Protein 4WGK (pdb70)

Structure (mmCIF, N/CA/C/O backbone):
data_4WGK
#
_entry.id   4WGK
#
_cell.length_a   73.480
_cell.length_b   156.630
_cell.length_c   80.330
_cell.angle_alpha   90.00
_cell.angle_beta   108.04
_cell.angle_gamma   90.00
#
_symmetry.space_group_name_H-M   'P 1 21 1'
#
loop_
_entity.id
_entity.type
_entity.pdbx_description
1 polymer 'Neutral ceramidase'
2 branched 2-acetamido-2-deoxy-beta-D-glucopyranose-(1-4)-2-acetamido-2-deoxy-beta-D-glucopyranose
3 branched beta-D-mannopyranose-(1-4)-2-acetamido-2-deoxy-beta-D-glucopyranose-(1-4)-2-acetamido-2-deoxy-beta-D-glucopyranose
4 non-polymer 'ZINC ION'
5 non-polymer 'CALCIUM ION'
6 non-polymer 2-acetamido-2-deoxy-beta-D-glucopyranose
7 non-polymer 'PHOSPHATE ION'
8 non-polymer 'CITRIC ACID'
9 non-polymer 'CHLORIDE ION'
10 non-polymer 1,2-ETHANEDIOL
11 water water
#
loop_
_atom_site.group_PDB
_atom_site.id
_atom_site.type_symbol
_atom_site.label_atom_id
_atom_site.label_alt_id
_atom_site.label_comp_id
_atom_site.label_asym_id
_atom_site.label_entity_id
_atom_site.label_seq_id
_atom_site.pdbx_PDB_ins_code
_atom_site.Cartn_x
_atom_site.Cartn_y
_atom_site.Cartn_z
_atom_site.occupancy
_atom_site.B_iso_or_equiv
_atom_site.auth_seq_id
_atom_site.auth_comp_id
_atom_site.auth_asym_id
_atom_site.auth_atom_id
_atom_site.pdbx_PDB_model_num
ATOM 1 N N . SER A 1 2 ? -37.946 -15.299 136.223 1.00 78.47 100 SER A N 1
ATOM 2 C CA . SER A 1 2 ? -38.441 -14.217 135.381 1.00 78.48 100 SER A CA 1
ATOM 3 C C . SER A 1 2 ? -37.457 -13.896 134.261 1.00 76.94 100 SER A C 1
ATOM 4 O O . SER A 1 2 ? -37.805 -13.966 133.082 1.00 79.50 100 SER A O 1
ATOM 7 N N . GLY A 1 3 ? -36.227 -13.548 134.631 1.00 71.09 101 GLY A N 1
ATOM 8 C CA . GLY A 1 3 ? -35.199 -13.271 133.645 1.00 62.35 101 GLY A CA 1
ATOM 9 C C . GLY A 1 3 ? -34.221 -14.416 133.459 1.00 53.52 101 GLY A C 1
ATOM 10 O O . GLY A 1 3 ? -34.364 -15.477 134.064 1.00 55.88 101 GLY A O 1
ATOM 11 N N . TYR A 1 4 ? -33.214 -14.189 132.623 1.00 44.75 102 TYR A N 1
ATOM 12 C CA . TYR A 1 4 ? -32.250 -15.224 132.260 1.00 40.07 102 TYR A CA 1
ATOM 13 C C . TYR A 1 4 ? -31.123 -15.415 133.274 1.00 38.99 102 TYR A C 1
ATOM 14 O O . TYR A 1 4 ? -30.796 -14.508 134.040 1.00 34.72 102 TYR A O 1
ATOM 23 N N . HIS A 1 5 ? -30.534 -16.607 133.268 1.00 41.08 103 HIS A N 1
ATOM 24 C CA . HIS A 1 5 ? -29.227 -16.815 133.879 1.00 38.43 103 HIS A CA 1
ATOM 25 C C . HIS A 1 5 ? -28.185 -16.627 132.788 1.00 37.20 103 HIS A C 1
ATOM 26 O O . HIS A 1 5 ? -28.282 -17.230 131.722 1.00 37.78 103 HIS A O 1
ATOM 33 N N . ILE A 1 6 ? -27.188 -15.792 133.058 1.00 38.01 104 ILE A N 1
ATOM 34 C CA . ILE A 1 6 ? -26.215 -15.419 132.038 1.00 32.46 104 ILE A CA 1
ATOM 35 C C . ILE A 1 6 ? -24.781 -15.702 132.466 1.00 34.96 104 ILE A C 1
ATOM 36 O O . ILE A 1 6 ? -24.369 -15.335 133.565 1.00 40.77 104 ILE A O 1
ATOM 41 N N . GLY A 1 7 ? -24.025 -16.358 131.590 1.00 30.22 105 GLY A N 1
ATOM 42 C CA . GLY A 1 7 ? -22.609 -16.576 131.819 1.00 27.05 105 GLY A CA 1
ATOM 43 C C . GLY A 1 7 ? -21.782 -16.122 130.633 1.00 25.81 105 GLY A C 1
ATOM 44 O O . GLY A 1 7 ? -22.199 -16.268 129.483 1.00 23.07 105 GLY A O 1
ATOM 45 N N . VAL A 1 8 ? -20.604 -15.572 130.912 1.00 25.77 106 VAL A N 1
ATOM 46 C CA . VAL A 1 8 ? -19.702 -15.100 129.865 1.00 25.06 106 VAL A CA 1
ATOM 47 C C . VAL A 1 8 ? -18.273 -15.534 130.172 1.00 27.91 106 VAL A C 1
ATOM 48 O O . VAL A 1 8 ? -17.905 -15.723 131.334 1.00 26.53 106 VAL A O 1
ATOM 52 N N . GLY A 1 9 ? -17.472 -15.709 129.127 1.00 27.03 107 GLY A N 1
ATOM 53 C CA . GLY A 1 9 ? -16.091 -16.118 129.296 1.00 18.24 107 GLY A CA 1
ATOM 54 C C . GLY A 1 9 ? -15.221 -15.804 128.096 1.00 22.29 107 GLY A C 1
ATOM 55 O O . GLY A 1 9 ? -15.685 -15.818 126.956 1.00 24.96 107 GLY A O 1
ATOM 56 N N . ARG A 1 10 ? -13.950 -15.522 128.361 1.00 19.06 108 ARG A N 1
ATOM 57 C CA . ARG A 1 10 ? -12.975 -15.261 127.311 1.00 17.85 108 ARG A CA 1
ATOM 58 C C . ARG A 1 10 ? -11.719 -16.085 127.564 1.00 22.46 108 ARG A C 1
ATOM 59 O O . ARG A 1 10 ? -11.232 -16.159 128.692 1.00 25.84 108 ARG A O 1
ATOM 67 N N . ALA A 1 11 ? -11.192 -16.704 126.514 1.00 19.89 109 ALA A N 1
ATOM 68 C CA . ALA A 1 11 ? -10.018 -17.551 126.657 1.00 20.39 109 ALA A CA 1
ATOM 69 C C . ALA A 1 11 ? -9.112 -17.476 125.438 1.00 22.16 109 ALA A C 1
ATOM 70 O O . ALA A 1 11 ? -9.583 -17.362 124.307 1.00 16.80 109 ALA A O 1
ATOM 72 N N . ASP A 1 12 ? -7.808 -17.551 125.684 1.00 21.73 110 ASP A N 1
ATOM 73 C CA . ASP A 1 12 ? -6.812 -17.551 124.621 1.00 17.45 110 ASP A CA 1
ATOM 74 C C . ASP A 1 12 ? -6.949 -18.785 123.733 1.00 17.60 110 ASP A C 1
ATOM 75 O O . ASP A 1 12 ? -6.902 -19.918 124.215 1.00 18.14 110 ASP A O 1
ATOM 80 N N . CYS A 1 13 ? -7.119 -18.561 122.435 1.00 17.23 111 CYS A N 1
ATOM 81 C CA . CYS A 1 13 ? -7.197 -19.659 121.478 1.00 26.20 111 CYS A CA 1
ATOM 82 C C . CYS A 1 13 ? -6.185 -19.461 120.354 1.00 24.28 111 CYS A C 1
ATOM 83 O O . CYS A 1 13 ? -6.392 -19.912 119.227 1.00 25.61 111 CYS A O 1
ATOM 86 N N . THR A 1 14 ? -5.085 -18.788 120.678 1.00 24.98 112 THR A N 1
ATOM 87 C CA . THR A 1 14 ? -4.035 -18.501 119.709 1.00 20.73 112 THR A CA 1
ATOM 88 C C . THR A 1 14 ? -3.185 -19.733 119.428 1.00 24.45 112 THR A C 1
ATOM 89 O O . THR A 1 14 ? -2.670 -20.362 120.349 1.00 29.67 112 THR A O 1
ATOM 93 N N . GLY A 1 15 ? -3.032 -20.071 118.153 1.00 25.02 113 GLY A N 1
ATOM 94 C CA . GLY A 1 15 ? -2.179 -21.179 117.766 1.00 27.41 113 GLY A CA 1
ATOM 95 C C . GLY A 1 15 ? -0.720 -20.766 117.810 1.00 35.02 113 GLY A C 1
ATOM 96 O O . GLY A 1 15 ? -0.352 -19.837 118.530 1.00 39.52 113 GLY A O 1
ATOM 97 N N . GLN A 1 16 ? 0.119 -21.447 117.039 1.00 36.40 114 GLN A N 1
ATOM 98 C CA . GLN A 1 16 ? 1.527 -21.078 116.985 1.00 37.19 114 GLN A CA 1
ATOM 99 C C . GLN A 1 16 ? 1.711 -19.852 116.101 1.00 35.51 114 GLN A C 1
ATOM 100 O O . GLN A 1 16 ? 0.958 -19.638 115.150 1.00 38.22 114 GLN A O 1
ATOM 106 N N . VAL A 1 17 ? 2.711 -19.042 116.429 1.00 32.22 115 VAL A N 1
ATOM 107 C CA . VAL A 1 17 ? 2.917 -17.772 115.749 1.00 26.52 115 VAL A CA 1
ATOM 108 C C . VAL A 1 17 ? 4.156 -17.815 114.862 1.00 24.23 115 VAL A C 1
ATOM 109 O O . VAL A 1 17 ? 4.639 -16.781 114.403 1.00 22.72 115 VAL A O 1
ATOM 113 N N . ALA A 1 18 ? 4.657 -19.021 114.617 1.00 30.86 116 ALA A N 1
ATOM 114 C CA . ALA A 1 18 ? 5.836 -19.212 113.779 1.00 37.39 116 ALA A CA 1
ATOM 115 C C . ALA A 1 18 ? 5.769 -20.536 113.028 1.00 44.78 116 ALA A C 1
ATOM 116 O O . ALA A 1 18 ? 5.038 -21.446 113.426 1.00 46.79 116 ALA A O 1
ATOM 118 N N . ASP A 1 19 ? 6.536 -20.627 111.943 1.00 44.41 117 ASP A N 1
ATOM 119 C CA . ASP A 1 19 ? 6.623 -21.836 111.126 1.00 42.39 117 ASP A CA 1
ATOM 120 C C . ASP A 1 19 ? 5.252 -22.306 110.652 1.00 40.65 117 ASP A C 1
ATOM 121 O O . ASP A 1 19 ? 4.972 -23.505 110.617 1.00 43.77 117 ASP A O 1
ATOM 126 N N . ILE A 1 20 ? 4.402 -21.354 110.284 1.00 33.74 118 ILE A N 1
ATOM 127 C CA . ILE A 1 20 ? 3.050 -21.662 109.840 1.00 33.44 118 ILE A CA 1
ATOM 128 C C . ILE A 1 20 ? 2.509 -20.489 109.029 1.00 36.37 118 ILE A C 1
ATOM 129 O O . ILE A 1 20 ? 2.952 -19.353 109.198 1.00 39.91 118 ILE A O 1
ATOM 134 N N . ASN A 1 21 ? 1.565 -20.766 108.138 1.00 36.01 119 ASN A N 1
ATOM 135 C CA . ASN A 1 21 ? 0.972 -19.724 107.311 1.00 38.12 119 ASN A CA 1
ATOM 136 C C . ASN A 1 21 ? -0.223 -19.066 107.993 1.00 31.38 119 ASN A C 1
ATOM 137 O O . ASN A 1 21 ? -0.848 -19.655 108.874 1.00 27.39 119 ASN A O 1
ATOM 142 N N . LEU A 1 22 ? -0.530 -17.838 107.588 1.00 31.82 120 LEU A N 1
ATOM 143 C CA . LEU A 1 22 ? -1.731 -17.160 108.058 1.00 31.84 120 LEU A CA 1
ATOM 144 C C . LEU A 1 22 ? -2.904 -17.493 107.141 1.00 34.78 120 LEU A C 1
ATOM 145 O O . LEU A 1 22 ? -2.753 -17.543 105.921 1.00 36.61 120 LEU A O 1
ATOM 150 N N . MET A 1 23 ? -4.069 -17.733 107.736 1.00 35.20 121 MET A N 1
ATOM 151 C CA . MET A 1 23 ? -5.238 -18.174 106.982 1.00 37.81 121 MET A CA 1
ATOM 152 C C . MET A 1 23 ? -6.126 -17.003 106.568 1.00 39.11 121 MET A C 1
ATOM 153 O O . MET A 1 23 ? -6.374 -16.091 107.355 1.00 37.78 121 MET A O 1
ATOM 158 N N . GLY A 1 24 ? -6.603 -17.034 105.328 1.00 45.19 122 GLY A N 1
ATOM 159 C CA . GLY A 1 24 ? -7.558 -16.046 104.861 1.00 43.44 122 GLY A CA 1
ATOM 160 C C . GLY A 1 24 ? -7.314 -15.550 103.448 1.00 37.88 122 GLY A C 1
ATOM 161 O O . GLY A 1 24 ? -8.169 -15.705 102.575 1.00 39.83 122 GLY A O 1
ATOM 162 N N . TYR A 1 25 ? -6.143 -14.968 103.212 1.00 28.10 123 TYR A N 1
ATOM 163 C CA . TYR A 1 25 ? -5.841 -14.378 101.914 1.00 29.02 123 TYR A CA 1
ATOM 164 C C . TYR A 1 25 ? -5.438 -15.431 100.893 1.00 36.45 123 TYR A C 1
ATOM 165 O O . TYR A 1 25 ? -5.428 -15.166 99.692 1.00 39.21 123 TYR A O 1
ATOM 174 N N . GLY A 1 26 ? -5.118 -16.628 101.376 1.00 38.66 124 GLY A N 1
ATOM 175 C CA . GLY A 1 26 ? -4.626 -17.687 100.516 1.00 43.01 124 GLY A CA 1
ATOM 176 C C . GLY A 1 26 ? -3.398 -17.251 99.741 1.00 50.33 124 GLY A C 1
ATOM 177 O O . GLY A 1 26 ? -3.197 -17.655 98.596 1.00 50.09 124 GLY A O 1
ATOM 178 N N . LYS A 1 27 ? -2.573 -16.419 100.370 1.00 54.20 125 LYS A N 1
ATOM 179 C CA . LYS A 1 27 ? -1.335 -15.968 99.752 1.00 53.78 125 LYS A CA 1
ATOM 180 C C . LYS A 1 27 ? -0.239 -16.986 100.015 1.00 56.51 125 LYS A C 1
ATOM 181 O O . LYS A 1 27 ? -0.188 -17.595 101.084 1.00 54.84 125 LYS A O 1
ATOM 187 N N . SER A 1 28 ? 0.633 -17.169 99.030 1.00 61.08 126 SER A N 1
ATOM 188 C CA . SER A 1 28 ? 1.651 -18.212 99.083 1.00 60.88 126 SER A CA 1
ATOM 189 C C . SER A 1 28 ? 2.649 -18.015 100.221 1.00 55.46 126 SER A C 1
ATOM 190 O O . SER A 1 28 ? 2.847 -18.910 101.043 1.00 58.32 126 SER A O 1
ATOM 193 N N . GLY A 1 29 ? 3.270 -16.842 100.267 1.00 44.94 127 GLY A N 1
ATOM 194 C CA 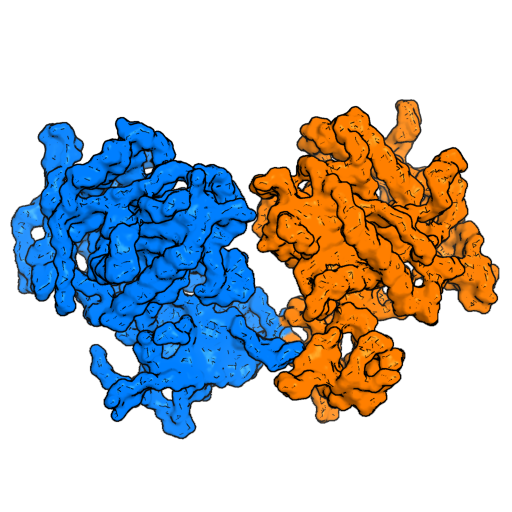. GLY A 1 29 ? 4.343 -16.592 101.212 1.00 38.40 127 GLY A CA 1
ATOM 195 C C . GLY A 1 29 ? 3.967 -15.900 102.509 1.00 31.56 127 GLY A C 1
ATOM 196 O O . GLY A 1 29 ? 4.849 -15.458 103.246 1.00 27.82 127 GLY A O 1
ATOM 197 N N . GLN A 1 30 ? 2.675 -15.807 102.807 1.00 29.61 128 GLN A N 1
ATOM 198 C CA . GLN A 1 30 ? 2.248 -15.104 104.013 1.00 31.26 128 GLN A CA 1
ATOM 199 C C . GLN A 1 30 ? 2.340 -15.997 105.247 1.00 33.48 128 GLN A C 1
ATOM 200 O O . GLN A 1 30 ? 1.325 -16.432 105.791 1.00 29.03 128 GLN A O 1
ATOM 206 N N . ASN A 1 31 ? 3.568 -16.261 105.682 1.00 37.54 129 ASN A N 1
ATOM 207 C CA . ASN A 1 31 ? 3.804 -17.063 106.876 1.00 35.85 129 ASN A CA 1
ATOM 208 C C . ASN A 1 31 ? 3.851 -16.195 108.128 1.00 30.51 129 ASN A C 1
ATOM 209 O O . ASN A 1 31 ? 4.150 -15.003 108.056 1.00 30.00 129 ASN A O 1
ATOM 214 N N . ALA A 1 32 ? 3.555 -16.800 109.273 1.00 26.09 130 ALA A N 1
ATOM 215 C CA . ALA A 1 32 ? 3.614 -16.100 110.550 1.00 23.92 130 ALA A CA 1
ATOM 216 C C . ALA A 1 32 ? 5.056 -15.920 111.014 1.00 25.13 130 ALA A C 1
ATOM 217 O O . ALA A 1 32 ? 5.858 -16.853 110.960 1.00 26.68 130 ALA A O 1
ATOM 219 N N . GLN A 1 33 ? 5.382 -14.710 111.457 1.00 23.89 131 GLN A N 1
ATOM 220 C CA . GLN A 1 33 ? 6.715 -14.409 111.964 1.00 23.41 131 GLN A CA 1
ATOM 221 C C . GLN A 1 33 ? 6.633 -13.792 113.353 1.00 24.97 131 GLN A C 1
ATOM 222 O O . GLN A 1 33 ? 7.584 -13.168 113.822 1.00 26.09 131 GLN A O 1
ATOM 228 N N . GLY A 1 34 ? 5.490 -13.969 114.007 1.00 21.88 132 GLY A N 1
ATOM 229 C CA . GLY A 1 34 ? 5.284 -13.404 115.325 1.00 25.29 132 GLY A CA 1
ATOM 230 C C . GLY A 1 34 ? 3.839 -13.044 115.611 1.00 27.39 132 GLY A C 1
ATOM 231 O O . GLY A 1 34 ? 2.921 -13.545 114.960 1.00 31.49 132 GLY A O 1
ATOM 232 N N . ILE A 1 35 ? 3.639 -12.157 116.580 1.00 25.26 133 ILE A N 1
ATOM 233 C CA . ILE A 1 35 ? 2.300 -11.834 117.054 1.00 24.39 133 ILE A CA 1
ATOM 234 C C . ILE A 1 35 ? 2.130 -10.338 117.330 1.00 24.92 133 ILE A C 1
ATOM 235 O O . ILE A 1 35 ? 3.001 -9.697 117.918 1.00 19.02 133 ILE A O 1
ATOM 240 N N . LEU A 1 36 ? 1.006 -9.787 116.881 1.00 20.76 134 LEU A N 1
ATOM 241 C CA . LEU A 1 36 ? 0.657 -8.401 117.166 1.00 19.04 134 LEU A CA 1
ATOM 242 C C . LEU A 1 36 ? -0.296 -8.346 118.354 1.00 18.46 134 LEU A C 1
ATOM 243 O O . LEU A 1 36 ? -0.177 -7.480 119.218 1.00 17.78 134 LEU A O 1
ATOM 248 N N . THR A 1 37 ? -1.247 -9.274 118.383 1.00 17.60 135 THR A N 1
ATOM 249 C CA . THR A 1 37 ? -2.146 -9.426 119.522 1.00 17.72 135 THR A CA 1
ATOM 250 C C . THR A 1 37 ? -2.667 -10.857 119.601 1.00 18.17 135 THR A C 1
ATOM 251 O O . THR A 1 37 ? -2.592 -11.607 118.629 1.00 16.75 135 THR A O 1
ATOM 255 N N . ARG A 1 38 ? -3.196 -11.232 120.759 1.00 23.41 136 ARG A N 1
ATOM 256 C CA . ARG A 1 38 ? -3.685 -12.591 120.963 1.00 23.18 136 ARG A CA 1
ATOM 257 C C . ARG A 1 38 ? -5.064 -12.807 120.344 1.00 26.42 136 ARG A C 1
ATOM 258 O O . ARG A 1 38 ? -5.807 -11.857 120.098 1.00 15.85 136 ARG A O 1
ATOM 266 N N . LEU A 1 39 ? -5.392 -14.070 120.092 1.00 24.50 137 LEU A N 1
ATOM 267 C CA . LEU A 1 39 ? -6.708 -14.441 119.587 1.00 20.97 137 LEU A CA 1
ATOM 268 C C . LEU A 1 39 ? -7.516 -15.114 120.686 1.00 18.84 137 LEU A C 1
ATOM 269 O O . LEU A 1 39 ? -7.034 -16.031 121.350 1.00 16.38 137 LEU A O 1
ATOM 274 N N . TYR A 1 40 ? -8.749 -14.660 120.877 1.00 19.08 138 TYR A N 1
ATOM 275 C CA . TYR A 1 40 ? -9.571 -15.191 121.954 1.00 19.13 138 TYR A CA 1
ATOM 276 C C . TYR A 1 40 ? -10.844 -15.860 121.462 1.00 21.29 138 TYR A C 1
ATOM 277 O O . TYR A 1 40 ? -11.391 -15.508 120.418 1.00 23.25 138 TYR A O 1
ATOM 286 N N . SER A 1 41 ? -11.295 -16.842 122.231 1.00 22.81 139 SER A N 1
ATOM 287 C CA . SER A 1 41 ? -12.629 -17.390 122.080 1.00 22.52 139 SER A CA 1
ATOM 288 C C . SER A 1 41 ? -13.511 -16.754 123.145 1.00 24.44 139 SER A C 1
ATOM 289 O O . SER A 1 41 ? -13.130 -16.685 124.313 1.00 16.34 139 SER A O 1
ATOM 292 N N . ARG A 1 42 ? -14.671 -16.256 122.737 1.00 23.06 140 ARG A N 1
ATOM 293 C CA . ARG A 1 42 ? -15.570 -15.586 123.666 1.00 20.30 140 ARG A CA 1
ATOM 294 C C . ARG A 1 42 ? -16.948 -16.234 123.652 1.00 17.87 140 ARG A C 1
ATOM 295 O O . ARG A 1 42 ? -17.663 -16.186 122.649 1.00 17.85 140 ARG A O 1
ATOM 303 N N . ALA A 1 43 ? -17.310 -16.847 124.775 1.00 19.95 141 ALA A N 1
ATOM 304 C CA . ALA A 1 43 ? -18.539 -17.625 124.862 1.00 22.50 141 ALA A CA 1
ATOM 305 C C . ALA A 1 43 ? -19.600 -16.921 125.701 1.00 21.89 141 ALA A C 1
ATOM 306 O O . ALA A 1 43 ? -19.294 -16.274 126.703 1.00 22.93 141 ALA A O 1
ATOM 308 N N . PHE A 1 44 ? -20.851 -17.054 125.276 1.00 20.62 142 PHE A N 1
ATOM 309 C CA . PHE A 1 44 ? -21.983 -16.484 125.996 1.00 22.82 142 PHE A CA 1
ATOM 310 C C . PHE A 1 44 ? -23.057 -17.546 126.194 1.00 24.43 142 PHE A C 1
ATOM 311 O O . PHE A 1 44 ? -23.578 -18.104 125.229 1.00 22.06 142 PHE A O 1
ATOM 319 N N . ILE A 1 45 ? -23.381 -17.820 127.453 1.00 23.12 143 ILE A N 1
ATOM 320 C CA . ILE A 1 45 ? -24.353 -18.853 127.784 1.00 20.31 143 ILE A CA 1
ATOM 321 C C . ILE A 1 45 ? -25.590 -18.269 128.457 1.00 23.11 143 ILE A C 1
ATOM 322 O O . ILE A 1 45 ? -25.500 -17.641 129.511 1.00 20.99 143 ILE A O 1
ATOM 327 N N . MET A 1 46 ? -26.746 -18.478 127.835 1.00 25.31 144 MET A N 1
ATOM 328 C CA . MET A 1 46 ? -28.016 -18.075 128.424 1.00 28.85 144 MET A CA 1
ATOM 329 C C . MET A 1 46 ? -28.800 -19.303 128.868 1.00 30.72 144 MET A C 1
ATOM 330 O O . MET A 1 46 ? -28.717 -20.358 128.243 1.00 35.95 144 MET A O 1
ATOM 335 N N . ALA A 1 47 ? -29.555 -19.164 129.951 1.00 27.62 145 ALA A N 1
ATOM 336 C CA . ALA A 1 47 ? -30.397 -20.248 130.436 1.00 31.44 145 ALA A CA 1
ATOM 337 C C . ALA A 1 47 ? -31.682 -19.705 131.041 1.00 34.30 145 ALA A C 1
ATOM 338 O O . ALA A 1 47 ? -31.729 -18.564 131.500 1.00 35.97 145 ALA A O 1
ATOM 340 N N . GLU A 1 48 ? -32.727 -20.525 131.034 1.00 36.87 146 GLU A N 1
ATOM 341 C CA . GLU A 1 48 ? -33.974 -20.176 131.706 1.00 44.02 146 GLU A CA 1
ATOM 342 C C . GLU A 1 48 ? -33.725 -20.086 133.210 1.00 51.67 146 GLU A C 1
ATOM 343 O O . GLU A 1 48 ? -32.755 -20.661 133.707 1.00 50.33 146 GLU A O 1
ATOM 349 N N . PRO A 1 49 ? -34.583 -19.339 133.930 1.00 58.45 147 PRO A N 1
ATOM 350 C CA . PRO A 1 49 ? -34.501 -19.189 135.389 1.00 60.46 147 PRO A CA 1
ATOM 351 C C . PRO A 1 49 ? -34.183 -20.486 136.138 1.00 61.43 147 PRO A C 1
ATOM 352 O O . PRO A 1 49 ? -33.417 -20.459 137.101 1.00 65.13 147 PRO A O 1
ATOM 356 N N . ASP A 1 50 ? -34.753 -21.601 135.696 1.00 57.77 148 ASP A N 1
ATOM 357 C CA . ASP A 1 50 ? -34.532 -22.883 136.356 1.00 56.75 148 ASP A CA 1
ATOM 358 C C . ASP A 1 50 ? -33.230 -23.552 135.915 1.00 54.29 148 ASP A C 1
ATOM 359 O O . ASP A 1 50 ? -32.825 -24.569 136.481 1.00 54.13 148 ASP A O 1
ATOM 364 N N . GLY A 1 51 ? -32.576 -22.980 134.906 1.00 52.72 149 GLY A N 1
ATOM 365 C CA . GLY A 1 51 ? -31.320 -23.520 134.409 1.00 48.45 149 GLY A CA 1
ATOM 366 C C . GLY A 1 51 ? -31.474 -24.407 133.187 1.00 42.68 149 GLY A C 1
ATOM 367 O O . GLY A 1 51 ? -30.495 -24.956 132.677 1.00 35.59 149 GLY A O 1
ATOM 368 N N . SER A 1 52 ? -32.707 -24.548 132.715 1.00 44.72 150 SER A N 1
ATOM 369 C CA . SER A 1 52 ? -32.995 -25.393 131.561 1.00 43.54 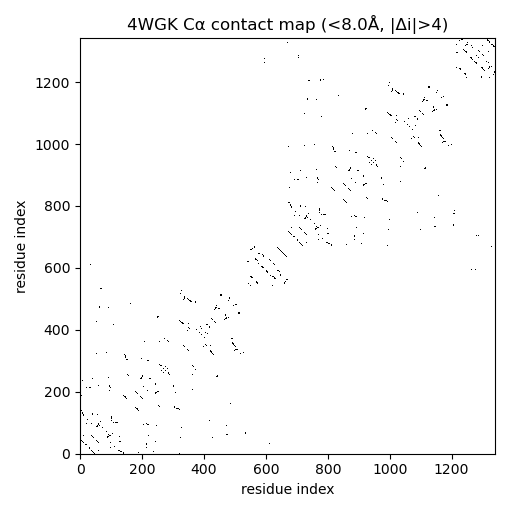150 SER A CA 1
ATOM 370 C C . SER A 1 52 ? -32.916 -24.615 130.252 1.00 42.83 150 SER A C 1
ATOM 371 O O . SER A 1 52 ? -32.807 -23.388 130.255 1.00 37.94 150 SER A O 1
ATOM 374 N N . ASN A 1 53 ? -32.967 -25.346 129.141 1.00 45.72 151 ASN A N 1
ATOM 375 C CA . ASN A 1 53 ? -32.999 -24.758 127.802 1.00 45.08 151 ASN A CA 1
ATOM 376 C C . ASN A 1 53 ? -31.843 -23.796 127.534 1.00 39.80 151 ASN A C 1
ATOM 377 O O . ASN A 1 53 ? -32.060 -22.645 127.157 1.00 40.61 151 ASN A O 1
ATOM 382 N N . ARG A 1 54 ? -30.615 -24.269 127.727 1.00 33.35 152 ARG A N 1
ATOM 383 C CA . ARG A 1 54 ? -29.444 -23.417 127.549 1.00 25.92 152 ARG A CA 1
ATOM 384 C C . ARG A 1 54 ? -29.121 -23.163 126.096 1.00 22.94 152 ARG A C 1
ATOM 385 O O . ARG A 1 54 ? -29.399 -23.987 125.227 1.00 23.71 152 ARG A O 1
ATOM 393 N N . THR A 1 55 ? -28.511 -22.012 125.851 1.00 21.31 153 THR A N 1
ATOM 394 C CA . THR A 1 55 ? -28.022 -21.670 124.529 1.00 26.41 153 THR A CA 1
ATOM 395 C C . THR A 1 55 ? -26.600 -21.129 124.636 1.00 25.29 153 THR A C 1
ATOM 396 O O . THR A 1 55 ? -26.286 -20.374 125.556 1.00 26.86 153 THR A O 1
ATOM 400 N N . VAL A 1 56 ? -25.740 -21.519 123.700 1.00 25.05 154 VAL A N 1
ATOM 401 C CA . VAL A 1 56 ? -24.366 -21.027 123.678 1.00 20.98 154 VAL A CA 1
ATOM 402 C C . VAL A 1 56 ? -24.003 -20.360 122.358 1.00 18.02 154 VAL A C 1
ATOM 403 O O . VAL A 1 56 ? -24.113 -20.968 121.292 1.00 17.92 154 VAL A O 1
ATOM 407 N N . PHE A 1 57 ? -23.567 -19.108 122.440 1.00 20.56 155 PHE A N 1
ATOM 408 C CA . PHE A 1 57 ? -23.001 -18.423 121.288 1.00 17.08 155 PHE A CA 1
ATOM 409 C C . PHE A 1 57 ? -21.524 -18.140 121.530 1.00 22.33 155 PHE A C 1
ATOM 410 O O . PHE A 1 57 ? -21.154 -17.528 122.533 1.00 16.79 155 PHE A O 1
ATOM 418 N N . VAL A 1 58 ? -20.679 -18.590 120.610 1.00 16.46 156 VAL A N 1
ATOM 419 C CA . VAL A 1 58 ? -19.244 -18.391 120.747 1.00 19.31 156 VAL A CA 1
ATOM 420 C C . VAL A 1 58 ? -18.679 -17.637 119.552 1.00 17.82 156 VAL A C 1
ATOM 421 O O . VAL A 1 58 ? -18.777 -18.096 118.414 1.00 18.94 156 VAL A O 1
ATOM 425 N N . SER A 1 59 ? -18.095 -16.474 119.818 1.00 16.52 157 SER A N 1
ATOM 426 C CA . SER A 1 59 ? -17.418 -15.704 118.784 1.00 17.15 157 SER A CA 1
ATOM 427 C C . SER A 1 59 ? -15.914 -15.920 118.901 1.00 17.45 157 SER A C 1
ATOM 428 O O . SER A 1 59 ? -15.316 -15.635 119.940 1.00 15.29 157 SER A O 1
ATOM 431 N N . ILE A 1 60 ? -15.312 -16.429 117.832 1.00 16.46 158 ILE A N 1
ATOM 432 C CA . ILE A 1 60 ? -13.919 -16.855 117.861 1.00 15.34 158 ILE A CA 1
ATOM 433 C C . ILE A 1 60 ? -13.040 -16.030 116.928 1.00 19.19 158 ILE A C 1
ATOM 434 O O . ILE A 1 60 ? -13.351 -15.876 115.748 1.00 20.88 158 ILE A O 1
ATOM 439 N N . ASP A 1 61 ? -11.948 -15.494 117.468 1.00 23.23 159 ASP A N 1
ATOM 440 C CA . ASP A 1 61 ? -10.961 -14.783 116.659 1.00 24.37 159 ASP A CA 1
ATOM 441 C C . ASP A 1 61 ? -10.269 -15.748 115.704 1.00 25.49 159 ASP A C 1
ATOM 442 O O . ASP A 1 61 ? -9.173 -16.235 115.983 1.00 31.49 159 ASP A O 1
ATOM 447 N N . ILE A 1 62 ? -10.917 -16.017 114.577 1.00 19.76 160 ILE A N 1
ATOM 448 C CA . ILE A 1 62 ? -10.421 -16.993 113.618 1.00 17.30 160 ILE A CA 1
ATOM 449 C C . ILE A 1 62 ? -11.005 -16.678 112.244 1.00 22.39 160 ILE A C 1
ATOM 450 O O . ILE A 1 62 ? -12.058 -16.042 112.141 1.00 25.55 160 ILE A O 1
ATOM 455 N N . GLY A 1 63 ? -10.317 -17.101 111.190 1.00 21.45 161 GLY A N 1
ATOM 456 C CA . GLY A 1 63 ? -10.766 -16.816 109.839 1.00 18.86 161 GLY A CA 1
ATOM 457 C C . GLY A 1 63 ? -12.070 -17.514 109.514 1.00 21.08 161 GLY A C 1
ATOM 458 O O . GLY A 1 63 ? -12.990 -16.905 108.972 1.00 18.26 161 GLY A O 1
ATOM 459 N N . MET A 1 64 ? -12.147 -18.798 109.854 1.00 27.00 162 MET A N 1
ATOM 460 C CA . MET A 1 64 ? -13.334 -19.612 109.600 1.00 26.54 162 MET A CA 1
ATOM 461 C C . MET A 1 64 ? -13.477 -20.668 110.687 1.00 27.46 162 MET A C 1
ATOM 462 O O . MET A 1 64 ? -12.481 -21.141 111.234 1.00 28.32 162 MET A O 1
ATOM 467 N N . VAL A 1 65 ? -14.713 -21.033 111.009 1.00 24.87 163 VAL A N 1
ATOM 468 C CA . VAL A 1 65 ? -14.955 -22.220 111.819 1.00 23.83 163 VAL A CA 1
ATOM 469 C C . VAL A 1 65 ? -15.111 -23.414 110.885 1.00 27.42 163 VAL A C 1
ATOM 470 O O . VAL A 1 65 ? -15.955 -23.402 109.989 1.00 32.33 163 VAL A O 1
ATOM 474 N N . SER A 1 66 ? -14.296 -24.441 111.094 1.00 25.67 164 SER A N 1
ATOM 475 C CA . SER A 1 66 ? -14.292 -25.598 110.208 1.00 27.90 164 SER A CA 1
ATOM 476 C C . SER A 1 66 ? -15.155 -26.729 110.750 1.00 19.27 164 SER A C 1
ATOM 477 O O . SER A 1 66 ? -15.438 -26.787 111.946 1.00 19.79 164 SER A O 1
ATOM 480 N N . GLN A 1 67 ? -15.578 -27.615 109.851 1.00 19.87 165 GLN A N 1
ATOM 481 C CA . GLN A 1 67 ? -16.355 -28.792 110.216 1.00 24.81 165 GLN A CA 1
ATOM 482 C C . GLN A 1 67 ? -15.642 -29.595 111.298 1.00 28.18 165 GLN A C 1
ATOM 483 O O . GLN A 1 67 ? -16.245 -29.978 112.299 1.00 28.28 165 GLN A O 1
ATOM 489 N N . ARG A 1 68 ? -14.349 -29.831 111.092 1.00 30.77 166 ARG A N 1
ATOM 490 C CA . ARG A 1 68 ? -13.545 -30.607 112.029 1.00 25.96 166 ARG A CA 1
ATOM 491 C C . ARG A 1 68 ? -13.446 -29.938 113.395 1.00 24.72 166 ARG A C 1
ATOM 492 O O . ARG A 1 68 ? -13.465 -30.611 114.428 1.00 22.65 166 ARG A O 1
ATOM 500 N N . LEU A 1 69 ? -13.338 -28.614 113.398 1.00 25.29 167 LEU A N 1
ATOM 501 C CA . LEU A 1 69 ? -13.257 -27.871 114.647 1.00 26.77 167 LEU A CA 1
ATOM 502 C C . LEU A 1 69 ? -14.542 -28.023 115.449 1.00 25.51 167 LEU A C 1
ATOM 503 O O . LEU A 1 69 ? -14.504 -28.323 116.639 1.00 26.57 167 LEU A O 1
ATOM 508 N N . ARG A 1 70 ? -15.676 -27.831 114.785 1.00 23.02 168 ARG A N 1
ATOM 509 C CA . ARG A 1 70 ? -16.973 -27.921 115.446 1.00 26.02 168 ARG A CA 1
ATOM 510 C C . ARG A 1 70 ? -17.234 -29.320 115.993 1.00 26.08 168 ARG A C 1
ATOM 511 O O . ARG A 1 70 ? -17.701 -29.474 117.122 1.00 28.91 168 ARG A O 1
ATOM 519 N N . LEU A 1 71 ? -16.921 -30.337 115.196 1.00 24.85 169 LEU A N 1
ATOM 520 C CA . LEU A 1 71 ? -17.179 -31.716 115.590 1.00 25.66 169 LEU A CA 1
ATOM 521 C C . LEU A 1 71 ? -16.330 -32.117 116.790 1.00 24.41 169 LEU A C 1
ATOM 522 O O . LEU A 1 71 ? -16.813 -32.781 117.706 1.00 26.63 169 LEU A O 1
ATOM 527 N N . GLU A 1 72 ? -15.066 -31.708 116.781 1.00 27.27 170 GLU A N 1
ATOM 528 C CA . GLU A 1 72 ? -14.165 -31.977 117.895 1.00 26.73 170 GLU A CA 1
ATOM 529 C C . GLU A 1 72 ? -14.644 -31.292 119.170 1.00 25.27 170 GLU A C 1
ATOM 530 O O . GLU A 1 72 ? -14.708 -31.913 120.231 1.00 26.66 170 GLU A O 1
ATOM 536 N N . VAL A 1 73 ? -14.976 -30.010 119.056 1.00 24.57 171 VAL A N 1
ATOM 537 C CA . VAL A 1 73 ? -15.497 -29.237 120.179 1.00 25.72 171 VAL A CA 1
ATOM 538 C C . VAL A 1 73 ? -16.767 -29.860 120.756 1.00 27.17 171 VAL A C 1
ATOM 539 O O . VAL A 1 73 ? -16.890 -30.018 121.971 1.00 28.95 171 VAL A O 1
ATOM 543 N N . LEU A 1 74 ? -17.697 -30.233 119.882 1.00 25.82 172 LEU A N 1
ATOM 544 C CA . LEU A 1 74 ? -18.968 -30.806 120.319 1.00 25.71 172 LEU A CA 1
ATOM 545 C C . LEU A 1 74 ? -18.807 -32.139 121.046 1.00 22.45 172 LEU A C 1
ATOM 546 O O . LEU A 1 74 ? -19.549 -32.429 121.984 1.00 34.73 172 LEU A O 1
ATOM 551 N N . ASN A 1 75 ? -17.846 -32.947 120.611 1.00 26.67 173 ASN A N 1
ATOM 552 C CA . ASN A 1 75 ? -17.589 -34.238 121.242 1.00 33.56 173 ASN A CA 1
ATOM 553 C C . ASN A 1 75 ? -17.102 -34.071 122.672 1.00 30.31 173 ASN A C 1
ATOM 554 O O . ASN A 1 75 ? -17.538 -34.780 123.582 1.00 28.84 173 ASN A O 1
ATOM 559 N N . ARG A 1 76 ? -16.193 -33.120 122.854 1.00 28.48 174 ARG A N 1
ATOM 560 C CA . ARG A 1 76 ? -15.600 -32.853 124.154 1.00 32.23 174 ARG A CA 1
ATOM 561 C C . ARG A 1 76 ? -16.603 -32.176 125.079 1.00 32.25 174 ARG A C 1
ATOM 562 O O . ARG A 1 76 ? -16.571 -32.378 126.291 1.00 36.11 174 ARG A O 1
ATOM 570 N N . LEU A 1 77 ? -17.499 -31.381 124.500 1.00 30.87 175 LEU A N 1
ATOM 571 C CA . LEU A 1 77 ? -18.593 -30.780 125.258 1.00 29.56 175 LEU A CA 1
ATOM 572 C C . LEU A 1 77 ? -19.512 -31.853 125.832 1.00 32.94 175 LEU A C 1
ATOM 573 O O . LEU A 1 77 ? -19.951 -31.755 126.978 1.00 35.47 175 LEU A O 1
ATOM 578 N N . GLN A 1 78 ? -19.799 -32.877 125.032 1.00 32.69 176 GLN A N 1
ATOM 579 C CA . GLN A 1 78 ? -20.632 -33.987 125.484 1.00 33.19 176 GLN A CA 1
ATOM 580 C C . GLN A 1 78 ? -19.967 -34.762 126.614 1.00 31.56 176 GLN A C 1
ATOM 581 O O . GLN A 1 78 ? -20.614 -35.115 127.599 1.00 32.37 176 GLN A O 1
ATOM 587 N N . SER A 1 79 ? -18.673 -35.027 126.457 1.00 30.74 177 SER A N 1
ATOM 588 C CA . SER A 1 79 ? -17.898 -35.744 127.464 1.00 33.29 177 SER A CA 1
ATOM 589 C C . SER A 1 79 ? -17.978 -35.082 128.834 1.00 32.17 177 SER A C 1
ATOM 590 O O . SER A 1 79 ? -18.113 -35.759 129.852 1.00 38.52 177 SER A O 1
ATOM 593 N N . LYS A 1 80 ? -17.896 -33.756 128.854 1.00 30.92 178 LYS A N 1
ATOM 594 C CA . LYS A 1 80 ? -17.864 -33.017 130.109 1.00 33.89 178 LYS A CA 1
ATOM 595 C C . LYS A 1 80 ? -19.249 -32.585 130.598 1.00 37.44 178 LYS A C 1
ATOM 596 O O . LYS A 1 80 ? -19.500 -32.557 131.803 1.00 43.78 178 LYS A O 1
ATOM 602 N N . TYR A 1 81 ? -20.151 -32.265 129.674 1.00 31.82 179 TYR A N 1
ATOM 603 C CA . TYR A 1 81 ? -21.425 -31.661 130.062 1.00 32.38 179 TYR A CA 1
ATOM 604 C C . TYR A 1 81 ? -22.658 -32.501 129.738 1.00 35.25 179 TYR A C 1
ATOM 605 O O . TYR A 1 81 ? -23.773 -32.141 130.116 1.00 36.64 179 TYR A O 1
ATOM 614 N N . GLY A 1 82 ? -22.466 -33.614 129.039 1.00 33.57 180 GLY A N 1
ATOM 615 C CA . GLY A 1 82 ? -23.580 -34.480 128.699 1.00 34.72 180 GLY A CA 1
ATOM 616 C C . GLY A 1 82 ? -24.533 -33.865 127.692 1.00 35.69 180 GLY A C 1
ATOM 617 O O . GLY A 1 82 ? -24.142 -33.546 126.569 1.00 35.70 180 GLY A O 1
ATOM 618 N N . SER A 1 83 ? -25.787 -33.693 128.098 1.00 36.24 181 SER A N 1
ATOM 619 C CA . SER A 1 83 ? -26.823 -33.197 127.196 1.00 37.22 181 SER A CA 1
ATOM 620 C C . SER A 1 83 ? -27.003 -31.685 127.280 1.00 36.14 181 SER A C 1
ATOM 621 O O . SER A 1 83 ? -27.870 -31.124 126.610 1.00 40.89 181 SER A O 1
ATOM 624 N N . LEU A 1 84 ? -26.187 -31.029 128.100 1.00 29.27 182 LEU A N 1
ATOM 625 C CA . LEU A 1 84 ? -26.316 -29.591 128.310 1.00 27.55 182 LEU A CA 1
ATOM 626 C C . LEU A 1 84 ? -26.046 -28.810 127.032 1.00 28.86 182 LEU A C 1
ATOM 627 O O . LEU A 1 84 ? -26.833 -27.947 126.640 1.00 23.27 182 LEU A O 1
ATOM 632 N N . TYR A 1 85 ? -24.935 -29.130 126.376 1.00 26.67 183 TYR A N 1
ATOM 633 C CA . TYR A 1 85 ? -24.534 -28.418 125.172 1.00 25.36 183 TYR A CA 1
ATOM 634 C C . TYR A 1 85 ? -24.441 -29.362 123.981 1.00 25.54 183 TYR A C 1
ATOM 635 O O . TYR A 1 85 ? -23.538 -30.196 123.899 1.00 25.89 183 TYR A O 1
ATOM 644 N N . ARG A 1 86 ? -25.392 -29.222 123.063 1.00 26.06 184 ARG A N 1
ATOM 645 C CA . ARG A 1 86 ? -25.543 -30.144 121.945 1.00 25.84 184 ARG A CA 1
ATOM 646 C C . ARG A 1 86 ? -25.265 -29.443 120.621 1.00 26.18 184 ARG A C 1
ATOM 647 O O . ARG A 1 86 ? -24.884 -28.272 120.597 1.00 30.20 184 ARG A O 1
ATOM 655 N N . ARG A 1 87 ? -25.454 -30.163 119.521 1.00 25.50 185 ARG A N 1
ATOM 656 C CA . ARG A 1 87 ? -25.259 -29.592 118.192 1.00 26.87 185 ARG A CA 1
ATOM 657 C C . ARG A 1 87 ? -26.261 -28.474 117.886 1.00 25.19 185 ARG A C 1
ATOM 658 O O . ARG A 1 87 ? -25.989 -27.600 117.066 1.00 24.47 185 ARG A O 1
ATOM 666 N N . ASP A 1 88 ? -27.415 -28.506 118.549 1.00 25.54 186 ASP A N 1
ATOM 667 C CA . ASP A 1 88 ? -28.505 -27.585 118.230 1.00 24.68 186 ASP A CA 1
ATOM 668 C C . ASP A 1 88 ? -28.466 -26.264 118.998 1.00 25.11 186 ASP A C 1
ATOM 669 O O . ASP A 1 88 ? -28.924 -25.240 118.492 1.00 24.48 186 ASP A O 1
ATOM 674 N N . ASN A 1 89 ? -27.930 -26.285 120.213 1.00 20.58 187 ASN A N 1
ATOM 675 C CA . ASN A 1 89 ? -27.915 -25.087 121.047 1.00 20.33 187 ASN A CA 1
ATOM 676 C C . ASN A 1 89 ? -26.521 -24.482 121.211 1.00 24.32 187 ASN A C 1
ATOM 677 O O . ASN A 1 89 ? -26.286 -23.689 122.122 1.00 25.22 187 ASN A O 1
ATOM 682 N N . VAL A 1 90 ? -25.601 -24.856 120.330 1.00 20.42 188 VAL A N 1
ATOM 683 C CA . VAL A 1 90 ? -24.262 -24.277 120.342 1.00 19.05 188 VAL A CA 1
ATOM 684 C C . VAL A 1 90 ? -23.887 -23.705 118.979 1.00 22.09 188 VAL A C 1
ATOM 685 O O . VAL A 1 90 ? -23.832 -24.430 117.986 1.00 21.26 188 VAL A O 1
ATOM 689 N N . ILE A 1 91 ? -23.634 -22.401 118.936 1.00 17.74 189 ILE A N 1
ATOM 690 C CA . ILE A 1 91 ? -23.157 -21.756 117.718 1.00 20.19 189 ILE A CA 1
ATOM 691 C C . ILE A 1 91 ? -21.689 -21.356 117.845 1.00 20.71 189 ILE A C 1
ATOM 692 O O . ILE A 1 91 ? -21.311 -20.630 118.765 1.00 17.59 189 ILE A O 1
ATOM 697 N N . LEU A 1 92 ? -20.866 -21.831 116.915 1.00 23.98 190 LEU A N 1
ATOM 698 C CA . LEU A 1 92 ? -19.463 -21.437 116.864 1.00 23.52 190 LEU A CA 1
ATOM 699 C C . LEU A 1 92 ? -19.236 -20.529 115.663 1.00 24.50 190 LEU A C 1
ATOM 700 O O . LEU A 1 92 ? -19.310 -20.977 114.520 1.00 23.12 190 LEU A O 1
ATOM 705 N N . SER A 1 93 ? -18.953 -19.257 115.924 1.00 15.93 191 SER A N 1
ATOM 706 C CA . SER A 1 93 ? -18.836 -18.272 114.854 1.00 17.12 191 SER A CA 1
ATOM 707 C C . SER A 1 93 ? -17.442 -17.666 114.782 1.00 15.53 191 SER A C 1
ATOM 708 O O . SER A 1 93 ? -16.861 -17.293 115.800 1.00 15.40 191 SER A O 1
ATOM 711 N N . GLY A 1 94 ? -16.916 -17.559 113.567 1.00 15.59 192 GLY A N 1
ATOM 712 C CA . GLY A 1 94 ? -15.614 -16.959 113.351 1.00 15.51 192 GLY A CA 1
ATOM 713 C C . GLY A 1 94 ? -15.728 -15.486 113.016 1.00 18.39 192 GLY A C 1
ATOM 714 O O . GLY A 1 94 ? -16.596 -15.080 112.244 1.00 16.63 192 GLY A O 1
ATOM 715 N N . THR A 1 95 ? -14.846 -14.685 113.604 1.00 19.42 193 THR A N 1
ATOM 716 C CA . THR A 1 95 ? -14.829 -13.245 113.372 1.00 18.18 193 THR A CA 1
ATOM 717 C C . THR A 1 95 ? -14.363 -12.896 111.964 1.00 19.90 193 THR A C 1
ATOM 718 O O . THR A 1 95 ? -14.621 -11.791 111.488 1.00 22.41 193 THR A O 1
ATOM 722 N N . HIS A 1 96 ? -13.653 -13.838 111.339 1.00 19.33 194 HIS A N 1
ATOM 723 C CA . HIS A 1 96 ? -13.145 -13.736 109.964 1.00 17.61 194 HIS A CA 1
ATOM 724 C C . HIS A 1 96 ? -11.873 -12.896 109.859 1.00 15.94 194 HIS A C 1
ATOM 725 O O . HIS A 1 96 ? -11.608 -12.291 108.821 1.00 16.13 194 HIS A O 1
ATOM 732 N N . THR A 1 97 ? -11.091 -12.847 110.932 1.00 17.36 195 THR A N 1
ATOM 733 C CA . THR A 1 97 ? -9.767 -12.237 110.854 1.00 22.92 195 THR A CA 1
ATOM 734 C C . THR A 1 97 ? -8.891 -12.995 109.857 1.00 23.21 195 THR A C 1
ATOM 735 O O . THR A 1 97 ? -8.893 -14.224 109.822 1.00 22.30 195 THR A O 1
ATOM 739 N N . HIS A 1 98 ? -8.148 -12.253 109.043 1.00 20.95 196 HIS A N 1
ATOM 740 C CA . HIS A 1 98 ? -7.274 -12.862 108.048 1.00 17.28 196 HIS A CA 1
ATOM 741 C C . HIS A 1 98 ? -5.833 -12.929 108.538 1.00 20.31 196 HIS A C 1
ATOM 742 O O . HIS A 1 98 ? -4.904 -13.068 107.742 1.00 20.71 196 HIS A O 1
ATOM 749 N N . SER A 1 99 ? -5.652 -12.826 109.851 1.00 22.93 197 SER A N 1
ATOM 750 C CA . SER A 1 99 ? -4.319 -12.848 110.439 1.00 15.25 197 SER A CA 1
ATOM 751 C C . SER A 1 99 ? -4.209 -13.897 111.537 1.00 22.20 197 SER A C 1
ATOM 752 O O . SER A 1 99 ? -3.501 -13.702 112.524 1.00 25.00 197 SER A O 1
ATOM 755 N N . GLY A 1 100 ? -4.908 -15.010 111.353 1.00 19.66 198 GLY A N 1
ATOM 756 C CA . GLY A 1 100 ? -4.830 -16.125 112.278 1.00 17.73 198 GLY A CA 1
ATOM 757 C C . GLY A 1 100 ? -4.103 -17.299 111.652 1.00 21.78 198 GLY A C 1
ATOM 758 O O . GLY A 1 100 ? -4.067 -17.425 110.428 1.00 23.83 198 GLY A O 1
ATOM 759 N N . PRO A 1 101 ? -3.506 -18.160 112.490 1.00 23.75 199 PRO A N 1
ATOM 760 C CA . PRO A 1 101 ? -2.771 -19.341 112.022 1.00 28.68 199 PRO A CA 1
ATOM 761 C C . PRO A 1 101 ? -3.662 -20.330 111.273 1.00 31.22 199 PRO A C 1
ATOM 762 O O . PRO A 1 101 ? -4.812 -20.535 111.660 1.00 32.99 199 PRO A O 1
ATOM 766 N N . ALA A 1 102 ? -3.131 -20.926 110.209 1.00 35.49 200 ALA A N 1
ATOM 767 C CA . ALA A 1 102 ? -3.892 -21.867 109.391 1.00 34.75 200 ALA A CA 1
ATOM 768 C C . ALA A 1 102 ? -3.721 -23.302 109.882 1.00 35.17 200 ALA A C 1
ATOM 769 O O . ALA A 1 102 ? -3.082 -23.546 110.903 1.00 31.50 200 ALA A O 1
ATOM 771 N N . GLY A 1 103 ? -4.304 -24.247 109.151 1.00 44.46 201 GLY A N 1
ATOM 772 C CA . GLY A 1 103 ? -4.115 -25.660 109.434 1.00 50.91 201 GLY A CA 1
ATOM 773 C C . GLY A 1 103 ? -5.058 -26.237 110.473 1.00 51.77 201 GLY A C 1
ATOM 774 O O . GLY A 1 103 ? -4.617 -26.870 111.432 1.00 52.65 201 GLY A O 1
ATOM 775 N N . TYR A 1 104 ? -6.356 -26.023 110.288 1.00 52.20 202 TYR A N 1
ATOM 776 C CA . TYR A 1 104 ? -7.356 -26.579 111.194 1.00 51.39 202 TYR A CA 1
ATOM 777 C C . TYR A 1 104 ? -8.577 -27.085 110.430 1.00 50.89 202 TYR A C 1
ATOM 778 O O . TYR A 1 104 ? -9.682 -27.141 110.971 1.00 48.11 202 TYR A O 1
ATOM 787 N N . PHE A 1 105 ? -8.364 -27.458 109.172 1.00 56.30 203 PHE A N 1
ATOM 788 C CA . PHE A 1 105 ? -9.435 -27.956 108.314 1.00 61.35 203 PHE A CA 1
ATOM 789 C C . PHE A 1 105 ? -9.234 -29.433 107.986 1.00 63.43 203 PHE A C 1
ATOM 790 O O . PHE A 1 105 ? -8.121 -29.951 108.084 1.00 65.26 203 PHE A O 1
ATOM 798 N N . GLN A 1 106 ? -10.311 -30.109 107.598 1.00 64.43 204 GLN A N 1
ATOM 799 C CA . GLN A 1 106 ? -10.217 -31.504 107.178 1.00 70.28 204 GLN A CA 1
ATOM 800 C C . GLN A 1 106 ? -10.426 -31.660 105.668 1.00 74.94 204 GLN A C 1
ATOM 801 O O . GLN A 1 106 ? -9.878 -32.575 105.056 1.00 77.66 204 GLN A O 1
ATOM 807 N N . TYR A 1 107 ? -11.218 -30.770 105.074 1.00 75.81 205 TYR A N 1
ATOM 808 C CA . TYR A 1 107 ? -11.481 -30.823 103.636 1.00 75.63 205 TYR A CA 1
ATOM 809 C C . TYR A 1 107 ? -10.284 -30.323 102.825 1.00 75.23 205 TYR A C 1
ATOM 810 O O . TYR A 1 107 ? -9.637 -29.345 103.196 1.00 75.54 205 TYR A O 1
ATOM 819 N N . THR A 1 108 ? -10.015 -31.002 101.711 1.00 72.38 206 THR A N 1
ATOM 820 C CA . THR A 1 108 ? -8.751 -30.878 100.983 1.00 72.48 206 THR A CA 1
ATOM 821 C C . THR A 1 108 ? -8.415 -29.465 100.497 1.00 73.22 206 THR A C 1
ATOM 822 O O . THR A 1 108 ? -7.253 -29.056 100.546 1.00 73.94 206 THR A O 1
ATOM 826 N N . VAL A 1 109 ? -9.420 -28.727 100.033 1.00 73.31 207 VAL A N 1
ATOM 827 C CA . VAL A 1 109 ? -9.208 -27.373 99.520 1.00 75.06 207 VAL A CA 1
ATOM 828 C C . VAL A 1 109 ? -8.505 -26.476 100.533 1.00 74.91 207 VAL A C 1
ATOM 829 O O . VAL A 1 109 ? -7.545 -25.778 100.205 1.00 73.77 207 VAL A O 1
ATOM 833 N N . PHE A 1 110 ? -8.981 -26.514 101.771 1.00 76.22 208 PHE A N 1
ATOM 834 C CA . PHE A 1 110 ? -8.446 -25.651 102.812 1.00 76.81 208 PHE A CA 1
ATOM 835 C C . PHE A 1 110 ? -7.146 -26.217 103.375 1.00 80.22 208 PHE A C 1
ATOM 836 O O . PHE A 1 110 ? -6.364 -25.496 103.994 1.00 82.33 208 PHE A O 1
ATOM 844 N N . VAL A 1 111 ? -6.921 -27.510 103.157 1.00 80.35 209 VAL A N 1
ATOM 845 C CA . VAL A 1 111 ? -5.680 -28.150 103.577 1.00 78.91 209 VAL A CA 1
ATOM 846 C C . VAL A 1 111 ? -4.555 -27.760 102.623 1.00 80.16 209 VAL A C 1
ATOM 847 O O . VAL A 1 111 ? -3.412 -27.563 103.038 1.00 81.66 209 VAL A O 1
ATOM 851 N N . ILE A 1 112 ? -4.894 -27.633 101.344 1.00 79.23 210 ILE A N 1
ATOM 852 C CA . ILE A 1 112 ? -3.943 -27.173 100.337 1.00 78.40 210 ILE A CA 1
ATOM 853 C C . ILE A 1 112 ? -3.552 -25.723 100.608 1.00 79.79 210 ILE A C 1
ATOM 854 O O . ILE A 1 112 ? -2.371 -25.372 100.571 1.00 83.14 210 ILE A O 1
ATOM 859 N N . ALA A 1 113 ? -4.552 -24.888 100.881 1.00 77.63 211 ALA A N 1
ATOM 860 C CA . ALA A 1 113 ? -4.329 -23.485 101.221 1.00 74.94 211 ALA A CA 1
ATOM 861 C C . ALA A 1 113 ? -3.448 -23.335 102.461 1.00 77.49 211 ALA A C 1
ATOM 862 O O . ALA A 1 113 ? -2.501 -22.548 102.472 1.00 77.52 211 ALA A O 1
ATOM 864 N N . SER A 1 114 ? -3.773 -24.094 103.504 1.00 79.12 212 SER A N 1
ATOM 865 C CA . SER A 1 114 ? -3.018 -24.069 104.753 1.00 78.33 212 SER A CA 1
ATOM 866 C C . SER A 1 114 ? -1.651 -24.738 104.623 1.00 80.37 212 SER A C 1
ATOM 867 O O . SER A 1 114 ? -0.806 -24.609 105.511 1.00 81.29 212 SER A O 1
ATOM 870 N N . GLU A 1 115 ? -1.456 -25.456 103.517 1.00 81.20 213 GLU A N 1
ATOM 871 C CA . GLU A 1 115 ? -0.250 -26.247 103.272 1.00 81.40 213 GLU A CA 1
ATOM 872 C C . GLU A 1 115 ? -0.061 -27.327 104.334 1.00 77.69 213 GLU A C 1
ATOM 873 O O . GLU A 1 115 ? 1.065 -27.635 104.726 1.00 79.64 213 GLU A O 1
ATOM 879 N N . GLY A 1 116 ? -1.169 -27.897 104.797 1.00 71.63 214 GLY A N 1
ATOM 880 C CA . GLY A 1 116 ? -1.125 -28.995 105.746 1.00 66.61 214 GLY A CA 1
ATOM 881 C C . GLY A 1 116 ? -2.040 -28.818 106.943 1.00 61.42 214 GLY A C 1
ATOM 882 O O . GLY A 1 116 ? -2.840 -27.884 107.000 1.00 60.12 214 GLY A O 1
ATOM 883 N N . PHE A 1 117 ? -1.915 -29.728 107.904 1.00 57.70 215 PHE A N 1
ATOM 884 C CA . PHE A 1 117 ? -2.709 -29.688 109.126 1.00 52.51 215 PHE A CA 1
ATOM 885 C C . PHE A 1 117 ? -1.808 -29.589 110.351 1.00 50.13 215 PHE A C 1
ATOM 886 O O . PHE A 1 117 ? -0.887 -30.387 110.521 1.00 52.88 215 PHE A O 1
ATOM 894 N N . SER A 1 118 ? -2.082 -28.608 111.205 1.00 45.34 216 SER A N 1
ATOM 895 C CA . SER A 1 118 ? -1.288 -28.399 112.408 1.00 44.67 216 SER A CA 1
ATOM 896 C C . SER A 1 118 ? -2.044 -28.844 113.655 1.00 47.40 216 SER A C 1
ATOM 897 O O . SER A 1 118 ? -2.948 -28.148 114.118 1.00 49.29 216 SER A O 1
ATOM 900 N N . ASN A 1 119 ? -1.682 -30.011 114.182 1.00 47.36 217 ASN A N 1
ATOM 901 C CA . ASN A 1 119 ? -2.317 -30.538 115.385 1.00 46.24 217 ASN A CA 1
ATOM 902 C C . ASN A 1 119 ? -2.175 -29.578 116.564 1.00 43.67 217 ASN A C 1
ATOM 903 O O . ASN A 1 119 ? -3.134 -29.345 117.296 1.00 41.38 217 ASN A O 1
ATOM 908 N N . GLN A 1 120 ? -0.978 -29.019 116.731 1.00 44.55 218 GLN A N 1
ATOM 909 C CA . GLN A 1 120 ? -0.710 -28.048 117.792 1.00 46.15 218 GLN A CA 1
ATOM 910 C C . GLN A 1 120 ? -1.694 -26.883 117.769 1.00 38.34 218 GLN A C 1
ATOM 911 O O . GLN A 1 120 ? -2.395 -26.632 118.747 1.00 36.46 218 GLN A O 1
ATOM 917 N N . THR A 1 121 ? -1.731 -26.176 116.645 1.00 32.16 219 THR A N 1
ATOM 918 C CA . THR A 1 121 ? -2.631 -25.045 116.460 1.00 28.48 219 THR A CA 1
ATOM 919 C C . THR A 1 121 ? -4.087 -25.459 116.663 1.00 30.28 219 THR A C 1
ATOM 920 O O . THR A 1 121 ? -4.853 -24.770 117.337 1.00 26.23 219 THR A O 1
ATOM 924 N N . PHE A 1 122 ? -4.455 -26.596 116.080 1.00 33.41 220 PHE A N 1
ATOM 925 C CA . PHE A 1 122 ? -5.814 -27.117 116.176 1.00 31.51 220 PHE A CA 1
ATOM 926 C C . PHE A 1 122 ? -6.247 -27.390 117.615 1.00 30.09 220 PHE A C 1
ATOM 927 O O . PHE A 1 122 ? -7.338 -26.994 118.024 1.00 30.89 220 PHE A O 1
ATOM 935 N N . GLN A 1 123 ? -5.390 -28.060 118.381 1.00 26.65 221 GLN A N 1
ATOM 936 C CA . GLN A 1 123 ? -5.734 -28.440 119.748 1.00 28.20 221 GLN A CA 1
ATOM 937 C C . GLN A 1 123 ? -5.887 -27.237 120.674 1.00 32.40 221 GLN A C 1
ATOM 938 O O . GLN A 1 123 ? -6.795 -27.204 121.506 1.00 37.58 221 GLN A O 1
ATOM 944 N N . HIS A 1 124 ? -5.013 -26.246 120.529 1.00 31.21 222 HIS A N 1
ATOM 945 C CA A HIS A 1 124 ? -5.064 -25.052 121.368 0.53 32.12 222 HIS A CA 1
ATOM 946 C CA B HIS A 1 124 ? -5.076 -25.065 121.379 0.47 31.79 222 HIS A CA 1
ATOM 947 C C . HIS A 1 124 ? -6.290 -24.209 121.035 1.00 30.33 222 HIS A C 1
ATOM 948 O O . HIS A 1 124 ? -6.804 -23.483 121.886 1.00 29.80 222 HIS A O 1
ATOM 961 N N . MET A 1 125 ? -6.745 -24.297 119.789 1.00 31.32 223 MET A N 1
ATOM 962 C CA . MET A 1 125 ? -7.990 -23.652 119.398 1.00 31.93 223 MET A CA 1
ATOM 963 C C . MET A 1 125 ? -9.149 -24.299 120.138 1.00 34.35 223 MET A C 1
ATOM 964 O O . MET A 1 125 ? -10.014 -23.616 120.684 1.00 34.85 223 MET A O 1
ATOM 969 N N . VAL A 1 126 ? -9.153 -25.628 120.148 1.00 30.91 224 VAL A N 1
ATOM 970 C CA . VAL A 1 126 ? -10.219 -26.389 120.782 1.00 28.34 224 VAL A CA 1
ATOM 971 C C . VAL A 1 126 ? -10.253 -26.143 122.288 1.00 30.04 224 VAL A C 1
ATOM 972 O O . VAL A 1 126 ? -11.307 -25.839 122.846 1.00 31.81 224 VAL A O 1
ATOM 976 N N . THR A 1 127 ? -9.099 -26.257 122.940 1.00 26.83 225 THR A N 1
ATOM 977 C CA . THR A 1 127 ? -9.034 -26.047 124.384 1.00 26.55 225 THR A CA 1
ATOM 978 C C . THR A 1 127 ? -9.363 -24.598 124.716 1.00 27.98 225 THR A C 1
ATOM 979 O O . THR A 1 127 ? -9.943 -24.313 125.762 1.00 32.64 225 THR A O 1
ATOM 983 N N . GLY A 1 128 ? -8.994 -23.689 123.819 1.00 23.11 226 GLY A N 1
ATOM 984 C CA . GLY A 1 128 ? -9.308 -22.282 123.987 1.00 20.21 226 GLY A CA 1
ATOM 985 C C . GLY A 1 128 ? -10.807 -22.052 123.944 1.00 25.69 226 GLY A C 1
ATOM 986 O O . GLY A 1 128 ? -11.362 -21.351 124.791 1.00 30.70 226 GLY A O 1
ATOM 987 N N . ILE A 1 129 ? -11.464 -22.650 122.956 1.00 24.15 227 ILE A N 1
ATOM 988 C CA . ILE A 1 129 ? -12.914 -22.553 122.830 1.00 24.55 227 ILE A CA 1
ATOM 989 C C . ILE A 1 129 ? -13.600 -23.199 124.032 1.00 26.81 227 ILE A C 1
ATOM 990 O O . ILE A 1 129 ? -14.547 -22.642 124.589 1.00 26.70 227 ILE A O 1
ATOM 995 N N . LEU A 1 130 ? -13.101 -24.362 124.443 1.00 25.40 228 LEU A N 1
ATOM 996 C CA . LEU A 1 130 ? -13.663 -25.069 125.589 1.00 21.87 228 LEU A CA 1
ATOM 997 C C . LEU A 1 130 ? -13.468 -24.286 126.883 1.00 25.15 228 LEU A C 1
ATOM 998 O O . LEU A 1 130 ? -14.360 -24.251 127.729 1.00 29.59 228 LEU A O 1
ATOM 1003 N N . LYS A 1 131 ? -12.309 -23.650 127.027 1.00 26.88 229 LYS A N 1
ATOM 1004 C CA . LYS A 1 131 ? -12.007 -22.880 128.229 1.00 31.19 229 LYS A CA 1
ATOM 1005 C C . LYS A 1 131 ? -12.963 -21.700 128.374 1.00 26.70 229 LYS A C 1
ATOM 1006 O O . LYS A 1 131 ? -13.440 -21.411 129.471 1.00 24.80 229 LYS A O 1
ATOM 1012 N N . SER A 1 132 ? -13.237 -21.022 127.263 1.00 21.55 230 SER A N 1
ATOM 1013 C CA . SER A 1 132 ? -14.160 -19.892 127.264 1.00 22.31 230 SER A CA 1
ATOM 1014 C C . SER A 1 132 ? -15.559 -20.333 127.677 1.00 24.77 230 SER A C 1
ATOM 1015 O O . SER A 1 132 ? -16.245 -19.637 128.426 1.00 25.28 230 SER A O 1
ATOM 1018 N N . ILE A 1 133 ? -15.975 -21.494 127.182 1.00 25.67 231 ILE A N 1
ATOM 1019 C CA . ILE A 1 133 ? -17.275 -22.054 127.529 1.00 26.01 231 ILE A CA 1
ATOM 1020 C C . ILE A 1 133 ? -17.323 -22.461 129.003 1.00 25.05 231 ILE A C 1
ATOM 1021 O O . ILE A 1 133 ? -18.313 -22.204 129.688 1.00 26.86 231 ILE A O 1
ATOM 1026 N N . ASP A 1 134 ? -16.250 -23.078 129.492 1.00 24.84 232 ASP A N 1
ATOM 1027 C CA . ASP A 1 134 ? -16.185 -23.504 130.891 1.00 36.16 232 ASP A CA 1
ATOM 1028 C C . ASP A 1 134 ? -16.254 -22.323 131.858 1.00 32.72 232 ASP A C 1
ATOM 1029 O O . ASP A 1 134 ? -16.877 -22.416 132.915 1.00 35.33 232 ASP A O 1
ATOM 1034 N N . ILE A 1 135 ? -15.612 -21.217 131.495 1.00 26.72 233 ILE A N 1
ATOM 1035 C CA . ILE A 1 135 ? -15.639 -20.016 132.325 1.00 25.71 233 ILE A CA 1
ATOM 1036 C C . ILE A 1 135 ? -17.057 -19.465 132.423 1.00 27.63 233 ILE A C 1
ATOM 1037 O O . ILE A 1 135 ? -17.538 -19.157 133.514 1.00 28.92 233 ILE A O 1
ATOM 1042 N N . ALA A 1 136 ? -17.723 -19.348 131.279 1.00 25.99 234 ALA A N 1
ATOM 1043 C CA . ALA A 1 136 ? -19.101 -18.875 131.234 1.00 24.94 234 ALA A CA 1
ATOM 1044 C C . ALA A 1 136 ? -20.024 -19.810 132.011 1.00 26.65 234 ALA A C 1
ATOM 1045 O O . ALA A 1 136 ? -20.926 -19.362 132.718 1.00 22.41 234 ALA A O 1
ATOM 1047 N N . HIS A 1 137 ? -19.785 -21.109 131.869 1.00 31.32 235 HIS A N 1
ATOM 1048 C CA . HIS A 1 137 ? -20.577 -22.135 132.540 1.00 31.29 235 HIS A CA 1
ATOM 1049 C C . HIS A 1 137 ? -20.484 -22.031 134.062 1.00 33.46 235 HIS A C 1
ATOM 1050 O O . HIS A 1 137 ? -21.492 -22.130 134.762 1.00 32.34 235 HIS A O 1
ATOM 1057 N N . THR A 1 138 ? -19.271 -21.833 134.568 1.00 31.07 236 THR A N 1
ATOM 1058 C CA . THR A 1 138 ? -19.037 -21.819 136.008 1.00 29.98 236 THR A CA 1
ATOM 1059 C C . THR A 1 138 ? -19.222 -20.433 136.622 1.00 33.18 236 THR A C 1
ATOM 1060 O O . THR A 1 138 ? -19.006 -20.247 137.820 1.00 40.61 236 THR A O 1
ATOM 1064 N N . ASN A 1 139 ? -19.611 -19.459 135.806 1.00 28.78 237 ASN A N 1
ATOM 1065 C CA . ASN A 1 139 ? -19.818 -18.102 136.301 1.00 28.73 237 ASN A CA 1
ATOM 1066 C C . ASN A 1 139 ? -21.144 -17.490 135.858 1.00 29.92 237 ASN A C 1
ATOM 1067 O O . ASN A 1 139 ? -21.209 -16.301 135.545 1.00 28.11 237 ASN A O 1
ATOM 1072 N N . MET A 1 140 ? -22.197 -18.300 135.832 1.00 31.57 238 MET A N 1
ATOM 1073 C CA . MET A 1 140 ? -23.518 -17.811 135.449 1.00 26.89 238 MET A CA 1
ATOM 1074 C C . MET A 1 140 ? -24.194 -17.076 136.600 1.00 28.25 238 MET A C 1
ATOM 1075 O O . MET A 1 140 ? -24.026 -17.436 137.764 1.00 31.27 238 MET A O 1
ATOM 1080 N N . LYS A 1 141 ? -24.961 -16.044 136.264 1.00 28.27 239 LYS A N 1
ATOM 1081 C CA . LYS A 1 141 ? -25.611 -15.201 137.262 1.00 28.63 239 LYS A CA 1
ATOM 1082 C C . LYS A 1 141 ? -26.998 -14.786 136.794 1.00 29.50 239 LYS A C 1
ATOM 1083 O O . LYS A 1 141 ? -27.242 -14.672 135.593 1.00 27.42 239 LYS A O 1
ATOM 1089 N N . PRO A 1 142 ? -27.921 -14.568 137.743 1.00 32.00 240 PRO A N 1
ATOM 1090 C CA . PRO A 1 142 ? -29.216 -13.987 137.381 1.00 32.01 240 PRO A CA 1
ATOM 1091 C C . PRO A 1 142 ? -29.031 -12.585 136.818 1.00 34.17 240 PRO A C 1
ATOM 1092 O O . PRO A 1 142 ? -28.335 -11.771 137.423 1.00 38.41 240 PRO A O 1
ATOM 1096 N N . GLY A 1 143 ? -29.641 -12.308 135.672 1.00 32.96 241 GLY A N 1
ATOM 1097 C CA . GLY A 1 143 ? -29.473 -11.019 135.032 1.00 34.40 241 GLY A CA 1
ATOM 1098 C C . GLY A 1 143 ? -30.473 -10.754 133.927 1.00 34.64 241 GLY A C 1
ATOM 1099 O O . GLY A 1 143 ? -31.412 -11.523 133.723 1.00 33.50 241 GLY A O 1
ATOM 1100 N N . LYS A 1 144 ? -30.266 -9.655 133.211 1.00 35.80 242 LYS A N 1
ATOM 1101 C CA . LYS A 1 144 ? -31.155 -9.270 132.124 1.00 36.86 242 LYS A CA 1
ATOM 1102 C C . LYS A 1 144 ? -30.378 -9.010 130.840 1.00 33.64 242 LYS A C 1
ATOM 1103 O O . LYS A 1 144 ? -29.172 -8.763 130.868 1.00 33.38 242 LYS A O 1
ATOM 1109 N N . ILE A 1 145 ? -31.081 -9.068 129.714 1.00 28.76 243 ILE A N 1
ATOM 1110 C CA . ILE A 1 145 ? -30.480 -8.790 128.418 1.00 26.43 243 ILE A CA 1
ATOM 1111 C C . ILE A 1 145 ? -31.176 -7.621 127.733 1.00 27.72 243 ILE A C 1
ATOM 1112 O O . ILE A 1 145 ? -32.404 -7.572 127.659 1.00 28.45 243 ILE A O 1
ATOM 1117 N N . PHE A 1 146 ? -30.383 -6.678 127.237 1.00 28.01 244 PHE A N 1
ATOM 1118 C CA . PHE A 1 146 ? -30.915 -5.533 126.512 1.00 28.91 244 PHE A CA 1
ATOM 1119 C C . PHE A 1 146 ? -30.337 -5.485 125.103 1.00 27.67 244 PHE A C 1
ATOM 1120 O O . PHE A 1 146 ? -29.266 -6.032 124.847 1.00 27.59 244 PHE A O 1
ATOM 1128 N N . ILE A 1 147 ? -31.051 -4.835 124.190 1.00 23.72 245 ILE A N 1
ATOM 1129 C CA . ILE A 1 147 ? -30.616 -4.768 122.802 1.00 21.86 245 ILE A CA 1
ATOM 1130 C C . ILE A 1 147 ? -30.764 -3.344 122.272 1.00 21.78 245 ILE A C 1
ATOM 1131 O O . ILE A 1 147 ? -31.680 -2.616 122.654 1.00 21.09 245 ILE A O 1
ATOM 1136 N N . ASN A 1 148 ? -29.840 -2.944 121.406 1.00 18.79 246 ASN A N 1
ATOM 1137 C CA . ASN A 1 148 ? -29.860 -1.609 120.826 1.00 19.50 246 ASN A CA 1
ATOM 1138 C C . ASN A 1 148 ? -29.332 -1.632 119.397 1.00 19.78 246 ASN A C 1
ATOM 1139 O O . ASN A 1 148 ? -28.536 -2.496 119.033 1.00 21.82 246 ASN A O 1
ATOM 1144 N N . LYS A 1 149 ? -29.781 -0.677 118.591 1.00 20.37 247 LYS A N 1
ATOM 1145 C CA . LYS A 1 149 ? -29.392 -0.626 117.188 1.00 24.18 247 LYS A CA 1
ATOM 1146 C C . LYS A 1 149 ? -28.975 0.784 116.802 1.00 26.77 247 LYS A C 1
ATOM 1147 O O . LYS A 1 149 ? -29.530 1.768 117.296 1.00 28.89 247 LYS A O 1
ATOM 1153 N N . GLY A 1 150 ? -27.991 0.875 115.916 1.00 25.38 248 GLY A N 1
ATOM 1154 C CA . GLY A 1 150 ? -27.530 2.156 115.418 1.00 26.44 248 GLY A CA 1
ATOM 1155 C C . GLY A 1 150 ? -26.624 1.979 114.220 1.00 25.71 248 GLY A C 1
ATOM 1156 O O . GLY A 1 150 ? -26.064 0.903 114.009 1.00 24.36 248 GLY A O 1
ATOM 1157 N N . ASN A 1 151 ? -26.481 3.037 113.432 1.00 26.46 249 ASN A N 1
ATOM 1158 C CA . ASN A 1 151 ? -25.635 2.992 112.247 1.00 30.84 249 ASN A CA 1
ATOM 1159 C C . ASN A 1 151 ? -24.186 3.343 112.561 1.00 29.29 249 ASN A C 1
ATOM 1160 O O . ASN A 1 151 ? -23.911 4.166 113.436 1.00 29.82 249 ASN A O 1
ATOM 1165 N N . VAL A 1 152 ? -23.263 2.710 111.842 1.00 25.27 250 VAL A N 1
ATOM 1166 C CA . VAL A 1 152 ? -21.847 3.038 111.945 1.00 25.40 250 VAL A CA 1
ATOM 1167 C C . VAL A 1 152 ? -21.382 3.605 110.608 1.00 29.16 250 VAL A C 1
ATOM 1168 O O . VAL A 1 152 ? -21.423 2.919 109.586 1.00 29.16 250 VAL A O 1
ATOM 1172 N N . ASP A 1 153 ? -20.939 4.857 110.619 1.00 32.47 251 ASP A N 1
ATOM 1173 C CA . ASP A 1 153 ? -20.631 5.561 109.377 1.00 35.85 251 ASP A CA 1
ATOM 1174 C C . ASP A 1 153 ? -19.154 5.527 108.995 1.00 32.53 251 ASP A C 1
ATOM 1175 O O . ASP A 1 153 ? -18.274 5.561 109.856 1.00 33.06 251 ASP A O 1
ATOM 1180 N N . GLY A 1 154 ? -18.896 5.448 107.693 1.00 27.45 252 GLY A N 1
ATOM 1181 C CA . GLY A 1 154 ? -17.566 5.664 107.154 1.00 23.26 252 GLY A CA 1
ATOM 1182 C C . GLY A 1 154 ? -16.533 4.586 107.417 1.00 23.76 252 GLY A C 1
ATOM 1183 O O . GLY A 1 154 ? -15.336 4.853 107.371 1.00 26.30 252 GLY A O 1
ATOM 1184 N N . VAL A 1 155 ? -16.978 3.366 107.686 1.00 22.91 253 VAL A N 1
ATOM 1185 C CA . VAL A 1 155 ? -16.042 2.286 107.967 1.00 21.22 253 VAL A CA 1
ATOM 1186 C C . VAL A 1 155 ? -16.164 1.163 106.951 1.00 19.98 253 VAL A C 1
ATOM 1187 O O . VAL A 1 155 ? -15.504 0.132 107.076 1.00 22.46 253 VAL A O 1
ATOM 1191 N N . GLN A 1 156 ? -17.023 1.349 105.956 1.00 19.63 254 GLN A N 1
ATOM 1192 C CA . GLN A 1 156 ? -17.251 0.288 104.989 1.00 20.21 254 GLN A CA 1
ATOM 1193 C C . GLN A 1 156 ? -17.627 0.746 103.583 1.00 20.15 254 GLN A C 1
ATOM 1194 O O . GLN A 1 156 ? -18.313 1.755 103.386 1.00 24.17 254 GLN A O 1
ATOM 1200 N N . ILE A 1 157 ? -17.173 -0.027 102.606 1.00 19.34 255 ILE A N 1
ATOM 1201 C CA . ILE A 1 157 ? -17.641 0.110 101.238 1.00 22.22 255 ILE A CA 1
ATOM 1202 C C . ILE A 1 157 ? -18.041 -1.253 100.680 1.00 24.06 255 ILE A C 1
ATOM 1203 O O . ILE A 1 157 ? -17.664 -2.295 101.220 1.00 19.59 255 ILE A O 1
ATOM 1208 N N . ASN A 1 158 ? -18.818 -1.240 99.604 1.00 24.56 256 ASN A N 1
ATOM 1209 C CA . ASN A 1 158 ? -19.149 -2.470 98.901 1.00 18.53 256 ASN A CA 1
ATOM 1210 C C . ASN A 1 158 ? -18.064 -2.762 97.872 1.00 21.06 256 ASN A C 1
ATOM 1211 O O . ASN A 1 158 ? -17.795 -1.937 96.999 1.00 27.05 256 ASN A O 1
ATOM 1216 N N . ARG A 1 159 ? -17.432 -3.928 97.976 1.00 18.97 257 ARG A N 1
ATOM 1217 C CA . ARG A 1 159 ? -16.306 -4.244 97.102 1.00 19.63 257 ARG A CA 1
ATOM 1218 C C . ARG A 1 159 ? -16.768 -4.912 95.809 1.00 21.09 257 ARG A C 1
ATOM 1219 O O . ARG A 1 159 ? -15.951 -5.279 94.964 1.00 19.67 257 ARG A O 1
ATOM 1227 N N . SER A 1 160 ? -18.081 -5.067 95.664 1.00 20.00 258 SER A N 1
ATOM 1228 C CA . SER A 1 160 ? -18.681 -5.519 94.410 1.00 19.70 258 SER A CA 1
ATOM 1229 C C . SER A 1 160 ? -19.991 -4.784 94.147 1.00 21.46 258 SER A C 1
ATOM 1230 O O . SER A 1 160 ? -21.053 -5.405 94.088 1.00 26.27 258 SER A O 1
ATOM 1233 N N . PRO A 1 161 ? -19.918 -3.454 93.984 1.00 20.61 259 PRO A N 1
ATOM 1234 C CA . PRO A 1 161 ? -21.130 -2.630 93.910 1.00 23.30 259 PRO A CA 1
ATOM 1235 C C . PRO A 1 161 ? -21.966 -2.889 92.657 1.00 26.17 259 PRO A C 1
ATOM 1236 O O . PRO A 1 161 ? -23.190 -2.773 92.712 1.00 29.76 259 PRO A O 1
ATOM 1240 N N . TYR A 1 162 ? -21.321 -3.235 91.548 1.00 27.35 260 TYR A N 1
ATOM 1241 C CA . TYR A 1 162 ? -22.041 -3.461 90.297 1.00 27.19 260 TYR A CA 1
ATOM 1242 C C . TYR A 1 162 ? -22.828 -4.765 90.334 1.00 25.61 260 TYR A C 1
ATOM 1243 O O . TYR A 1 162 ? -23.859 -4.892 89.675 1.00 26.00 260 TYR A O 1
ATOM 1252 N N . SER A 1 163 ? -22.346 -5.728 91.113 1.00 22.24 261 SER A N 1
ATOM 1253 C CA . SER A 1 163 ? -23.077 -6.973 91.306 1.00 20.98 261 SER A CA 1
ATOM 1254 C C . SER A 1 163 ? -24.289 -6.717 92.190 1.00 25.22 261 SER A C 1
ATOM 1255 O O . SER A 1 163 ? -25.342 -7.326 92.007 1.00 26.47 261 SER A O 1
ATOM 1258 N N . TYR A 1 164 ? -24.129 -5.811 93.149 1.00 25.83 262 TYR A N 1
ATOM 1259 C CA . TYR A 1 164 ? -25.232 -5.386 94.002 1.00 22.17 262 TYR A CA 1
ATOM 1260 C C . TYR A 1 164 ? -26.343 -4.762 93.163 1.00 21.96 262 TYR A C 1
ATOM 1261 O O . TYR A 1 164 ? -27.525 -4.952 93.441 1.00 21.49 262 TYR A O 1
ATOM 1270 N N . LEU A 1 165 ? -25.948 -4.019 92.133 1.00 20.31 263 LEU A N 1
ATOM 1271 C CA . LEU A 1 165 ? -26.896 -3.319 91.272 1.00 24.01 263 LEU A CA 1
ATOM 1272 C C . LEU A 1 165 ? -27.703 -4.273 90.397 1.00 25.16 263 LEU A C 1
ATOM 1273 O O . LEU A 1 165 ? -28.728 -3.891 89.831 1.00 26.67 263 LEU A O 1
ATOM 1278 N N . GLN A 1 166 ? -27.242 -5.516 90.292 1.00 24.24 264 GLN A N 1
ATOM 1279 C CA . GLN A 1 166 ? -27.950 -6.530 89.521 1.00 23.96 264 GLN A CA 1
ATOM 1280 C C . GLN A 1 166 ? -29.235 -6.941 90.226 1.00 23.35 264 GLN A C 1
ATOM 1281 O O . GLN A 1 166 ? -30.152 -7.478 89.605 1.00 21.21 264 GLN A O 1
ATOM 1287 N N . ASN A 1 167 ? -29.296 -6.680 91.527 1.00 24.59 265 ASN A N 1
ATOM 1288 C CA . ASN A 1 167 ? -30.496 -6.954 92.307 1.00 24.19 265 ASN A CA 1
ATOM 1289 C C . ASN A 1 167 ? -31.651 -6.067 91.852 1.00 24.35 265 ASN A C 1
ATOM 1290 O O . ASN A 1 167 ? -31.423 -4.962 91.359 1.00 24.51 265 ASN A O 1
ATOM 1295 N N . PRO A 1 168 ? -32.896 -6.554 92.009 1.00 23.70 266 PRO A N 1
ATOM 1296 C CA . PRO A 1 168 ? -34.095 -5.820 91.577 1.00 23.24 266 PRO A CA 1
ATOM 1297 C C . PRO A 1 168 ? -34.177 -4.405 92.149 1.00 24.53 266 PRO A C 1
ATOM 1298 O O . PRO A 1 168 ? -33.873 -4.189 93.321 1.00 22.14 266 PRO A O 1
ATOM 1302 N N . GLN A 1 169 ? -34.571 -3.455 91.306 1.00 29.96 267 GLN A N 1
ATOM 1303 C CA . GLN A 1 169 ? -34.666 -2.049 91.689 1.00 30.81 267 GLN A CA 1
ATOM 1304 C C . GLN A 1 169 ? -35.543 -1.788 92.910 1.00 32.62 267 GLN A C 1
ATOM 1305 O O . GLN A 1 169 ? -35.147 -1.062 93.824 1.00 35.38 267 GLN A O 1
ATOM 1311 N N . SER A 1 170 ? -36.728 -2.390 92.926 1.00 28.51 268 SER A N 1
ATOM 1312 C CA . SER A 1 170 ? -37.672 -2.189 94.015 1.00 25.65 268 SER A CA 1
ATOM 1313 C C . SER A 1 170 ? -37.075 -2.665 95.340 1.00 27.68 268 SER A C 1
ATOM 1314 O O . SER A 1 170 ? -37.324 -2.083 96.398 1.00 31.17 268 SER A O 1
ATOM 1317 N N . GLU A 1 171 ? -36.281 -3.727 95.272 1.00 22.76 269 GLU A N 1
ATOM 1318 C CA . GLU A 1 171 ? -35.605 -4.226 96.456 1.00 20.72 269 GLU A CA 1
ATOM 1319 C C . GLU A 1 171 ? -34.538 -3.231 96.904 1.00 20.71 269 GLU A C 1
ATOM 1320 O O . GLU A 1 171 ? -34.508 -2.833 98.067 1.00 21.20 269 GLU A O 1
ATOM 1326 N N . ARG A 1 172 ? -33.689 -2.804 95.973 1.00 20.69 270 ARG A N 1
ATOM 1327 C CA . ARG A 1 172 ? -32.623 -1.853 96.285 1.00 23.36 270 ARG A CA 1
ATOM 1328 C C . ARG A 1 172 ? -33.176 -0.511 96.763 1.00 26.50 270 ARG A C 1
ATOM 1329 O O . ARG A 1 172 ? -32.540 0.185 97.555 1.00 28.46 270 ARG A O 1
ATOM 1337 N N . ALA A 1 173 ? -34.365 -0.157 96.283 1.00 26.41 271 ALA A N 1
ATOM 1338 C CA . ALA A 1 173 ? -35.005 1.103 96.652 1.00 29.33 271 ALA A CA 1
ATOM 1339 C C . ALA A 1 173 ? -35.434 1.141 98.119 1.00 26.45 271 ALA A C 1
ATOM 1340 O O . ALA A 1 173 ? -35.661 2.213 98.676 1.00 30.70 271 ALA A O 1
ATOM 1342 N N . ARG A 1 174 ? -35.553 -0.030 98.738 1.00 23.53 272 ARG A N 1
ATOM 1343 C CA . ARG A 1 174 ? -35.999 -0.121 100.127 1.00 21.44 272 ARG A CA 1
ATOM 1344 C C . ARG A 1 174 ? -34.865 0.084 101.132 1.00 23.18 272 ARG A C 1
ATOM 1345 O O . ARG A 1 174 ? -35.095 0.071 102.341 1.00 21.64 272 ARG A O 1
ATOM 1353 N N . TYR A 1 175 ? -33.644 0.260 100.636 1.00 24.68 273 TYR A N 1
ATOM 1354 C CA . TYR A 1 175 ? -32.489 0.451 101.512 1.00 20.18 273 TYR A CA 1
ATOM 1355 C C . TYR A 1 175 ? -31.737 1.732 101.167 1.00 20.96 273 TYR A C 1
ATOM 1356 O O . TYR A 1 175 ? -31.789 2.208 100.032 1.00 28.92 273 TYR A O 1
ATOM 1365 N N . SER A 1 176 ? -31.040 2.288 102.153 1.00 18.53 274 SER A N 1
ATOM 1366 C CA . SER A 1 176 ? -30.333 3.553 101.975 1.00 19.15 274 SER A CA 1
ATOM 1367 C C . SER A 1 176 ? -28.896 3.375 101.491 1.00 21.95 274 SER A C 1
ATOM 1368 O O . SER A 1 176 ? -28.273 4.328 101.027 1.00 24.63 274 SER A O 1
ATOM 1371 N N . SER A 1 177 ? -28.370 2.159 101.596 1.00 24.64 275 SER A N 1
ATOM 1372 C CA . SER A 1 177 ? -26.982 1.904 101.222 1.00 26.29 275 SER A CA 1
ATOM 1373 C C . SER A 1 177 ? -26.775 0.493 100.674 1.00 24.30 275 SER A C 1
ATOM 1374 O O . SER A 1 177 ? -27.651 -0.367 100.796 1.00 22.26 275 SER A O 1
ATOM 1377 N N . ASN A 1 178 ? -25.610 0.262 100.073 1.00 22.28 276 ASN A N 1
ATOM 1378 C CA . ASN A 1 178 ? -25.273 -1.054 99.540 1.00 21.62 276 ASN A CA 1
ATOM 1379 C C . ASN A 1 178 ? -24.465 -1.889 100.535 1.00 18.91 276 ASN A C 1
ATOM 1380 O O . ASN A 1 178 ? -23.926 -2.939 100.188 1.00 17.71 276 ASN A O 1
ATOM 1385 N N . THR A 1 179 ? -24.385 -1.401 101.769 1.00 15.36 277 THR A N 1
ATOM 1386 C CA . THR A 1 179 ? -23.816 -2.156 102.884 1.00 14.85 277 THR A CA 1
ATOM 1387 C C . THR A 1 179 ? -24.721 -2.002 104.108 1.00 19.77 277 THR A C 1
ATOM 1388 O O . THR A 1 179 ? -25.410 -0.992 104.242 1.00 22.84 277 THR A O 1
ATOM 1392 N N . ASP A 1 180 ? -24.734 -2.999 104.992 1.00 14.48 278 ASP A N 1
ATOM 1393 C CA . ASP A 1 180 ? -25.533 -2.911 106.215 1.00 15.82 278 ASP A CA 1
ATOM 1394 C C . ASP A 1 180 ? -24.809 -2.097 107.282 1.00 21.91 278 ASP A C 1
ATOM 1395 O O . ASP A 1 180 ? -24.015 -2.639 108.052 1.00 22.88 278 ASP A O 1
ATOM 1400 N N . LYS A 1 181 ? -25.135 -0.812 107.374 1.00 22.24 279 LYS A N 1
ATOM 1401 C CA . LYS A 1 181 ? -24.456 0.082 108.307 1.00 17.84 279 LYS A CA 1
ATOM 1402 C C . LYS A 1 181 ? -24.890 -0.133 109.753 1.00 18.94 279 LYS A C 1
ATOM 1403 O O . LYS A 1 181 ? -24.218 0.324 110.676 1.00 19.56 279 LYS A O 1
ATOM 1409 N N . GLU A 1 182 ? -26.001 -0.837 109.945 1.00 18.77 280 GLU A N 1
ATOM 1410 C CA . GLU A 1 182 ? -26.568 -1.042 111.275 1.00 21.66 280 GLU A CA 1
ATOM 1411 C C . GLU A 1 182 ? -25.738 -1.979 112.150 1.00 21.61 280 GLU A C 1
ATOM 1412 O O . GLU A 1 182 ? -25.431 -3.103 111.757 1.00 16.31 280 GLU A O 1
ATOM 1418 N N . MET A 1 183 ? -25.365 -1.501 113.333 1.00 23.47 281 MET A N 1
ATOM 1419 C CA . MET A 1 183 ? -24.758 -2.355 114.347 1.00 23.96 281 MET A CA 1
ATOM 1420 C C . MET A 1 183 ? -25.812 -2.767 115.368 1.00 28.42 281 MET A C 1
ATOM 1421 O O . MET A 1 183 ? -26.645 -1.956 115.767 1.00 29.10 281 MET A O 1
ATOM 1426 N N . ILE A 1 184 ? -25.777 -4.028 115.785 1.00 27.68 282 ILE A N 1
ATOM 1427 C CA . ILE A 1 184 ? -26.699 -4.508 116.806 1.00 25.30 282 ILE A CA 1
ATOM 1428 C C . ILE A 1 184 ? -25.934 -4.971 118.038 1.00 22.55 282 ILE A C 1
ATOM 1429 O O . ILE A 1 184 ? -25.203 -5.962 117.998 1.00 22.90 282 ILE A O 1
ATOM 1434 N N . VAL A 1 185 ? -26.103 -4.236 119.132 1.00 21.17 283 VAL A N 1
ATOM 1435 C CA . VAL A 1 185 ? -25.419 -4.542 120.379 1.00 20.99 283 VAL A CA 1
ATOM 1436 C C . VAL A 1 185 ? -26.333 -5.300 121.331 1.00 22.31 283 VAL A C 1
ATOM 1437 O O . VAL A 1 185 ? -27.469 -4.892 121.572 1.00 21.63 283 VAL A O 1
ATOM 1441 N N . LEU A 1 186 ? -25.827 -6.405 121.868 1.00 24.47 284 LEU A N 1
ATOM 1442 C CA . LEU A 1 186 ? -26.552 -7.171 122.870 1.00 23.75 284 LEU A CA 1
ATOM 1443 C C . LEU A 1 186 ? -25.909 -6.953 124.234 1.00 25.54 284 LEU A C 1
ATOM 1444 O O . LEU A 1 186 ? -24.778 -7.373 124.470 1.00 27.73 284 LEU A O 1
ATOM 1449 N N . LYS A 1 187 ? -26.638 -6.293 125.127 1.00 25.57 285 LYS A N 1
ATOM 1450 C CA . LYS A 1 187 ? -26.104 -5.900 126.427 1.00 23.60 285 LYS A CA 1
ATOM 1451 C C . LYS A 1 187 ? -26.525 -6.870 127.529 1.00 24.75 285 LYS A C 1
ATOM 1452 O O . LYS A 1 187 ? -27.690 -7.261 127.616 1.00 26.16 285 LYS A O 1
ATOM 1458 N N . MET A 1 188 ? -25.568 -7.254 128.368 1.00 21.70 286 MET A N 1
ATOM 1459 C CA . MET A 1 188 ? -25.828 -8.212 129.436 1.00 24.39 286 MET A CA 1
ATOM 1460 C C . MET A 1 188 ? -25.368 -7.692 130.795 1.00 29.06 286 MET A C 1
ATOM 1461 O O . MET A 1 188 ? -24.195 -7.376 130.990 1.00 32.29 286 MET A O 1
ATOM 1466 N N . VAL A 1 189 ? -26.311 -7.601 131.728 1.00 28.73 287 VAL A N 1
ATOM 1467 C CA . VAL A 1 189 ? -26.028 -7.129 133.078 1.00 30.24 287 VAL A CA 1
ATOM 1468 C C . VAL A 1 189 ? -26.623 -8.075 134.117 1.00 32.28 287 VAL A C 1
ATOM 1469 O O . VAL A 1 189 ? -27.545 -8.834 133.813 1.00 33.53 287 VAL A O 1
ATOM 1473 N N . ASP A 1 190 ? -26.092 -8.039 135.336 1.00 31.16 288 ASP A N 1
ATOM 1474 C CA . ASP A 1 190 ? -26.691 -8.783 136.438 1.00 36.65 288 ASP A CA 1
ATOM 1475 C C . ASP A 1 190 ? -27.834 -7.977 137.056 1.00 38.91 288 ASP A C 1
ATOM 1476 O O . ASP A 1 190 ? -28.106 -6.856 136.629 1.00 41.68 288 ASP A O 1
ATOM 1481 N N . LEU A 1 191 ? -28.498 -8.544 138.057 1.00 38.51 289 LEU A N 1
ATOM 1482 C CA . LEU A 1 191 ? -29.659 -7.890 138.650 1.00 39.24 289 LEU A CA 1
ATOM 1483 C C . LEU A 1 191 ? -29.273 -6.641 139.441 1.00 45.23 289 LEU A C 1
ATOM 1484 O O . LEU A 1 191 ? -30.113 -5.782 139.707 1.00 45.15 289 LEU A O 1
ATOM 1489 N N . ASN A 1 192 ? -28.003 -6.545 139.820 1.00 49.95 290 ASN A N 1
ATOM 1490 C CA . ASN A 1 192 ? -27.497 -5.346 140.478 1.00 52.87 290 ASN A CA 1
ATOM 1491 C C . ASN A 1 192 ? -27.172 -4.241 139.483 1.00 52.38 290 ASN A C 1
ATOM 1492 O O . ASN A 1 192 ? -26.806 -3.132 139.867 1.00 51.79 290 ASN A O 1
ATOM 1497 N N . GLY A 1 193 ? -27.300 -4.564 138.202 1.00 52.24 291 GLY A N 1
ATOM 1498 C CA . GLY A 1 193 ? -27.117 -3.598 137.136 1.00 48.73 291 GLY A CA 1
ATOM 1499 C C . GLY A 1 193 ? -25.706 -3.403 136.627 1.00 45.74 291 GLY A C 1
ATOM 1500 O O . GLY A 1 193 ? -25.474 -2.578 135.751 1.00 45.31 291 GLY A O 1
ATOM 1501 N N . ASP A 1 194 ? -24.761 -4.159 137.170 1.00 42.82 292 ASP A N 1
ATOM 1502 C CA . ASP A 1 194 ? -23.374 -4.072 136.727 1.00 46.41 292 ASP A CA 1
ATOM 1503 C C . ASP A 1 194 ? -23.152 -4.870 135.447 1.00 43.09 292 ASP A C 1
ATOM 1504 O O . ASP A 1 194 ? -23.888 -5.809 135.151 1.00 41.91 292 ASP A O 1
ATOM 1509 N N . ASP A 1 195 ? -22.104 -4.504 134.716 1.00 40.73 293 ASP A N 1
ATOM 1510 C CA . ASP A 1 195 ? -21.855 -5.021 133.376 1.00 36.79 293 ASP A CA 1
ATOM 1511 C C . ASP A 1 195 ? -21.259 -6.422 133.365 1.00 33.26 293 ASP A C 1
ATOM 1512 O O . ASP A 1 195 ? -20.263 -6.689 134.035 1.00 33.87 293 ASP A O 1
ATOM 1517 N N . LEU A 1 196 ? -21.881 -7.313 132.598 1.00 29.75 294 LEU A N 1
ATOM 1518 C CA . LEU A 1 196 ? -21.385 -8.675 132.440 1.00 26.23 294 LEU A CA 1
ATOM 1519 C C . LEU A 1 196 ? -20.621 -8.843 131.128 1.00 24.74 294 LEU A C 1
ATOM 1520 O O . LEU A 1 196 ? -19.495 -9.342 131.113 1.00 18.86 294 LEU A O 1
ATOM 1525 N N . GLY A 1 197 ? -21.240 -8.428 130.028 1.00 19.18 295 GLY A N 1
ATOM 1526 C CA . GLY A 1 197 ? -20.626 -8.561 128.722 1.00 20.91 295 GLY A CA 1
ATOM 1527 C C . GLY A 1 197 ? -21.471 -7.985 127.604 1.00 23.84 295 GLY A C 1
ATOM 1528 O O . GLY A 1 197 ? -22.575 -7.502 127.844 1.00 28.79 295 GLY A O 1
ATOM 1529 N N . LEU A 1 198 ? -20.957 -8.037 126.378 1.00 22.70 296 LEU A N 1
ATOM 1530 C CA . LEU A 1 198 ? -21.728 -7.594 125.223 1.00 24.63 296 LEU A CA 1
ATOM 1531 C C . LEU A 1 198 ? -21.368 -8.357 123.953 1.00 25.26 296 LEU A C 1
ATOM 1532 O O . LEU A 1 198 ? -20.250 -8.848 123.803 1.00 18.79 296 LEU A O 1
ATOM 1537 N N . ILE A 1 199 ? -22.332 -8.439 123.040 1.00 28.78 297 ILE A N 1
ATOM 1538 C CA . ILE A 1 199 ? -22.090 -8.962 121.701 1.00 27.26 297 ILE A CA 1
ATOM 1539 C C . ILE A 1 199 ? -22.477 -7.900 120.681 1.00 24.72 297 ILE A C 1
ATOM 1540 O O . ILE A 1 199 ? -23.521 -7.260 120.809 1.00 17.31 297 ILE A O 1
ATOM 1545 N N . SER A 1 200 ? -21.639 -7.714 119.667 1.00 26.62 298 SER A N 1
ATOM 1546 C CA . SER A 1 200 ? -21.904 -6.704 118.653 1.00 24.49 298 SER A CA 1
ATOM 1547 C C . SER A 1 200 ? -21.855 -7.291 117.251 1.00 26.33 298 SER A C 1
ATOM 1548 O O . SER A 1 200 ? -20.783 -7.602 116.733 1.00 32.34 298 SER A O 1
ATOM 1551 N N . TRP A 1 201 ? -23.024 -7.434 116.635 1.00 22.17 299 TRP A N 1
ATOM 1552 C CA . TRP A 1 201 ? -23.101 -7.892 115.255 1.00 21.53 299 TRP A CA 1
ATOM 1553 C C . TRP A 1 201 ? -22.948 -6.704 114.313 1.00 20.52 299 TRP A C 1
ATOM 1554 O O . TRP A 1 201 ? -23.630 -5.690 114.463 1.00 21.95 299 TRP A O 1
ATOM 1565 N N . PHE A 1 202 ? -22.043 -6.834 113.349 1.00 15.61 300 PHE A N 1
ATOM 1566 C CA . PHE A 1 202 ? -21.769 -5.762 112.400 1.00 13.93 300 PHE A CA 1
ATOM 1567 C C . PHE A 1 202 ? -21.025 -6.321 111.193 1.00 13.07 300 PHE A C 1
ATOM 1568 O O . PHE A 1 202 ? -20.038 -7.038 111.343 1.00 15.38 300 PHE A O 1
ATOM 1576 N N . ALA A 1 203 ? -21.509 -5.997 109.997 1.00 15.05 301 ALA A N 1
ATOM 1577 C CA . ALA A 1 203 ? -20.960 -6.556 108.764 1.00 15.01 301 ALA A CA 1
ATOM 1578 C C . ALA A 1 203 ? -19.708 -5.820 108.286 1.00 16.49 301 ALA A C 1
ATOM 1579 O O . ALA A 1 203 ? -19.784 -4.666 107.865 1.00 13.40 301 ALA A O 1
ATOM 1581 N N . ILE A 1 204 ? -18.566 -6.503 108.337 1.00 12.71 302 ILE A N 1
ATOM 1582 C CA . ILE A 1 204 ? -17.315 -5.950 107.829 1.00 14.57 302 ILE A CA 1
ATOM 1583 C C . ILE A 1 204 ? -16.227 -7.022 107.734 1.00 13.24 302 ILE A C 1
ATOM 1584 O O . ILE A 1 204 ? -16.108 -7.881 108.608 1.00 14.82 302 ILE A O 1
ATOM 1589 N N . HIS A 1 205 ? -15.462 -6.991 106.646 1.00 13.90 303 HIS A N 1
ATOM 1590 C CA . HIS A 1 205 ? -14.304 -7.867 106.493 1.00 12.98 303 HIS A CA 1
ATOM 1591 C C . HIS A 1 205 ? -13.157 -7.411 107.380 1.00 19.06 303 HIS A C 1
ATOM 1592 O O . HIS A 1 205 ? -12.690 -6.283 107.257 1.00 13.05 303 HIS A O 1
ATOM 1599 N N . PRO A 1 206 ? -12.702 -8.287 108.285 1.00 18.92 304 PRO A N 1
ATOM 1600 C CA . PRO A 1 206 ? -11.503 -7.972 109.066 1.00 15.44 304 PRO A CA 1
ATOM 1601 C C . PRO A 1 206 ? -10.248 -8.193 108.231 1.00 19.96 304 PRO A C 1
ATOM 1602 O O . PRO A 1 206 ? -9.500 -9.143 108.470 1.00 12.66 304 PRO A O 1
ATOM 1606 N N . VAL A 1 207 ? -10.027 -7.314 107.258 1.00 17.71 305 VAL A N 1
ATOM 1607 C CA . VAL A 1 207 ? -8.892 -7.437 106.354 1.00 17.98 305 VAL A CA 1
ATOM 1608 C C . VAL A 1 207 ? -8.085 -6.140 106.302 1.00 21.22 305 VAL A C 1
ATOM 1609 O O . VAL A 1 207 ? -7.335 -5.903 105.353 1.00 19.23 305 VAL A O 1
ATOM 1613 N N . SER A 1 208 ? -8.249 -5.301 107.322 1.00 21.80 306 SER A N 1
ATOM 1614 C CA . SER A 1 208 ? -7.506 -4.049 107.417 1.00 21.35 306 SER A CA 1
ATOM 1615 C C . SER A 1 208 ? -6.001 -4.308 107.450 1.00 25.48 306 SER A C 1
ATOM 1616 O O . SER A 1 208 ? -5.210 -3.513 106.938 1.00 15.16 306 SER A O 1
ATOM 1619 N N . MET A 1 209 ? -5.610 -5.422 108.060 1.00 19.42 307 MET A N 1
ATOM 1620 C CA . MET A 1 209 ? -4.241 -5.904 107.952 1.00 16.41 307 MET A CA 1
ATOM 1621 C C . MET A 1 209 ? -4.147 -6.729 106.677 1.00 16.48 307 MET A C 1
ATOM 1622 O O . MET A 1 209 ? -4.735 -7.807 106.592 1.00 14.06 307 MET A O 1
ATOM 1627 N N . ASN A 1 210 ? -3.428 -6.225 105.679 1.00 18.09 308 ASN A N 1
ATOM 1628 C CA . ASN A 1 210 ? -3.431 -6.874 104.373 1.00 21.98 308 ASN A CA 1
ATOM 1629 C C . ASN A 1 210 ? -2.519 -8.103 104.321 1.00 19.16 308 ASN A C 1
ATOM 1630 O O . ASN A 1 210 ? -1.951 -8.506 105.336 1.00 17.62 308 ASN A O 1
ATOM 1635 N N . ASN A 1 211 ? -2.379 -8.694 103.139 1.00 21.80 309 ASN A N 1
ATOM 1636 C CA . ASN A 1 211 ? -1.663 -9.961 103.007 1.00 22.43 309 ASN A CA 1
ATOM 1637 C C . ASN A 1 211 ? -0.140 -9.824 102.974 1.00 20.98 309 ASN A C 1
ATOM 1638 O O . ASN A 1 211 ? 0.572 -10.796 102.729 1.00 22.62 309 ASN A O 1
ATOM 1643 N N . SER A 1 212 ? 0.350 -8.617 103.231 1.00 16.70 310 SER A N 1
ATOM 1644 C CA . SER A 1 212 ? 1.779 -8.396 103.397 1.00 16.43 310 SER A CA 1
ATOM 1645 C C . SER A 1 212 ? 2.178 -8.628 104.849 1.00 19.55 310 SER A C 1
ATOM 1646 O O . SER A 1 212 ? 3.361 -8.697 105.181 1.00 22.12 310 SER A O 1
ATOM 1649 N N . ASN A 1 213 ? 1.172 -8.748 105.710 1.00 18.62 311 ASN A N 1
ATOM 1650 C CA . ASN A 1 213 ? 1.379 -8.870 107.149 1.00 21.42 311 ASN A CA 1
ATOM 1651 C C . ASN A 1 213 ? 1.809 -10.272 107.577 1.00 25.76 311 ASN A C 1
ATOM 1652 O O . ASN A 1 213 ? 1.363 -11.269 107.009 1.00 27.52 311 ASN A O 1
ATOM 1657 N N . HIS A 1 214 ? 2.673 -10.341 108.587 1.00 28.28 312 HIS A N 1
ATOM 1658 C CA . HIS A 1 214 ? 3.142 -11.622 109.107 1.00 26.11 312 HIS A CA 1
ATOM 1659 C C . HIS A 1 214 ? 2.891 -11.754 110.606 1.00 23.16 312 HIS A C 1
ATOM 1660 O O . HIS A 1 214 ? 3.244 -12.762 111.216 1.00 22.89 312 HIS A O 1
ATOM 1667 N N . LEU A 1 215 ? 2.277 -10.733 111.193 1.00 20.41 313 LEU A N 1
ATOM 1668 C CA . LEU A 1 215 ? 1.972 -10.742 112.619 1.00 20.56 313 LEU A CA 1
ATOM 1669 C C . LEU A 1 215 ? 0.548 -11.214 112.886 1.00 22.37 313 LEU A C 1
ATOM 1670 O O . LEU A 1 215 ? -0.409 -10.685 112.322 1.00 14.61 313 LEU A O 1
ATOM 1675 N N . VAL A 1 216 ? 0.423 -12.225 113.740 1.00 24.62 314 VAL A N 1
ATOM 1676 C CA . VAL A 1 216 ? -0.877 -12.723 114.175 1.00 20.36 314 VAL A CA 1
ATOM 1677 C C . VAL A 1 216 ? -1.669 -11.635 114.894 1.00 20.12 314 VAL A C 1
ATOM 1678 O O . VAL A 1 216 ? -1.160 -10.989 115.810 1.00 21.24 314 VAL A O 1
ATOM 1682 N N . ASN A 1 217 ? -2.915 -11.442 114.473 1.00 17.38 315 ASN A N 1
ATOM 1683 C CA . ASN A 1 217 ? -3.793 -10.461 115.093 1.00 16.56 315 ASN A CA 1
ATOM 1684 C C . ASN A 1 217 ? -5.254 -10.724 114.749 1.00 17.28 315 ASN A C 1
ATOM 1685 O O . ASN A 1 217 ? -5.559 -11.555 113.895 1.00 18.86 315 ASN A O 1
ATOM 1690 N N . SER A 1 218 ? -6.155 -10.016 115.420 1.00 22.08 316 SER A N 1
ATOM 1691 C CA . SER A 1 218 ? -7.587 -10.217 115.225 1.00 20.87 316 SER A CA 1
ATOM 1692 C C . SER A 1 218 ? -8.213 -9.105 114.384 1.00 20.65 316 SER A C 1
ATOM 1693 O O . SER A 1 218 ? -9.436 -9.005 114.288 1.00 21.48 316 SER A O 1
ATOM 1696 N N . ASP A 1 219 ? -7.358 -8.274 113.791 1.00 19.10 317 ASP A N 1
ATOM 1697 C CA . ASP A 1 219 ? -7.767 -7.222 112.857 1.00 18.26 317 ASP A CA 1
ATOM 1698 C C . ASP A 1 219 ? -8.706 -6.202 113.504 1.00 17.20 317 ASP A C 1
ATOM 1699 O O . ASP A 1 219 ? -8.709 -6.038 114.723 1.00 23.68 317 ASP A O 1
ATOM 1704 N N . ASN A 1 220 ? -9.491 -5.514 112.679 1.00 17.11 318 ASN A N 1
ATOM 1705 C CA . ASN A 1 220 ? -10.291 -4.376 113.133 1.00 18.30 318 ASN A CA 1
ATOM 1706 C C . ASN A 1 220 ? -11.332 -4.723 114.196 1.00 17.86 318 ASN A C 1
ATOM 1707 O O . ASN A 1 220 ? -11.438 -4.033 115.211 1.00 14.53 318 ASN A O 1
ATOM 1712 N N . VAL A 1 221 ? -12.099 -5.786 113.968 1.00 16.74 319 VAL A N 1
ATOM 1713 C CA . VAL A 1 221 ? -13.122 -6.188 114.928 1.00 18.62 319 VAL A CA 1
ATOM 1714 C C . VAL A 1 221 ? -12.484 -6.687 116.220 1.00 20.04 319 VAL A C 1
ATOM 1715 O O . VAL A 1 221 ? -13.071 -6.573 117.294 1.00 20.90 319 VAL A O 1
ATOM 1719 N N . GLY A 1 222 ? -11.277 -7.235 116.110 1.00 19.28 320 GLY A N 1
ATOM 1720 C CA . GLY A 1 222 ? -10.531 -7.662 117.277 1.00 17.47 320 GLY A CA 1
ATOM 1721 C C . GLY A 1 222 ? -10.075 -6.481 118.105 1.00 19.54 320 GLY A C 1
ATOM 1722 O O . GLY A 1 222 ? -10.114 -6.517 119.335 1.00 21.82 320 GLY A O 1
ATOM 1723 N N . TYR A 1 223 ? -9.641 -5.428 117.421 1.00 14.61 321 TYR A N 1
ATOM 1724 C CA . TYR A 1 223 ? -9.188 -4.211 118.082 1.00 18.00 321 TYR A CA 1
ATOM 1725 C C . TYR A 1 223 ? -10.353 -3.505 118.763 1.00 19.64 321 TYR A C 1
ATOM 1726 O O . TYR A 1 223 ? -10.188 -2.892 119.818 1.00 21.81 321 TYR A O 1
ATOM 1735 N N . ALA A 1 224 ? -11.530 -3.589 118.150 1.00 17.52 322 ALA A N 1
ATOM 1736 C CA . ALA A 1 224 ? -12.737 -2.999 118.719 1.00 18.03 322 ALA A CA 1
ATOM 1737 C C . ALA A 1 224 ? -13.119 -3.714 120.010 1.00 18.11 322 ALA A C 1
ATOM 1738 O O . ALA A 1 224 ? -13.457 -3.076 121.009 1.00 19.43 322 ALA A O 1
ATOM 1740 N N . SER A 1 225 ? -13.056 -5.042 119.981 1.00 19.23 323 SER A N 1
ATOM 1741 C CA . SER A 1 225 ? -13.273 -5.856 121.172 1.00 23.52 323 SER A CA 1
ATOM 1742 C C . SER A 1 225 ? -12.228 -5.525 122.231 1.00 26.20 323 SER A C 1
ATOM 1743 O O . SER A 1 225 ? -12.522 -5.480 123.426 1.00 24.61 323 SER A O 1
ATOM 1746 N N . TYR A 1 226 ? -11.002 -5.302 121.768 1.00 25.99 324 TYR A N 1
ATOM 1747 C CA . TYR A 1 226 ? -9.878 -4.954 122.626 1.00 22.75 324 TYR A CA 1
ATOM 1748 C C . TYR A 1 226 ? -10.136 -3.645 123.372 1.00 23.10 324 TYR A C 1
ATOM 1749 O O . TYR A 1 226 ? -9.916 -3.558 124.580 1.00 21.93 324 TYR A O 1
ATOM 1758 N N . LEU A 1 227 ? -10.619 -2.635 122.654 1.00 24.15 325 LEU A N 1
ATOM 1759 C CA . LEU A 1 227 ? -10.901 -1.335 123.260 1.00 21.88 325 LEU A CA 1
ATOM 1760 C C . LEU A 1 227 ? -12.073 -1.397 124.237 1.00 27.82 325 LEU A C 1
ATOM 1761 O O . LEU A 1 227 ? -12.019 -0.805 125.316 1.00 28.36 325 LEU A O 1
ATOM 1766 N N . LEU A 1 228 ? -13.132 -2.107 123.855 1.00 31.31 326 LEU A N 1
ATOM 1767 C CA . LEU A 1 228 ? -14.297 -2.260 124.723 1.00 33.12 326 LEU A CA 1
ATOM 1768 C C . LEU A 1 228 ? -13.936 -2.919 126.051 1.00 29.32 326 LEU A C 1
ATOM 1769 O O . LEU A 1 228 ? -14.342 -2.453 127.116 1.00 31.17 326 LEU A O 1
ATOM 1774 N N . GLU A 1 229 ? -13.167 -3.999 125.982 1.00 25.80 327 GLU A N 1
ATOM 1775 C CA . GLU A 1 229 ? -12.783 -4.735 127.180 1.00 25.57 327 GLU A CA 1
ATOM 1776 C C . GLU A 1 229 ? -11.831 -3.923 128.057 1.00 24.96 327 GLU A C 1
ATOM 1777 O O . GLU A 1 229 ? -11.976 -3.895 129.279 1.00 24.46 327 GLU A O 1
ATOM 1783 N N . GLN A 1 230 ? -10.869 -3.251 127.432 1.00 19.80 328 GLN A N 1
ATOM 1784 C CA . GLN A 1 230 ? -9.893 -2.461 128.174 1.00 25.24 328 GLN A CA 1
ATOM 1785 C C . GLN A 1 230 ? -10.530 -1.254 128.857 1.00 28.51 328 GLN A C 1
ATOM 1786 O O . GLN A 1 230 ? -10.072 -0.816 129.912 1.00 25.83 328 GLN A O 1
ATOM 1792 N N . GLU A 1 231 ? -11.589 -0.722 128.258 1.00 33.64 329 GLU A N 1
ATOM 1793 C CA . GLU A 1 231 ? -12.292 0.413 128.844 1.00 38.08 329 GLU A CA 1
ATOM 1794 C C . GLU A 1 231 ? -13.077 0.001 130.084 1.00 37.71 329 GLU A C 1
ATOM 1795 O O . GLU A 1 231 ? -13.049 0.694 131.100 1.00 41.55 329 GLU A O 1
ATOM 1801 N N . LYS A 1 232 ? -13.774 -1.127 129.996 1.00 32.03 330 LYS A N 1
ATOM 1802 C CA . LYS A 1 232 ? -14.566 -1.621 131.118 1.00 32.63 330 LYS A CA 1
ATOM 1803 C C . LYS A 1 232 ? -13.692 -2.223 132.214 1.00 33.96 330 LYS A C 1
ATOM 1804 O O . LYS A 1 232 ? -13.875 -1.932 133.396 1.00 38.41 330 LYS A O 1
ATOM 1810 N N . ASN A 1 233 ? -12.739 -3.060 131.816 1.00 32.62 331 ASN A N 1
ATOM 1811 C CA . ASN A 1 233 ? -11.861 -3.732 132.769 1.00 33.83 331 ASN A CA 1
ATOM 1812 C C . ASN A 1 233 ? -10.666 -2.882 133.198 1.00 35.48 331 ASN A C 1
ATOM 1813 O O . ASN A 1 233 ? -9.516 -3.283 133.014 1.00 32.41 331 ASN A O 1
ATOM 1818 N N . LYS A 1 234 ? -10.944 -1.710 133.762 1.00 36.36 332 LYS A N 1
ATOM 1819 C CA . LYS A 1 234 ? -9.894 -0.819 134.251 1.00 35.53 332 LYS A CA 1
ATOM 1820 C C . LYS A 1 234 ? -8.969 -1.519 135.244 1.00 34.70 332 LYS A C 1
ATOM 1821 O O . LYS A 1 234 ? -9.424 -2.185 136.173 1.00 34.74 332 LYS A O 1
ATOM 1827 N N . GLY A 1 235 ? -7.666 -1.366 135.032 1.00 34.27 333 GLY A N 1
ATOM 1828 C CA . GLY A 1 235 ? -6.672 -1.962 135.905 1.00 32.56 333 GLY A CA 1
ATOM 1829 C C . GLY A 1 235 ? -6.249 -3.357 135.484 1.00 36.42 333 GLY A C 1
ATOM 1830 O O . GLY A 1 235 ? -5.331 -3.934 136.064 1.00 41.39 333 GLY A O 1
ATOM 1831 N N . TYR A 1 236 ? -6.915 -3.901 134.472 1.00 34.81 334 TYR A N 1
ATOM 1832 C CA . TYR A 1 236 ? -6.576 -5.226 133.968 1.00 32.52 334 TYR A CA 1
ATOM 1833 C C . TYR A 1 236 ? -5.728 -5.145 132.703 1.00 33.66 334 TYR A C 1
ATOM 1834 O O . TYR A 1 236 ? -5.915 -4.253 131.874 1.00 34.39 334 TYR A O 1
ATOM 1843 N N . LEU A 1 237 ? -4.800 -6.087 132.561 1.00 31.39 335 LEU A N 1
ATOM 1844 C CA . LEU A 1 237 ? -3.996 -6.206 131.350 1.00 28.19 335 LEU A CA 1
ATOM 1845 C C . LEU A 1 237 ? -4.850 -6.770 130.219 1.00 27.55 335 LEU A C 1
ATOM 1846 O O . LEU A 1 237 ? -5.859 -7.424 130.480 1.00 25.11 335 LEU A O 1
ATOM 1851 N N . PRO A 1 238 ? -4.459 -6.505 128.959 1.00 26.99 336 PRO A N 1
ATOM 1852 C CA . PRO A 1 238 ? -5.169 -7.073 127.808 1.00 25.02 336 PRO A CA 1
ATOM 1853 C C . PRO A 1 238 ? -5.357 -8.585 127.915 1.00 23.42 336 PRO A C 1
ATOM 1854 O O . PRO A 1 238 ? -4.413 -9.303 128.246 1.00 22.79 336 PRO A O 1
ATOM 1858 N N . GLY A 1 239 ? -6.571 -9.051 127.635 1.00 21.11 337 GLY A N 1
ATOM 1859 C CA . GLY A 1 239 ? -6.893 -10.461 127.743 1.00 16.91 337 GLY A CA 1
ATOM 1860 C C . GLY A 1 239 ? -7.369 -10.846 129.130 1.00 17.40 337 GLY A C 1
ATOM 1861 O O . GLY A 1 239 ? -7.801 -11.976 129.354 1.00 18.68 337 GLY A O 1
ATOM 1862 N N . GLN A 1 240 ? -7.288 -9.902 130.063 1.00 18.08 338 GLN A N 1
ATOM 1863 C CA . GLN A 1 240 ? -7.751 -10.128 131.428 1.00 28.64 338 GLN A CA 1
ATOM 1864 C C . GLN A 1 240 ? -8.903 -9.192 131.788 1.00 31.31 338 GLN A C 1
ATOM 1865 O O . GLN A 1 240 ? -9.117 -8.174 131.129 1.00 34.91 338 GLN A O 1
ATOM 1871 N N . GLY A 1 241 ? -9.641 -9.542 132.836 1.00 29.25 339 GLY A N 1
ATOM 1872 C CA . GLY A 1 241 ? -10.785 -8.757 133.258 1.00 30.67 339 GLY A CA 1
ATOM 1873 C C . GLY A 1 241 ? -12.086 -9.512 133.068 1.00 31.98 339 GLY A C 1
ATOM 1874 O O . GLY A 1 241 ? -12.229 -10.277 132.116 1.00 34.24 339 GLY A O 1
ATOM 1875 N N . PRO A 1 242 ? -13.050 -9.294 133.973 1.00 29.52 340 PRO A N 1
ATOM 1876 C CA . PRO A 1 242 ? -14.318 -10.033 133.968 1.00 27.05 340 PRO A CA 1
ATOM 1877 C C . PRO A 1 242 ? -15.210 -9.719 132.766 1.00 22.01 340 PRO A C 1
ATOM 1878 O O . PRO A 1 242 ? -15.829 -10.631 132.218 1.00 19.41 340 PRO A O 1
ATOM 1882 N N . PHE A 1 243 ? -15.267 -8.454 132.360 1.00 22.99 341 PHE A N 1
ATOM 1883 C CA . PHE A 1 243 ? -16.122 -8.043 131.249 1.00 22.49 341 PHE A CA 1
ATOM 1884 C C . PHE A 1 243 ? -15.654 -8.649 129.930 1.00 23.20 341 PHE A C 1
ATOM 1885 O O . PHE A 1 243 ? -14.469 -8.612 129.600 1.00 28.20 341 PHE A O 1
ATOM 1893 N N . VAL A 1 244 ? -16.599 -9.203 129.179 1.00 21.77 342 VAL A N 1
ATOM 1894 C CA . VAL A 1 244 ? -16.298 -9.844 127.905 1.00 22.12 342 VAL A CA 1
ATOM 1895 C C . VAL A 1 244 ? -17.036 -9.166 126.757 1.00 23.26 342 VAL A C 1
ATOM 1896 O O . VAL A 1 244 ? -18.262 -9.076 126.764 1.00 26.83 342 VAL A O 1
ATOM 1900 N N . ALA A 1 245 ? -16.286 -8.700 125.765 1.00 20.98 343 ALA A N 1
ATOM 1901 C CA . ALA A 1 245 ? -16.876 -7.979 124.645 1.00 22.04 343 ALA A CA 1
ATOM 1902 C C . ALA A 1 245 ? -16.500 -8.631 123.323 1.00 20.44 343 ALA A C 1
ATOM 1903 O O . ALA A 1 245 ? -15.338 -8.614 122.919 1.00 17.50 343 ALA A O 1
ATOM 1905 N N . ALA A 1 246 ? -17.490 -9.216 122.656 1.00 16.44 344 ALA A N 1
ATOM 1906 C CA . ALA A 1 246 ? -17.245 -9.920 121.407 1.00 16.88 344 ALA A CA 1
ATOM 1907 C C . ALA A 1 246 ? -17.930 -9.247 120.229 1.00 20.23 344 ALA A C 1
ATOM 1908 O O . ALA A 1 246 ? -19.136 -9.006 120.252 1.00 27.03 344 ALA A O 1
ATOM 1910 N N . PHE A 1 247 ? -17.148 -8.939 119.201 1.00 19.26 345 PHE A N 1
ATOM 1911 C CA . PHE A 1 247 ? -17.705 -8.559 117.914 1.00 15.71 345 PHE A CA 1
ATOM 1912 C C . PHE A 1 247 ? -17.992 -9.811 117.104 1.00 25.09 345 PHE A C 1
ATOM 1913 O O . PHE A 1 247 ? -17.115 -10.651 116.912 1.00 37.49 345 PHE A O 1
ATOM 1921 N N . ALA A 1 248 ? -19.224 -9.934 116.632 1.00 24.43 346 ALA A N 1
ATOM 1922 C CA . ALA A 1 248 ? -19.617 -11.101 115.863 1.00 23.35 346 ALA A CA 1
ATOM 1923 C C . ALA A 1 248 ? -19.713 -10.754 114.386 1.00 22.92 346 ALA A C 1
ATOM 1924 O O . ALA A 1 248 ? -20.238 -9.703 114.020 1.00 28.65 346 ALA A O 1
ATOM 1926 N N . SER A 1 249 ? -19.190 -11.633 113.540 1.00 19.77 347 SER A N 1
ATOM 1927 C CA . SER A 1 249 ? -19.276 -11.437 112.099 1.00 18.81 347 SER A CA 1
ATOM 1928 C C . SER A 1 249 ? -20.728 -11.519 111.639 1.00 20.92 347 SER A C 1
ATOM 1929 O O . SER A 1 249 ? -21.560 -12.162 112.281 1.00 16.82 347 SER A O 1
ATOM 1932 N N . SER A 1 250 ? -21.026 -10.854 110.528 1.00 22.26 348 SER A N 1
ATOM 1933 C CA . SER A 1 250 ? -22.382 -10.814 109.996 1.00 21.54 348 SER A CA 1
ATOM 1934 C C . SER A 1 250 ? -22.366 -11.142 108.508 1.00 21.85 348 SER A C 1
ATOM 1935 O O . SER A 1 250 ? -21.574 -11.970 108.059 1.00 25.98 348 SER A O 1
ATOM 1938 N N . ASN A 1 251 ? -23.238 -10.497 107.742 1.00 18.47 349 ASN A N 1
ATOM 1939 C CA . ASN A 1 251 ? -23.221 -10.668 106.297 1.00 19.42 349 ASN A CA 1
ATOM 1940 C C . ASN A 1 251 ? -22.162 -9.758 105.677 1.00 19.21 349 ASN A C 1
ATOM 1941 O O . ASN A 1 251 ? -22.466 -8.702 105.123 1.00 18.45 349 ASN A O 1
ATOM 1946 N N . LEU A 1 252 ? -20.911 -10.196 105.773 1.00 19.22 350 LEU A N 1
ATOM 1947 C CA . LEU A 1 252 ? -19.769 -9.376 105.389 1.00 19.21 350 LEU A CA 1
ATOM 1948 C C . LEU A 1 252 ? -19.261 -9.679 103.985 1.00 21.99 350 LEU A C 1
ATOM 1949 O O . LEU A 1 252 ? -18.221 -9.158 103.574 1.00 25.81 350 LEU A O 1
ATOM 1954 N N . GLY A 1 253 ? -19.997 -10.521 103.264 1.00 17.41 351 GLY A N 1
ATOM 1955 C CA . GLY A 1 253 ? -19.548 -11.077 101.998 1.00 18.67 351 GLY A CA 1
ATOM 1956 C C . GLY A 1 253 ? -18.956 -10.096 101.004 1.00 24.72 351 GLY A C 1
ATOM 1957 O O . GLY A 1 253 ? -17.923 -10.373 100.393 1.00 24.00 351 GLY A O 1
ATOM 1958 N N . ASP A 1 254 ? -19.595 -8.941 100.853 1.00 12.37 352 ASP A N 1
ATOM 1959 C CA . ASP A 1 254 ? -19.132 -7.944 99.894 1.00 12.82 352 ASP A CA 1
ATOM 1960 C C . ASP A 1 254 ? -18.797 -6.618 100.568 1.00 13.14 352 ASP A C 1
ATOM 1961 O O . ASP A 1 254 ? -18.847 -5.564 99.935 1.00 22.19 352 ASP A O 1
ATOM 1966 N N . VAL A 1 255 ? -18.439 -6.678 101.847 1.00 12.95 353 VAL A N 1
ATOM 1967 C CA . VAL A 1 255 ? -18.182 -5.473 102.630 1.00 13.83 353 VAL A CA 1
ATOM 1968 C C . VAL A 1 255 ? -16.706 -5.344 102.998 1.00 13.71 353 VAL A C 1
ATOM 1969 O O . VAL A 1 255 ? -16.138 -6.227 103.639 1.00 13.68 353 VAL A O 1
ATOM 1973 N N . SER A 1 256 ? -16.092 -4.241 102.578 1.00 14.37 354 SER A N 1
ATOM 1974 C CA . SER A 1 256 ? -14.673 -3.995 102.823 1.00 14.30 354 SER A CA 1
ATOM 1975 C C . SER A 1 256 ? -14.451 -2.830 103.789 1.00 16.78 354 SER A C 1
ATOM 1976 O O . SER A 1 256 ? -15.226 -1.877 103.802 1.00 17.54 354 SER A O 1
ATOM 1979 N N . PRO A 1 257 ? -13.388 -2.908 104.605 1.00 14.99 355 PRO A N 1
ATOM 1980 C CA . PRO A 1 257 ? -13.011 -1.827 105.521 1.00 17.79 355 PRO A CA 1
ATOM 1981 C C . PRO A 1 257 ? -12.060 -0.826 104.877 1.00 22.79 355 PRO A C 1
ATOM 1982 O O . PRO A 1 257 ? -11.696 0.171 105.500 1.00 26.06 355 PRO A O 1
ATOM 1986 N N . ASN A 1 258 ? -11.663 -1.098 103.639 1.00 21.26 356 ASN A N 1
ATOM 1987 C CA . ASN A 1 258 ? -10.694 -0.263 102.945 1.00 19.06 356 ASN A CA 1
ATOM 1988 C C . ASN A 1 258 ? -11.403 0.864 102.206 1.00 21.69 356 ASN A C 1
ATOM 1989 O O . ASN A 1 258 ? -11.564 0.829 100.985 1.00 22.03 356 ASN A O 1
ATOM 1994 N N . ILE A 1 259 ? -11.799 1.879 102.970 1.00 22.23 357 ILE A N 1
ATOM 1995 C CA . ILE A 1 259 ? -12.781 2.864 102.531 1.00 20.82 357 ILE A CA 1
ATOM 1996 C C . ILE A 1 259 ? -12.264 3.869 101.507 1.00 20.70 357 ILE A C 1
ATOM 1997 O O . ILE A 1 259 ? -13.048 4.637 100.948 1.00 20.99 357 ILE A O 1
ATOM 2002 N N . LEU A 1 260 ? -10.960 3.868 101.248 1.00 19.45 358 LEU A N 1
ATOM 2003 C CA . LEU A 1 260 ? -10.415 4.743 100.213 1.00 21.71 358 LEU A CA 1
ATOM 2004 C C . LEU A 1 260 ? -10.841 4.274 98.823 1.00 25.95 358 LEU A C 1
ATOM 2005 O O . LEU A 1 260 ? -10.680 4.994 97.836 1.00 27.82 358 LEU A O 1
ATOM 2010 N N . GLY A 1 261 ? -11.376 3.059 98.754 1.00 27.60 359 GLY A N 1
ATOM 2011 C CA . GLY A 1 261 ? -11.913 2.528 97.517 1.00 26.09 359 GLY A CA 1
ATOM 2012 C C . GLY A 1 261 ? -10.839 1.946 96.624 1.00 25.57 359 GLY A C 1
ATOM 2013 O O . GLY A 1 261 ? -9.650 2.118 96.888 1.00 25.14 359 GLY A O 1
ATOM 2014 N N . PRO A 1 262 ? -11.252 1.262 95.548 1.00 23.52 360 PRO A N 1
ATOM 2015 C CA . PRO A 1 262 ? -10.298 0.617 94.642 1.00 22.94 360 PRO A CA 1
ATOM 2016 C C . PRO A 1 262 ? -9.597 1.624 93.731 1.00 27.82 360 PRO A C 1
ATOM 2017 O O . PRO A 1 262 ? -10.251 2.349 92.981 1.00 29.10 360 PRO A O 1
ATOM 2021 N N . ARG A 1 263 ? -8.271 1.671 93.810 1.00 29.61 361 ARG A N 1
ATOM 2022 C CA . ARG A 1 263 ? -7.482 2.556 92.961 1.00 24.89 361 ARG A CA 1
ATOM 2023 C C . ARG A 1 263 ? -6.289 1.828 92.348 1.00 26.95 361 ARG A C 1
ATOM 2024 O O . ARG A 1 263 ? -5.767 0.876 92.927 1.00 28.36 361 ARG A O 1
ATOM 2032 N N . CYS A 1 264 ? -5.875 2.281 91.169 1.00 24.94 362 CYS A N 1
ATOM 2033 C CA . CYS A 1 264 ? -4.697 1.746 90.492 1.00 26.44 362 CYS A CA 1
ATOM 2034 C C . CYS A 1 264 ? -3.403 2.242 91.129 1.00 32.01 362 CYS A C 1
ATOM 2035 O O . CYS A 1 264 ? -3.190 3.445 91.258 1.00 34.67 362 CYS A O 1
ATOM 2038 N N . ILE A 1 265 ? -2.542 1.308 91.523 1.00 30.39 363 ILE A N 1
ATOM 2039 C CA . ILE A 1 265 ? -1.315 1.643 92.239 1.00 33.07 363 ILE A CA 1
ATOM 2040 C C . ILE A 1 265 ? -0.384 2.528 91.412 1.00 36.94 363 ILE A C 1
ATOM 2041 O O . ILE A 1 265 ? 0.327 3.372 91.955 1.00 42.83 363 ILE A O 1
ATOM 2046 N N . ASN A 1 266 ? -0.406 2.349 90.096 1.00 35.40 364 ASN A N 1
ATOM 2047 C CA . ASN A 1 266 ? 0.490 3.096 89.221 1.00 37.56 364 ASN A CA 1
ATOM 2048 C C . ASN A 1 266 ? 0.013 4.517 88.917 1.00 37.96 364 ASN A C 1
ATOM 2049 O O . ASN A 1 266 ? 0.815 5.451 88.886 1.00 41.80 364 ASN A O 1
ATOM 2054 N N . THR A 1 267 ? -1.287 4.679 88.692 1.00 31.21 365 THR A N 1
ATOM 2055 C CA . THR A 1 267 ? -1.828 5.972 88.280 1.00 26.52 365 THR A CA 1
ATOM 2056 C C . THR A 1 267 ? -2.631 6.674 89.374 1.00 28.06 365 THR A C 1
ATOM 2057 O O . THR A 1 267 ? -2.839 7.885 89.314 1.00 33.10 365 THR A O 1
ATOM 2061 N N . GLY A 1 268 ? -3.091 5.918 90.364 1.00 24.03 366 GLY A N 1
ATOM 2062 C CA . GLY A 1 268 ? -3.904 6.485 91.426 1.00 23.65 366 GLY A CA 1
ATOM 2063 C C . GLY A 1 268 ? -5.340 6.681 90.983 1.00 25.45 366 GLY A C 1
ATOM 2064 O O . GLY A 1 268 ? -6.172 7.196 91.730 1.00 23.92 366 GLY A O 1
ATOM 2065 N N . GLU A 1 269 ? -5.629 6.250 89.760 1.00 29.06 367 GLU A N 1
ATOM 2066 C CA . GLU A 1 269 ? -6.959 6.376 89.180 1.00 32.86 367 GLU A CA 1
ATOM 2067 C C . GLU A 1 269 ? -7.921 5.405 89.851 1.00 36.31 367 GLU A C 1
ATOM 2068 O O . GLU A 1 269 ? -7.501 4.388 90.398 1.00 38.85 367 GLU A O 1
ATOM 2074 N N . SER A 1 270 ? -9.212 5.717 89.805 1.00 34.71 368 SER A N 1
ATOM 2075 C CA . SER A 1 270 ? -10.224 4.823 90.346 1.00 32.60 368 SER A CA 1
ATOM 2076 C C . SER A 1 270 ? -10.416 3.623 89.430 1.00 32.97 368 SER A C 1
ATOM 2077 O O . SER A 1 270 ? -10.610 3.775 88.224 1.00 34.18 368 SER A O 1
ATOM 2080 N N . CYS A 1 271 ? -10.356 2.428 90.006 1.00 31.73 369 CYS A N 1
ATOM 2081 C CA . CYS A 1 271 ? -10.659 1.217 89.258 1.00 29.15 369 CYS A CA 1
ATOM 2082 C C . CYS A 1 271 ? -11.941 0.591 89.795 1.00 25.48 369 CYS A C 1
ATOM 2083 O O . CYS A 1 271 ? -12.060 -0.630 89.898 1.00 23.71 369 CYS A O 1
ATOM 2086 N N . ASP A 1 272 ? -12.899 1.448 90.134 1.00 24.52 370 ASP A N 1
ATOM 2087 C CA . ASP A 1 272 ? -14.221 1.006 90.558 1.00 23.56 370 ASP A CA 1
ATOM 2088 C C . ASP A 1 272 ? -15.036 0.639 89.323 1.00 25.05 370 ASP A C 1
ATOM 2089 O O . ASP A 1 272 ? -15.893 1.404 88.877 1.00 25.78 370 ASP A O 1
ATOM 2094 N N . ASN A 1 273 ? -14.751 -0.532 88.766 1.00 25.38 371 ASN A N 1
ATOM 2095 C CA . ASN A 1 273 ? -15.430 -1.001 87.569 1.00 24.79 371 ASN A CA 1
ATOM 2096 C C . ASN A 1 273 ? -15.854 -2.454 87.722 1.00 22.39 371 ASN A C 1
ATOM 2097 O O . ASN A 1 273 ? -15.574 -3.083 88.741 1.00 26.29 371 ASN A O 1
ATOM 2102 N N . ALA A 1 274 ? -16.524 -2.984 86.704 1.00 21.54 372 ALA A N 1
ATOM 2103 C CA . ALA A 1 274 ? -17.095 -4.326 86.776 1.00 23.11 372 ALA A CA 1
ATOM 2104 C C . ALA A 1 274 ? -16.029 -5.415 86.884 1.00 27.34 372 ALA A C 1
ATOM 2105 O O . ALA A 1 274 ? -16.287 -6.492 87.421 1.00 17.59 372 ALA A O 1
ATOM 2107 N N . ASN A 1 275 ? -14.833 -5.134 86.375 1.00 30.75 373 ASN A N 1
ATOM 2108 C CA . ASN A 1 275 ? -13.757 -6.121 86.364 1.00 33.72 373 ASN A CA 1
ATOM 2109 C C . ASN A 1 275 ? -12.759 -5.944 87.504 1.00 32.88 373 ASN A C 1
ATOM 2110 O O . ASN A 1 275 ? -11.922 -6.817 87.734 1.00 32.67 373 ASN A O 1
ATOM 2115 N N . SER A 1 276 ? -12.865 -4.826 88.219 1.00 32.47 374 SER A N 1
ATOM 2116 C CA . SER A 1 276 ? -11.862 -4.425 89.204 1.00 29.39 374 SER A CA 1
ATOM 2117 C C . SER A 1 276 ? -10.466 -4.492 88.592 1.00 27.57 374 SER A C 1
ATOM 2118 O O . SER A 1 276 ? -9.576 -5.164 89.114 1.00 26.99 374 SER A O 1
ATOM 2121 N N . THR A 1 277 ? -10.285 -3.784 87.482 1.00 28.04 375 THR A N 1
ATOM 2122 C CA . THR A 1 277 ? -9.048 -3.858 86.717 1.00 32.47 375 THR A CA 1
ATOM 2123 C C . THR A 1 277 ? -8.537 -2.476 86.319 1.00 34.07 375 THR A C 1
ATOM 2124 O O . THR A 1 277 ? -9.287 -1.498 86.317 1.00 32.74 375 THR A O 1
ATOM 2128 N N . CYS A 1 278 ? -7.253 -2.408 85.984 1.00 33.52 376 CYS A N 1
ATOM 2129 C CA . CYS A 1 278 ? -6.625 -1.161 85.564 1.00 29.46 376 CYS A CA 1
ATOM 2130 C C . CYS A 1 278 ? -6.169 -1.273 84.112 1.00 26.04 376 CYS A C 1
ATOM 2131 O O . CYS A 1 278 ? -5.695 -2.329 83.692 1.00 26.05 376 CYS A O 1
ATOM 2134 N N . PRO A 1 279 ? -6.315 -0.182 83.341 1.00 25.67 377 PRO A N 1
ATOM 2135 C CA . PRO A 1 279 ? -5.940 -0.158 81.921 1.00 31.52 377 PRO A CA 1
ATOM 2136 C C . PRO A 1 279 ? -4.483 -0.548 81.687 1.00 32.66 377 PRO A C 1
ATOM 2137 O O . PRO A 1 279 ? -4.171 -1.194 80.687 1.00 33.53 377 PRO A O 1
ATOM 2141 N N . ILE A 1 280 ? -3.606 -0.152 82.601 1.00 31.16 378 ILE A N 1
ATOM 2142 C CA . ILE A 1 280 ? -2.208 -0.555 82.536 1.00 33.03 378 ILE A CA 1
ATOM 2143 C C . ILE A 1 280 ? -1.831 -1.397 83.751 1.00 37.51 378 ILE A C 1
ATOM 2144 O O . ILE A 1 280 ? -1.795 -0.897 84.875 1.00 39.04 378 ILE A O 1
ATOM 2149 N N . GLY A 1 281 ? -1.557 -2.677 83.520 1.00 40.68 379 GLY A N 1
ATOM 2150 C CA . GLY A 1 281 ? -1.127 -3.569 84.583 1.00 43.56 379 GLY A CA 1
ATOM 2151 C C . GLY A 1 281 ? -2.166 -4.594 85.002 1.00 45.56 379 GLY A C 1
ATOM 2152 O O . GLY A 1 281 ? -1.840 -5.580 85.663 1.00 48.25 379 GLY A O 1
ATOM 2153 N N . GLY A 1 282 ? -3.418 -4.367 84.618 1.00 43.86 380 GLY A N 1
ATOM 2154 C CA . GLY A 1 282 ? -4.478 -5.317 84.899 1.00 42.01 380 GLY A CA 1
ATOM 2155 C C . GLY A 1 282 ? -4.979 -5.308 86.332 1.00 41.38 380 GLY A C 1
ATOM 2156 O O . GLY A 1 282 ? -4.851 -4.304 87.034 1.00 44.03 380 GLY A O 1
ATOM 2157 N N . PRO A 1 283 ? -5.551 -6.439 86.774 1.00 38.61 381 PRO A N 1
ATOM 2158 C CA . PRO A 1 283 ? -6.212 -6.596 88.076 1.00 37.44 381 PRO A CA 1
ATOM 2159 C C . PRO A 1 283 ? -5.265 -6.434 89.263 1.00 35.12 381 PRO A C 1
ATOM 2160 O O . PRO A 1 283 ? -5.684 -5.950 90.313 1.00 34.34 381 PRO A O 1
ATOM 2164 N N . SER A 1 284 ? -4.010 -6.839 89.099 1.00 36.18 382 SER A N 1
ATOM 2165 C CA . SER A 1 284 ? -3.040 -6.783 90.190 1.00 33.99 382 SER A CA 1
ATOM 2166 C C . SER A 1 284 ? -2.739 -5.349 90.628 1.00 30.90 382 SER A C 1
ATOM 2167 O O . SER A 1 284 ? -2.203 -5.125 91.713 1.00 29.40 382 SER A O 1
ATOM 2170 N N . MET A 1 285 ? -3.092 -4.381 89.787 1.00 31.07 383 MET A N 1
ATOM 2171 C CA . MET A 1 285 ? -2.879 -2.972 90.103 1.00 31.11 383 MET A CA 1
ATOM 2172 C C . MET A 1 285 ? -4.084 -2.355 90.808 1.00 30.88 383 MET A C 1
ATOM 2173 O O . MET A 1 285 ? -3.983 -1.275 91.388 1.00 26.83 383 MET A O 1
ATOM 2178 N N . CYS A 1 286 ? -5.222 -3.041 90.758 1.00 30.23 384 CYS A N 1
ATOM 2179 C CA . CYS A 1 286 ? -6.450 -2.515 91.344 1.00 28.07 384 CYS A CA 1
ATOM 2180 C C . CYS A 1 286 ? -6.597 -2.965 92.796 1.00 27.20 384 CYS A C 1
ATOM 2181 O O . CYS A 1 286 ? -6.899 -4.126 93.068 1.00 27.15 384 CYS A O 1
ATOM 2184 N N . ILE A 1 287 ? -6.392 -2.034 93.724 1.00 27.88 385 ILE A N 1
ATOM 2185 C CA . ILE A 1 287 ? -6.356 -2.352 95.149 1.00 25.62 385 ILE A CA 1
ATOM 2186 C C . ILE A 1 287 ? -7.032 -1.261 95.983 1.00 28.78 385 ILE A C 1
ATOM 2187 O O . ILE A 1 287 ? -6.872 -0.072 95.706 1.00 35.26 385 ILE A O 1
ATOM 2192 N N . ALA A 1 288 ? -7.790 -1.670 96.998 1.00 25.95 386 ALA A N 1
ATOM 2193 C CA . ALA A 1 288 ? -8.412 -0.728 97.923 1.00 21.17 386 ALA A CA 1
ATOM 2194 C C . ALA A 1 288 ? -7.597 -0.618 99.213 1.00 19.59 386 ALA A C 1
ATOM 2195 O O . ALA A 1 288 ? -7.188 -1.628 99.788 1.00 16.42 386 ALA A O 1
ATOM 2197 N N . LYS A 1 289 ? -7.374 0.612 99.666 1.00 17.33 387 LYS A N 1
ATOM 2198 C CA . LYS A 1 289 ? -6.525 0.865 100.829 1.00 26.61 387 LYS A CA 1
ATOM 2199 C C . LYS A 1 289 ? -7.329 1.386 102.017 1.00 21.02 387 LYS A C 1
ATOM 2200 O O . LYS A 1 289 ? -8.439 1.890 101.854 1.00 18.30 387 LYS A O 1
ATOM 2206 N N . GLY A 1 290 ? -6.766 1.248 103.214 1.00 20.32 388 GLY A N 1
ATOM 2207 C CA . GLY A 1 290 ? -7.399 1.752 104.421 1.00 21.90 388 GLY A CA 1
ATOM 2208 C C . GLY A 1 290 ? -7.112 3.227 104.643 1.00 23.05 388 GLY A C 1
ATOM 2209 O O . GLY A 1 290 ? -6.360 3.833 103.882 1.00 21.82 388 GLY A O 1
ATOM 2210 N N . PRO A 1 291 ? -7.703 3.811 105.697 1.00 21.74 389 PRO A N 1
ATOM 2211 C CA . PRO A 1 291 ? -7.620 5.247 105.994 1.00 25.59 389 PRO A CA 1
ATOM 2212 C C . PRO A 1 291 ? -6.306 5.682 106.650 1.00 29.20 389 PRO A C 1
ATOM 2213 O O . PRO A 1 291 ? -6.039 6.881 106.728 1.00 28.43 389 PRO A O 1
ATOM 2217 N N . GLY A 1 292 ? -5.507 4.732 107.124 1.00 31.92 390 GLY A N 1
ATOM 2218 C CA . GLY A 1 292 ? -4.331 5.062 107.910 1.00 36.66 390 GLY A CA 1
ATOM 2219 C C . GLY A 1 292 ? -3.039 5.276 107.140 1.00 38.22 390 GLY A C 1
ATOM 2220 O O . GLY A 1 292 ? -3.010 5.213 105.912 1.00 37.78 390 GLY A O 1
ATOM 2221 N N . GLN A 1 293 ? -1.965 5.538 107.881 1.00 39.31 391 GLN A N 1
ATOM 2222 C CA . GLN A 1 293 ? -0.641 5.723 107.297 1.00 39.97 391 GLN A CA 1
ATOM 2223 C C . GLN A 1 293 ? -0.045 4.374 106.901 1.00 36.13 391 GLN A C 1
ATOM 2224 O O . GLN A 1 293 ? 0.769 4.281 105.984 1.00 40.29 391 GLN A O 1
ATOM 2230 N N . ASP A 1 294 ? -0.460 3.332 107.614 1.00 29.23 392 ASP A N 1
ATOM 2231 C CA . ASP A 1 294 ? -0.101 1.958 107.285 1.00 24.63 392 ASP A CA 1
ATOM 2232 C C . ASP A 1 294 ? -1.269 1.039 107.634 1.00 23.18 392 ASP A C 1
ATOM 2233 O O . ASP A 1 294 ? -2.346 1.520 107.983 1.00 17.73 392 ASP A O 1
ATOM 2238 N N . MET A 1 295 ? -1.069 -0.272 107.537 1.00 26.30 393 MET A N 1
ATOM 2239 C CA . MET A 1 295 ? -2.159 -1.204 107.810 1.00 28.26 393 MET A CA 1
ATOM 2240 C C . MET A 1 295 ? -2.505 -1.219 109.297 1.00 26.96 393 MET A C 1
ATOM 2241 O O . MET A 1 295 ? -3.660 -1.421 109.665 1.00 29.20 393 MET A O 1
ATOM 2246 N N . PHE A 1 296 ? -1.504 -1.002 110.146 1.00 26.68 394 PHE A N 1
ATOM 2247 C CA . PHE A 1 296 ? -1.730 -0.926 111.584 1.00 24.93 394 PHE A CA 1
ATOM 2248 C C . PHE A 1 296 ? -2.644 0.245 111.923 1.00 22.97 394 PHE A C 1
ATOM 2249 O O . PHE A 1 296 ? -3.571 0.112 112.721 1.00 20.85 394 PHE A O 1
ATOM 2257 N N . ASP A 1 297 ? -2.375 1.391 111.306 1.00 22.70 395 ASP A N 1
ATOM 2258 C CA . ASP A 1 297 ? -3.152 2.596 111.564 1.00 24.56 395 ASP A CA 1
ATOM 2259 C C . ASP A 1 297 ? -4.568 2.456 111.015 1.00 19.72 395 ASP A C 1
ATOM 2260 O O . ASP A 1 297 ? -5.534 2.832 111.676 1.00 19.68 395 ASP A O 1
ATOM 2265 N N . SER A 1 298 ? -4.683 1.908 109.808 1.00 19.17 396 SER A N 1
ATOM 2266 C CA . SER A 1 298 ? -5.985 1.642 109.201 1.00 19.61 396 SER A CA 1
ATOM 2267 C C . SER A 1 298 ? -6.836 0.719 110.069 1.00 19.32 396 SER A C 1
ATOM 2268 O O . SER A 1 298 ? -8.019 0.978 110.289 1.00 19.08 396 SER A O 1
ATOM 2271 N N . THR A 1 299 ? -6.222 -0.357 110.553 1.00 17.86 397 THR A N 1
ATOM 2272 C CA . THR A 1 299 ? -6.902 -1.322 111.408 1.00 20.74 397 THR A CA 1
ATOM 2273 C C . THR A 1 299 ? -7.464 -0.662 112.665 1.00 23.74 397 THR A C 1
ATOM 2274 O O . THR A 1 299 ? -8.587 -0.949 113.083 1.00 19.30 397 THR A O 1
ATOM 2278 N N . GLN A 1 300 ? -6.680 0.229 113.260 1.00 18.53 398 GLN A N 1
ATOM 2279 C CA . GLN A 1 300 ? -7.084 0.879 114.497 1.00 27.74 398 GLN A CA 1
ATOM 2280 C C . GLN A 1 300 ? -8.122 1.968 114.249 1.00 27.26 398 GLN A C 1
ATOM 2281 O O . GLN A 1 300 ? -9.019 2.167 115.065 1.00 26.97 398 GLN A O 1
ATOM 2287 N N . ILE A 1 301 ? -8.004 2.665 113.122 1.00 24.26 399 ILE A N 1
ATOM 2288 C CA . ILE A 1 301 ? -8.966 3.704 112.768 1.00 22.74 399 ILE A CA 1
ATOM 2289 C C . ILE A 1 301 ? -10.351 3.105 112.560 1.00 22.55 399 ILE A C 1
ATOM 2290 O O . ILE A 1 301 ? -11.343 3.606 113.093 1.00 21.75 399 ILE A O 1
ATOM 2295 N N . ILE A 1 302 ? -10.409 2.023 111.791 1.00 20.24 400 ILE A N 1
ATOM 2296 C CA . ILE A 1 302 ? -11.661 1.322 111.546 1.00 20.34 400 ILE A CA 1
ATOM 2297 C C . ILE A 1 302 ? -12.168 0.665 112.828 1.00 21.01 400 ILE A C 1
ATOM 2298 O O . ILE A 1 302 ? -13.350 0.757 113.159 1.00 25.93 400 ILE A O 1
ATOM 2303 N N . GLY A 1 303 ? -11.261 0.009 113.544 1.00 19.49 401 GLY A N 1
ATOM 2304 C CA . GLY A 1 303 ? -11.595 -0.661 114.788 1.00 19.74 401 GLY A CA 1
ATOM 2305 C C . GLY A 1 303 ? -12.121 0.270 115.866 1.00 22.35 401 GLY A C 1
ATOM 2306 O O . GLY A 1 303 ? -13.047 -0.081 116.596 1.00 23.93 401 GLY A O 1
ATOM 2307 N N . ARG A 1 304 ? -11.532 1.458 115.968 1.00 22.00 402 ARG A N 1
ATOM 2308 C CA . ARG A 1 304 ? -11.941 2.432 116.978 1.00 23.34 402 ARG A CA 1
ATOM 2309 C C . ARG A 1 304 ? -13.341 2.966 116.703 1.00 23.82 402 ARG A C 1
ATOM 2310 O O . ARG A 1 304 ? -14.141 3.140 117.623 1.00 26.45 402 ARG A O 1
ATOM 2318 N N . ALA A 1 305 ? -13.629 3.219 115.432 1.00 22.62 403 ALA A N 1
ATOM 2319 C CA . ALA A 1 305 ? -14.933 3.720 115.023 1.00 21.99 403 ALA A CA 1
ATOM 2320 C C . ALA A 1 305 ? -16.045 2.747 115.407 1.00 23.93 403 ALA A C 1
ATOM 2321 O O . ALA A 1 305 ? -17.085 3.156 115.923 1.00 28.78 403 ALA A O 1
ATOM 2323 N N . MET A 1 306 ? -15.823 1.461 115.149 1.00 20.66 404 MET A N 1
ATOM 2324 C CA . MET A 1 306 ? -16.792 0.437 115.522 1.00 17.72 404 MET A CA 1
ATOM 2325 C C . MET A 1 306 ? -16.929 0.353 117.039 1.00 18.85 404 MET A C 1
ATOM 2326 O O . MET A 1 306 ? -18.034 0.209 117.564 1.00 17.57 404 MET A O 1
ATOM 2331 N N . TYR A 1 307 ? -15.800 0.444 117.737 1.00 18.08 405 TYR A N 1
ATOM 2332 C CA . TYR A 1 307 ? -15.790 0.448 119.197 1.00 19.31 405 TYR A CA 1
ATOM 2333 C C . TYR A 1 307 ? -16.595 1.615 119.753 1.00 22.38 405 TYR A C 1
ATOM 2334 O O . TYR A 1 307 ? -17.333 1.464 120.728 1.00 25.45 405 TYR A O 1
ATOM 2343 N N . GLN A 1 308 ? -16.440 2.780 119.132 1.00 22.80 406 GLN A N 1
ATOM 2344 C CA . GLN A 1 308 ? -17.094 3.991 119.608 1.00 27.92 406 GLN A CA 1
ATOM 2345 C C . GLN A 1 308 ? -18.612 3.868 119.539 1.00 27.88 406 GLN A C 1
ATOM 2346 O O . GLN A 1 308 ? -19.313 4.220 120.486 1.00 26.70 406 GLN A O 1
ATOM 2352 N N . ARG A 1 309 ? -19.113 3.357 118.419 1.00 29.03 407 ARG A N 1
ATOM 2353 C CA . ARG A 1 309 ? -20.548 3.172 118.247 1.00 33.12 407 ARG A CA 1
ATOM 2354 C C . ARG A 1 309 ? -21.060 2.068 119.161 1.00 33.77 407 ARG A C 1
ATOM 2355 O O . ARG A 1 309 ? -22.155 2.168 119.712 1.00 37.15 407 ARG A O 1
ATOM 2363 N N . ALA A 1 310 ? -20.257 1.022 119.324 1.00 29.90 408 ALA A N 1
ATOM 2364 C CA . ALA A 1 310 ? -20.604 -0.083 120.210 1.00 27.55 408 ALA A CA 1
ATOM 2365 C C . ALA A 1 310 ? -20.726 0.399 121.650 1.00 27.16 408 ALA A C 1
ATOM 2366 O O . ALA A 1 310 ? -21.604 -0.044 122.392 1.00 27.11 408 ALA A O 1
ATOM 2368 N N . LYS A 1 311 ? -19.840 1.311 122.037 1.00 26.51 409 LYS A N 1
ATOM 2369 C CA . LYS A 1 311 ? -19.842 1.863 123.386 1.00 27.46 409 LYS A CA 1
ATOM 2370 C C . LYS A 1 311 ? -21.086 2.707 123.633 1.00 30.60 409 LYS A C 1
ATOM 2371 O O . LYS A 1 311 ? -21.723 2.602 124.681 1.00 33.35 409 LYS A O 1
ATOM 2377 N N . GLU A 1 312 ? -21.416 3.551 122.661 1.00 27.21 410 GLU A N 1
ATOM 2378 C CA . GLU A 1 312 ? -22.585 4.418 122.746 1.00 26.62 410 GLU A CA 1
ATOM 2379 C C . GLU A 1 312 ? -23.890 3.627 122.826 1.00 26.48 410 GLU A C 1
ATOM 2380 O O . GLU A 1 312 ? -24.751 3.921 123.655 1.00 28.08 410 GLU A O 1
ATOM 2386 N N . LEU A 1 313 ? -24.027 2.621 121.968 1.00 23.26 411 LEU A N 1
ATOM 2387 C CA . LEU A 1 313 ? -25.235 1.802 121.938 1.00 22.06 411 LEU A CA 1
ATOM 2388 C C . LEU A 1 313 ? -25.407 0.998 123.220 1.00 21.15 411 LEU A C 1
ATOM 2389 O O . LEU A 1 313 ? -26.525 0.810 123.697 1.00 21.49 411 LEU A O 1
ATOM 2394 N N . TYR A 1 314 ? -24.296 0.523 123.769 1.00 21.96 412 TYR A N 1
ATOM 2395 C CA . TYR A 1 314 ? -24.319 -0.223 125.020 1.00 22.92 412 TYR A CA 1
ATOM 2396 C C . TYR A 1 314 ? -24.827 0.656 126.158 1.00 30.00 412 TYR A C 1
ATOM 2397 O O . TYR A 1 314 ? -25.706 0.256 126.923 1.00 31.17 412 TYR A O 1
ATOM 2406 N N . ALA A 1 315 ? -24.266 1.856 126.259 1.00 23.74 413 ALA A N 1
ATOM 2407 C CA . ALA A 1 315 ? -24.624 2.801 127.311 1.00 37.24 413 ALA A CA 1
ATOM 2408 C C . ALA A 1 315 ? -26.100 3.195 127.269 1.00 35.27 413 ALA A C 1
ATOM 2409 O O . ALA A 1 315 ? -26.751 3.302 128.309 1.00 34.08 413 ALA A O 1
ATOM 2411 N N . SER A 1 316 ? -26.623 3.406 126.065 1.00 35.70 414 SER A N 1
ATOM 2412 C CA . SER A 1 316 ? -27.973 3.936 125.900 1.00 37.09 414 SER A CA 1
ATOM 2413 C C . SER A 1 316 ? -29.019 2.849 125.668 1.00 32.51 414 SER A C 1
ATOM 2414 O O . SER A 1 316 ? -30.171 3.149 125.358 1.00 31.20 414 SER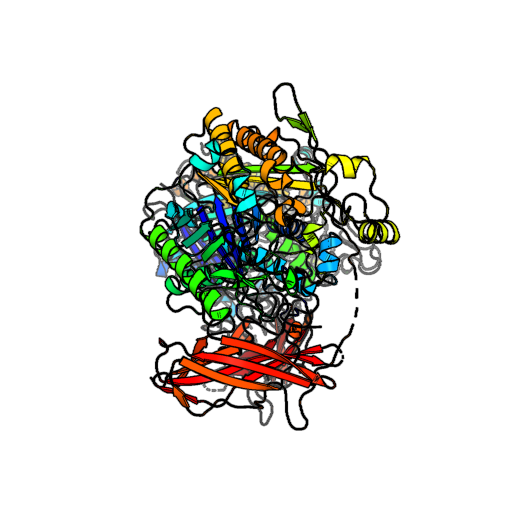 A O 1
ATOM 2417 N N . ALA A 1 317 ? -28.617 1.591 125.819 1.00 31.64 415 ALA A N 1
ATOM 2418 C CA . ALA A 1 317 ? -29.534 0.467 125.653 1.00 33.28 415 ALA A CA 1
ATOM 2419 C C . ALA A 1 317 ? -30.648 0.497 126.699 1.00 37.94 415 ALA A C 1
ATOM 2420 O O . ALA A 1 317 ? -30.388 0.656 127.891 1.00 41.54 415 ALA A O 1
ATOM 2422 N N . SER A 1 318 ? -31.888 0.342 126.244 1.00 36.96 416 SER A N 1
ATOM 2423 C CA . SER A 1 318 ? -33.041 0.407 127.136 1.00 36.72 416 SER A CA 1
ATOM 2424 C C . SER A 1 318 ? -34.036 -0.725 126.877 1.00 34.71 416 SER A C 1
ATOM 2425 O O . SER A 1 318 ? -34.655 -1.241 127.807 1.00 33.05 416 SER A O 1
ATOM 2428 N N . GLN A 1 319 ? -34.183 -1.107 125.612 1.00 34.39 417 GLN A N 1
ATOM 2429 C CA . GLN A 1 319 ? -35.086 -2.190 125.232 1.00 32.76 417 GLN A CA 1
ATOM 2430 C C . GLN A 1 319 ? -34.638 -3.530 125.808 1.00 31.09 417 GLN A C 1
ATOM 2431 O O . GLN A 1 319 ? -33.611 -4.074 125.405 1.00 32.16 417 GLN A O 1
ATOM 2437 N N . GLU A 1 320 ? -35.414 -4.062 126.749 1.00 29.63 418 GLU A N 1
ATOM 2438 C CA . GLU A 1 320 ? -35.083 -5.342 127.367 1.00 30.83 418 GLU A CA 1
ATOM 2439 C C . GLU A 1 320 ? -35.495 -6.505 126.472 1.00 30.29 418 GLU A C 1
ATOM 2440 O O . GLU A 1 320 ? -36.514 -6.443 125.783 1.00 26.65 418 GLU A O 1
ATOM 2446 N N . VAL A 1 321 ? -34.697 -7.567 126.487 1.00 32.46 419 VAL A N 1
ATOM 2447 C CA . VAL A 1 321 ? -35.033 -8.782 125.761 1.00 28.69 419 VAL A CA 1
ATOM 2448 C C . VAL A 1 321 ? -35.558 -9.834 126.730 1.00 29.02 419 VAL A C 1
ATOM 2449 O O . VAL A 1 321 ? -34.880 -10.205 127.688 1.00 31.16 419 VAL A O 1
ATOM 2453 N N . THR A 1 322 ? -36.777 -10.301 126.481 1.00 30.49 420 THR A N 1
ATOM 2454 C CA . THR A 1 322 ? -37.421 -11.284 127.343 1.00 29.52 420 THR A CA 1
ATOM 2455 C C . THR A 1 322 ? -38.113 -12.343 126.497 1.00 31.65 420 THR A C 1
ATOM 2456 O O . THR A 1 322 ? -38.351 -12.140 125.307 1.00 31.51 420 THR A O 1
ATOM 2460 N N . GLY A 1 323 ? -38.433 -13.473 127.115 1.00 33.98 421 GLY A N 1
ATOM 2461 C CA . GLY A 1 323 ? -39.084 -14.561 126.412 1.00 34.24 421 GLY A CA 1
ATOM 2462 C C . GLY A 1 323 ? -38.316 -15.860 126.534 1.00 34.48 421 GLY A C 1
ATOM 2463 O O . GLY A 1 323 ? -37.220 -15.891 127.092 1.00 34.71 421 GLY A O 1
ATOM 2464 N N . PRO A 1 324 ? -38.887 -16.947 125.997 1.00 33.34 422 PRO A N 1
ATOM 2465 C CA . PRO A 1 324 ? -38.283 -18.279 126.115 1.00 32.53 422 PRO A CA 1
ATOM 2466 C C . PRO A 1 324 ? -37.043 -18.444 125.242 1.00 31.34 422 PRO A C 1
ATOM 2467 O O . PRO A 1 324 ? -36.868 -17.723 124.256 1.00 28.05 422 PRO A O 1
ATOM 2471 N N . LEU A 1 325 ? -36.183 -19.384 125.615 1.00 33.24 423 LEU A N 1
ATOM 2472 C CA . LEU A 1 325 ? -35.039 -19.749 124.792 1.00 32.35 423 LEU A CA 1
ATOM 2473 C C . LEU A 1 325 ? -35.383 -20.958 123.935 1.00 34.09 423 LEU A C 1
ATOM 2474 O O . LEU A 1 325 ? -36.059 -21.879 124.393 1.00 39.99 423 LEU A O 1
ATOM 2479 N N . ALA A 1 326 ? -34.922 -20.953 122.690 1.00 29.12 424 ALA A N 1
ATOM 2480 C CA . ALA A 1 326 ? -35.178 -22.068 121.789 1.00 26.40 424 ALA A CA 1
ATOM 2481 C C . ALA A 1 326 ? -34.056 -22.229 120.770 1.00 23.34 424 ALA A C 1
ATOM 2482 O O . ALA A 1 326 ? -33.258 -21.316 120.555 1.00 22.40 424 ALA A O 1
ATOM 2484 N N . SER A 1 327 ? -33.999 -23.402 120.150 1.00 22.26 425 SER A N 1
ATOM 2485 C CA . SER A 1 327 ? -32.955 -23.710 119.184 1.00 21.33 425 SER A CA 1
ATOM 2486 C C . SER A 1 327 ? -33.394 -24.835 118.255 1.00 23.44 425 SER A C 1
ATOM 2487 O O . SER A 1 327 ? -34.070 -25.774 118.676 1.00 25.81 425 SER A O 1
ATOM 2490 N N . ALA A 1 328 ? -33.005 -24.733 116.990 1.00 22.66 426 ALA A N 1
ATOM 2491 C CA . ALA A 1 328 ? -33.289 -25.776 116.014 1.00 22.19 426 ALA A CA 1
ATOM 2492 C C . ALA A 1 328 ? -32.087 -25.981 115.105 1.00 21.47 426 ALA A C 1
ATOM 2493 O O . ALA A 1 328 ? -31.462 -25.020 114.666 1.00 20.32 426 ALA A O 1
ATOM 2495 N N . HIS A 1 329 ? -31.759 -27.238 114.829 1.00 22.65 427 HIS A N 1
ATOM 2496 C CA . HIS A 1 329 ? -30.606 -27.551 113.995 1.00 23.28 427 HIS A CA 1
ATOM 2497 C C . HIS A 1 329 ? -30.935 -28.659 113.005 1.00 23.74 427 HIS A C 1
ATOM 2498 O O . HIS A 1 329 ? -31.789 -29.506 113.265 1.00 22.47 427 HIS A O 1
ATOM 2505 N N . GLN A 1 330 ? -30.241 -28.652 111.872 1.00 21.01 428 GLN A N 1
ATOM 2506 C CA . GLN A 1 330 ? -30.433 -29.673 110.857 1.00 23.76 428 GLN A CA 1
ATOM 2507 C C . GLN A 1 330 ? -29.181 -29.823 110.000 1.00 26.80 428 GLN A C 1
ATOM 2508 O O . GLN A 1 330 ? -28.540 -28.833 109.648 1.00 18.28 428 GLN A O 1
ATOM 2514 N N . TRP A 1 331 ? -28.829 -31.065 109.679 1.00 27.68 429 TRP A N 1
ATOM 2515 C CA . TRP A 1 331 ? -27.780 -31.330 108.700 1.00 21.52 429 TRP A CA 1
ATOM 2516 C C . TRP A 1 331 ? -28.388 -31.407 107.307 1.00 22.59 429 TRP A C 1
ATOM 2517 O O . TRP A 1 331 ? -29.422 -32.044 107.112 1.00 24.64 429 TRP A O 1
ATOM 2528 N N . VAL A 1 332 ? -27.747 -30.759 106.339 1.00 20.23 430 VAL A N 1
ATOM 2529 C CA . VAL A 1 332 ? -28.304 -30.672 104.994 1.00 19.34 430 VAL A CA 1
ATOM 2530 C C . VAL A 1 332 ? -27.276 -30.968 103.903 1.00 23.33 430 VAL A C 1
ATOM 2531 O O . VAL A 1 332 ? -26.187 -30.391 103.886 1.00 24.54 430 VAL A O 1
ATOM 2535 N N . ASP A 1 333 ? -27.632 -31.874 102.998 1.00 25.74 431 ASP A N 1
ATOM 2536 C CA . ASP A 1 333 ? -26.847 -32.119 101.795 1.00 24.69 431 ASP A CA 1
ATOM 2537 C C . ASP A 1 333 ? -27.114 -30.987 100.807 1.00 22.73 431 ASP A C 1
ATOM 2538 O O . ASP A 1 333 ? -28.096 -31.022 100.064 1.00 23.92 431 ASP A O 1
ATOM 2543 N N . MET A 1 334 ? -26.239 -29.987 100.801 1.00 18.47 432 MET A N 1
ATOM 2544 C CA . MET A 1 334 ? -26.433 -28.794 99.982 1.00 18.04 432 MET A CA 1
ATOM 2545 C C . MET A 1 334 ? -26.179 -29.039 98.497 1.00 20.10 432 MET A C 1
ATOM 2546 O O . MET A 1 334 ? -26.291 -28.121 97.685 1.00 23.26 432 MET A O 1
ATOM 2551 N N . THR A 1 335 ? -25.826 -30.268 98.141 1.00 17.24 433 THR A N 1
ATOM 2552 C CA . THR A 1 335 ? -25.594 -30.613 96.744 1.00 21.00 433 THR A CA 1
ATOM 2553 C C . THR A 1 335 ? -26.886 -31.045 96.059 1.00 25.63 433 THR A C 1
ATOM 2554 O O . THR A 1 335 ? -26.941 -31.157 94.835 1.00 32.36 433 THR A O 1
ATOM 2558 N N . ASP A 1 336 ? -27.922 -31.288 96.856 1.00 22.99 434 ASP A N 1
ATOM 2559 C CA . ASP A 1 336 ? -29.131 -31.930 96.357 1.00 23.07 434 ASP A CA 1
ATOM 2560 C C . ASP A 1 336 ? -30.399 -31.298 96.929 1.00 26.54 434 ASP A C 1
ATOM 2561 O O . ASP A 1 336 ? -31.371 -31.995 97.216 1.00 34.16 434 ASP A O 1
ATOM 2566 N N . VAL A 1 337 ? -30.390 -29.980 97.096 1.00 21.34 435 VAL A N 1
ATOM 2567 C CA . VAL A 1 337 ? -31.557 -29.283 97.624 1.00 20.07 435 VAL A CA 1
ATOM 2568 C C . VAL A 1 337 ? -32.456 -28.754 96.509 1.00 26.06 435 VAL A C 1
ATOM 2569 O O . VAL A 1 337 ? -32.019 -27.971 95.664 1.00 26.51 435 VAL A O 1
ATOM 2573 N N . THR A 1 338 ? -33.713 -29.189 96.513 1.00 23.91 436 THR A N 1
ATOM 2574 C CA . THR A 1 338 ? -34.699 -28.688 95.563 1.00 21.00 436 THR A CA 1
ATOM 2575 C C . THR A 1 338 ? -35.257 -27.354 96.046 1.00 23.22 436 THR A C 1
ATOM 2576 O O . THR A 1 338 ? -35.895 -27.288 97.096 1.00 23.81 436 THR A O 1
ATOM 2580 N N . VAL A 1 339 ? -35.023 -26.296 95.278 1.00 26.78 437 VAL A N 1
ATOM 2581 C CA . VAL A 1 339 ? -35.436 -24.961 95.693 1.00 29.49 437 VAL A CA 1
ATOM 2582 C C . VAL A 1 339 ? -36.580 -24.476 94.804 1.00 31.95 437 VAL A C 1
ATOM 2583 O O . VAL A 1 339 ? -36.555 -24.637 93.582 1.00 34.95 437 VAL A O 1
ATOM 2587 N N . TRP A 1 340 ? -37.625 -23.949 95.432 1.00 31.20 438 TRP A N 1
ATOM 2588 C CA . TRP A 1 340 ? -38.778 -23.455 94.688 1.00 31.75 438 TRP A CA 1
ATOM 2589 C C . TRP A 1 340 ? -38.709 -21.956 94.421 1.00 34.18 438 TRP A C 1
ATOM 2590 O O . TRP A 1 340 ? -38.676 -21.143 95.341 1.00 36.92 438 TRP A O 1
ATOM 2601 N N . LEU A 1 341 ? -38.686 -21.615 93.137 1.00 35.04 439 LEU A N 1
ATOM 2602 C CA . LEU A 1 341 ? -38.667 -20.232 92.681 1.00 39.16 439 LEU A CA 1
ATOM 2603 C C . LEU A 1 341 ? -40.091 -19.749 92.428 1.00 46.50 439 LEU A C 1
ATOM 2604 O O . LEU A 1 341 ? -40.362 -18.549 92.370 1.00 51.58 439 LEU A O 1
ATOM 2609 N N . ASN A 1 342 ? -40.991 -20.714 92.279 1.00 48.83 440 ASN A N 1
ATOM 2610 C CA . ASN A 1 342 ? -42.403 -20.480 92.006 1.00 44.76 440 ASN A CA 1
ATOM 2611 C C . ASN A 1 342 ? -43.252 -21.321 92.936 1.00 46.75 440 ASN A C 1
ATOM 2612 O O . ASN A 1 342 ? -42.755 -21.919 93.892 1.00 50.91 440 ASN A O 1
ATOM 2617 N N . SER A 1 343 ? -44.547 -21.360 92.642 1.00 44.44 441 SER A N 1
ATOM 2618 C CA . SER A 1 343 ? -45.416 -22.423 93.126 1.00 38.36 441 SER A CA 1
ATOM 2619 C C . SER A 1 343 ? -45.309 -23.613 92.166 1.00 35.79 441 SER A C 1
ATOM 2620 O O . SER A 1 343 ? -45.489 -24.762 92.562 1.00 35.59 441 SER A O 1
ATOM 2623 N N . THR A 1 344 ? -45.023 -23.309 90.900 1.00 34.77 442 THR A N 1
ATOM 2624 C CA . THR A 1 344 ? -44.986 -24.304 89.826 1.00 37.54 442 THR A CA 1
ATOM 2625 C C . THR A 1 344 ? -43.580 -24.664 89.326 1.00 38.46 442 THR A C 1
ATOM 2626 O O . THR A 1 344 ? -43.406 -25.629 88.581 1.00 42.63 442 THR A O 1
ATOM 2630 N N . HIS A 1 345 ? -42.588 -23.878 89.727 1.00 37.13 443 HIS A N 1
ATOM 2631 C CA . HIS A 1 345 ? -41.231 -23.975 89.188 1.00 41.47 443 HIS A CA 1
ATOM 2632 C C . HIS A 1 345 ? -40.154 -24.151 90.249 1.00 40.57 443 HIS A C 1
ATOM 2633 O O . HIS A 1 345 ? -40.105 -23.417 91.236 1.00 40.19 443 HIS A O 1
ATOM 2640 N N . ALA A 1 346 ? -39.283 -25.129 90.026 1.00 37.37 444 ALA A N 1
ATOM 2641 C CA . ALA A 1 346 ? -38.201 -25.419 90.953 1.00 30.09 444 ALA A CA 1
ATOM 2642 C C . ALA A 1 346 ? -36.892 -25.622 90.211 1.00 28.11 444 ALA A C 1
ATOM 2643 O O . ALA A 1 346 ? -36.876 -25.912 89.017 1.00 30.10 444 ALA A O 1
ATOM 2645 N N . SER A 1 347 ? -35.793 -25.465 90.935 1.00 26.24 445 SER A N 1
ATOM 2646 C CA . SER A 1 347 ? -34.479 -25.784 90.405 1.00 26.10 445 SER A CA 1
ATOM 2647 C C . SER A 1 347 ? -33.712 -26.576 91.453 1.00 27.14 445 SER A C 1
ATOM 2648 O O . SER A 1 347 ? -34.312 -27.206 92.324 1.00 23.95 445 SER A O 1
ATOM 2651 N N . LYS A 1 348 ? -32.388 -26.538 91.376 1.00 27.40 446 LYS A N 1
ATOM 2652 C CA . LYS A 1 348 ? -31.570 -27.422 92.191 1.00 25.61 446 LYS A CA 1
ATOM 2653 C C . LYS A 1 348 ? -30.226 -26.805 92.546 1.00 27.75 446 LYS A C 1
ATOM 2654 O O . LYS A 1 348 ? -29.640 -26.065 91.756 1.00 27.88 446 LYS A O 1
ATOM 2660 N N . THR A 1 349 ? -29.744 -27.115 93.744 1.00 27.90 447 THR A N 1
ATOM 2661 C CA . THR A 1 349 ? -28.392 -26.750 94.132 1.00 20.75 447 THR A CA 1
ATOM 2662 C C . THR A 1 349 ? -27.433 -27.771 93.535 1.00 22.19 447 THR A C 1
ATOM 2663 O O . THR A 1 349 ? -27.852 -28.837 93.084 1.00 23.13 447 THR A O 1
ATOM 2667 N N . CYS A 1 350 ? -26.145 -27.453 93.536 1.00 22.81 448 CYS A N 1
ATOM 2668 C CA . CYS A 1 350 ? -25.186 -28.246 92.781 1.00 23.75 448 CYS A CA 1
ATOM 2669 C C . CYS A 1 350 ? -24.125 -28.865 93.673 1.00 28.78 448 CYS A C 1
ATOM 2670 O O . CYS A 1 350 ? -23.982 -28.494 94.839 1.00 31.55 448 CYS A O 1
ATOM 2673 N N . LYS A 1 351 ? -23.382 -29.816 93.118 1.00 30.17 449 LYS A N 1
ATOM 2674 C CA . LYS A 1 351 ? -22.167 -30.288 93.759 1.00 30.50 449 LYS A CA 1
ATOM 2675 C C . LYS A 1 351 ? -21.175 -29.129 93.732 1.00 27.24 449 LYS A C 1
ATOM 2676 O O . LYS A 1 351 ? -21.083 -28.419 92.730 1.00 25.86 449 LYS A O 1
ATOM 2682 N N . PRO A 1 352 ? -20.437 -28.929 94.834 1.00 24.60 450 PRO A N 1
ATOM 2683 C CA . PRO A 1 352 ? -19.618 -27.723 95.018 1.00 25.19 450 PRO A CA 1
ATOM 2684 C C . PRO A 1 352 ? -18.575 -27.499 93.921 1.00 25.80 450 PRO A C 1
ATOM 2685 O O . PRO A 1 352 ? -17.889 -28.430 93.500 1.00 25.61 450 PRO A O 1
ATOM 2689 N N . ALA A 1 353 ? -18.480 -26.256 93.456 1.00 24.68 451 ALA A N 1
ATOM 2690 C CA . ALA A 1 353 ? -17.510 -25.879 92.433 1.00 26.93 451 ALA A CA 1
ATOM 2691 C C . ALA A 1 353 ? -17.134 -24.403 92.542 1.00 22.77 451 ALA A C 1
ATOM 2692 O O . ALA A 1 353 ? -17.983 -23.558 92.828 1.00 22.51 451 ALA A O 1
ATOM 2694 N N . LEU A 1 354 ? -15.859 -24.102 92.307 1.00 21.02 452 LEU A N 1
ATOM 2695 C CA . LEU A 1 354 ? -15.377 -22.725 92.319 1.00 23.69 452 LEU A CA 1
ATOM 2696 C C . LEU A 1 354 ? -15.217 -22.176 90.906 1.00 23.59 452 LEU A C 1
ATOM 2697 O O . LEU A 1 354 ? -14.735 -22.869 90.011 1.00 23.46 452 LEU A O 1
ATOM 2702 N N . GLY A 1 355 ? -15.626 -20.926 90.715 1.00 22.31 453 GLY A N 1
ATOM 2703 C CA . GLY A 1 355 ? -15.549 -20.285 89.415 1.00 23.45 453 GLY A CA 1
ATOM 2704 C C . GLY A 1 355 ? -14.186 -19.697 89.104 1.00 24.51 453 GLY A C 1
ATOM 2705 O O . GLY A 1 355 ? -13.340 -19.576 89.990 1.00 23.67 453 GLY A O 1
ATOM 2706 N N . TYR A 1 356 ? -13.976 -19.350 87.836 1.00 25.24 454 TYR A N 1
ATOM 2707 C CA . TYR A 1 356 ? -12.750 -18.695 87.383 1.00 26.50 454 TYR A CA 1
ATOM 2708 C C . TYR A 1 356 ? -12.342 -17.511 88.253 1.00 26.60 454 TYR A C 1
ATOM 2709 O O . TYR A 1 356 ? -11.173 -17.365 88.612 1.00 25.34 454 TYR A O 1
ATOM 2718 N N . SER A 1 357 ? -13.315 -16.671 88.590 1.00 18.22 455 SER A N 1
ATOM 2719 C CA . SER A 1 357 ? -13.048 -15.424 89.300 1.00 17.70 455 SER A CA 1
ATOM 2720 C C . SER A 1 357 ? -12.617 -15.620 90.751 1.00 19.03 455 SER A C 1
ATOM 2721 O O . SER A 1 357 ? -12.206 -14.666 91.409 1.00 21.16 455 SER A O 1
ATOM 2724 N N . PHE A 1 358 ? -12.727 -16.846 91.256 1.00 16.84 456 PHE A N 1
ATOM 2725 C CA . PHE A 1 358 ? -12.210 -17.161 92.584 1.00 17.49 456 PHE A CA 1
ATOM 2726 C C . PHE A 1 358 ? -10.706 -16.908 92.639 1.00 20.23 456 PHE A C 1
ATOM 2727 O O . PHE A 1 358 ? -10.183 -16.422 93.641 1.00 23.99 456 PHE A O 1
ATOM 2735 N N . ALA A 1 359 ? -10.018 -17.243 91.552 1.00 17.61 457 ALA A N 1
ATOM 2736 C CA . ALA A 1 359 ? -8.572 -17.071 91.464 1.00 18.15 457 ALA A CA 1
ATOM 2737 C C . ALA A 1 359 ? -8.179 -15.604 91.314 1.00 18.13 457 ALA A C 1
ATOM 2738 O O . ALA A 1 359 ? -6.997 -15.266 91.355 1.00 22.75 457 ALA A O 1
ATOM 2740 N N . ALA A 1 360 ? -9.171 -14.739 91.132 1.00 18.48 458 ALA A N 1
ATOM 2741 C CA . ALA A 1 360 ? -8.919 -13.319 90.911 1.00 19.57 458 ALA A CA 1
ATOM 2742 C C . ALA A 1 360 ? -8.777 -12.554 92.220 1.00 18.37 458 ALA A C 1
ATOM 2743 O O . ALA A 1 360 ? -8.264 -11.438 92.239 1.00 20.40 458 ALA A O 1
ATOM 2745 N N . GLY A 1 361 ? -9.238 -13.154 93.311 1.00 22.82 459 GLY A N 1
ATOM 2746 C CA . GLY A 1 361 ? -9.232 -12.490 94.601 1.00 22.50 459 GLY A CA 1
ATOM 2747 C C . GLY A 1 361 ? -10.143 -11.277 94.612 1.00 23.42 459 GLY A C 1
ATOM 2748 O O . GLY A 1 361 ? -11.093 -11.198 93.831 1.00 25.35 459 GLY A O 1
ATOM 2749 N N . THR A 1 362 ? -9.850 -10.328 95.497 1.00 21.99 460 THR A N 1
ATOM 2750 C CA . THR A 1 362 ? -10.638 -9.105 95.606 1.00 18.65 460 THR A CA 1
ATOM 2751 C C . THR A 1 362 ? -9.740 -7.880 95.658 1.00 18.48 460 THR A C 1
ATOM 2752 O O . THR A 1 362 ? -8.521 -7.986 95.533 1.00 21.22 460 THR A O 1
ATOM 2756 N N . ILE A 1 363 ? -10.353 -6.716 95.839 1.00 16.39 461 ILE A N 1
ATOM 2757 C CA . ILE A 1 363 ? -9.611 -5.474 96.008 1.00 18.28 461 ILE A CA 1
ATOM 2758 C C . ILE A 1 363 ? -9.003 -5.382 97.406 1.00 21.31 461 ILE A C 1
ATOM 2759 O O . ILE A 1 363 ? -8.243 -4.460 97.701 1.00 21.79 461 ILE A O 1
ATOM 2764 N N . ASP A 1 364 ? -9.353 -6.338 98.263 1.00 15.29 462 ASP A N 1
ATOM 2765 C CA . ASP A 1 364 ? -8.784 -6.423 99.605 1.00 15.99 462 ASP A CA 1
ATOM 2766 C C . ASP A 1 364 ? -7.594 -7.373 99.609 1.00 17.40 462 ASP A C 1
ATOM 2767 O O . ASP A 1 364 ? -6.893 -7.509 100.612 1.00 18.38 462 ASP A O 1
ATOM 2772 N N . GLY A 1 365 ? -7.375 -8.025 98.472 1.00 16.98 463 GLY A N 1
ATOM 2773 C CA . GLY A 1 365 ? -6.311 -9.000 98.330 1.00 16.78 463 GLY A CA 1
ATOM 2774 C C . GLY A 1 365 ? -6.404 -9.667 96.973 1.00 16.26 463 GLY A C 1
ATOM 2775 O O . GLY A 1 365 ? -7.227 -10.555 96.759 1.00 22.32 463 GLY A O 1
ATOM 2776 N N . VAL A 1 366 ? -5.552 -9.230 96.053 1.00 23.90 464 VAL A N 1
ATOM 2777 C CA . VAL A 1 366 ? -5.621 -9.671 94.668 1.00 24.19 464 VAL A CA 1
ATOM 2778 C C . VAL A 1 366 ? -4.889 -10.993 94.466 1.00 24.51 464 VAL A C 1
ATOM 2779 O O . VAL A 1 366 ? -3.924 -11.293 95.169 1.00 29.23 464 VAL A O 1
ATOM 2783 N N . GLY A 1 367 ? -5.358 -11.784 93.507 1.00 27.66 465 GLY A N 1
ATOM 2784 C CA . GLY A 1 367 ? -4.678 -13.008 93.125 1.00 28.72 465 GLY A CA 1
ATOM 2785 C C . GLY A 1 367 ? -3.429 -12.713 92.317 1.00 27.80 465 GLY A C 1
ATOM 2786 O O . GLY A 1 367 ? -3.279 -11.626 91.761 1.00 28.23 465 GLY A O 1
ATOM 2787 N N . GLY A 1 368 ? -2.526 -13.686 92.258 1.00 25.95 466 GLY A N 1
ATOM 2788 C CA . GLY A 1 368 ? -1.258 -13.520 91.569 1.00 25.82 466 GLY A CA 1
ATOM 2789 C C . GLY A 1 368 ? -1.264 -13.914 90.103 1.00 29.29 466 GLY A C 1
ATOM 2790 O O . GLY A 1 368 ? -0.309 -13.634 89.379 1.00 32.96 466 GLY A O 1
ATOM 2791 N N . LEU A 1 369 ? -2.330 -14.576 89.665 1.00 29.15 467 LEU A N 1
ATOM 2792 C CA . LEU A 1 369 ? -2.333 -15.247 88.367 1.00 32.74 467 LEU A CA 1
ATOM 2793 C C . LEU A 1 369 ? -3.069 -14.481 87.269 1.00 35.64 467 LEU A C 1
ATOM 2794 O O . LEU A 1 369 ? -3.477 -15.073 86.267 1.00 39.72 467 LEU A O 1
ATOM 2799 N N . ASN A 1 370 ? -3.244 -13.177 87.468 1.00 34.88 468 ASN A N 1
ATOM 2800 C CA . ASN A 1 370 ? -3.816 -12.286 86.458 1.00 37.85 468 ASN A CA 1
ATOM 2801 C C . ASN A 1 370 ? -5.276 -12.584 86.106 1.00 32.77 468 ASN A C 1
ATOM 2802 O O . ASN A 1 370 ? -5.767 -12.143 85.066 1.00 32.25 468 ASN A O 1
ATOM 2807 N N . PHE A 1 371 ? -5.967 -13.335 86.960 1.00 29.47 469 PHE A N 1
ATOM 2808 C CA . PHE A 1 371 ? -7.404 -13.542 86.790 1.00 28.09 469 PHE A CA 1
ATOM 2809 C C . PHE A 1 371 ? -8.175 -12.264 87.098 1.00 27.52 469 PHE A C 1
ATOM 2810 O O . PHE A 1 371 ? -7.782 -11.491 87.970 1.00 32.26 469 PHE A O 1
ATOM 2818 N N . THR A 1 372 ? -9.272 -12.043 86.382 1.00 24.55 470 THR A N 1
ATOM 2819 C CA . THR A 1 372 ? -10.119 -10.881 86.637 1.00 24.25 470 THR A CA 1
ATOM 2820 C C . THR A 1 372 ? -11.495 -11.306 87.139 1.00 23.75 470 THR A C 1
ATOM 2821 O O . THR A 1 372 ? -12.011 -12.355 86.752 1.00 26.44 470 THR A O 1
ATOM 2825 N N . GLN A 1 373 ? -12.088 -10.486 87.999 1.00 22.35 471 GLN A N 1
ATOM 2826 C CA . GLN A 1 373 ? -13.442 -10.730 88.476 1.00 21.80 471 GLN A CA 1
ATOM 2827 C C . GLN A 1 373 ? -14.454 -10.508 87.356 1.00 25.27 471 GLN A C 1
ATOM 2828 O O . GLN A 1 373 ? -14.237 -9.682 86.469 1.00 26.83 471 GLN A O 1
ATOM 2834 N N . GLY A 1 374 ? -15.557 -11.248 87.397 1.00 25.37 472 GLY A N 1
ATOM 2835 C CA . GLY A 1 374 ? -16.618 -11.076 86.420 1.00 24.61 472 GLY A CA 1
ATOM 2836 C C . GLY A 1 374 ? -16.519 -12.001 85.221 1.00 28.43 472 GLY A C 1
ATOM 2837 O O . GLY A 1 374 ? -17.120 -11.742 84.179 1.00 37.41 472 GLY A O 1
ATOM 2838 N N . LYS A 1 375 ? -15.764 -13.085 85.365 1.00 28.08 473 LYS A N 1
ATOM 2839 C CA . LYS A 1 375 ? -15.606 -14.057 84.287 1.00 30.58 473 LYS A CA 1
ATOM 2840 C C . LYS A 1 375 ? -16.817 -14.978 84.182 1.00 30.82 473 LYS A C 1
ATOM 2841 O O . LYS A 1 375 ? -17.070 -15.790 85.072 1.00 30.97 473 LYS A O 1
ATOM 2847 N N . THR A 1 376 ? -17.565 -14.842 83.092 1.00 33.00 474 THR A N 1
ATOM 2848 C CA . THR A 1 376 ? -18.734 -15.681 82.856 1.00 35.22 474 THR A CA 1
ATOM 2849 C C . THR A 1 376 ? -18.428 -16.711 81.775 1.00 43.02 474 THR A C 1
ATOM 2850 O O . THR A 1 376 ? -19.296 -17.484 81.371 1.00 43.95 474 THR A O 1
ATOM 2854 N N . GLU A 1 377 ? -17.180 -16.714 81.317 1.00 47.29 475 GLU A N 1
ATOM 2855 C CA . GLU A 1 377 ? -16.741 -17.632 80.274 1.00 51.38 475 GLU A CA 1
ATOM 2856 C C . GLU A 1 377 ? -15.389 -18.228 80.628 1.00 54.17 475 GLU A C 1
ATOM 2857 O O . GLU A 1 377 ? -14.536 -17.558 81.209 1.00 55.78 475 GLU A O 1
ATOM 2863 N N . GLY A 1 378 ? -15.196 -19.493 80.276 1.00 55.96 476 GLY A N 1
ATOM 2864 C CA . GLY A 1 378 ? -13.912 -20.133 80.474 1.00 56.30 476 GLY A CA 1
ATOM 2865 C C . GLY A 1 378 ? -13.037 -19.908 79.257 1.00 58.89 476 GLY A C 1
ATOM 2866 O O . GLY A 1 378 ? -13.460 -19.286 78.283 1.00 62.05 476 GLY A O 1
ATOM 2867 N N . ASP A 1 379 ? -11.812 -20.413 79.312 1.00 58.13 477 ASP A N 1
ATOM 2868 C CA . ASP A 1 379 ? -10.935 -20.388 78.154 1.00 60.13 477 ASP A CA 1
ATOM 2869 C C . ASP A 1 379 ? -10.303 -21.765 77.962 1.00 59.61 477 ASP A C 1
ATOM 2870 O O . ASP A 1 379 ? -10.171 -22.521 78.923 1.00 56.24 477 ASP A O 1
ATOM 2875 N N . PRO A 1 380 ? -9.942 -22.104 76.713 1.00 59.54 478 PRO A N 1
ATOM 2876 C CA . PRO A 1 380 ? -9.413 -23.440 76.421 1.00 55.13 478 PRO A CA 1
ATOM 2877 C C . PRO A 1 380 ? -8.132 -23.720 77.191 1.00 48.91 478 PRO A C 1
ATOM 2878 O O . PRO A 1 380 ? -7.826 -24.873 77.489 1.00 47.26 478 PRO A O 1
ATOM 2882 N N . PHE A 1 381 ? -7.402 -22.660 77.516 1.00 47.68 479 PHE A N 1
ATOM 2883 C CA . PHE A 1 381 ? -6.137 -22.781 78.220 1.00 53.32 479 PHE A CA 1
ATOM 2884 C C . PHE A 1 381 ? -6.301 -23.375 79.622 1.00 53.45 479 PHE A C 1
ATOM 2885 O O . PHE A 1 381 ? -5.744 -24.431 79.921 1.00 53.94 479 PHE A O 1
ATOM 2893 N N . TRP A 1 382 ? -7.067 -22.703 80.477 1.00 52.80 480 TRP A N 1
ATOM 2894 C CA . TRP A 1 382 ? -7.257 -23.167 81.852 1.00 52.02 480 TRP A CA 1
ATOM 2895 C C . TRP A 1 382 ? -8.196 -24.365 81.959 1.00 44.75 480 TRP A C 1
ATOM 2896 O O . TRP A 1 382 ? -8.048 -25.190 82.862 1.00 41.73 480 TRP A O 1
ATOM 2907 N N . ASP A 1 383 ? -9.160 -24.456 81.048 1.00 40.74 481 ASP A N 1
ATOM 2908 C CA . ASP A 1 383 ? -10.019 -25.635 80.970 1.00 39.39 481 ASP A CA 1
ATOM 2909 C C . ASP A 1 383 ? -9.170 -26.882 80.745 1.00 38.15 481 ASP A C 1
ATOM 2910 O O . ASP A 1 383 ? -9.445 -27.942 81.308 1.00 31.41 481 ASP A O 1
ATOM 2915 N N . THR A 1 384 ? -8.135 -26.742 79.920 1.00 43.98 482 THR A N 1
ATOM 2916 C CA . THR A 1 384 ? -7.204 -27.834 79.652 1.00 48.13 482 THR A CA 1
ATOM 2917 C C . THR A 1 384 ? -6.469 -28.258 80.922 1.00 51.02 482 THR A C 1
ATOM 2918 O O . THR A 1 384 ? -6.457 -29.438 81.275 1.00 50.86 482 THR A O 1
ATOM 2922 N N . ILE A 1 385 ? -5.840 -27.290 81.586 1.00 52.12 483 ILE A N 1
ATOM 2923 C CA . ILE A 1 385 ? -5.116 -27.536 82.830 1.00 54.49 483 ILE A CA 1
ATOM 2924 C C . ILE A 1 385 ? -6.008 -28.214 83.869 1.00 55.64 483 ILE A C 1
ATOM 2925 O O . ILE A 1 385 ? -5.594 -29.167 84.532 1.00 56.68 483 ILE A O 1
ATOM 2930 N N . ARG A 1 386 ? -7.236 -27.720 83.994 1.00 52.57 484 ARG A N 1
ATOM 2931 C CA . ARG A 1 386 ? -8.211 -28.280 84.925 1.00 48.15 484 ARG A CA 1
ATOM 2932 C C . ARG A 1 386 ? -8.531 -29.738 84.600 1.00 50.68 484 ARG A C 1
ATOM 2933 O O . ARG A 1 386 ? -8.580 -30.587 85.491 1.00 53.66 484 ARG A O 1
ATOM 2941 N N . ASP A 1 387 ? -8.743 -30.020 83.318 1.00 49.82 485 ASP A N 1
ATOM 2942 C CA . ASP A 1 387 ? -9.032 -31.376 82.865 1.00 51.34 485 ASP A CA 1
ATOM 2943 C C . ASP A 1 387 ? -7.857 -32.326 83.088 1.00 54.39 485 ASP A C 1
ATOM 2944 O O . ASP A 1 387 ? -8.027 -33.415 83.636 1.00 53.36 485 ASP A O 1
ATOM 2949 N N . GLN A 1 388 ? -6.670 -31.909 82.658 1.00 60.91 486 GLN A N 1
ATOM 2950 C CA . GLN A 1 388 ? -5.485 -32.762 82.713 1.00 68.70 486 GLN A CA 1
ATOM 2951 C C . GLN A 1 388 ? -5.064 -33.116 84.137 1.00 68.48 486 GLN A C 1
ATOM 2952 O O . GLN A 1 388 ? -4.630 -34.238 84.400 1.00 69.04 486 GLN A O 1
ATOM 2958 N N . ILE A 1 389 ? -5.198 -32.163 85.054 1.00 66.52 487 ILE A N 1
ATOM 2959 C CA . ILE A 1 389 ? -4.697 -32.348 86.412 1.00 64.99 487 ILE A CA 1
ATOM 2960 C C . ILE A 1 389 ? -5.751 -32.906 87.365 1.00 64.01 487 ILE A C 1
ATOM 2961 O O . ILE A 1 389 ? -5.513 -33.903 88.047 1.00 65.69 487 ILE A O 1
ATOM 2966 N N . LEU A 1 390 ? -6.914 -32.265 87.413 1.00 62.65 488 LEU A N 1
ATOM 2967 C CA . LEU A 1 390 ? -7.947 -32.646 88.372 1.00 63.81 488 LEU A CA 1
ATOM 2968 C C . LEU A 1 390 ? -8.980 -33.594 87.773 1.00 67.70 488 LEU A C 1
ATOM 2969 O O . LEU A 1 390 ? -9.504 -34.469 88.462 1.00 70.73 488 LEU A O 1
ATOM 2974 N N . GLY A 1 391 ? -9.270 -33.412 86.490 1.00 68.39 489 GLY A N 1
ATOM 2975 C CA . GLY A 1 391 ? -10.292 -34.192 85.818 1.00 66.41 489 GLY A CA 1
ATOM 2976 C C . GLY A 1 391 ? -11.256 -33.289 85.077 1.00 63.80 489 GLY A C 1
ATOM 2977 O O . GLY A 1 391 ? -11.275 -32.080 85.299 1.00 65.53 489 GLY A O 1
ATOM 2978 N N . LYS A 1 392 ? -12.056 -33.869 84.190 1.00 60.60 490 LYS A N 1
ATOM 2979 C CA . LYS A 1 392 ? -13.020 -33.083 83.430 1.00 58.99 490 LYS A CA 1
ATOM 2980 C C . LYS A 1 392 ? -14.387 -33.083 84.101 1.00 56.03 490 LYS A C 1
ATOM 2981 O O . LYS A 1 392 ? -14.979 -34.141 84.308 1.00 61.34 490 LYS A O 1
ATOM 2987 N N . PRO A 1 393 ? -14.883 -31.887 84.454 1.00 50.42 491 PRO A N 1
ATOM 2988 C CA . PRO A 1 393 ? -16.210 -31.709 85.055 1.00 47.03 491 PRO A CA 1
ATOM 2989 C C . PRO A 1 393 ? -17.319 -32.318 84.202 1.00 45.94 491 PRO A C 1
ATOM 2990 O O . PRO A 1 393 ? -17.298 -32.172 82.980 1.00 47.63 491 PRO A O 1
ATOM 2994 N N . SER A 1 394 ? -18.260 -33.006 84.842 1.00 41.83 492 SER A N 1
ATOM 2995 C CA . SER A 1 394 ? -19.411 -33.568 84.143 1.00 41.43 492 SER A CA 1
ATOM 2996 C C . SER A 1 394 ? -20.245 -32.471 83.488 1.00 41.51 492 SER A C 1
ATOM 2997 O O . SER A 1 394 ? -20.115 -31.295 83.824 1.00 37.69 492 SER A O 1
ATOM 3000 N N . GLU A 1 395 ? -21.107 -32.860 82.556 1.00 46.07 493 GLU A N 1
ATOM 3001 C CA . GLU A 1 395 ? -21.943 -31.889 81.867 1.00 50.40 493 GLU A CA 1
ATOM 3002 C C . GLU A 1 395 ? -23.058 -31.400 82.786 1.00 48.44 493 GLU A C 1
ATOM 3003 O O . GLU A 1 395 ? -23.554 -30.283 82.635 1.00 48.43 493 GLU A O 1
ATOM 3009 N N . GLU A 1 396 ? -23.439 -32.239 83.744 1.00 48.09 494 GLU A N 1
ATOM 3010 C CA . GLU A 1 396 ? -24.455 -31.877 84.728 1.00 48.59 494 GLU A CA 1
ATOM 3011 C C . GLU A 1 396 ? -23.989 -30.735 85.625 1.00 41.40 494 GLU A C 1
ATOM 3012 O O . GLU A 1 396 ? -24.737 -29.790 85.873 1.00 41.01 494 GLU A O 1
ATOM 3018 N N . ILE A 1 397 ? -22.755 -30.826 86.111 1.00 35.66 495 ILE A N 1
ATOM 3019 C CA . ILE A 1 397 ? -22.242 -29.845 87.061 1.00 32.76 495 ILE A CA 1
ATOM 3020 C C . ILE A 1 397 ? -21.951 -28.514 86.366 1.00 34.87 495 ILE A C 1
ATOM 3021 O O . ILE A 1 397 ? -22.052 -27.454 86.984 1.00 33.61 495 ILE A O 1
ATOM 3026 N N . LYS A 1 398 ? -21.608 -28.568 85.081 1.00 36.47 496 LYS A N 1
ATOM 3027 C CA . LYS A 1 398 ? -21.382 -27.357 84.300 1.00 35.93 496 LYS A CA 1
ATOM 3028 C C . LYS A 1 398 ? -22.691 -26.617 84.062 1.00 33.31 496 LYS A C 1
ATOM 3029 O O . LYS A 1 398 ? -22.756 -25.394 84.168 1.00 33.42 496 LYS A O 1
ATOM 3035 N N . GLU A 1 399 ? -23.734 -27.376 83.744 1.00 36.34 497 GLU A N 1
ATOM 3036 C CA . GLU A 1 399 ? -25.035 -26.803 83.429 1.00 39.61 497 GLU A CA 1
ATOM 3037 C C . GLU A 1 399 ? -25.695 -26.255 84.690 1.00 34.01 497 GLU A C 1
ATOM 3038 O O . GLU A 1 399 ? -26.387 -25.236 84.654 1.00 32.25 497 GLU A O 1
ATOM 3044 N N . CYS A 1 400 ? -25.472 -26.945 85.804 1.00 29.56 498 CYS A N 1
ATOM 3045 C CA . CYS A 1 400 ? -26.043 -26.561 87.090 1.00 25.12 498 CYS A CA 1
ATOM 3046 C C . CYS A 1 400 ? -25.451 -25.254 87.614 1.00 25.22 498 CYS A C 1
ATOM 3047 O O . CYS A 1 400 ? -26.126 -24.487 88.298 1.00 25.90 498 CYS A O 1
ATOM 3050 N N . HIS A 1 401 ? -24.187 -25.004 87.287 1.00 28.66 499 HIS A N 1
ATOM 3051 C CA . HIS A 1 401 ? -23.465 -23.859 87.835 1.00 25.71 499 HIS A CA 1
ATOM 3052 C C . HIS A 1 401 ? -23.537 -22.607 86.963 1.00 23.79 499 HIS A C 1
ATOM 3053 O O . HIS A 1 401 ? -23.120 -21.535 87.394 1.00 19.54 499 HIS A O 1
ATOM 3060 N N . LYS A 1 402 ? -24.063 -22.747 85.749 1.00 24.72 500 LYS A N 1
ATOM 3061 C CA . LYS A 1 402 ? -24.148 -21.636 84.799 1.00 28.37 500 LYS A CA 1
ATOM 3062 C C . LYS A 1 402 ? -24.785 -20.394 85.425 1.00 28.85 500 LYS A C 1
ATOM 3063 O O . LYS A 1 402 ? -25.726 -20.508 86.212 1.00 32.13 500 LYS A O 1
ATOM 3069 N N . PRO A 1 403 ? -24.284 -19.199 85.069 1.00 28.25 501 PRO A N 1
ATOM 3070 C CA . PRO A 1 403 ? -23.221 -18.947 84.090 1.00 26.67 501 PRO A CA 1
ATOM 3071 C C . PRO A 1 403 ? -21.803 -19.005 84.665 1.00 27.04 501 PRO A C 1
ATOM 3072 O O . PRO A 1 403 ? -20.885 -18.474 84.040 1.00 27.45 501 PRO A O 1
ATOM 3076 N N . LYS A 1 404 ? -21.624 -19.627 85.825 1.00 19.38 502 LYS A N 1
ATOM 3077 C CA . LYS A 1 404 ? -20.294 -19.756 86.411 1.00 19.06 502 LYS A CA 1
ATOM 3078 C C . LYS A 1 404 ? -19.434 -20.733 85.619 1.00 24.59 502 LYS A C 1
ATOM 3079 O O . LYS A 1 404 ? -19.804 -21.894 85.454 1.00 24.05 502 LYS A O 1
ATOM 3085 N N . PRO A 1 405 ? -18.275 -20.266 85.133 1.00 23.83 503 PRO A N 1
ATOM 3086 C CA . PRO A 1 405 ? -17.300 -21.153 84.495 1.00 21.25 503 PRO A CA 1
ATOM 3087 C C . PRO A 1 405 ? -16.451 -21.855 85.550 1.00 22.13 503 PRO A C 1
ATOM 3088 O O . PRO A 1 405 ? -15.782 -21.192 86.342 1.00 21.67 503 PRO A O 1
ATOM 3092 N N . ILE A 1 406 ? -16.481 -23.182 85.564 1.00 24.08 504 ILE A N 1
ATOM 3093 C CA . ILE A 1 406 ? -15.853 -23.937 86.640 1.00 23.70 504 ILE A CA 1
ATOM 3094 C C . ILE A 1 406 ? -14.332 -23.959 86.531 1.00 26.04 504 ILE A C 1
ATOM 3095 O O . ILE A 1 406 ? -13.773 -24.355 85.507 1.00 26.10 504 ILE A O 1
ATOM 3100 N N . LEU A 1 407 ? -13.674 -23.527 87.603 1.00 25.44 505 LEU A N 1
ATOM 3101 C CA . LEU A 1 407 ? -12.225 -23.606 87.713 1.00 23.98 505 LEU A CA 1
ATOM 3102 C C . LEU A 1 407 ? -11.847 -24.841 88.520 1.00 24.95 505 LEU A C 1
ATOM 3103 O O . LEU A 1 407 ? -10.968 -25.608 88.131 1.00 24.56 505 LEU A O 1
ATOM 3108 N N . LEU A 1 408 ? -12.525 -25.026 89.649 1.00 24.96 506 LEU A N 1
ATOM 3109 C CA . LEU A 1 408 ? -12.323 -26.199 90.489 1.00 28.33 506 LEU A CA 1
ATOM 3110 C C . LEU A 1 408 ? -13.660 -26.881 90.758 1.00 33.16 506 LEU A C 1
ATOM 3111 O O . LEU A 1 408 ? -14.525 -26.313 91.424 1.00 35.17 506 LEU A O 1
ATOM 3116 N N . HIS A 1 409 ? -13.830 -28.097 90.248 1.00 33.94 507 HIS A N 1
ATOM 3117 C CA . HIS A 1 409 ? -15.058 -28.844 90.489 1.00 38.97 507 HIS A CA 1
ATOM 3118 C C . HIS A 1 409 ? -14.865 -29.736 91.711 1.00 43.88 507 HIS A C 1
ATOM 3119 O O . HIS A 1 409 ? -14.835 -30.965 91.615 1.00 42.88 507 HIS A O 1
ATOM 3126 N N . THR A 1 410 ? -14.729 -29.089 92.863 1.00 51.07 508 THR A N 1
ATOM 3127 C CA . THR A 1 410 ? -14.415 -29.758 94.120 1.00 57.33 508 THR A CA 1
ATOM 3128 C C . THR A 1 410 ? -15.444 -30.821 94.506 1.00 59.57 508 THR A C 1
ATOM 3129 O O . THR A 1 410 ? -15.121 -31.773 95.215 1.00 60.26 508 THR A O 1
ATOM 3133 N N . GLY A 1 411 ? -16.678 -30.657 94.035 1.00 59.17 509 GLY A N 1
ATOM 3134 C CA . GLY A 1 411 ? -17.741 -31.602 94.327 1.00 58.70 509 GLY A CA 1
ATOM 3135 C C . GLY A 1 411 ? -17.505 -32.971 93.723 1.00 63.23 509 GLY A C 1
ATOM 3136 O O . GLY A 1 411 ? -18.102 -33.960 94.148 1.00 67.44 509 GLY A O 1
ATOM 3137 N N . GLU A 1 412 ? -16.631 -33.025 92.724 1.00 62.77 510 GLU A N 1
ATOM 3138 C CA . GLU A 1 412 ? -16.293 -34.282 92.075 1.00 62.68 510 GLU A CA 1
ATOM 3139 C C . GLU A 1 412 ? -14.806 -34.576 92.236 1.00 61.23 510 GLU A C 1
ATOM 3140 O O . GLU A 1 412 ? -14.202 -35.267 91.416 1.00 63.71 510 GLU A O 1
ATOM 3146 N N . LEU A 1 413 ? -14.226 -34.035 93.304 1.00 58.41 511 LEU A N 1
ATOM 3147 C CA . LEU A 1 413 ? -12.833 -34.293 93.650 1.00 58.34 511 LEU A CA 1
ATOM 3148 C C . LEU A 1 413 ? -12.752 -34.734 95.108 1.00 56.09 511 LEU A C 1
ATOM 3149 O O . LEU A 1 413 ? -13.010 -33.947 96.018 1.00 52.77 511 LEU A O 1
ATOM 3154 N N . SER A 1 414 ? -12.400 -35.996 95.323 1.00 59.14 512 SER A N 1
ATOM 3155 C CA . SER A 1 414 ? -12.481 -36.592 96.652 1.00 61.87 512 SER A CA 1
ATOM 3156 C C . SER A 1 414 ? -11.195 -37.299 97.071 1.00 65.39 512 SER A C 1
ATOM 3157 O O . SER A 1 414 ? -11.201 -38.099 98.008 1.00 67.39 512 SER A O 1
ATOM 3160 N N . LYS A 1 415 ? -10.096 -37.010 96.381 1.00 65.51 513 LYS A N 1
ATOM 3161 C CA . LYS A 1 415 ? -8.827 -37.653 96.695 1.00 69.03 513 LYS A CA 1
ATOM 3162 C C . LYS A 1 415 ? -7.816 -36.634 97.204 1.00 69.55 513 LYS A C 1
ATOM 3163 O O . LYS A 1 415 ? -7.600 -35.609 96.562 1.00 72.63 513 LYS A O 1
ATOM 3169 N N . PRO A 1 416 ? -7.181 -36.913 98.356 1.00 67.32 514 PRO A N 1
ATOM 3170 C CA . PRO A 1 416 ? -7.373 -38.088 99.216 1.00 68.21 514 PRO A CA 1
ATOM 3171 C C . PRO A 1 416 ? -8.689 -38.045 99.992 1.00 68.95 514 PRO A C 1
ATOM 3172 O O . PRO A 1 416 ? -9.268 -39.092 100.284 1.00 72.29 514 PRO A O 1
ATOM 3176 N N . HIS A 1 417 ? -9.145 -36.840 100.317 1.00 65.58 515 HIS A N 1
ATOM 3177 C CA . HIS A 1 417 ? -10.434 -36.643 100.968 1.00 63.73 515 HIS A CA 1
ATOM 3178 C C . HIS A 1 417 ? -11.249 -35.648 100.148 1.00 58.62 515 HIS A C 1
ATOM 3179 O O . HIS A 1 417 ? -10.682 -34.936 99.318 1.00 52.91 515 HIS A O 1
ATOM 3186 N N . PRO A 1 418 ? -12.581 -35.619 100.351 1.00 60.04 516 PRO A N 1
ATOM 3187 C CA . PRO A 1 418 ? -13.434 -34.612 99.707 1.00 57.77 516 PRO A CA 1
ATOM 3188 C C . PRO A 1 418 ? -12.869 -33.198 99.830 1.00 57.79 516 PRO A C 1
ATOM 3189 O O . PRO A 1 418 ? -12.473 -32.780 100.918 1.00 56.82 516 PRO A O 1
ATOM 3193 N N . TRP A 1 419 ? -12.828 -32.479 98.713 1.00 57.04 517 TRP A N 1
ATOM 3194 C CA . TRP A 1 419 ? -12.212 -31.160 98.669 1.00 54.33 517 TRP A CA 1
ATOM 3195 C C . TRP A 1 419 ? -13.107 -30.108 99.325 1.00 51.87 517 TRP A C 1
ATOM 3196 O O . TRP A 1 419 ? -12.628 -29.244 100.058 1.00 52.73 517 TRP A O 1
ATOM 3207 N N . HIS A 1 420 ? -14.407 -30.188 99.060 1.00 50.00 518 HIS A N 1
ATOM 3208 C CA . HIS A 1 420 ? -15.383 -29.306 99.695 1.00 47.15 518 HIS A CA 1
ATOM 3209 C C . HIS A 1 420 ? -16.451 -30.120 100.423 1.00 44.28 518 HIS A C 1
ATOM 3210 O O . HIS A 1 420 ? -16.682 -31.280 100.086 1.00 47.56 518 HIS A O 1
ATOM 3217 N N . PRO A 1 421 ? -17.087 -29.527 101.446 1.00 38.40 519 PRO A N 1
ATOM 3218 C CA . PRO A 1 421 ? -18.139 -30.249 102.173 1.00 37.39 519 PRO A CA 1
ATOM 3219 C C . PRO A 1 421 ? -19.435 -30.385 101.376 1.00 36.97 519 PRO A C 1
ATOM 3220 O O . PRO A 1 421 ? -19.771 -29.513 100.572 1.00 31.40 519 PRO A O 1
ATOM 3224 N N . ASP A 1 422 ? -20.146 -31.485 101.599 1.00 37.03 520 ASP A N 1
ATOM 3225 C CA . ASP A 1 422 ? -21.483 -31.663 101.051 1.00 35.79 520 ASP A CA 1
ATOM 3226 C C . ASP A 1 422 ? -22.513 -31.464 102.155 1.00 29.39 520 ASP A C 1
ATOM 3227 O O . ASP A 1 422 ? -23.591 -30.917 101.924 1.00 26.40 520 ASP A O 1
ATOM 3232 N N . ILE A 1 423 ? -22.165 -31.915 103.357 1.00 27.65 521 ILE A N 1
ATOM 3233 C CA . ILE A 1 423 ? -23.047 -31.806 104.514 1.00 26.82 521 ILE A CA 1
ATOM 3234 C C . ILE A 1 423 ? -22.798 -30.499 105.258 1.00 23.77 521 ILE A C 1
ATOM 3235 O O . ILE A 1 423 ? -21.693 -30.244 105.736 1.00 23.88 521 ILE A O 1
ATOM 3240 N N . VAL A 1 424 ? -23.837 -29.676 105.354 1.00 23.27 522 VAL A N 1
ATOM 3241 C CA . VAL A 1 424 ? -23.722 -28.350 105.947 1.00 23.09 522 VAL A CA 1
ATOM 3242 C C . VAL A 1 424 ? -24.698 -28.171 107.109 1.00 20.51 522 VAL A C 1
ATOM 3243 O O . VAL A 1 424 ? -25.820 -28.673 107.069 1.00 25.74 522 VAL A O 1
ATOM 3247 N N . ASP A 1 425 ? -24.254 -27.474 108.151 1.00 17.73 523 ASP A N 1
ATOM 3248 C CA . ASP A 1 425 ? -25.112 -27.156 109.287 1.00 18.76 523 ASP A CA 1
ATOM 3249 C C . ASP A 1 425 ? -25.993 -25.943 109.008 1.00 18.74 523 ASP A C 1
ATOM 3250 O O . ASP A 1 425 ? -25.514 -24.914 108.532 1.00 18.48 523 ASP A O 1
ATOM 3255 N N . VAL A 1 426 ? -27.282 -26.071 109.301 1.00 19.89 524 VAL A N 1
ATOM 3256 C CA . VAL A 1 426 ? -28.158 -24.910 109.382 1.00 23.46 524 VAL A CA 1
ATOM 3257 C C . VAL A 1 426 ? -28.808 -24.900 110.761 1.00 14.42 524 VAL A C 1
ATOM 3258 O O . VAL A 1 426 ? -29.270 -25.932 111.246 1.00 15.02 524 VAL A O 1
ATOM 3262 N N . GLN A 1 427 ? -28.811 -23.742 111.413 1.00 14.11 525 GLN A N 1
ATOM 3263 C CA . GLN A 1 427 ? -29.362 -23.667 112.757 1.00 19.04 525 GLN A CA 1
ATOM 3264 C C . GLN A 1 427 ? -29.773 -22.256 113.157 1.00 19.77 525 GLN A C 1
ATOM 3265 O O . GLN A 1 427 ? -29.199 -21.266 112.701 1.00 13.67 525 GLN A O 1
ATOM 3271 N N . ILE A 1 428 ? -30.795 -22.185 114.005 1.00 14.51 526 ILE A N 1
ATOM 3272 C CA . ILE A 1 428 ? -31.249 -20.926 114.572 1.00 14.39 526 ILE A CA 1
ATOM 3273 C C . ILE A 1 428 ? -31.319 -21.051 116.088 1.00 17.14 526 ILE A C 1
ATOM 3274 O O . ILE A 1 428 ? -31.784 -22.060 116.614 1.00 15.64 526 ILE A O 1
ATOM 3279 N N . ILE A 1 429 ? -30.845 -20.025 116.785 1.00 25.21 527 ILE A N 1
ATOM 3280 C CA . ILE A 1 429 ? -30.998 -19.942 118.230 1.00 30.28 527 ILE A CA 1
ATOM 3281 C C . ILE A 1 429 ? -31.752 -18.665 118.569 1.00 28.01 527 ILE A C 1
ATOM 3282 O O . ILE A 1 429 ? -31.397 -17.585 118.101 1.00 27.32 527 ILE A O 1
ATOM 3287 N N . THR A 1 430 ? -32.804 -18.787 119.369 1.00 27.26 528 THR A N 1
ATOM 3288 C CA . THR A 1 430 ? -33.593 -17.620 119.737 1.00 22.50 528 THR A CA 1
ATOM 3289 C C . THR A 1 430 ? -33.461 -17.277 121.216 1.00 21.80 528 THR A C 1
ATOM 3290 O O . THR A 1 430 ? -33.653 -18.130 122.083 1.00 19.55 528 THR A O 1
ATOM 3294 N N . LEU A 1 431 ? -33.116 -16.024 121.492 1.00 25.83 529 LEU A N 1
ATOM 3295 C CA . LEU A 1 431 ? -33.188 -15.489 122.844 1.00 32.45 529 LEU A CA 1
ATOM 3296 C C . LEU A 1 431 ? -34.346 -14.507 122.894 1.00 34.73 529 LEU A C 1
ATOM 3297 O O . LEU A 1 431 ? -34.173 -13.322 122.616 1.00 38.39 529 LEU A O 1
ATOM 3302 N N . GLY A 1 432 ? -35.527 -15.007 123.240 1.00 30.43 530 GLY A N 1
ATOM 3303 C CA . GLY A 1 432 ? -36.720 -14.185 123.264 1.00 23.38 530 GLY A CA 1
ATOM 3304 C C . GLY A 1 432 ? -37.070 -13.666 121.882 1.00 21.46 530 GLY A C 1
ATOM 3305 O O . GLY A 1 432 ? -37.368 -14.441 120.975 1.00 23.42 530 GLY A O 1
ATOM 3306 N N . SER A 1 433 ? -37.014 -12.350 121.718 1.00 25.84 531 SER A N 1
ATOM 3307 C CA . SER A 1 433 ? -37.364 -11.719 120.451 1.00 28.00 531 SER A CA 1
ATOM 3308 C C . SER A 1 433 ? -36.166 -11.617 119.510 1.00 26.94 531 SER A C 1
ATOM 3309 O O . SER A 1 433 ? -36.278 -11.078 118.408 1.00 26.24 531 SER A O 1
ATOM 3312 N N . LEU A 1 434 ? -35.022 -12.133 119.948 1.00 22.07 532 LEU A N 1
ATOM 3313 C CA . LEU A 1 434 ? -33.815 -12.112 119.128 1.00 19.70 532 LEU A CA 1
ATOM 3314 C C . LEU A 1 434 ? -33.543 -13.482 118.519 1.00 19.48 532 LEU A C 1
ATOM 3315 O O . LEU A 1 434 ? -33.418 -14.474 119.234 1.00 17.45 532 LEU A O 1
ATOM 3320 N N . ALA A 1 435 ? -33.442 -13.530 117.196 1.00 19.73 533 ALA A N 1
ATOM 3321 C CA . ALA A 1 435 ? -33.137 -14.774 116.503 1.00 18.15 533 ALA A CA 1
ATOM 3322 C C . ALA A 1 435 ? -31.761 -14.706 115.855 1.00 22.56 533 ALA A C 1
ATOM 3323 O O . ALA A 1 435 ? -31.436 -13.741 115.163 1.00 30.76 533 ALA A O 1
ATOM 3325 N N . ILE A 1 436 ? -30.954 -15.734 116.087 1.00 19.88 534 ILE A N 1
ATOM 3326 C CA . ILE A 1 436 ? -29.612 -15.788 115.527 1.00 18.03 534 ILE A CA 1
ATOM 3327 C C . ILE A 1 436 ? -29.505 -16.918 114.514 1.00 21.66 534 ILE A C 1
ATOM 3328 O O . ILE A 1 436 ? -29.615 -18.090 114.871 1.00 23.66 534 ILE A O 1
ATOM 3333 N N . THR A 1 437 ? -29.307 -16.565 113.249 1.00 12.92 535 THR A N 1
ATOM 3334 C CA . THR A 1 437 ? -29.134 -17.568 112.208 1.00 15.22 535 THR A CA 1
ATOM 3335 C C . THR A 1 437 ? -27.650 -17.859 111.992 1.00 17.10 535 THR A C 1
ATOM 3336 O O . THR A 1 437 ? -26.886 -16.980 111.591 1.00 16.06 535 THR A O 1
ATOM 3340 N N . ALA A 1 438 ? -27.248 -19.095 112.271 1.00 16.21 536 ALA A N 1
ATOM 3341 C CA . ALA A 1 438 ? -25.864 -19.513 112.091 1.00 12.94 536 ALA A CA 1
ATOM 3342 C C . ALA A 1 438 ? -25.574 -19.785 110.619 1.00 26.45 536 ALA A C 1
ATOM 3343 O O . ALA A 1 438 ? -25.910 -20.848 110.095 1.00 22.13 536 ALA A O 1
ATOM 3345 N N . ILE A 1 439 ? -24.950 -18.815 109.958 1.00 23.91 537 ILE A N 1
ATOM 3346 C CA . ILE A 1 439 ? -24.626 -18.939 108.541 1.00 20.53 537 ILE A CA 1
ATOM 3347 C C . ILE A 1 439 ? -23.256 -19.592 108.367 1.00 18.83 537 ILE A C 1
ATOM 3348 O O . ILE A 1 439 ? -22.277 -19.175 108.987 1.00 17.12 537 ILE A O 1
ATOM 3353 N N . PRO A 1 440 ? -23.195 -20.640 107.533 1.00 19.59 538 PRO A N 1
ATOM 3354 C CA . PRO A 1 440 ? -21.987 -21.437 107.303 1.00 18.45 538 PRO A CA 1
ATOM 3355 C C . PRO A 1 440 ? -21.080 -20.850 106.230 1.00 16.55 538 PRO A C 1
ATOM 3356 O O . PRO A 1 440 ? -20.594 -21.583 105.369 1.00 17.94 538 PRO A O 1
ATOM 3360 N N . GLY A 1 441 ? -20.850 -19.545 106.281 1.00 16.47 539 GLY A N 1
ATOM 3361 C CA . GLY A 1 441 ? -20.054 -18.891 105.263 1.00 13.82 539 GLY A CA 1
ATOM 3362 C C . GLY A 1 441 ? -20.203 -17.386 105.275 1.00 14.08 539 GLY A C 1
ATOM 3363 O O . GLY A 1 441 ? -20.403 -16.776 106.324 1.00 13.37 539 GLY A O 1
ATOM 3364 N N . GLU A 1 442 ? -20.096 -16.785 104.096 1.00 15.17 540 GLU A N 1
ATOM 3365 C CA . GLU A 1 442 ? -20.098 -15.335 103.974 1.00 15.44 540 GLU A CA 1
ATOM 3366 C C . GLU A 1 442 ? -21.249 -14.841 103.102 1.00 14.44 540 GLU A C 1
ATOM 3367 O O . GLU A 1 442 ? -21.155 -14.836 101.874 1.00 15.66 540 GLU A O 1
ATOM 3373 N N . PHE A 1 443 ? -22.336 -14.433 103.746 1.00 11.38 541 PHE A N 1
ATOM 3374 C CA . PHE A 1 443 ? -23.469 -13.842 103.047 1.00 11.39 541 PHE A CA 1
ATOM 3375 C C . PHE A 1 443 ? -23.132 -12.427 102.590 1.00 15.06 541 PHE A C 1
ATOM 3376 O O . PHE A 1 443 ? -22.555 -11.648 103.347 1.00 16.79 541 PHE A O 1
ATOM 3384 N N . THR A 1 444 ? -23.479 -12.095 101.351 1.00 11.67 542 THR A N 1
ATOM 3385 C CA . THR A 1 444 ? -23.347 -10.720 100.887 1.00 17.74 542 THR A CA 1
ATOM 3386 C C . THR A 1 444 ? -24.400 -9.849 101.562 1.00 19.81 542 THR A C 1
ATOM 3387 O O . THR A 1 444 ? -25.252 -10.348 102.300 1.00 22.72 542 THR A O 1
ATOM 3391 N N . THR A 1 445 ? -24.330 -8.546 101.314 1.00 18.54 543 THR A N 1
ATOM 3392 C CA . THR A 1 445 ? -25.251 -7.593 101.920 1.00 21.53 543 THR A CA 1
ATOM 3393 C C . THR A 1 445 ? -26.719 -7.936 101.645 1.00 20.48 543 THR A C 1
ATOM 3394 O O . THR A 1 445 ? -27.508 -8.090 102.576 1.00 23.45 543 THR A O 1
ATOM 3398 N N . MET A 1 446 ? -27.081 -8.057 100.371 1.00 16.93 544 MET A N 1
ATOM 3399 C CA . MET A 1 446 ? -28.470 -8.316 100.003 1.00 21.70 544 MET A CA 1
ATOM 3400 C C . MET A 1 446 ? -28.910 -9.734 100.368 1.00 23.54 544 MET A C 1
ATOM 3401 O O . MET A 1 446 ? -30.084 -9.969 100.660 1.00 25.76 544 MET A O 1
ATOM 3406 N N . SER A 1 447 ? -27.968 -10.673 100.353 1.00 21.87 545 SER A N 1
ATOM 3407 C CA . SER A 1 447 ? -28.248 -12.050 100.753 1.00 20.31 545 SER A CA 1
ATOM 3408 C C . SER A 1 447 ? -28.707 -12.112 102.205 1.00 19.33 545 SER A C 1
ATOM 3409 O O . SER A 1 447 ? -29.670 -12.806 102.533 1.00 19.14 545 SER A O 1
ATOM 3412 N N . GLY A 1 448 ? -28.010 -11.382 103.070 1.00 18.24 546 GLY A N 1
ATOM 3413 C CA . GLY A 1 448 ? -28.349 -11.339 104.481 1.00 19.90 546 GLY A CA 1
ATOM 3414 C C . GLY A 1 448 ? -29.667 -10.628 104.719 1.00 20.99 546 GLY A C 1
ATOM 3415 O O . GLY A 1 448 ? -30.456 -11.035 105.572 1.00 15.34 546 GLY A O 1
ATOM 3416 N N . ARG A 1 449 ? -29.903 -9.565 103.955 1.00 20.87 547 ARG A N 1
ATOM 3417 C CA . ARG A 1 449 ? -31.159 -8.828 104.022 1.00 18.94 547 ARG A CA 1
ATOM 3418 C C . ARG A 1 449 ? -32.345 -9.731 103.700 1.00 22.63 547 ARG A C 1
ATOM 3419 O O . ARG A 1 449 ? -33.346 -9.732 104.417 1.00 25.49 547 ARG A O 1
ATOM 3427 N N . ARG A 1 450 ? -32.223 -10.505 102.626 1.00 21.61 548 ARG A N 1
ATOM 3428 C CA . ARG A 1 450 ? -33.300 -11.391 102.200 1.00 22.51 548 ARG A CA 1
ATOM 3429 C C . ARG A 1 450 ? -33.601 -12.471 103.235 1.00 21.01 548 ARG A C 1
ATOM 3430 O O . ARG A 1 450 ? -34.761 -12.706 103.567 1.00 24.21 548 ARG A O 1
ATOM 3438 N N . LEU A 1 451 ? -32.558 -13.117 103.750 1.00 14.70 549 LEU A N 1
ATOM 3439 C CA . LEU A 1 451 ? -32.743 -14.206 104.704 1.00 14.04 549 LEU A CA 1
ATOM 3440 C C . LEU A 1 451 ? -33.280 -13.698 106.039 1.00 16.73 549 LEU A C 1
ATOM 3441 O O . LEU A 1 451 ? -34.160 -14.320 106.632 1.00 20.78 549 LEU A O 1
ATOM 3446 N N . ARG A 1 452 ? -32.749 -12.569 106.501 1.00 12.35 550 ARG A N 1
ATOM 3447 C CA . ARG A 1 452 ? -33.214 -11.934 107.733 1.00 15.94 550 ARG A CA 1
ATOM 3448 C C . ARG A 1 452 ? -34.718 -11.700 107.699 1.00 15.62 550 ARG A C 1
ATOM 3449 O O . ARG A 1 452 ? -35.451 -12.144 108.582 1.00 17.18 550 ARG A O 1
ATOM 3457 N N . GLU A 1 453 ? -35.161 -10.981 106.673 1.00 17.56 551 GLU A N 1
ATOM 3458 C CA . GLU A 1 453 ? -36.558 -10.596 106.529 1.00 19.79 551 GLU A CA 1
ATOM 3459 C C . GLU A 1 453 ? -37.474 -11.794 106.271 1.00 18.88 551 GLU A C 1
ATOM 3460 O O . GLU A 1 453 ? -38.611 -11.823 106.741 1.00 15.51 551 GLU A O 1
ATOM 3466 N N . ALA A 1 454 ? -36.977 -12.781 105.531 1.00 18.52 552 ALA A N 1
ATOM 3467 C CA . ALA A 1 454 ? -37.752 -13.988 105.254 1.00 20.55 552 ALA A CA 1
ATOM 3468 C C . ALA A 1 454 ? -37.960 -14.807 106.523 1.00 19.35 552 ALA A C 1
ATOM 3469 O O . ALA A 1 454 ? -39.051 -15.319 106.771 1.00 19.56 552 ALA A O 1
ATOM 3471 N N . VAL A 1 455 ? -36.904 -14.925 107.322 1.00 19.40 553 VAL A N 1
ATOM 3472 C CA . VAL A 1 455 ? -36.975 -15.658 108.581 1.00 22.13 553 VAL A CA 1
ATOM 3473 C C . VAL A 1 455 ? -37.861 -14.905 109.572 1.00 19.67 553 VAL A C 1
ATOM 3474 O O . VAL A 1 455 ? -38.654 -15.512 110.296 1.00 18.96 553 VAL A O 1
ATOM 3478 N N . GLN A 1 456 ? -37.735 -13.580 109.584 1.00 16.60 554 GLN A N 1
ATOM 3479 C CA . GLN A 1 456 ? -38.597 -12.728 110.400 1.00 15.90 554 GLN A CA 1
ATOM 3480 C C . GLN A 1 456 ? -40.068 -12.911 110.035 1.00 17.74 554 GLN A C 1
ATOM 3481 O O . GLN A 1 456 ? -40.925 -13.036 110.911 1.00 15.66 554 GLN A O 1
ATOM 3487 N N . ALA A 1 457 ? -40.350 -12.907 108.736 1.00 16.63 555 ALA A N 1
ATOM 3488 C CA . ALA A 1 457 ? -41.709 -13.081 108.236 1.00 18.90 555 ALA A CA 1
ATOM 3489 C C . ALA A 1 457 ? -42.301 -14.426 108.657 1.00 21.72 555 ALA A C 1
ATOM 3490 O O . ALA A 1 457 ? -43.476 -14.506 109.016 1.00 24.13 555 ALA A O 1
ATOM 3492 N N . GLU A 1 458 ? -41.486 -15.477 108.605 1.00 24.14 556 GLU A N 1
ATOM 3493 C CA . GLU A 1 458 ? -41.919 -16.810 109.016 1.00 24.13 556 GLU A CA 1
ATOM 3494 C C . GLU A 1 458 ? -42.348 -16.839 110.477 1.00 24.41 556 GLU A C 1
ATOM 3495 O O . GLU A 1 458 ? -43.421 -17.351 110.805 1.00 24.96 556 GLU A O 1
ATOM 3501 N N . PHE A 1 459 ? -41.496 -16.302 111.347 1.00 21.73 557 PHE A N 1
ATOM 3502 C CA . PHE A 1 459 ? -41.807 -16.186 112.767 1.00 19.93 557 PHE A CA 1
ATOM 3503 C C . PHE A 1 459 ? -43.128 -15.454 112.974 1.00 17.50 557 PHE A C 1
ATOM 3504 O O . PHE A 1 459 ? -43.933 -15.833 113.823 1.00 19.55 557 PHE A O 1
ATOM 3512 N N . ALA A 1 460 ? -43.339 -14.404 112.188 1.00 17.30 558 ALA A N 1
ATOM 3513 C CA . ALA A 1 460 ? -44.546 -13.592 112.285 1.00 17.55 558 ALA A CA 1
ATOM 3514 C C . ALA A 1 460 ? -45.782 -14.397 111.894 1.00 18.85 558 ALA A C 1
ATOM 3515 O O . ALA A 1 460 ? -46.812 -14.340 112.566 1.00 22.09 558 ALA A O 1
ATOM 3517 N N . SER A 1 461 ? -45.665 -15.149 110.804 1.00 17.48 559 SER A N 1
ATOM 3518 C CA . SER A 1 461 ? -46.745 -16.007 110.327 1.00 24.63 559 SER A CA 1
ATOM 3519 C C . SER A 1 461 ? -47.174 -17.050 111.356 1.00 25.51 559 SER A C 1
ATOM 3520 O O . SER A 1 461 ? -48.285 -17.573 111.288 1.00 29.42 559 SER A O 1
ATOM 3523 N N . HIS A 1 462 ? -46.295 -17.353 112.306 1.00 23.82 560 HIS A N 1
ATOM 3524 C CA . HIS A 1 462 ? -46.583 -18.391 113.288 1.00 19.73 560 HIS A CA 1
ATOM 3525 C C . HIS A 1 462 ? -46.542 -17.886 114.729 1.00 21.06 560 HIS A C 1
ATOM 3526 O O . HIS A 1 462 ? -46.198 -18.629 115.647 1.00 25.00 560 HIS A O 1
ATOM 3533 N N . GLY A 1 463 ? -46.906 -16.623 114.922 1.00 19.12 561 GLY A N 1
ATOM 3534 C CA . GLY A 1 463 ? -47.196 -16.109 116.249 1.00 24.64 561 GLY A CA 1
ATOM 3535 C C . GLY A 1 463 ? -46.058 -15.441 116.991 1.00 27.74 561 GLY A C 1
ATOM 3536 O O . GLY A 1 463 ? -46.268 -14.865 118.057 1.00 33.06 561 GLY A O 1
ATOM 3537 N N . MET A 1 464 ? -44.853 -15.512 116.440 1.00 25.62 562 MET A N 1
ATOM 3538 C CA . MET A 1 464 ? -43.713 -14.854 117.066 1.00 24.68 562 MET A CA 1
ATOM 3539 C C . MET A 1 464 ? -43.450 -13.502 116.411 1.00 29.14 562 MET A C 1
ATOM 3540 O O . MET A 1 464 ? -42.717 -13.402 115.428 1.00 30.06 562 MET A O 1
ATOM 3545 N N . GLN A 1 465 ? -44.057 -12.466 116.980 1.00 34.29 563 GLN A N 1
ATOM 3546 C CA . GLN A 1 465 ? -44.055 -11.127 116.398 1.00 34.25 563 GLN A CA 1
ATOM 3547 C C . GLN A 1 465 ? -42.792 -10.329 116.716 1.00 28.62 563 GLN A C 1
ATOM 3548 O O . GLN A 1 465 ? -42.121 -10.577 117.721 1.00 24.85 563 GLN A O 1
ATOM 3554 N N . ASN A 1 466 ? -42.489 -9.370 115.842 1.00 28.13 564 ASN A N 1
ATOM 3555 C CA . ASN A 1 466 ? -41.406 -8.407 116.031 1.00 32.93 564 ASN A CA 1
ATOM 3556 C C . ASN A 1 466 ? -40.069 -9.046 116.395 1.00 32.34 564 ASN A C 1
ATOM 3557 O O . ASN A 1 466 ? -39.409 -8.636 117.349 1.00 29.40 564 ASN A O 1
ATOM 3562 N N . MET A 1 467 ? -39.676 -10.055 115.626 1.00 31.85 565 MET A N 1
ATOM 3563 C CA . MET A 1 467 ? -38.407 -10.728 115.852 1.00 29.91 565 MET A CA 1
ATOM 3564 C C . MET A 1 467 ? -37.250 -9.948 115.245 1.00 31.47 565 MET A C 1
ATOM 3565 O O . MET A 1 467 ? -37.311 -9.534 114.089 1.00 33.76 565 MET A O 1
ATOM 3570 N N . THR A 1 468 ? -36.203 -9.740 116.035 1.00 24.39 566 THR A N 1
ATOM 3571 C CA . THR A 1 468 ? -34.954 -9.220 115.501 1.00 22.71 566 THR A CA 1
ATOM 3572 C C . THR A 1 468 ? -34.081 -10.389 115.064 1.00 21.36 566 THR A C 1
ATOM 3573 O O . THR A 1 468 ? -33.680 -11.218 115.881 1.00 19.84 566 THR A O 1
ATOM 3577 N N . VAL A 1 469 ? -33.800 -10.459 113.769 1.00 19.62 567 VAL A N 1
ATOM 3578 C CA . VAL A 1 469 ? -33.005 -11.551 113.228 1.00 20.25 567 VAL A CA 1
ATOM 3579 C C . VAL A 1 469 ? -31.630 -11.033 112.826 1.00 18.38 567 VAL A C 1
ATOM 3580 O O . VAL A 1 469 ? -31.521 -10.025 112.133 1.00 21.01 567 VAL A O 1
ATOM 3584 N N . VAL A 1 470 ? -30.579 -11.708 113.278 1.00 14.50 568 VAL A N 1
ATOM 3585 C CA . VAL A 1 470 ? -29.223 -11.330 112.895 1.00 19.06 568 VAL A CA 1
ATOM 3586 C C . VAL A 1 470 ? -28.557 -12.440 112.097 1.00 20.04 568 VAL A C 1
ATOM 3587 O O . VAL A 1 470 ? -28.806 -13.624 112.324 1.00 20.24 568 VAL A O 1
ATOM 3591 N N . ILE A 1 471 ? -27.716 -12.046 111.149 1.00 21.14 569 ILE A N 1
ATOM 3592 C CA . ILE A 1 471 ? -26.895 -12.996 110.418 1.00 19.46 569 ILE A CA 1
ATOM 3593 C C . ILE A 1 471 ? -25.604 -13.237 111.188 1.00 17.90 569 ILE A C 1
ATOM 3594 O O . ILE A 1 471 ? -24.850 -12.302 111.449 1.00 18.42 569 ILE A O 1
ATOM 3599 N N . SER A 1 472 ? -25.356 -14.485 111.568 1.00 12.08 570 SER A N 1
ATOM 3600 C CA . SER A 1 472 ? -24.096 -14.833 112.213 1.00 20.75 570 SER A CA 1
ATOM 3601 C C . SER A 1 472 ? -23.202 -15.545 111.209 1.00 20.78 570 SER A C 1
ATOM 3602 O O . SER A 1 472 ? -23.514 -16.648 110.762 1.00 21.52 570 SER A O 1
ATOM 3605 N N . GLY A 1 473 ? -22.089 -14.910 110.855 1.00 19.45 571 GLY A N 1
ATOM 3606 C CA . GLY A 1 473 ? -21.268 -15.393 109.761 1.00 17.77 571 GLY A CA 1
ATOM 3607 C C . GLY A 1 473 ? -20.200 -16.394 110.147 1.00 19.59 571 GLY A C 1
ATOM 3608 O O . GLY A 1 473 ? -19.751 -16.435 111.295 1.00 19.37 571 GLY A O 1
ATOM 3609 N N . LEU A 1 474 ? -19.797 -17.203 109.168 1.00 20.22 572 LEU A N 1
ATOM 3610 C CA . LEU A 1 474 ? -18.701 -18.152 109.328 1.00 17.66 572 LEU A CA 1
ATOM 3611 C C . LEU A 1 474 ? -18.928 -19.069 110.518 1.00 17.11 572 LEU A C 1
ATOM 3612 O O . LEU A 1 474 ? -18.089 -19.177 111.412 1.00 17.43 572 LEU A O 1
ATOM 3617 N N . CYS A 1 475 ? -20.082 -19.724 110.516 1.00 17.12 573 CYS A N 1
ATOM 3618 C CA . CYS A 1 475 ? -20.471 -20.596 111.608 1.00 14.83 573 CYS A CA 1
ATOM 3619 C C . CYS A 1 475 ? -20.303 -22.062 111.236 1.00 18.72 573 CYS A C 1
ATOM 3620 O O . CYS A 1 475 ? -20.529 -22.452 110.090 1.00 19.81 573 CYS A O 1
ATOM 3623 N N . ASN A 1 476 ? -19.867 -22.857 112.208 1.00 21.36 574 ASN A N 1
ATOM 3624 C CA . ASN A 1 476 ? -19.989 -24.312 112.155 1.00 21.02 574 ASN A CA 1
ATOM 3625 C C . ASN A 1 476 ? -19.178 -25.016 111.063 1.00 18.37 574 ASN A C 1
ATOM 3626 O O . ASN A 1 476 ? -18.520 -26.023 111.324 1.00 21.51 574 ASN A O 1
ATOM 3631 N N . VAL A 1 477 ? -19.233 -24.491 109.844 1.00 15.21 575 VAL A N 1
ATOM 3632 C CA . VAL A 1 477 ? -18.553 -25.101 108.709 1.00 17.34 575 VAL A CA 1
ATOM 3633 C C . VAL A 1 477 ? -18.408 -24.061 107.601 1.00 15.91 575 VAL A C 1
ATOM 3634 O O . VAL A 1 477 ? -19.307 -23.253 107.380 1.00 21.02 575 VAL A O 1
ATOM 3638 N N . TYR A 1 478 ? -17.271 -24.065 106.913 1.00 14.64 576 TYR A N 1
ATOM 3639 C CA . TYR A 1 478 ? -17.018 -23.044 105.906 1.00 16.18 576 TYR A CA 1
ATOM 3640 C C . TYR A 1 478 ? -17.372 -23.526 104.504 1.00 16.96 576 TYR A C 1
ATOM 3641 O O . TYR A 1 478 ? -16.861 -24.542 104.030 1.00 16.71 576 TYR A O 1
ATOM 3650 N N . THR A 1 479 ? -18.255 -22.778 103.851 1.00 15.44 577 THR A N 1
ATOM 3651 C CA . THR A 1 479 ? -18.722 -23.107 102.511 1.00 17.11 577 THR A CA 1
ATOM 3652 C C . THR A 1 479 ? -18.563 -21.897 101.598 1.00 20.78 577 THR A C 1
ATOM 3653 O O . THR A 1 479 ? -19.284 -21.750 100.609 1.00 26.10 577 THR A O 1
ATOM 3657 N N . HIS A 1 480 ? -17.621 -21.031 101.966 1.00 18.04 578 HIS A N 1
ATOM 3658 C CA . HIS A 1 480 ? -17.293 -19.817 101.221 1.00 16.99 578 HIS A CA 1
ATOM 3659 C C . HIS A 1 480 ? -18.451 -18.823 101.203 1.00 15.89 578 HIS A C 1
ATOM 3660 O O . HIS A 1 480 ? -19.106 -18.609 102.221 1.00 18.01 578 HIS A O 1
ATOM 3667 N N . TYR A 1 481 ? -18.701 -18.220 100.046 1.00 17.62 579 TYR A N 1
ATOM 3668 C CA . TYR A 1 481 ? -19.604 -17.074 99.964 1.00 16.43 579 TYR A CA 1
ATOM 3669 C C . TYR A 1 481 ? -20.999 -17.455 99.481 1.00 21.38 579 TYR A C 1
ATOM 3670 O O . TYR A 1 481 ? -21.187 -18.477 98.820 1.00 24.27 579 TYR A O 1
ATOM 3679 N N . ILE A 1 482 ? -21.975 -16.619 99.819 1.00 19.60 580 ILE A N 1
ATOM 3680 C CA . ILE A 1 482 ? -23.341 -16.794 99.343 1.00 14.09 580 ILE A CA 1
ATOM 3681 C C . ILE A 1 482 ? -23.863 -15.490 98.752 1.00 16.79 580 ILE A C 1
ATOM 3682 O O . ILE A 1 482 ? -23.991 -14.482 99.448 1.00 17.25 580 ILE A O 1
ATOM 3687 N N . THR A 1 483 ? -24.160 -15.519 97.458 1.00 18.84 581 THR A N 1
ATOM 3688 C CA . THR A 1 483 ? -24.664 -14.345 96.761 1.00 15.98 581 THR A CA 1
ATOM 3689 C C . THR A 1 483 ? -26.127 -14.534 96.379 1.00 16.81 581 THR A C 1
ATOM 3690 O O . THR A 1 483 ? -26.649 -15.651 96.420 1.00 14.53 581 THR A O 1
ATOM 3694 N N . THR A 1 484 ? -26.793 -13.442 96.021 1.00 13.24 582 THR A N 1
ATOM 3695 C CA . THR A 1 484 ? -28.144 -13.536 95.485 1.00 17.74 582 THR A CA 1
ATOM 3696 C C . THR A 1 484 ? -28.063 -14.083 94.067 1.00 14.82 582 THR A C 1
ATOM 3697 O O . THR A 1 484 ? -27.007 -14.020 93.437 1.00 14.37 582 THR A O 1
ATOM 3701 N N . TYR A 1 485 ? -29.175 -14.613 93.570 1.00 16.06 583 TYR A N 1
ATOM 3702 C CA . TYR A 1 485 ? -29.244 -15.119 92.202 1.00 19.06 583 TYR A CA 1
ATOM 3703 C C . TYR A 1 485 ? -28.766 -14.087 91.182 1.00 20.50 583 TYR A C 1
ATOM 3704 O O . TYR A 1 485 ? -28.039 -14.415 90.247 1.00 26.01 583 TYR A O 1
ATOM 3713 N N . GLU A 1 486 ? -29.181 -12.841 91.375 1.00 21.05 584 GLU A N 1
ATOM 3714 C CA . GLU A 1 486 ? -28.823 -11.757 90.470 1.00 23.20 584 GLU A CA 1
ATOM 3715 C C . GLU A 1 486 ? -27.335 -11.425 90.547 1.00 22.70 584 GLU A C 1
ATOM 3716 O O . GLU A 1 486 ? -26.691 -11.195 89.524 1.00 21.93 584 GLU A O 1
ATOM 3722 N N . GLU A 1 487 ? -26.797 -11.402 91.763 1.00 24.40 585 GLU A N 1
ATOM 3723 C CA . GLU A 1 487 ? -25.372 -11.161 91.977 1.00 24.10 585 GLU A CA 1
ATOM 3724 C C . GLU A 1 487 ? -24.518 -12.277 91.383 1.00 25.93 585 GLU A C 1
ATOM 3725 O O . GLU A 1 487 ? -23.416 -12.036 90.889 1.00 28.83 585 GLU A O 1
ATOM 3731 N N . TYR A 1 488 ? -25.041 -13.498 91.440 1.00 23.44 586 TYR A N 1
ATOM 3732 C CA . TYR A 1 488 ? -24.341 -14.685 90.960 1.00 20.58 586 TYR A CA 1
ATOM 3733 C C . TYR A 1 488 ? -24.065 -14.598 89.461 1.00 21.00 586 TYR A C 1
ATOM 3734 O O . TYR A 1 488 ? -23.069 -15.133 88.970 1.00 21.85 586 TYR A O 1
ATOM 3743 N N . GLN A 1 489 ? -24.956 -13.922 88.742 1.00 20.06 587 GLN A N 1
ATOM 3744 C CA . GLN A 1 489 ? -24.849 -13.786 87.293 1.00 17.96 587 GLN A CA 1
ATOM 3745 C C . GLN A 1 489 ? -23.585 -13.041 86.871 1.00 18.49 587 GLN A C 1
ATOM 3746 O O . GLN A 1 489 ? -22.971 -13.376 85.859 1.00 21.94 587 GLN A O 1
ATOM 3752 N N . ALA A 1 490 ? -23.198 -12.037 87.653 1.00 17.77 588 ALA A N 1
ATOM 3753 C CA . ALA A 1 490 ? -22.062 -11.185 87.308 1.00 21.12 588 ALA A CA 1
ATOM 3754 C C . ALA A 1 490 ? -20.730 -11.912 87.482 1.00 20.47 588 ALA A C 1
ATOM 3755 O O . ALA A 1 490 ? -19.730 -11.543 86.867 1.00 18.41 588 ALA A O 1
ATOM 3757 N N . GLN A 1 491 ? -20.730 -12.934 88.334 1.00 19.13 589 GLN A N 1
ATOM 3758 C CA . GLN A 1 491 ? -19.570 -13.800 88.547 1.00 20.61 589 GLN A CA 1
ATOM 3759 C C . GLN A 1 491 ? -18.321 -13.074 89.030 1.00 24.08 589 GLN A C 1
ATOM 3760 O O . GLN A 1 491 ? -17.214 -13.384 88.596 1.00 30.67 589 GLN A O 1
ATOM 3766 N N . ARG A 1 492 ? -18.495 -12.114 89.931 1.00 24.72 590 ARG A N 1
ATOM 3767 C CA . ARG A 1 492 ? -17.357 -11.557 90.648 1.00 23.86 590 ARG A CA 1
ATOM 3768 C C . ARG A 1 492 ? -16.906 -12.556 91.710 1.00 22.64 590 ARG A C 1
ATOM 3769 O O . ARG A 1 492 ? -17.507 -13.622 91.846 1.00 20.47 590 ARG A O 1
ATOM 3777 N N . TYR A 1 493 ? -15.849 -12.215 92.444 1.00 21.71 591 TYR A N 1
ATOM 3778 C CA . TYR A 1 493 ? -15.220 -13.140 93.389 1.00 18.35 591 TYR A CA 1
ATOM 3779 C C . TYR A 1 493 ? -16.205 -13.874 94.299 1.00 18.25 591 TYR A C 1
ATOM 3780 O O . TYR A 1 493 ? -16.140 -15.096 94.428 1.00 14.35 591 TYR A O 1
ATOM 3789 N N . GLU A 1 494 ? -17.104 -13.129 94.933 1.00 19.86 592 GLU A N 1
ATOM 3790 C CA . GLU A 1 494 ? -18.065 -13.722 95.857 1.00 18.41 592 GLU A CA 1
ATOM 3791 C C . GLU A 1 494 ? -19.025 -14.652 95.125 1.00 16.39 592 GLU A C 1
ATOM 3792 O O . GLU A 1 494 ? -19.404 -15.701 95.643 1.00 13.44 592 GLU A O 1
ATOM 3798 N N . ALA A 1 495 ? -19.411 -14.258 93.916 1.00 14.08 593 ALA A N 1
ATOM 3799 C CA . ALA A 1 495 ? -20.326 -15.049 93.102 1.00 14.41 593 ALA A CA 1
ATOM 3800 C C . ALA A 1 495 ? -19.649 -16.318 92.600 1.00 21.05 593 ALA A C 1
ATOM 3801 O O . ALA A 1 495 ? -20.274 -17.376 92.521 1.00 25.12 593 ALA A O 1
ATOM 3803 N N . ALA A 1 496 ? -18.370 -16.205 92.257 1.00 17.85 594 ALA A N 1
ATOM 3804 C CA . ALA A 1 496 ? -17.592 -17.356 91.819 1.00 15.57 594 ALA A CA 1
ATOM 3805 C C . ALA A 1 496 ? -17.305 -18.276 92.999 1.00 15.19 594 ALA A C 1
ATOM 3806 O O . ALA A 1 496 ? -16.984 -19.451 92.822 1.00 16.05 594 ALA A O 1
ATOM 3808 N N . SER A 1 497 ? -17.415 -17.723 94.203 1.00 16.79 595 SER A N 1
ATOM 3809 C CA . SER A 1 497 ? -17.177 -18.476 95.427 1.00 18.19 595 SER A CA 1
ATOM 3810 C C . SER A 1 497 ? -18.488 -18.937 96.058 1.00 20.27 595 SER A C 1
ATOM 3811 O O . SER A 1 497 ? -18.522 -19.324 97.225 1.00 22.69 595 SER A O 1
ATOM 3814 N N . THR A 1 498 ? -19.567 -18.882 95.284 1.00 17.20 596 THR A N 1
ATOM 3815 C CA . THR A 1 498 ? -20.844 -19.442 95.706 1.00 15.40 596 THR A CA 1
ATOM 3816 C C . THR A 1 498 ? -20.903 -20.888 95.223 1.00 16.91 596 THR A C 1
ATOM 3817 O O . THR A 1 498 ? -21.337 -21.164 94.104 1.00 18.81 596 THR A O 1
ATOM 3821 N N . ILE A 1 499 ? -20.461 -21.806 96.075 1.00 14.36 597 ILE A N 1
ATOM 3822 C CA . ILE A 1 499 ? -20.071 -23.140 95.629 1.00 20.00 597 ILE A CA 1
ATOM 3823 C C . ILE A 1 499 ? -21.219 -24.087 95.282 1.00 18.91 597 ILE A C 1
ATOM 3824 O O . ILE A 1 499 ? -21.022 -25.032 94.523 1.00 21.77 597 ILE A O 1
ATOM 3829 N N . TYR A 1 500 ? -22.414 -23.847 95.807 1.00 16.75 598 TYR A N 1
ATOM 3830 C CA . TYR A 1 500 ? -23.522 -24.751 95.508 1.00 17.80 598 TYR A CA 1
ATOM 3831 C C . TYR A 1 500 ? -24.415 -24.234 94.383 1.00 20.58 598 TYR A C 1
ATOM 3832 O O . TYR A 1 500 ? -25.547 -24.688 94.219 1.00 18.27 598 TYR A O 1
ATOM 3841 N N . GLY A 1 501 ? -23.892 -23.300 93.595 1.00 15.54 599 GLY A N 1
ATOM 3842 C CA . GLY A 1 501 ? -24.602 -22.813 92.428 1.00 21.52 599 GLY A CA 1
ATOM 3843 C C . GLY A 1 501 ? -25.445 -21.575 92.670 1.00 18.61 599 GLY A C 1
ATOM 3844 O O . GLY A 1 501 ? -25.450 -21.025 93.773 1.00 14.79 599 GLY A O 1
ATOM 3845 N N . PRO A 1 502 ? -26.174 -21.136 91.632 1.00 15.89 600 PRO A N 1
ATOM 3846 C CA . PRO A 1 502 ? -26.971 -19.902 91.626 1.00 19.40 600 PRO A CA 1
ATOM 3847 C C . PRO A 1 502 ? -28.137 -19.901 92.612 1.00 18.73 600 PRO A C 1
ATOM 3848 O O . PRO A 1 502 ? -28.644 -18.830 92.939 1.00 22.27 600 PRO A O 1
ATOM 3852 N N . HIS A 1 503 ? -28.556 -21.075 93.072 1.00 18.01 601 HIS A N 1
ATOM 3853 C CA . HIS A 1 503 ? -29.721 -21.171 93.945 1.00 18.34 601 HIS A CA 1
ATOM 3854 C C . HIS A 1 503 ? -29.337 -21.454 95.393 1.00 20.56 601 HIS A C 1
ATOM 3855 O O . HIS A 1 503 ? -30.178 -21.857 96.199 1.00 18.80 601 HIS A O 1
ATOM 3862 N N . THR A 1 504 ? -28.070 -21.220 95.720 1.00 14.15 602 THR A N 1
ATOM 3863 C CA . THR A 1 504 ? -27.562 -21.452 97.068 1.00 22.54 602 THR A CA 1
ATOM 3864 C C . THR A 1 504 ? -28.307 -20.616 98.107 1.00 24.87 602 THR A C 1
ATOM 3865 O O . THR A 1 504 ? -28.657 -21.111 99.179 1.00 22.54 602 THR A O 1
ATOM 3869 N N . LEU A 1 505 ? -28.556 -19.351 97.779 1.00 13.12 603 LEU A N 1
ATOM 3870 C CA . LEU A 1 505 ? -29.258 -18.451 98.688 1.00 20.16 603 LEU A CA 1
ATOM 3871 C C . LEU A 1 505 ? -30.711 -18.874 98.872 1.00 20.44 603 LEU A C 1
ATOM 3872 O O . LEU A 1 505 ? -31.205 -18.945 99.997 1.00 23.43 603 LEU A O 1
ATOM 3877 N N . SER A 1 506 ? -31.390 -19.139 97.761 1.00 21.35 604 SER A N 1
ATOM 3878 C CA . SER A 1 506 ? -32.785 -19.565 97.791 1.00 20.35 604 SER A CA 1
ATOM 3879 C C . SER A 1 506 ? -32.963 -20.845 98.603 1.00 18.36 604 SER A C 1
ATOM 3880 O O . SER A 1 506 ? -33.993 -21.041 99.246 1.00 15.90 604 SER A O 1
ATOM 3883 N N . ALA A 1 507 ? -31.956 -21.713 98.569 1.00 20.05 605 ALA A N 1
ATOM 3884 C CA . ALA A 1 507 ? -31.982 -22.937 99.360 1.00 20.67 605 ALA A CA 1
ATOM 3885 C C . ALA A 1 507 ? -31.914 -22.626 100.851 1.00 19.34 605 ALA A C 1
ATOM 3886 O O . ALA A 1 507 ? -32.692 -23.162 101.638 1.00 20.35 605 ALA A O 1
ATOM 3888 N N . TYR A 1 508 ? -30.991 -21.747 101.228 1.00 16.94 606 TYR A N 1
ATOM 3889 C CA . TYR A 1 508 ? -30.807 -21.382 102.630 1.00 19.40 606 TYR A CA 1
ATOM 3890 C C . TYR A 1 508 ? -32.033 -20.675 103.199 1.00 19.22 606 TYR A C 1
ATOM 3891 O O . TYR A 1 508 ? -32.465 -20.973 104.311 1.00 18.91 606 TYR A O 1
ATOM 3900 N N . ILE A 1 509 ? -32.593 -19.746 102.429 1.00 19.83 607 ILE A N 1
ATOM 3901 C CA . ILE A 1 509 ? -33.797 -19.035 102.844 1.00 15.43 607 ILE A CA 1
ATOM 3902 C C . ILE A 1 509 ? -34.915 -20.032 103.116 1.00 16.80 607 ILE A C 1
ATOM 3903 O O . ILE A 1 509 ? -35.600 -19.954 104.133 1.00 16.37 607 ILE A O 1
ATOM 3908 N N . GLN A 1 510 ? -35.063 -20.986 102.206 1.00 16.97 608 GLN A N 1
ATOM 3909 C CA . GLN A 1 510 ? -36.028 -22.067 102.352 1.00 17.39 608 GLN A CA 1
ATOM 3910 C C . GLN A 1 510 ? -35.746 -22.903 103.601 1.00 22.44 608 GLN A C 1
ATOM 3911 O O . GLN A 1 510 ? -36.648 -23.178 104.392 1.00 23.53 608 GLN A O 1
ATOM 3917 N N . LEU A 1 511 ? -34.487 -23.299 103.767 1.00 18.80 609 LEU A N 1
ATOM 3918 C CA . LEU A 1 511 ? -34.068 -24.125 104.896 1.00 15.86 609 LEU A CA 1
ATOM 3919 C C . LEU A 1 511 ? -34.223 -23.408 106.235 1.00 17.86 609 LEU A C 1
ATOM 3920 O O . LEU A 1 511 ? -34.698 -23.994 107.208 1.00 20.49 609 LEU A O 1
ATOM 3925 N N . PHE A 1 512 ? -33.817 -22.142 106.284 1.00 19.68 610 PHE A N 1
ATOM 3926 C CA . PHE A 1 512 ? -33.880 -21.372 107.524 1.00 17.82 610 PHE A CA 1
ATOM 3927 C C . PHE A 1 512 ? -35.304 -20.943 107.867 1.00 17.79 610 PHE A C 1
ATOM 3928 O O . PHE A 1 512 ? -35.649 -20.835 109.044 1.00 19.53 610 PHE A O 1
ATOM 3936 N N . ARG A 1 513 ? -36.122 -20.687 106.848 1.00 18.60 611 ARG A N 1
ATOM 3937 C CA . ARG A 1 513 ? -37.545 -20.442 107.070 1.00 19.04 611 ARG A CA 1
ATOM 3938 C C . ARG A 1 513 ? -38.159 -21.627 107.803 1.00 22.54 611 ARG A C 1
ATOM 3939 O O . ARG A 1 513 ? -38.912 -21.458 108.760 1.00 27.94 611 ARG A O 1
ATOM 3947 N N . ASN A 1 514 ? -37.824 -22.827 107.338 1.00 19.85 612 ASN A N 1
ATOM 3948 C CA . ASN A 1 514 ? -38.331 -24.061 107.924 1.00 19.34 612 ASN A CA 1
ATOM 3949 C C . ASN A 1 514 ? -37.912 -24.220 109.381 1.00 20.96 612 ASN A C 1
ATOM 3950 O O . ASN A 1 514 ? -38.715 -24.604 110.232 1.00 21.00 612 ASN A O 1
ATOM 3955 N N . LEU A 1 515 ? -36.644 -23.934 109.655 1.00 21.29 613 LEU A N 1
ATOM 3956 C CA . LEU A 1 515 ? -36.125 -23.959 111.017 1.00 21.33 613 LEU A CA 1
ATOM 3957 C C . LEU A 1 515 ? -36.915 -23.023 111.929 1.00 20.03 613 LEU A C 1
ATOM 3958 O O . LEU A 1 515 ? -37.309 -23.405 113.030 1.00 22.23 613 LEU A O 1
ATOM 3963 N N . ALA A 1 516 ? -37.143 -21.801 111.458 1.00 18.81 614 ALA A N 1
ATOM 3964 C CA . ALA A 1 516 ? -37.912 -20.809 112.202 1.00 17.05 614 ALA A CA 1
ATOM 3965 C C . ALA A 1 516 ? -39.333 -21.295 112.471 1.00 20.76 614 ALA A C 1
ATOM 3966 O O . ALA A 1 516 ? -39.867 -21.112 113.565 1.00 24.24 614 ALA A O 1
ATOM 3968 N N . LYS A 1 517 ? -39.933 -21.918 111.462 1.00 22.94 615 LYS A N 1
ATOM 3969 C CA . LYS A 1 517 ? -41.282 -22.459 111.571 1.00 18.96 615 LYS A CA 1
ATOM 3970 C C . LYS A 1 517 ? -41.359 -23.557 112.625 1.00 17.73 615 LYS A C 1
ATOM 3971 O O . LYS A 1 517 ? -42.316 -23.622 113.393 1.00 19.85 615 LYS A O 1
ATOM 3977 N N . ALA A 1 518 ? -40.341 -24.411 112.662 1.00 18.71 616 ALA A N 1
ATOM 3978 C CA . ALA A 1 518 ? -40.283 -25.494 113.639 1.00 19.86 616 ALA A CA 1
ATOM 3979 C C . ALA A 1 518 ? -40.184 -24.954 115.063 1.00 20.83 616 ALA A C 1
ATOM 3980 O O . ALA A 1 518 ? -40.749 -25.526 115.995 1.00 19.34 616 ALA A O 1
ATOM 3982 N N . ILE A 1 519 ? -39.469 -23.845 115.223 1.00 19.73 617 ILE A N 1
ATOM 3983 C CA . ILE A 1 519 ? -39.298 -23.226 116.531 1.00 21.49 617 ILE A CA 1
ATOM 3984 C C . ILE A 1 519 ? -40.594 -22.577 117.005 1.00 24.97 617 ILE A C 1
ATOM 3985 O O . ILE A 1 519 ? -41.009 -22.761 118.151 1.00 24.54 617 ILE A O 1
ATOM 3990 N N . ALA A 1 520 ? -41.233 -21.828 116.111 1.00 25.98 618 ALA A N 1
ATOM 3991 C CA . ALA A 1 520 ? -42.461 -21.105 116.434 1.00 21.56 618 ALA A CA 1
ATOM 3992 C C . ALA A 1 520 ? -43.638 -22.042 116.704 1.00 22.23 618 ALA A C 1
ATOM 3993 O O . ALA A 1 520 ? -44.436 -21.800 117.609 1.00 22.73 618 ALA A O 1
ATOM 3995 N N . THR A 1 521 ? -43.748 -23.103 115.912 1.00 23.01 619 THR A N 1
ATOM 3996 C CA . THR A 1 521 ? -44.838 -24.062 116.064 1.00 22.45 619 THR A CA 1
ATOM 3997 C C . THR A 1 521 ? -44.523 -25.131 117.105 1.00 21.92 619 THR A C 1
ATOM 3998 O O . THR A 1 521 ? -45.338 -26.021 117.347 1.00 23.95 619 THR A O 1
ATOM 4002 N N . ASP A 1 522 ? -43.334 -25.043 117.696 1.00 23.35 620 ASP A N 1
ATOM 4003 C CA . ASP A 1 522 ? -42.888 -25.975 118.730 1.00 25.22 620 ASP A CA 1
ATOM 4004 C C . ASP A 1 522 ? -42.838 -27.416 118.214 1.00 26.60 620 ASP A C 1
ATOM 4005 O O . ASP A 1 522 ? -43.245 -28.350 118.905 1.00 22.03 620 ASP A O 1
ATOM 4010 N N . THR A 1 523 ? -42.351 -27.585 116.988 1.00 25.21 621 THR A N 1
ATOM 4011 C CA . THR A 1 523 ? -42.234 -28.909 116.381 1.00 27.26 621 THR A CA 1
ATOM 4012 C C . THR A 1 523 ? -40.823 -29.181 115.857 1.00 30.31 621 THR A C 1
ATOM 4013 O O . THR A 1 523 ? -40.659 -29.824 114.820 1.00 34.62 621 THR A O 1
ATOM 4017 N N . VAL A 1 524 ? -39.811 -28.691 116.568 1.00 28.13 622 VAL A N 1
ATOM 4018 C CA . VAL A 1 524 ? -38.422 -28.875 116.146 1.00 30.97 622 VAL A CA 1
ATOM 4019 C C . VAL A 1 524 ? -38.042 -30.357 116.171 1.00 34.53 622 VAL A C 1
ATOM 4020 O O . VAL A 1 524 ? -37.157 -30.792 115.432 1.00 38.74 622 VAL A O 1
ATOM 4024 N N . ALA A 1 525 ? -38.707 -31.123 117.032 1.00 31.30 623 ALA A N 1
ATOM 4025 C CA . ALA A 1 525 ? -38.481 -32.561 117.121 1.00 30.74 623 ALA A CA 1
ATOM 4026 C C . ALA A 1 525 ? -38.952 -33.264 115.853 1.00 33.38 623 ALA A C 1
ATOM 4027 O O . ALA A 1 525 ? -38.524 -34.379 115.553 1.00 34.37 623 ALA A O 1
ATOM 4029 N N . ASN A 1 526 ? -39.847 -32.611 115.117 1.00 34.33 624 ASN A N 1
ATOM 4030 C CA . ASN A 1 526 ? -40.381 -33.184 113.888 1.00 34.61 624 ASN A CA 1
ATOM 4031 C C . ASN A 1 526 ? -39.430 -32.959 112.715 1.00 26.93 624 ASN A C 1
ATOM 4032 O O . ASN A 1 526 ? -39.609 -33.531 111.639 1.00 24.62 624 ASN A O 1
ATOM 4037 N N . LEU A 1 527 ? -38.415 -32.127 112.931 1.00 23.67 625 LEU A N 1
ATOM 4038 C CA . LEU A 1 527 ? -37.367 -31.932 111.933 1.00 21.04 625 LEU A CA 1
ATOM 4039 C C . LEU A 1 527 ? -36.524 -33.191 111.791 1.00 26.01 625 LEU A C 1
ATOM 4040 O O . LEU A 1 527 ? -36.148 -33.812 112.785 1.00 29.31 625 LEU A O 1
ATOM 4045 N N . SER A 1 528 ? -36.230 -33.565 110.552 1.00 29.54 626 SER A N 1
ATOM 4046 C CA . SER A 1 528 ? -35.339 -34.686 110.284 1.00 33.92 626 SER A CA 1
ATOM 4047 C C . SER A 1 528 ? -33.899 -34.312 110.625 1.00 37.29 626 SER A C 1
ATOM 4048 O O . SER A 1 528 ? -33.449 -33.211 110.304 1.00 36.44 626 SER A O 1
ATOM 4051 N N . ARG A 1 529 ? -33.194 -35.220 111.296 1.00 37.89 627 ARG A N 1
ATOM 4052 C CA . ARG A 1 529 ? -31.802 -34.998 111.681 1.00 35.10 627 ARG A CA 1
ATOM 4053 C C . ARG A 1 529 ? -30.915 -34.565 110.517 1.00 30.58 627 ARG A C 1
ATOM 4054 O O . ARG A 1 529 ? -30.061 -33.688 110.662 1.00 24.20 627 ARG A O 1
ATOM 4062 N N . GLY A 1 530 ? -31.134 -35.177 109.359 1.00 29.72 628 GLY A N 1
ATOM 4063 C CA . GLY A 1 530 ? -30.278 -34.950 108.213 1.00 24.82 628 GLY A CA 1
ATOM 4064 C C . GLY A 1 530 ? -29.071 -35.870 108.256 1.00 24.23 628 GLY A C 1
ATOM 4065 O O . GLY A 1 530 ? -28.764 -36.447 109.300 1.00 21.63 628 GLY A O 1
ATOM 4066 N N . PRO A 1 531 ? -28.378 -36.014 107.118 1.00 24.79 629 PRO A N 1
ATOM 4067 C CA . PRO A 1 531 ? -27.211 -36.896 107.004 1.00 25.32 629 PRO A CA 1
ATOM 4068 C C . PRO A 1 531 ? -26.050 -36.440 107.883 1.00 27.98 629 PRO A C 1
ATOM 4069 O O . PRO A 1 531 ? -25.687 -35.268 107.861 1.00 29.78 629 PRO A O 1
ATOM 4073 N N . GLU A 1 532 ? -25.477 -37.365 108.644 1.00 34.93 630 GLU A N 1
ATOM 4074 C CA . GLU A 1 532 ? -24.360 -37.042 109.523 1.00 42.99 630 GLU A CA 1
ATOM 4075 C C . GLU A 1 532 ? -23.080 -36.782 108.731 1.00 43.15 630 GLU A C 1
ATOM 4076 O O . GLU A 1 532 ? -22.742 -37.543 107.825 1.00 43.28 630 GLU A O 1
ATOM 4082 N N . PRO A 1 533 ? -22.365 -35.697 109.072 1.00 42.60 631 PRO A N 1
ATOM 4083 C CA . PRO A 1 533 ? -21.094 -35.361 108.420 1.00 43.40 631 PRO A CA 1
ATOM 4084 C C . PRO A 1 533 ? -19.959 -36.284 108.867 1.00 46.08 631 PRO A C 1
ATOM 4085 O O . PRO A 1 533 ? -20.015 -36.833 109.969 1.00 40.07 631 PRO A O 1
ATOM 4089 N N . PRO A 1 534 ? -18.929 -36.447 108.021 1.00 56.02 632 PRO A N 1
ATOM 4090 C CA . PRO A 1 534 ? -17.837 -37.386 108.302 1.00 62.12 632 PRO A CA 1
ATOM 4091 C C . PRO A 1 534 ? -16.729 -36.795 109.168 1.00 68.22 632 PRO A C 1
ATOM 4092 O O . PRO A 1 534 ? -16.581 -35.574 109.242 1.00 67.45 632 PRO A O 1
ATOM 4096 N N . PHE A 1 535 ? -15.960 -37.664 109.817 1.00 73.80 633 PHE A N 1
ATOM 4097 C CA . PHE A 1 535 ? -14.783 -37.238 110.566 1.00 75.89 633 PHE A CA 1
ATOM 4098 C C . PHE A 1 535 ? -13.536 -37.972 110.086 1.00 76.39 633 PHE A C 1
ATOM 4099 O O . PHE A 1 535 ? -13.239 -39.081 110.533 1.00 76.71 633 PHE A O 1
ATOM 4107 N N . PHE A 1 536 ? -12.816 -37.340 109.166 1.00 76.24 634 PHE A N 1
ATOM 4108 C CA . PHE A 1 536 ? -11.619 -37.919 108.564 1.00 78.20 634 PHE A CA 1
ATOM 4109 C C . PHE A 1 536 ? -10.500 -38.035 109.594 1.00 77.75 634 PHE A C 1
ATOM 4110 O O . PHE A 1 536 ? -10.299 -37.121 110.393 1.00 80.02 634 PHE A O 1
ATOM 4118 N N . LYS A 1 537 ? -9.769 -39.147 109.578 1.00 88.38 635 LYS A N 1
ATOM 4119 C CA . LYS A 1 537 ? -8.729 -39.364 110.577 1.00 85.96 635 LYS A CA 1
ATOM 4120 C C . LYS A 1 537 ? -7.466 -38.615 110.167 1.00 84.10 635 LYS A C 1
ATOM 4121 O O . LYS A 1 537 ? -6.922 -37.830 110.943 1.00 81.38 635 LYS A O 1
ATOM 4127 N N . GLN A 1 538 ? -7.010 -38.855 108.942 1.00 85.89 636 GLN A N 1
ATOM 4128 C CA . GLN A 1 538 ? -5.786 -38.238 108.440 1.00 86.95 636 GLN A CA 1
ATOM 4129 C C . GLN A 1 538 ? -6.132 -37.130 107.456 1.00 85.79 636 GLN A C 1
ATOM 4130 O O . GLN A 1 538 ? -5.506 -36.075 107.457 1.00 82.98 636 GLN A O 1
ATOM 4136 N N . ILE A 1 544 ? 7.701 -30.146 108.505 1.00 70.08 642 ILE A N 1
ATOM 4137 C CA . ILE A 1 544 ? 8.872 -29.491 109.073 1.00 69.68 642 ILE A CA 1
ATOM 4138 C C . ILE A 1 544 ? 9.640 -30.431 109.999 1.00 71.85 642 ILE A C 1
ATOM 4139 O O . ILE A 1 544 ? 9.112 -30.876 111.017 1.00 73.99 642 ILE A O 1
ATOM 4144 N N . PRO A 1 545 ? 10.896 -30.740 109.638 1.00 70.53 643 PRO A N 1
ATOM 4145 C CA . PRO A 1 545 ? 11.777 -31.594 110.445 1.00 69.09 643 PRO A CA 1
ATOM 4146 C C . PRO A 1 545 ? 12.105 -30.963 111.797 1.00 63.25 643 PRO A C 1
ATOM 4147 O O . PRO A 1 545 ? 12.176 -29.737 111.900 1.00 57.49 643 PRO A O 1
ATOM 4151 N N . SER A 1 546 ? 12.286 -31.793 112.820 1.00 62.01 644 SER A N 1
ATOM 4152 C CA . SER A 1 546 ? 12.548 -31.304 114.169 1.00 58.97 644 SER A CA 1
ATOM 4153 C C . SER A 1 546 ? 13.913 -30.626 114.247 1.00 51.92 644 SER A C 1
ATOM 4154 O O . SER A 1 546 ? 14.898 -31.125 113.705 1.00 52.03 644 SER A O 1
ATOM 4157 N N . ILE A 1 547 ? 13.965 -29.488 114.932 1.00 43.95 645 ILE A N 1
ATOM 4158 C CA . ILE A 1 547 ? 15.208 -28.737 115.083 1.00 40.78 645 ILE A CA 1
ATOM 4159 C C . ILE A 1 547 ? 15.498 -28.382 116.538 1.00 37.89 645 ILE A C 1
ATOM 4160 O O . ILE A 1 547 ? 14.634 -27.867 117.247 1.00 35.81 645 ILE A O 1
ATOM 4165 N N . VAL A 1 548 ? 16.724 -28.656 116.975 1.00 34.80 646 VAL A N 1
ATOM 4166 C CA . VAL A 1 548 ? 17.164 -28.271 118.309 1.00 34.79 646 VAL A CA 1
ATOM 4167 C C . VAL A 1 548 ? 17.633 -26.822 118.299 1.00 32.72 646 VAL A C 1
ATOM 4168 O O . VAL A 1 548 ? 18.530 -26.458 117.539 1.00 35.74 646 VAL A O 1
ATOM 4172 N N . ASP A 1 549 ? 17.019 -25.997 119.141 1.00 30.55 647 ASP A N 1
ATOM 4173 C CA . ASP A 1 549 ? 17.383 -24.587 119.233 1.00 28.46 647 ASP A CA 1
ATOM 4174 C C . ASP A 1 549 ? 18.790 -24.421 119.797 1.00 28.35 647 ASP A C 1
ATOM 4175 O O . ASP A 1 549 ? 19.227 -25.201 120.645 1.00 25.58 647 ASP A O 1
ATOM 4180 N N . ARG A 1 550 ? 19.499 -23.404 119.321 1.00 28.79 648 ARG A N 1
ATOM 4181 C CA . ARG A 1 550 ? 20.857 -23.143 119.781 1.00 30.48 648 ARG A CA 1
ATOM 4182 C C . ARG A 1 550 ? 21.031 -21.691 120.207 1.00 32.16 648 ARG A C 1
ATOM 4183 O O . ARG A 1 550 ? 20.403 -20.788 119.652 1.00 31.88 648 ARG A O 1
ATOM 4191 N N . ALA A 1 551 ? 21.877 -21.479 121.209 1.00 28.53 649 ALA A N 1
ATOM 4192 C CA . ALA A 1 551 ? 22.291 -20.138 121.592 1.00 24.40 649 ALA A CA 1
ATOM 4193 C C . ALA A 1 551 ? 23.686 -19.866 121.039 1.00 25.47 649 ALA A C 1
ATOM 4194 O O . ALA A 1 551 ? 24.466 -20.799 120.848 1.00 22.45 649 ALA A O 1
ATOM 4196 N N . PRO A 1 552 ? 24.006 -18.588 120.775 1.00 26.06 650 PRO A N 1
ATOM 4197 C CA . PRO A 1 552 ? 25.361 -18.230 120.346 1.00 24.62 650 PRO A CA 1
ATOM 4198 C C . PRO A 1 552 ? 26.404 -18.675 121.364 1.00 29.45 650 PRO A C 1
ATOM 4199 O O . PRO A 1 552 ? 26.087 -18.782 122.549 1.00 33.88 650 PRO A O 1
ATOM 4203 N N . LYS A 1 553 ? 27.623 -18.937 120.901 1.00 29.88 651 LYS A N 1
ATOM 4204 C CA . LYS A 1 553 ? 28.688 -19.425 121.770 1.00 27.91 651 LYS A CA 1
ATOM 4205 C C . LYS A 1 553 ? 28.954 -18.474 122.932 1.00 28.81 651 LYS A C 1
ATOM 4206 O O . LYS A 1 553 ? 29.145 -17.274 122.736 1.00 28.83 651 LYS A O 1
ATOM 4212 N N . GLY A 1 554 ? 28.954 -19.022 124.144 1.00 29.75 652 GLY A N 1
ATOM 4213 C CA . GLY A 1 554 ? 29.177 -18.241 125.345 1.00 29.18 652 GLY A CA 1
ATOM 4214 C C . GLY A 1 554 ? 27.928 -17.535 125.834 1.00 31.78 652 GLY A C 1
ATOM 4215 O O . GLY A 1 554 ? 27.969 -16.787 126.809 1.00 34.58 652 GLY A O 1
ATOM 4216 N N . ARG A 1 555 ? 26.811 -17.772 125.154 1.00 32.18 653 ARG A N 1
ATOM 4217 C CA . ARG A 1 555 ? 25.543 -17.159 125.531 1.00 31.62 653 ARG A CA 1
ATOM 4218 C C . ARG A 1 555 ? 24.492 -18.227 125.825 1.00 28.89 653 ARG A C 1
ATOM 4219 O O . ARG A 1 555 ? 24.737 -19.419 125.646 1.00 27.88 653 ARG A O 1
ATOM 4227 N N . THR A 1 556 ? 23.322 -17.793 126.279 1.00 28.66 654 THR A N 1
ATOM 4228 C CA . THR A 1 556 ? 22.211 -18.704 126.512 1.00 29.09 654 THR A CA 1
ATOM 4229 C C . THR A 1 556 ? 20.895 -18.028 126.144 1.00 29.06 654 THR A C 1
ATOM 4230 O O . THR A 1 556 ? 20.845 -16.810 125.983 1.00 29.59 654 THR A O 1
ATOM 4234 N N . PHE A 1 557 ? 19.832 -18.820 126.026 1.00 26.41 655 PHE A N 1
ATOM 4235 C CA . PHE A 1 557 ? 18.531 -18.303 125.609 1.00 21.07 655 PHE A CA 1
ATOM 4236 C C . PHE A 1 557 ? 18.013 -17.235 126.564 1.00 23.50 655 PHE A C 1
ATOM 4237 O O . PHE A 1 557 ? 17.989 -17.430 127.778 1.00 32.11 655 PHE A O 1
ATOM 4245 N N . GLY A 1 558 ? 17.610 -16.100 126.002 1.00 22.21 656 GLY A N 1
ATOM 4246 C CA . GLY A 1 558 ? 17.087 -14.996 126.784 1.00 23.05 656 GLY A CA 1
ATOM 4247 C C . GLY A 1 558 ? 18.074 -13.856 126.945 1.00 26.45 656 GLY A C 1
ATOM 4248 O O . GLY A 1 558 ? 17.696 -12.753 127.343 1.00 27.97 656 GLY A O 1
ATOM 4249 N N . ASP A 1 559 ? 19.341 -14.118 126.635 1.00 26.80 657 ASP A N 1
ATOM 4250 C CA . ASP A 1 559 ? 20.367 -13.082 126.695 1.00 24.83 657 ASP A CA 1
ATOM 4251 C C . ASP A 1 559 ? 20.092 -11.987 125.672 1.00 25.75 657 ASP A C 1
ATOM 4252 O O . ASP A 1 559 ? 19.623 -12.254 124.566 1.00 26.70 657 ASP A O 1
ATOM 4257 N N . VAL A 1 560 ? 20.370 -10.747 126.053 1.00 26.31 658 VAL A N 1
ATOM 4258 C CA . VAL A 1 560 ? 20.142 -9.614 125.170 1.00 24.92 658 VAL A CA 1
ATOM 4259 C C . VAL A 1 560 ? 21.277 -9.440 124.162 1.00 29.78 658 VAL A C 1
ATOM 4260 O O . VAL A 1 560 ? 22.436 -9.282 124.544 1.00 33.93 658 VAL A O 1
ATOM 4264 N N . LEU A 1 561 ? 20.940 -9.472 122.876 1.00 30.29 659 LEU A N 1
ATOM 4265 C CA . LEU A 1 561 ? 21.914 -9.194 121.822 1.00 29.79 659 LEU A CA 1
ATOM 4266 C C . LEU A 1 561 ? 21.915 -7.707 121.492 1.00 24.65 659 LEU A C 1
ATOM 4267 O O . LEU A 1 561 ? 22.959 -7.129 121.196 1.00 19.71 659 LEU A O 1
ATOM 4272 N N . GLN A 1 562 ? 20.737 -7.094 121.545 1.00 28.30 660 GLN A N 1
ATOM 4273 C CA . GLN A 1 562 ? 20.609 -5.659 121.319 1.00 30.98 660 GLN A CA 1
ATOM 4274 C C . GLN A 1 562 ? 19.647 -5.025 122.321 1.00 30.61 660 GLN A C 1
ATOM 4275 O O . GLN A 1 562 ? 18.436 -5.231 122.243 1.00 35.99 660 GLN A O 1
ATOM 4281 N N . PRO A 1 563 ? 20.189 -4.243 123.265 1.00 24.70 661 PRO A N 1
ATOM 4282 C CA . PRO A 1 563 ? 19.375 -3.557 124.273 1.00 21.82 661 PRO A CA 1
ATOM 4283 C C . PRO A 1 563 ? 18.673 -2.332 123.698 1.00 21.74 661 PRO A C 1
ATOM 4284 O O . PRO A 1 563 ? 19.022 -1.879 122.607 1.00 25.92 661 PRO A O 1
ATOM 4288 N N . ALA A 1 564 ? 17.698 -1.803 124.429 1.00 18.70 662 ALA A N 1
ATOM 4289 C CA . ALA A 1 564 ? 17.009 -0.587 124.014 1.00 20.88 662 ALA A CA 1
ATOM 4290 C C . ALA A 1 564 ? 17.911 0.625 124.197 1.00 22.61 662 ALA A C 1
ATOM 4291 O O . ALA A 1 564 ? 18.907 0.561 124.917 1.00 19.06 662 ALA A O 1
ATOM 4293 N N . LYS A 1 565 ? 17.568 1.724 123.531 1.00 27.63 663 LYS A N 1
ATOM 4294 C CA . LYS A 1 565 ? 18.250 2.993 123.751 1.00 26.61 663 LYS A CA 1
ATOM 4295 C C . LYS A 1 565 ? 18.127 3.389 125.217 1.00 29.31 663 LYS A C 1
ATOM 4296 O O . LYS A 1 565 ? 17.173 2.991 125.887 1.00 36.62 663 LYS A O 1
ATOM 4302 N N . PRO A 1 566 ? 19.088 4.176 125.723 1.00 28.72 664 PRO A N 1
ATOM 4303 C CA . PRO A 1 566 ? 19.015 4.609 127.123 1.00 32.70 664 PRO A CA 1
ATOM 4304 C C . PRO A 1 566 ? 17.789 5.474 127.396 1.00 32.16 664 PRO A C 1
ATOM 4305 O O . PRO A 1 566 ? 17.240 5.429 128.497 1.00 34.45 664 PRO A O 1
ATOM 4309 N N . GLU A 1 567 ? 17.362 6.242 126.399 1.00 28.32 665 GLU A N 1
ATOM 4310 C CA . GLU A 1 567 ? 16.251 7.171 126.575 1.00 24.30 665 GLU A CA 1
ATOM 4311 C C . GLU A 1 567 ? 15.321 7.186 125.369 1.00 22.58 665 GLU A C 1
ATOM 4312 O O . GLU A 1 567 ? 15.766 7.077 124.226 1.00 23.20 665 GLU A O 1
ATOM 4318 N N . TYR A 1 568 ? 14.027 7.326 125.636 1.00 24.88 666 TYR A N 1
ATOM 4319 C CA . TYR A 1 568 ? 13.030 7.452 124.581 1.00 20.64 666 TYR A CA 1
ATOM 4320 C C . TYR A 1 568 ? 12.046 8.572 124.892 1.00 21.51 666 TYR A C 1
ATOM 4321 O O . TYR A 1 568 ? 11.749 8.846 126.054 1.00 22.14 666 TYR A O 1
ATOM 4330 N N . ARG A 1 569 ? 11.535 9.212 123.848 1.00 23.40 667 ARG A N 1
ATOM 4331 C CA . ARG A 1 569 ? 10.402 10.112 123.993 1.00 27.13 667 ARG A CA 1
ATOM 4332 C C . ARG A 1 569 ? 9.159 9.365 123.530 1.00 27.75 667 ARG A C 1
ATOM 4333 O O . ARG A 1 569 ? 9.256 8.453 122.708 1.00 26.50 667 ARG A O 1
ATOM 4341 N N . VAL A 1 570 ? 8.001 9.730 124.071 1.00 28.44 668 VAL A N 1
ATOM 4342 C CA . VAL A 1 570 ? 6.752 9.087 123.677 1.00 27.02 668 VAL A CA 1
ATOM 4343 C C . VAL A 1 570 ? 6.520 9.240 122.176 1.00 26.18 668 VAL A C 1
ATOM 4344 O O . VAL A 1 570 ? 6.856 10.266 121.585 1.00 28.98 668 VAL A O 1
ATOM 4348 N N . GLY A 1 571 ? 5.976 8.196 121.561 1.00 22.50 669 GLY A N 1
ATOM 4349 C CA . GLY A 1 571 ? 5.778 8.180 120.126 1.00 21.25 669 GLY A CA 1
ATOM 4350 C C . GLY A 1 571 ? 6.806 7.324 119.415 1.00 22.92 669 GLY A C 1
ATOM 4351 O O . GLY A 1 571 ? 6.556 6.820 118.322 1.00 26.94 669 GLY A O 1
ATOM 4352 N N . GLU A 1 572 ? 7.967 7.152 120.038 1.00 22.07 670 GLU A N 1
ATOM 4353 C CA . GLU A 1 572 ? 9.032 6.357 119.440 1.00 21.89 670 GLU A CA 1
ATOM 4354 C C . GLU A 1 572 ? 8.850 4.874 119.727 1.00 23.44 670 GLU A C 1
ATOM 4355 O O . GLU A 1 572 ? 7.934 4.478 120.446 1.00 29.11 670 GLU A O 1
ATOM 4361 N N . VAL A 1 573 ? 9.734 4.060 119.164 1.00 19.23 671 VAL A N 1
ATOM 4362 C CA . VAL A 1 573 ? 9.620 2.613 119.272 1.00 18.84 671 VAL A CA 1
ATOM 4363 C C . VAL A 1 573 ? 10.847 2.017 119.950 1.00 20.52 671 VAL A C 1
ATOM 4364 O O . VAL A 1 573 ? 11.957 2.086 119.420 1.00 22.24 671 VAL A O 1
ATOM 4368 N N . ALA A 1 574 ? 10.646 1.438 121.128 1.00 19.42 672 ALA A N 1
ATOM 4369 C CA . ALA A 1 574 ? 11.728 0.765 121.833 1.00 21.85 672 ALA A CA 1
ATOM 4370 C C . ALA A 1 574 ? 11.855 -0.669 121.337 1.00 24.93 672 ALA A C 1
ATOM 4371 O O . ALA A 1 574 ? 10.871 -1.404 121.276 1.00 27.44 672 ALA A O 1
ATOM 4373 N N . GLU A 1 575 ? 13.074 -1.067 120.990 1.00 27.90 673 GLU A N 1
ATOM 4374 C CA . GLU A 1 575 ? 13.304 -2.381 120.404 1.00 27.78 673 GLU A CA 1
ATOM 4375 C C . GLU A 1 575 ? 14.411 -3.131 121.131 1.00 27.81 673 GLU A C 1
ATOM 4376 O O . GLU A 1 575 ? 15.512 -2.612 121.312 1.00 34.08 673 GLU A O 1
ATOM 4382 N N . VAL A 1 576 ? 14.109 -4.355 121.549 1.00 23.47 674 VAL A N 1
ATOM 4383 C CA . VAL A 1 576 ? 15.089 -5.203 122.214 1.00 22.43 674 VAL A CA 1
ATOM 4384 C C . VAL A 1 576 ? 15.171 -6.562 121.529 1.00 24.56 674 VAL A C 1
ATOM 4385 O O . VAL A 1 576 ? 14.149 -7.182 121.240 1.00 27.66 674 VAL A O 1
ATOM 4389 N N . ILE A 1 577 ? 16.392 -7.023 121.277 1.00 21.29 675 ILE A N 1
ATOM 4390 C CA . ILE A 1 577 ? 16.601 -8.294 120.600 1.00 20.61 675 ILE A CA 1
ATOM 4391 C C . ILE A 1 577 ? 17.242 -9.315 121.532 1.00 23.08 675 ILE A C 1
ATOM 4392 O O . ILE A 1 577 ? 18.288 -9.061 122.129 1.00 18.24 675 ILE A O 1
ATOM 4397 N N . PHE A 1 578 ? 16.599 -10.472 121.649 1.00 20.86 676 PHE A N 1
ATOM 4398 C CA . PHE A 1 578 ? 17.081 -11.554 122.495 1.00 23.80 676 PHE A CA 1
ATOM 4399 C C . PHE A 1 578 ? 17.536 -12.721 121.634 1.00 24.27 676 PHE A C 1
ATOM 4400 O O . PHE A 1 578 ? 17.086 -12.870 120.496 1.00 21.60 676 PHE A O 1
ATOM 4408 N N . VAL A 1 579 ? 18.425 -13.553 122.166 1.00 24.65 677 VAL A N 1
ATOM 4409 C CA . VAL A 1 579 ? 18.663 -14.844 121.542 1.00 26.20 677 VAL A CA 1
ATOM 4410 C C . VAL A 1 579 ? 17.424 -15.670 121.838 1.00 26.49 677 VAL A C 1
ATOM 4411 O O . VAL A 1 579 ? 17.018 -15.804 122.993 1.00 29.32 677 VAL A O 1
ATOM 4415 N N . GLY A 1 580 ? 16.813 -16.214 120.796 1.00 25.49 678 GLY A N 1
ATOM 4416 C CA . GLY A 1 580 ? 15.521 -16.844 120.955 1.00 23.44 678 GLY A CA 1
ATOM 4417 C C . GLY A 1 580 ? 15.489 -18.302 120.563 1.00 26.30 678 GLY A C 1
ATOM 4418 O O . GLY A 1 580 ? 16.469 -18.855 120.065 1.00 30.32 678 GLY A O 1
ATOM 4419 N N . ALA A 1 581 ? 14.343 -18.922 120.807 1.00 23.36 679 ALA A N 1
ATOM 4420 C CA . ALA A 1 581 ? 14.070 -20.262 120.326 1.00 23.68 679 ALA A CA 1
ATOM 4421 C C . ALA A 1 581 ? 12.765 -20.225 119.547 1.00 27.54 679 ALA A C 1
ATOM 4422 O O . ALA A 1 581 ? 12.093 -19.194 119.510 1.00 20.56 679 ALA A O 1
ATOM 4424 N N . ASN A 1 582 ? 12.406 -21.341 118.926 1.00 30.33 680 ASN A N 1
ATOM 4425 C CA . ASN A 1 582 ? 11.200 -21.386 118.113 1.00 29.71 680 ASN A CA 1
ATOM 4426 C C . ASN A 1 582 ? 9.957 -21.191 118.973 1.00 28.06 680 ASN A C 1
ATOM 4427 O O . ASN A 1 582 ? 9.729 -21.943 119.920 1.00 30.94 680 ASN A O 1
ATOM 4432 N N . PRO A 1 583 ? 9.155 -20.166 118.648 1.00 26.00 681 PRO A N 1
ATOM 4433 C CA . PRO A 1 583 ? 7.907 -19.849 119.351 1.00 23.42 681 PRO A CA 1
ATOM 4434 C C . PRO A 1 583 ? 6.943 -21.030 119.435 1.00 25.54 681 PRO A C 1
ATOM 4435 O O . PRO A 1 583 ? 6.112 -21.068 120.341 1.00 27.89 681 PRO A O 1
ATOM 4439 N N . LYS A 1 584 ? 7.053 -21.979 118.509 1.00 25.50 682 LYS A N 1
ATOM 4440 C CA . LYS A 1 584 ? 6.146 -23.121 118.489 1.00 26.98 682 LYS A CA 1
ATOM 4441 C C . LYS A 1 584 ? 6.444 -24.100 119.621 1.00 27.77 682 LYS A C 1
ATOM 4442 O O . LYS A 1 584 ? 5.649 -24.998 119.899 1.00 27.44 682 LYS A O 1
ATOM 4448 N N . ASN A 1 585 ? 7.594 -23.932 120.267 1.00 25.26 683 ASN A N 1
ATOM 4449 C CA . ASN A 1 585 ? 7.914 -24.725 121.446 1.00 25.48 683 ASN A CA 1
ATOM 4450 C C . ASN A 1 585 ? 7.043 -24.312 122.628 1.00 31.53 683 ASN A C 1
ATOM 4451 O O . ASN A 1 585 ? 6.835 -25.086 123.560 1.00 38.92 683 ASN A O 1
ATOM 4456 N N . SER A 1 586 ? 6.536 -23.083 122.579 1.00 34.52 684 SER A N 1
ATOM 4457 C CA . SER A 1 586 ? 5.747 -22.525 123.672 1.00 41.99 684 SER A CA 1
ATOM 4458 C C . SER A 1 586 ? 4.261 -22.814 123.499 1.00 51.27 684 SER A C 1
ATOM 4459 O O . SER A 1 586 ? 3.428 -22.331 124.267 1.00 53.45 684 SER A O 1
ATOM 4462 N N . VAL A 1 587 ? 3.934 -23.601 122.481 1.00 55.83 685 VAL A N 1
ATOM 4463 C CA . VAL A 1 587 ? 2.548 -23.936 122.189 1.00 63.94 685 VAL A CA 1
ATOM 4464 C C . VAL A 1 587 ? 2.163 -25.288 122.782 1.00 68.44 685 VAL A C 1
ATOM 4465 O O . VAL A 1 587 ? 1.911 -25.402 123.980 1.00 70.61 685 VAL A O 1
ATOM 4469 N N . GLN A 1 590 ? 0.822 -25.146 129.030 1.00 88.99 688 GLN A N 1
ATOM 4470 C CA . GLN A 1 590 ? -0.136 -24.162 128.540 1.00 87.06 688 GLN A CA 1
ATOM 4471 C C . GLN A 1 590 ? -0.268 -22.988 129.500 1.00 85.73 688 GLN A C 1
ATOM 4472 O O . GLN A 1 590 ? -1.365 -22.480 129.737 1.00 87.29 688 GLN A O 1
ATOM 4478 N N . THR A 1 591 ? 0.860 -22.569 130.062 1.00 82.12 689 THR A N 1
ATOM 4479 C CA . THR A 1 591 ? 0.873 -21.479 131.025 1.00 79.36 689 THR A CA 1
ATOM 4480 C C . THR A 1 591 ? 1.630 -20.323 130.390 1.00 77.21 689 THR A C 1
ATOM 4481 O O . THR A 1 591 ? 2.049 -19.379 131.065 1.00 77.81 689 THR A O 1
ATOM 4485 N N . HIS A 1 592 ? 1.803 -20.422 129.076 1.00 70.73 690 HIS A N 1
ATOM 4486 C CA . HIS A 1 592 ? 2.463 -19.391 128.290 1.00 59.15 690 HIS A CA 1
ATOM 4487 C C . HIS A 1 592 ? 1.453 -18.377 127.767 1.00 51.95 690 HIS A C 1
ATOM 4488 O O . HIS A 1 592 ? 1.067 -18.425 126.599 1.00 56.77 690 HIS A O 1
ATOM 4495 N N . GLN A 1 593 ? 1.024 -17.462 128.628 1.00 39.86 691 GLN A N 1
ATOM 4496 C CA . GLN A 1 593 ? 0.034 -16.470 128.232 1.00 31.15 691 GLN A CA 1
ATOM 4497 C C . GLN A 1 593 ? 0.644 -15.370 127.364 1.00 26.82 691 GLN A C 1
ATOM 4498 O O . GLN A 1 593 ? -0.050 -14.768 126.545 1.00 29.22 691 GLN A O 1
ATOM 4504 N N . THR A 1 594 ? 1.938 -15.113 127.531 1.00 19.39 692 THR A N 1
ATOM 4505 C CA . THR A 1 594 ? 2.593 -14.052 126.769 1.00 19.35 692 THR A CA 1
ATOM 4506 C C . THR A 1 594 ? 4.061 -14.349 126.454 1.00 23.36 692 THR A C 1
ATOM 4507 O O . THR A 1 594 ? 4.764 -14.997 127.232 1.00 25.06 692 THR A O 1
ATOM 4511 N N . PHE A 1 595 ? 4.505 -13.882 125.290 1.00 21.92 693 PHE A N 1
ATOM 4512 C CA . PHE A 1 595 ? 5.905 -13.993 124.895 1.00 21.22 693 PHE A CA 1
ATOM 4513 C C . PHE A 1 595 ? 6.731 -12.851 125.468 1.00 23.62 693 PHE A C 1
ATOM 4514 O O . PHE A 1 595 ? 7.954 -12.947 125.571 1.00 23.99 693 PHE A O 1
ATOM 4522 N N . LEU A 1 596 ? 6.056 -11.770 125.842 1.00 24.43 694 LEU A N 1
ATOM 4523 C CA . LEU A 1 596 ? 6.744 -10.561 126.267 1.00 24.74 694 LEU A CA 1
ATOM 4524 C C . LEU A 1 596 ? 5.938 -9.775 127.288 1.00 25.49 694 LEU A C 1
ATOM 4525 O O . LEU A 1 596 ? 4.711 -9.860 127.328 1.00 28.92 694 LEU A O 1
ATOM 4530 N N . THR A 1 597 ? 6.642 -9.010 128.113 1.00 20.87 695 THR A N 1
ATOM 4531 C CA . THR A 1 597 ? 6.009 -8.000 128.947 1.00 21.64 695 THR A CA 1
ATOM 4532 C C . THR A 1 597 ? 6.784 -6.694 128.867 1.00 22.82 695 THR A C 1
ATOM 4533 O O . THR A 1 597 ? 8.007 -6.694 128.735 1.00 20.91 695 THR A O 1
ATOM 4537 N N . VAL A 1 598 ? 6.065 -5.581 128.948 1.00 23.15 696 VAL A N 1
ATOM 4538 C CA . VAL A 1 598 ? 6.698 -4.295 129.185 1.00 20.04 696 VAL A CA 1
ATOM 4539 C C . VAL A 1 598 ? 6.393 -3.915 130.622 1.00 22.48 696 VAL A C 1
ATOM 4540 O O . VAL A 1 598 ? 5.232 -3.897 131.030 1.00 21.29 696 VAL A O 1
ATOM 4544 N N . GLU A 1 599 ? 7.435 -3.622 131.391 1.00 24.34 697 GLU A N 1
ATOM 4545 C CA . GLU A 1 599 ? 7.274 -3.418 132.822 1.00 21.87 697 GLU A CA 1
ATOM 4546 C C . GLU A 1 599 ? 7.803 -2.063 133.267 1.00 23.34 697 GLU A C 1
ATOM 4547 O O . GLU A 1 599 ? 8.851 -1.609 132.809 1.00 25.02 697 GLU A O 1
ATOM 4553 N N . LYS A 1 600 ? 7.064 -1.424 134.168 1.00 24.80 698 LYS A N 1
ATOM 4554 C CA . LYS A 1 600 ? 7.431 -0.112 134.682 1.00 25.93 698 LYS A CA 1
ATOM 4555 C C . LYS A 1 600 ? 7.917 -0.207 136.122 1.00 27.83 698 LYS A C 1
ATOM 4556 O O . LYS A 1 600 ? 7.309 -0.889 136.947 1.00 26.51 698 LYS A O 1
ATOM 4562 N N . TYR A 1 601 ? 9.017 0.477 136.417 1.00 28.62 699 TYR A N 1
ATOM 4563 C CA . TYR A 1 601 ? 9.557 0.499 137.770 1.00 24.59 699 TYR A CA 1
ATOM 4564 C C . TYR A 1 601 ? 8.840 1.541 138.619 1.00 23.61 699 TYR A C 1
ATOM 4565 O O . TYR A 1 601 ? 8.734 2.704 138.230 1.00 20.74 699 TYR A O 1
ATOM 4574 N N . GLU A 1 602 ? 8.351 1.121 139.780 1.00 25.09 700 GLU A N 1
ATOM 4575 C CA . GLU A 1 602 ? 7.727 2.045 140.714 1.00 27.39 700 GLU A CA 1
ATOM 4576 C C . GLU A 1 602 ? 8.657 2.267 141.898 1.00 26.12 700 GLU A C 1
ATOM 4577 O O . GLU A 1 602 ? 8.845 1.379 142.727 1.00 30.49 700 GLU A O 1
ATOM 4583 N N . ALA A 1 603 ? 9.226 3.465 141.971 1.00 22.73 701 ALA A N 1
ATOM 4584 C CA . ALA A 1 603 ? 10.259 3.777 142.952 1.00 20.25 701 ALA A CA 1
ATOM 4585 C C . ALA A 1 603 ? 9.761 3.689 144.391 1.00 21.11 701 ALA A C 1
ATOM 4586 O O . ALA A 1 603 ? 10.487 3.235 145.273 1.00 25.65 701 ALA A O 1
ATOM 4588 N N . THR A 1 604 ? 8.530 4.130 144.626 1.00 23.58 702 THR A N 1
ATOM 4589 C CA . THR A 1 604 ? 7.958 4.120 145.968 1.00 29.34 702 THR A CA 1
ATOM 4590 C C . THR A 1 604 ? 7.949 2.715 146.569 1.00 30.48 702 THR A C 1
ATOM 4591 O O . THR A 1 604 ? 8.348 2.522 147.716 1.00 36.00 702 THR A O 1
ATOM 4595 N N . SER A 1 605 ? 7.492 1.739 145.791 1.00 26.08 703 SER A N 1
ATOM 4596 C CA . SER A 1 605 ? 7.434 0.357 146.255 1.00 23.54 703 SER A CA 1
ATOM 4597 C C . SER A 1 605 ? 8.681 -0.435 145.864 1.00 28.90 703 SER A C 1
ATOM 4598 O O . SER A 1 605 ? 8.834 -1.590 146.263 1.00 34.82 703 SER A O 1
ATOM 4601 N N . THR A 1 606 ? 9.565 0.197 145.094 1.00 27.63 704 THR A N 1
ATOM 4602 C CA . THR A 1 606 ? 10.758 -0.456 144.545 1.00 27.77 704 THR A CA 1
ATOM 4603 C C . THR A 1 606 ? 10.428 -1.808 143.919 1.00 28.96 704 THR A C 1
ATOM 4604 O O . THR A 1 606 ? 10.978 -2.834 144.316 1.00 30.54 704 THR A O 1
ATOM 4608 N N . SER A 1 607 ? 9.531 -1.801 142.939 1.00 27.09 705 SER A N 1
ATOM 4609 C CA . SER A 1 607 ? 9.099 -3.037 142.298 1.00 28.26 705 SER A CA 1
ATOM 4610 C C . SER A 1 607 ? 8.704 -2.793 140.849 1.00 33.02 705 SER A C 1
ATOM 4611 O O . SER A 1 607 ? 8.400 -1.664 140.460 1.00 33.76 705 SER A O 1
ATOM 4614 N N . TRP A 1 608 ? 8.714 -3.858 140.053 1.00 31.52 706 TRP A N 1
ATOM 4615 C CA . TRP A 1 608 ? 8.329 -3.767 138.650 1.00 26.01 706 TRP A CA 1
ATOM 4616 C C . TRP A 1 608 ? 6.877 -4.178 138.440 1.00 27.19 706 TRP A C 1
ATOM 4617 O O . TRP A 1 608 ? 6.418 -5.184 138.982 1.00 25.64 706 TRP A O 1
ATOM 4628 N N . GLN A 1 609 ? 6.161 -3.391 137.645 1.00 29.48 707 GLN A N 1
ATOM 4629 C CA . GLN A 1 609 ? 4.752 -3.646 137.379 1.00 31.50 707 GLN A CA 1
ATOM 4630 C C . GLN A 1 609 ? 4.501 -3.802 135.882 1.00 29.08 707 GLN A C 1
ATOM 4631 O O . GLN A 1 609 ? 4.867 -2.932 135.091 1.00 27.12 707 GLN A O 1
ATOM 4637 N N . ILE A 1 610 ? 3.879 -4.911 135.495 1.00 26.02 708 ILE A N 1
ATOM 4638 C CA . ILE A 1 610 ? 3.607 -5.180 134.086 1.00 25.94 708 ILE A CA 1
ATOM 4639 C C . ILE A 1 610 ? 2.603 -4.177 133.524 1.00 21.69 708 ILE A C 1
ATOM 4640 O O . ILE A 1 610 ? 1.514 -4.008 134.067 1.00 20.26 708 ILE A O 1
ATOM 4645 N N . VAL A 1 611 ? 2.982 -3.511 132.438 1.00 22.11 709 VAL A N 1
ATOM 4646 C CA . VAL A 1 611 ? 2.124 -2.516 131.803 1.00 21.41 709 VAL A CA 1
ATOM 4647 C C . VAL A 1 611 ? 1.624 -3.016 130.447 1.00 19.16 709 VAL A C 1
ATOM 4648 O O . VAL A 1 611 ? 0.505 -2.710 130.034 1.00 19.34 709 VAL A O 1
ATOM 4652 N N . CYS A 1 612 ? 2.444 -3.815 129.771 1.00 17.50 710 CYS A N 1
ATOM 4653 C CA . CYS A 1 612 ? 2.045 -4.413 128.503 1.00 16.61 710 CYS A CA 1
ATOM 4654 C C . CYS A 1 612 ? 2.352 -5.906 128.449 1.00 20.28 710 CYS A C 1
ATOM 4655 O O . CYS A 1 612 ? 3.219 -6.401 129.167 1.00 20.18 710 CYS A O 1
ATOM 4658 N N . ASN A 1 613 ? 1.627 -6.611 127.587 1.00 14.22 711 ASN A N 1
ATOM 4659 C CA . ASN A 1 613 ? 1.947 -7.989 127.236 1.00 14.32 711 ASN A CA 1
ATOM 4660 C C . ASN A 1 613 ? 1.887 -8.122 125.720 1.00 16.97 711 ASN A C 1
ATOM 4661 O O . ASN A 1 613 ? 1.734 -7.119 125.023 1.00 15.94 711 ASN A O 1
ATOM 4666 N N . ASP A 1 614 ? 1.997 -9.340 125.199 1.00 16.39 712 ASP A N 1
ATOM 4667 C CA . ASP A 1 614 ? 2.000 -9.507 123.749 1.00 18.86 712 ASP A CA 1
ATOM 4668 C C . ASP A 1 614 ? 0.607 -9.288 123.147 1.00 24.30 712 ASP A C 1
ATOM 4669 O O . ASP A 1 614 ? 0.456 -9.205 121.929 1.00 29.56 712 ASP A O 1
ATOM 4674 N N . ALA A 1 615 ? -0.405 -9.192 124.006 1.00 18.68 713 ALA A N 1
ATOM 4675 C CA . ALA A 1 615 ? -1.768 -8.925 123.556 1.00 18.58 713 ALA A CA 1
ATOM 4676 C C . ALA A 1 615 ? -2.001 -7.434 123.326 1.00 15.53 713 ALA A C 1
ATOM 4677 O O . ALA A 1 615 ? -2.870 -7.047 122.547 1.00 15.92 713 ALA A O 1
ATOM 4679 N N . SER A 1 616 ? -1.223 -6.601 124.011 1.00 15.22 714 SER A N 1
ATOM 4680 C CA . SER A 1 616 ? -1.272 -5.159 123.797 1.00 16.80 714 SER A CA 1
ATOM 4681 C C . SER A 1 616 ? -0.958 -4.817 122.347 1.00 15.12 714 SER A C 1
ATOM 4682 O O . SER A 1 616 ? 0.058 -5.243 121.809 1.00 14.82 714 SER A O 1
ATOM 4685 N N . TRP A 1 617 ? -1.820 -4.027 121.719 1.00 23.02 715 TRP A N 1
ATOM 4686 C CA . TRP A 1 617 ? -1.619 -3.652 120.325 1.00 24.51 715 TRP A CA 1
ATOM 4687 C C . TRP A 1 617 ? -0.427 -2.714 120.169 1.00 23.22 715 TRP A C 1
ATOM 4688 O O . TRP A 1 617 ? 0.042 -2.474 119.058 1.00 19.34 715 TRP A O 1
ATOM 4699 N N . GLU A 1 618 ? 0.057 -2.193 121.293 1.00 26.73 716 GLU A N 1
ATOM 4700 C CA . GLU A 1 618 ? 1.210 -1.300 121.307 1.00 31.08 716 GLU A CA 1
ATOM 4701 C C . GLU A 1 618 ? 2.527 -2.061 121.170 1.00 26.52 716 GLU A C 1
ATOM 4702 O O . GLU A 1 618 ? 3.541 -1.493 120.766 1.00 27.48 716 GLU A O 1
ATOM 4708 N N . THR A 1 619 ? 2.507 -3.343 121.518 1.00 18.27 717 THR A N 1
ATOM 4709 C CA . THR A 1 619 ? 3.708 -4.169 121.460 1.00 15.73 717 THR A CA 1
ATOM 4710 C C . THR A 1 619 ? 3.697 -5.115 120.264 1.00 17.56 717 THR A C 1
ATOM 4711 O O . THR A 1 619 ? 2.638 -5.532 119.797 1.00 18.47 717 THR A O 1
ATOM 4715 N N . ARG A 1 620 ? 4.886 -5.436 119.766 1.00 18.76 718 ARG A N 1
ATOM 4716 C CA . ARG A 1 620 ? 5.035 -6.393 118.679 1.00 20.87 718 ARG A CA 1
ATOM 4717 C C . ARG A 1 620 ? 6.141 -7.394 118.996 1.00 23.13 718 ARG A C 1
ATOM 4718 O O . ARG A 1 620 ? 7.141 -7.049 119.625 1.00 24.89 718 ARG A O 1
ATOM 4726 N N . PHE A 1 621 ? 5.951 -8.636 118.561 1.00 20.10 719 PHE A N 1
ATOM 4727 C CA . PHE A 1 621 ? 6.930 -9.692 118.794 1.00 17.10 719 PHE A CA 1
ATOM 4728 C C . PHE A 1 621 ? 7.318 -10.362 117.481 1.00 20.12 719 PHE A C 1
ATOM 4729 O O . PHE A 1 621 ? 6.503 -11.050 116.873 1.00 20.02 719 PHE A O 1
ATOM 4737 N N . TYR A 1 622 ? 8.556 -10.150 117.043 1.00 24.07 720 TYR A N 1
ATOM 4738 C CA . TYR A 1 622 ? 9.054 -10.773 115.818 1.00 25.44 720 TYR A CA 1
ATOM 4739 C C . TYR A 1 622 ? 10.022 -11.913 116.108 1.00 23.50 720 TYR A C 1
ATOM 4740 O O . TYR A 1 622 ? 10.850 -11.823 117.013 1.00 21.74 720 TYR A O 1
ATOM 4749 N N . TRP A 1 623 ? 9.927 -12.978 115.320 1.00 25.97 721 TRP A N 1
ATOM 4750 C CA . TRP A 1 623 ? 10.868 -14.085 115.424 1.00 27.93 721 TRP A CA 1
ATOM 4751 C C . TRP A 1 623 ? 11.581 -14.302 114.094 1.00 27.46 721 TRP A C 1
ATOM 4752 O O . TRP A 1 623 ? 10.940 -14.416 113.049 1.00 27.63 721 TRP A O 1
ATOM 4763 N N . HIS A 1 624 ? 12.907 -14.354 114.135 1.00 26.16 722 HIS A N 1
ATOM 4764 C CA . HIS A 1 624 ? 13.690 -14.559 112.924 1.00 29.26 722 HIS A CA 1
ATOM 4765 C C . HIS A 1 624 ? 14.583 -15.791 113.042 1.00 29.96 722 HIS A C 1
ATOM 4766 O O . HIS A 1 624 ? 15.366 -15.916 113.985 1.00 32.23 722 HIS A O 1
ATOM 4773 N N . LYS A 1 625 ? 14.456 -16.701 112.083 1.00 29.50 723 LYS A N 1
ATOM 4774 C CA . LYS A 1 625 ? 15.219 -17.944 112.097 1.00 27.50 723 LYS A CA 1
ATOM 4775 C C . LYS A 1 625 ? 16.626 -17.744 111.542 1.00 26.29 723 LYS A C 1
ATOM 4776 O O . LYS A 1 625 ? 16.816 -17.053 110.541 1.00 20.80 723 LYS A O 1
ATOM 4782 N N . GLY A 1 626 ? 17.606 -18.356 112.199 1.00 25.33 724 GLY A N 1
ATOM 4783 C CA . GLY A 1 626 ? 18.989 -18.275 111.767 1.00 22.78 724 GLY A CA 1
ATOM 4784 C C . GLY A 1 626 ? 19.541 -19.625 111.356 1.00 27.22 724 GLY A C 1
ATOM 4785 O O . GLY A 1 626 ? 18.784 -20.546 111.048 1.00 29.80 724 GLY A O 1
ATOM 4786 N N . LEU A 1 627 ? 20.865 -19.743 111.350 1.00 27.66 725 LEU A N 1
ATOM 4787 C CA . LEU A 1 627 ? 21.522 -20.967 110.901 1.00 26.35 725 LEU A CA 1
ATOM 4788 C C . LEU A 1 627 ? 21.678 -22.000 112.010 1.00 21.37 725 LEU A C 1
ATOM 4789 O O . LEU A 1 627 ? 22.106 -21.676 113.118 1.00 27.67 725 LEU A O 1
ATOM 4794 N N . LEU A 1 628 ? 21.324 -23.242 111.689 1.00 22.11 726 LEU A N 1
ATOM 4795 C CA . LEU A 1 628 ? 21.568 -24.396 112.553 1.00 23.69 726 LEU A CA 1
ATOM 4796 C C . LEU A 1 628 ? 21.032 -24.238 113.973 1.00 28.99 726 LEU A C 1
ATOM 4797 O O . LEU A 1 628 ? 21.743 -24.509 114.939 1.00 36.90 726 LEU A O 1
ATOM 4802 N N . GLY A 1 629 ? 19.783 -23.801 114.099 1.00 21.78 727 GLY A N 1
ATOM 4803 C CA . GLY A 1 629 ? 19.152 -23.715 115.403 1.00 21.81 727 GLY A CA 1
ATOM 4804 C C . GLY A 1 629 ? 19.255 -22.348 116.051 1.00 26.11 727 GLY A C 1
ATOM 4805 O O . GLY A 1 629 ? 18.668 -22.109 117.105 1.00 28.58 727 GLY A O 1
ATOM 4806 N N . LEU A 1 630 ? 20.013 -21.450 115.432 1.00 20.23 728 LEU A N 1
ATOM 4807 C CA . LEU A 1 630 ? 20.121 -20.083 115.923 1.00 28.62 728 LEU A CA 1
ATOM 4808 C C . LEU A 1 630 ? 18.856 -19.303 115.589 1.00 27.66 728 LEU A C 1
ATOM 4809 O O . LEU A 1 630 ? 18.236 -19.539 114.553 1.00 26.31 728 LEU A O 1
ATOM 4814 N N . SER A 1 631 ? 18.476 -18.376 116.464 1.00 27.37 729 SER A N 1
ATOM 4815 C CA . SER A 1 631 ? 17.283 -17.564 116.241 1.00 23.63 729 SER A CA 1
ATOM 4816 C C . SER A 1 631 ? 17.201 -16.347 117.155 1.00 17.66 729 SER A C 1
ATOM 4817 O O . SER A 1 631 ? 17.617 -16.394 118.311 1.00 21.05 729 SER A O 1
ATOM 4820 N N . ASN A 1 632 ? 16.639 -15.262 116.632 1.00 17.42 730 ASN A N 1
ATOM 4821 C CA . ASN A 1 632 ? 16.431 -14.059 117.424 1.00 20.58 730 ASN A CA 1
ATOM 4822 C C . ASN A 1 632 ? 14.958 -13.843 117.725 1.00 21.88 730 ASN A C 1
ATOM 4823 O O . ASN A 1 632 ? 14.091 -14.192 116.923 1.00 22.51 730 ASN A O 1
ATOM 4828 N N . ALA A 1 633 ? 14.685 -13.251 118.881 1.00 24.06 731 ALA A N 1
ATOM 4829 C CA . ALA A 1 633 ? 13.336 -12.842 119.236 1.00 21.70 731 ALA A CA 1
ATOM 4830 C C . ALA A 1 633 ? 13.328 -11.345 119.499 1.00 22.92 731 ALA A C 1
ATOM 4831 O O . ALA A 1 633 ? 13.939 -10.872 120.458 1.00 19.33 731 ALA A O 1
ATOM 4833 N N . THR A 1 634 ? 12.645 -10.604 118.634 1.00 24.04 732 THR A N 1
ATOM 4834 C CA . THR A 1 634 ? 12.600 -9.154 118.743 1.00 21.14 732 THR A CA 1
ATOM 4835 C C . THR A 1 634 ? 11.287 -8.674 119.348 1.00 22.83 732 THR A C 1
ATOM 4836 O O . THR A 1 634 ? 10.209 -8.993 118.849 1.00 21.36 732 THR A O 1
ATOM 4840 N N . VAL A 1 635 ? 11.388 -7.911 120.431 1.00 21.15 733 VAL A N 1
ATOM 4841 C CA . VAL A 1 635 ? 10.218 -7.278 121.025 1.00 19.08 733 VAL A CA 1
ATOM 4842 C C . VAL A 1 635 ? 10.249 -5.782 120.760 1.00 18.46 733 VAL A C 1
ATOM 4843 O O . VAL A 1 635 ? 11.219 -5.107 121.101 1.00 17.83 733 VAL A O 1
ATOM 4847 N N . GLU A 1 636 ? 9.190 -5.271 120.142 1.00 21.94 734 GLU A N 1
ATOM 4848 C CA . GLU A 1 636 ? 9.071 -3.843 119.886 1.00 20.64 734 GLU A CA 1
ATOM 4849 C C . GLU A 1 636 ? 7.980 -3.223 120.744 1.00 24.36 734 GLU A C 1
ATOM 4850 O O . GLU A 1 636 ? 6.862 -3.734 120.803 1.00 29.16 734 GLU A O 1
ATOM 4856 N N . TRP A 1 637 ? 8.307 -2.122 121.412 1.00 21.82 735 TRP A N 1
ATOM 4857 C CA . TRP A 1 637 ? 7.305 -1.370 122.153 1.00 21.30 735 TRP A CA 1
ATOM 4858 C C . TRP A 1 637 ? 7.071 -0.021 121.491 1.00 24.63 735 TRP A C 1
ATOM 4859 O O . TRP A 1 637 ? 7.879 0.897 121.630 1.00 25.23 735 TRP A O 1
ATOM 4870 N N . HIS A 1 638 ? 5.956 0.093 120.779 1.00 26.17 736 HIS A N 1
ATOM 4871 C CA . HIS A 1 638 ? 5.574 1.351 120.160 1.00 24.57 736 HIS A CA 1
ATOM 4872 C C . HIS A 1 638 ? 4.974 2.251 121.228 1.00 26.02 736 HIS A C 1
ATOM 4873 O O . HIS A 1 638 ? 3.777 2.190 121.505 1.00 25.51 736 HIS A O 1
ATOM 4880 N N . ILE A 1 639 ? 5.826 3.072 121.836 1.00 28.01 737 ILE A N 1
ATOM 4881 C CA . ILE A 1 639 ? 5.437 3.899 122.970 1.00 28.62 737 ILE A CA 1
ATOM 4882 C C . ILE A 1 639 ? 4.335 4.877 122.589 1.00 31.33 737 ILE A C 1
ATOM 4883 O O . ILE A 1 639 ? 4.530 5.739 121.734 1.00 35.58 737 ILE A O 1
ATOM 4888 N N . PRO A 1 640 ? 3.163 4.739 123.224 1.00 29.93 738 PRO A N 1
ATOM 4889 C CA . PRO A 1 640 ? 2.032 5.625 122.934 1.00 32.72 738 PRO A CA 1
ATOM 4890 C C . PRO A 1 640 ? 2.259 7.027 123.486 1.00 36.74 738 PRO A C 1
ATOM 4891 O O . PRO A 1 640 ? 3.035 7.199 124.426 1.00 31.01 738 PRO A O 1
ATOM 4895 N N . ASP A 1 641 ? 1.596 8.017 122.896 1.00 43.61 739 ASP A N 1
ATOM 4896 C CA . ASP A 1 641 ? 1.703 9.396 123.358 1.00 45.27 739 ASP A CA 1
ATOM 4897 C C . ASP A 1 641 ? 1.164 9.556 124.777 1.00 40.65 739 ASP A C 1
ATOM 4898 O O . ASP A 1 641 ? 1.589 10.444 125.516 1.00 38.00 739 ASP A O 1
ATOM 4903 N N . THR A 1 642 ? 0.222 8.694 125.147 1.00 39.73 740 THR A N 1
ATOM 4904 C CA . THR A 1 642 ? -0.403 8.742 126.465 1.00 37.93 740 THR A CA 1
ATOM 4905 C C . THR A 1 642 ? 0.454 8.078 127.539 1.00 33.62 740 THR A C 1
ATOM 4906 O O . THR A 1 642 ? 0.167 8.200 128.730 1.00 33.54 740 THR A O 1
ATOM 4910 N N . ALA A 1 643 ? 1.496 7.369 127.112 1.00 32.35 741 ALA A N 1
ATOM 4911 C CA . ALA A 1 643 ? 2.366 6.648 128.037 1.00 33.27 741 ALA A CA 1
ATOM 4912 C C . ALA A 1 643 ? 3.028 7.601 129.020 1.00 37.47 741 ALA A C 1
ATOM 4913 O O . ALA A 1 643 ? 3.435 8.703 128.656 1.00 41.53 741 ALA A O 1
ATOM 4915 N N . GLN A 1 644 ? 3.127 7.170 130.271 1.00 37.87 742 GLN A N 1
ATOM 4916 C CA . GLN A 1 644 ? 3.723 7.993 131.311 1.00 41.02 742 GLN A CA 1
ATOM 4917 C C . GLN A 1 644 ? 5.236 7.823 131.351 1.00 36.72 742 GLN A C 1
ATOM 4918 O O . GLN A 1 644 ? 5.740 6.709 131.211 1.00 36.02 742 GLN A O 1
ATOM 4924 N N . PRO A 1 645 ? 5.967 8.932 131.535 1.00 33.83 743 PRO A N 1
ATOM 4925 C CA . PRO A 1 645 ? 7.424 8.876 131.686 1.00 33.67 743 PRO A CA 1
ATOM 4926 C C . PRO A 1 645 ? 7.821 8.011 132.878 1.00 35.48 743 PRO A C 1
ATOM 4927 O O . PRO A 1 645 ? 7.046 7.886 133.826 1.00 36.72 743 PRO A O 1
ATOM 4931 N N . GLY A 1 646 ? 9.010 7.424 132.830 1.00 35.46 744 GLY A N 1
ATOM 4932 C CA . GLY A 1 646 ? 9.441 6.534 133.889 1.00 34.24 744 GLY A CA 1
ATOM 4933 C C . GLY A 1 646 ? 10.532 5.588 133.440 1.00 31.54 744 GLY A C 1
ATOM 4934 O O . GLY A 1 646 ? 11.010 5.665 132.311 1.00 31.44 744 GLY A O 1
ATOM 4935 N N . ILE A 1 647 ? 10.916 4.679 134.328 1.00 29.14 745 ILE A N 1
ATOM 4936 C CA . ILE A 1 647 ? 11.917 3.678 134.002 1.00 25.83 745 ILE A CA 1
ATOM 4937 C C . ILE A 1 647 ? 11.223 2.377 133.613 1.00 23.18 745 ILE A C 1
ATOM 4938 O O . ILE A 1 647 ? 10.361 1.876 134.336 1.00 19.34 745 ILE A O 1
ATOM 4943 N N . TYR A 1 648 ? 11.596 1.847 132.453 1.00 22.34 746 TYR A N 1
ATOM 4944 C CA . TYR A 1 648 ? 10.940 0.672 131.895 1.00 19.99 746 TYR A CA 1
ATOM 4945 C C . TYR A 1 648 ? 11.934 -0.430 131.555 1.00 21.09 746 TYR A C 1
ATOM 4946 O O . TYR A 1 648 ? 13.134 -0.187 131.431 1.00 23.65 746 TYR A O 1
ATOM 4955 N N . ARG A 1 649 ? 11.419 -1.643 131.400 1.00 16.98 747 ARG A N 1
ATOM 4956 C CA . ARG A 1 649 ? 12.219 -2.763 130.932 1.00 18.33 747 ARG A CA 1
ATOM 4957 C C . ARG A 1 649 ? 11.341 -3.713 130.132 1.00 20.12 747 ARG A C 1
ATOM 4958 O O . ARG A 1 649 ? 10.122 -3.749 130.310 1.00 19.02 747 ARG A O 1
ATOM 4966 N N . ILE A 1 650 ? 11.966 -4.485 129.254 1.00 20.18 748 ILE A N 1
ATOM 4967 C CA . ILE A 1 650 ? 11.236 -5.412 128.404 1.00 19.16 748 ILE A CA 1
ATOM 4968 C C . ILE A 1 650 ? 11.699 -6.836 128.668 1.00 18.34 748 ILE A C 1
ATOM 4969 O O . ILE A 1 650 ? 12.899 -7.108 128.698 1.00 16.35 748 ILE A O 1
ATOM 4974 N N . ARG A 1 651 ? 10.749 -7.745 128.867 1.00 16.42 749 ARG A N 1
ATOM 4975 C CA . ARG A 1 651 ? 11.101 -9.127 129.156 1.00 16.42 749 ARG A CA 1
ATOM 4976 C C . ARG A 1 651 ? 10.607 -10.069 128.068 1.00 19.27 749 ARG A C 1
ATOM 4977 O O . ARG A 1 651 ? 9.673 -9.758 127.331 1.00 22.12 749 ARG A O 1
ATOM 4985 N N . TYR A 1 652 ? 11.255 -11.223 127.974 1.00 20.46 750 TYR A N 1
ATOM 4986 C CA . TYR A 1 652 ? 10.957 -12.195 126.935 1.00 19.92 750 TYR A CA 1
ATOM 4987 C C . TYR A 1 652 ? 10.792 -13.578 127.547 1.00 20.38 750 TYR A C 1
ATOM 4988 O O . TYR A 1 652 ? 11.597 -14.005 128.374 1.00 20.87 750 TYR A O 1
ATOM 4997 N N . PHE A 1 653 ? 9.736 -14.270 127.137 1.00 23.43 751 PHE A N 1
ATOM 4998 C CA . PHE A 1 653 ? 9.423 -15.594 127.655 1.00 22.95 751 PHE A CA 1
ATOM 4999 C C . PHE A 1 653 ? 9.260 -16.570 126.499 1.00 24.52 751 PHE A C 1
ATOM 5000 O O . PHE A 1 653 ? 8.424 -16.366 125.620 1.00 30.51 751 PHE A O 1
ATOM 5008 N N . GLY A 1 654 ? 10.073 -17.621 126.493 1.00 21.18 752 GLY A N 1
ATOM 5009 C CA . GLY A 1 654 ? 10.041 -18.587 125.414 1.00 21.25 752 GLY A CA 1
ATOM 5010 C C . GLY A 1 654 ? 10.401 -19.984 125.871 1.00 27.07 752 GLY A C 1
ATOM 5011 O O . GLY A 1 654 ? 10.608 -20.226 127.059 1.00 34.82 752 GLY A O 1
ATOM 5012 N N . HIS A 1 655 ? 10.470 -20.907 124.919 1.00 25.54 753 HIS A N 1
ATOM 5013 C CA . HIS A 1 655 ? 10.821 -22.289 125.215 1.00 22.45 753 HIS A CA 1
ATOM 5014 C C . HIS A 1 655 ? 11.797 -22.836 124.182 1.00 23.44 753 HIS A C 1
ATOM 5015 O O . HIS A 1 655 ? 11.629 -22.618 122.983 1.00 20.28 753 HIS A O 1
ATOM 5022 N N . ASN A 1 656 ? 12.815 -23.549 124.653 1.00 24.47 754 ASN A N 1
ATOM 5023 C CA . ASN A 1 656 ? 13.796 -24.156 123.762 1.00 24.56 754 ASN A CA 1
ATOM 5024 C C . ASN A 1 656 ? 13.664 -25.674 123.718 1.00 26.53 754 ASN A C 1
ATOM 5025 O O . ASN A 1 656 ? 13.184 -26.293 124.668 1.00 27.66 754 ASN A O 1
ATOM 5030 N N . ARG A 1 657 ? 14.089 -26.269 122.608 1.00 29.45 755 ARG A N 1
ATOM 5031 C CA . ARG A 1 657 ? 13.978 -27.710 122.416 1.00 36.65 755 ARG A CA 1
ATOM 5032 C C . ARG A 1 657 ? 15.346 -28.387 122.467 1.00 42.05 755 ARG A C 1
ATOM 5033 O O . ARG A 1 657 ? 16.260 -28.010 121.735 1.00 42.39 755 ARG A O 1
ATOM 5041 N N . LYS A 1 658 ? 15.479 -29.389 123.332 1.00 46.03 756 LYS A N 1
ATOM 5042 C CA . LYS A 1 658 ? 16.720 -30.153 123.450 1.00 46.58 756 LYS A CA 1
ATOM 5043 C C . LYS A 1 658 ? 16.495 -31.640 123.200 1.00 50.59 756 LYS A C 1
ATOM 5044 O O . LYS A 1 658 ? 15.387 -32.147 123.378 1.00 50.92 756 LYS A O 1
ATOM 5050 N N . GLN A 1 659 ? 17.555 -32.334 122.793 1.00 54.58 757 GLN A N 1
ATOM 5051 C CA . GLN A 1 659 ? 17.500 -33.779 122.586 1.00 56.38 757 GLN A CA 1
ATOM 5052 C C . GLN A 1 659 ? 18.899 -34.385 122.553 1.00 58.33 757 GLN A C 1
ATOM 5053 O O . GLN A 1 659 ? 19.133 -35.461 123.106 1.00 60.89 757 GLN A O 1
ATOM 5059 N N . PRO A 1 664 ? 13.694 -38.130 125.840 1.00 72.08 762 PRO A N 1
ATOM 5060 C CA . PRO A 1 664 ? 14.336 -37.887 124.543 1.00 73.00 762 PRO A CA 1
ATOM 5061 C C . PRO A 1 664 ? 14.127 -36.453 124.054 1.00 72.40 762 PRO A C 1
ATOM 5062 O O . PRO A 1 664 ? 15.071 -35.664 124.060 1.00 73.42 762 PRO A O 1
ATOM 5066 N N . ALA A 1 665 ? 12.908 -36.129 123.636 1.00 69.17 763 ALA A N 1
ATOM 5067 C CA . ALA A 1 665 ? 12.573 -34.773 123.218 1.00 64.89 763 ALA A CA 1
ATOM 5068 C C . ALA A 1 665 ? 12.012 -33.985 124.397 1.00 60.02 763 ALA A C 1
ATOM 5069 O O . ALA A 1 665 ? 10.969 -34.335 124.948 1.00 58.48 763 ALA A O 1
ATOM 5071 N N . VAL A 1 666 ? 12.706 -32.919 124.782 1.00 56.99 764 VAL A N 1
ATOM 5072 C CA . VAL A 1 666 ? 12.345 -32.169 125.981 1.00 52.43 764 VAL A CA 1
ATOM 5073 C C . VAL A 1 666 ? 12.185 -30.676 125.693 1.00 47.04 764 VAL A C 1
ATOM 5074 O O . VAL A 1 666 ? 13.007 -30.074 125.002 1.00 47.78 764 VAL A O 1
ATOM 5078 N N . ILE A 1 667 ? 11.122 -30.084 126.231 1.00 42.77 765 ILE A N 1
ATOM 5079 C CA . ILE A 1 667 ? 10.885 -28.653 126.091 1.00 35.46 765 ILE A CA 1
ATOM 5080 C C . ILE A 1 667 ? 11.136 -27.950 127.421 1.00 33.45 765 ILE A C 1
ATOM 5081 O O . ILE A 1 667 ? 10.538 -28.302 128.438 1.00 36.37 765 ILE A O 1
ATOM 5086 N N . LEU A 1 668 ? 12.023 -26.960 127.414 1.00 31.81 766 LEU A N 1
ATOM 5087 C CA . LEU A 1 668 ? 12.356 -26.238 128.637 1.00 31.19 766 LEU A CA 1
ATOM 5088 C C . LEU A 1 668 ? 11.986 -24.766 128.533 1.00 30.85 766 LEU A C 1
ATOM 5089 O O . LEU A 1 668 ? 11.994 -24.192 127.447 1.00 32.08 766 LEU A O 1
ATOM 5094 N N . SER A 1 669 ? 11.678 -24.155 129.672 1.00 29.72 767 SER A N 1
ATOM 5095 C CA . SER A 1 669 ? 11.344 -22.738 129.707 1.00 26.87 767 SER A CA 1
ATOM 5096 C C . SER A 1 669 ? 12.567 -21.883 130.004 1.00 28.33 767 SER A C 1
ATOM 5097 O O . SER A 1 669 ? 13.516 -22.335 130.643 1.00 30.05 767 SER A O 1
ATOM 5100 N N . PHE A 1 670 ? 12.532 -20.639 129.541 1.00 27.97 768 PHE A N 1
ATOM 5101 C CA . PHE A 1 670 ? 13.577 -19.677 129.857 1.00 25.00 768 PHE A CA 1
ATOM 5102 C C . PHE A 1 670 ? 13.005 -18.269 129.822 1.00 25.33 768 PHE A C 1
ATOM 5103 O O . PHE A 1 670 ? 11.921 -18.042 129.286 1.00 25.11 768 PHE A O 1
ATOM 5111 N N . GLU A 1 671 ? 13.747 -17.323 130.383 1.00 27.84 769 GLU A N 1
ATOM 5112 C CA . GLU A 1 671 ? 13.312 -15.936 130.407 1.00 28.26 769 GLU A CA 1
ATOM 5113 C C . GLU A 1 671 ? 14.458 -15.006 130.039 1.00 26.54 769 GLU A C 1
ATOM 5114 O O . GLU A 1 671 ? 15.631 -15.346 130.203 1.00 28.26 769 GLU A O 1
ATOM 5120 N N . GLY A 1 672 ? 14.108 -13.829 129.540 1.00 23.92 770 GLY A N 1
ATOM 5121 C CA . GLY A 1 672 ? 15.091 -12.805 129.252 1.00 24.73 770 GLY A CA 1
ATOM 5122 C C . GLY A 1 672 ? 14.607 -11.474 129.780 1.00 24.37 770 GLY A C 1
ATOM 5123 O O . GLY A 1 672 ? 13.414 -11.186 129.747 1.00 25.00 770 GLY A O 1
ATOM 5124 N N . THR A 1 673 ? 15.532 -10.663 130.277 1.00 23.58 771 THR A N 1
ATOM 5125 C CA . THR A 1 673 ? 15.183 -9.353 130.802 1.00 22.85 771 THR A CA 1
ATOM 5126 C C . THR A 1 673 ? 16.156 -8.308 130.281 1.00 21.45 771 THR A C 1
ATOM 5127 O O . THR A 1 673 ? 17.364 -8.414 130.487 1.00 22.25 771 THR A O 1
ATOM 5131 N N . SER A 1 674 ? 15.624 -7.297 129.604 1.00 22.54 772 SER A N 1
ATOM 5132 C CA . SER A 1 674 ? 16.457 -6.243 129.046 1.00 24.48 772 SER A CA 1
ATOM 5133 C C . SER A 1 674 ? 16.905 -5.297 130.148 1.00 25.46 772 SER A C 1
ATOM 5134 O O . SER A 1 674 ? 16.217 -5.157 131.159 1.00 27.92 772 SER A O 1
ATOM 5137 N N . PRO A 1 675 ? 18.076 -4.667 129.970 1.00 21.81 773 PRO A N 1
ATOM 5138 C CA . PRO A 1 675 ? 18.501 -3.597 130.877 1.00 20.76 773 PRO A CA 1
ATOM 5139 C C . PRO A 1 675 ? 17.422 -2.529 130.998 1.00 20.07 773 PRO A C 1
ATOM 5140 O O . PRO A 1 675 ? 16.697 -2.293 130.032 1.00 22.29 773 PRO A O 1
ATOM 5144 N N . ALA A 1 676 ? 17.312 -1.896 132.159 1.00 20.44 774 ALA A N 1
ATOM 5145 C CA . ALA A 1 676 ? 16.311 -0.858 132.350 1.00 16.39 774 ALA A CA 1
ATOM 5146 C C . ALA A 1 676 ? 16.604 0.334 131.450 1.00 23.31 774 ALA A C 1
ATOM 5147 O O . ALA A 1 676 ? 17.761 0.691 131.231 1.00 27.88 774 ALA A O 1
ATOM 5149 N N . PHE A 1 677 ? 15.546 0.942 130.930 1.00 17.39 775 PHE A N 1
ATOM 5150 C CA . PHE A 1 677 ? 15.669 2.137 130.110 1.00 16.97 775 PHE A CA 1
ATOM 5151 C C . PHE A 1 677 ? 14.556 3.101 130.482 1.00 23.78 775 PHE A C 1
ATOM 5152 O O . PHE A 1 677 ? 13.687 2.772 131.289 1.00 23.65 775 PHE A O 1
ATOM 5160 N N . GLU A 1 678 ? 14.579 4.293 129.899 1.00 25.94 776 GLU A N 1
ATOM 5161 C CA . GLU A 1 678 ? 13.687 5.344 130.360 1.00 28.08 776 GLU A CA 1
ATOM 5162 C C . GLU A 1 678 ? 12.898 6.035 129.255 1.00 26.07 776 GLU A C 1
ATOM 5163 O O . GLU A 1 678 ? 13.381 6.218 128.136 1.00 25.84 776 GLU A O 1
ATOM 5169 N N . VAL A 1 679 ? 11.675 6.420 129.600 1.00 24.11 777 VAL A N 1
ATOM 5170 C CA . VAL A 1 679 ? 10.837 7.235 128.740 1.00 26.92 777 VAL A CA 1
ATOM 5171 C C . VAL A 1 679 ? 10.892 8.611 129.381 1.00 26.70 777 VAL A C 1
ATOM 5172 O O . VAL A 1 679 ? 10.714 8.744 130.593 1.00 22.49 777 VAL A O 1
ATOM 5176 N N . VAL A 1 680 ? 11.132 9.636 128.573 1.00 27.34 778 VAL A N 1
ATOM 5177 C CA . VAL A 1 680 ? 11.376 10.963 129.115 1.00 26.05 778 VAL A CA 1
ATOM 5178 C C . VAL A 1 680 ? 10.327 11.996 128.732 1.00 31.43 778 VAL A C 1
ATOM 5179 O O . VAL A 1 680 ? 9.594 11.837 127.755 1.00 36.70 778 VAL A O 1
ATOM 5183 N N . THR A 1 681 ? 10.267 13.054 129.533 1.00 33.10 779 THR A N 1
ATOM 5184 C CA . THR A 1 681 ? 9.389 14.183 129.276 1.00 34.71 779 THR A CA 1
ATOM 5185 C C . THR A 1 681 ? 10.122 15.223 128.442 1.00 37.16 779 THR A C 1
ATOM 5186 O O . THR A 1 681 ? 11.265 15.571 128.738 1.00 33.53 779 THR A O 1
ATOM 5190 N N . ILE A 1 682 ? 9.467 15.708 127.391 1.00 45.75 780 ILE A N 1
ATOM 5191 C CA . ILE A 1 682 ? 10.044 16.746 126.543 1.00 50.28 780 ILE A CA 1
ATOM 5192 C C . ILE A 1 682 ? 9.013 17.822 126.222 1.00 53.39 780 ILE A C 1
ATOM 5193 O O . ILE A 1 682 ? 7.839 17.692 126.570 1.00 54.69 780 ILE A O 1
ATOM 5198 N N . PHE B 1 1 ? -34.895 -1.759 142.526 1.00 66.61 99 PHE B N 1
ATOM 5199 C CA . PHE B 1 1 ? -34.501 -0.673 143.415 1.00 68.54 99 PHE B CA 1
ATOM 5200 C C . PHE B 1 1 ? -34.798 0.684 142.785 1.00 71.49 99 PHE B C 1
ATOM 5201 O O . PHE B 1 1 ? -34.314 0.993 141.696 1.00 74.56 99 PHE B O 1
ATOM 5209 N N . SER B 1 2 ? -35.596 1.492 143.478 1.00 70.00 100 SER B N 1
ATOM 5210 C CA . SER B 1 2 ? -36.019 2.786 142.952 1.00 66.76 100 SER B CA 1
ATOM 5211 C C . SER B 1 2 ? -35.348 3.951 143.674 1.00 58.33 100 SER B C 1
ATOM 5212 O O . SER B 1 2 ? -35.902 5.047 143.754 1.00 59.38 100 SER B O 1
ATOM 5215 N N . GLY B 1 3 ? -34.149 3.708 144.190 1.00 53.03 101 GLY B N 1
ATOM 5216 C CA . GLY B 1 3 ? -33.363 4.739 144.844 1.00 45.95 101 GLY B CA 1
ATOM 5217 C C . GLY B 1 3 ? -32.285 5.243 143.903 1.00 38.37 101 GLY B C 1
ATOM 5218 O O . GLY B 1 3 ? -32.272 4.882 142.727 1.00 38.34 101 GLY B O 1
ATOM 5219 N N . TYR B 1 4 ? -31.380 6.076 144.405 1.00 30.53 102 TYR B N 1
ATOM 5220 C CA . TYR B 1 4 ? -30.369 6.678 143.542 1.00 24.29 102 TYR B CA 1
ATOM 5221 C C . TYR B 1 4 ? -29.228 5.717 143.223 1.00 24.84 102 TYR B C 1
ATOM 5222 O O . TYR B 1 4 ? -28.959 4.776 143.970 1.00 28.07 102 TYR B O 1
ATOM 5231 N N . HIS B 1 5 ? -28.572 5.958 142.094 1.00 25.18 103 HIS B N 1
ATOM 5232 C CA . HIS B 1 5 ? -27.253 5.400 141.828 1.00 23.47 103 HIS B CA 1
ATOM 5233 C C . HIS B 1 5 ? -26.210 6.434 142.240 1.00 24.70 103 HIS B C 1
ATOM 5234 O O . HIS B 1 5 ? -26.311 7.599 141.858 1.00 22.25 103 HIS B O 1
ATOM 5241 N N . ILE B 1 6 ? -25.219 6.018 143.023 1.00 24.62 104 ILE B N 1
ATOM 5242 C CA . ILE B 1 6 ? -24.244 6.960 143.563 1.00 20.68 104 ILE B CA 1
ATOM 5243 C C . ILE B 1 6 ? -22.811 6.581 143.203 1.00 22.47 104 ILE B C 1
ATOM 5244 O O . ILE B 1 6 ? -22.400 5.433 143.366 1.00 25.04 104 ILE B O 1
ATOM 5249 N N . GLY B 1 7 ? -22.055 7.556 142.707 1.00 21.05 105 GLY B N 1
ATOM 5250 C CA . GLY B 1 7 ? -20.642 7.366 142.433 1.00 22.82 105 GLY B CA 1
ATOM 5251 C C . GLY B 1 7 ? -19.798 8.443 143.086 1.00 22.61 105 GLY B C 1
ATOM 5252 O O . GLY B 1 7 ? -20.219 9.596 143.184 1.00 20.89 105 GLY B O 1
ATOM 5253 N N . VAL B 1 8 ? -18.606 8.071 143.542 1.00 25.71 106 VAL B N 1
ATOM 5254 C CA . VAL B 1 8 ? -17.701 9.026 144.175 1.00 28.08 106 VAL B CA 1
ATOM 5255 C C . VAL B 1 8 ? -16.280 8.836 143.658 1.00 28.88 106 VAL B C 1
ATOM 5256 O O . VAL B 1 8 ? -15.894 7.737 143.255 1.00 31.68 106 VAL B O 1
ATOM 5260 N N . GLY B 1 9 ? -15.504 9.915 143.659 1.00 25.33 107 GLY B N 1
ATOM 5261 C CA . GLY B 1 9 ? -14.131 9.850 143.197 1.00 25.65 107 GLY B CA 1
ATOM 5262 C C . GLY B 1 9 ? -13.259 10.981 143.704 1.00 23.79 107 GLY B C 1
ATOM 5263 O O . GLY B 1 9 ? -13.715 12.110 143.892 1.00 23.53 107 GLY B O 1
ATOM 5264 N N . ARG B 1 10 ? -11.987 10.668 143.914 1.00 19.28 108 ARG B N 1
ATOM 5265 C CA . ARG B 1 10 ? -11.007 11.651 144.346 1.00 16.25 108 ARG B CA 1
ATOM 5266 C C . ARG B 1 10 ? -9.758 11.547 143.485 1.00 20.64 108 ARG B C 1
ATOM 5267 O O . ARG B 1 10 ? -9.274 10.450 143.207 1.00 29.63 108 ARG B O 1
ATOM 5275 N N . ALA B 1 11 ? -9.235 12.692 143.064 1.00 18.32 109 ALA B N 1
ATOM 5276 C CA . ALA B 1 11 ? -8.064 12.707 142.202 1.00 16.69 109 ALA B CA 1
ATOM 5277 C C . ALA B 1 11 ? -7.163 13.890 142.513 1.00 22.54 109 ALA B C 1
ATOM 5278 O O . ALA B 1 11 ? -7.636 14.975 142.855 1.00 22.69 109 ALA B O 1
ATOM 5280 N N . ASP B 1 12 ? -5.859 13.661 142.397 1.00 20.71 110 ASP B N 1
ATOM 5281 C CA . ASP B 1 12 ? -4.855 14.696 142.606 1.00 16.43 110 ASP B CA 1
ATOM 5282 C C . ASP B 1 12 ? -4.986 15.796 141.558 1.00 16.66 110 ASP B C 1
ATOM 5283 O O . ASP B 1 12 ? -4.957 15.525 140.358 1.00 17.40 110 ASP B O 1
ATOM 5288 N N . CYS B 1 13 ? -5.148 17.033 142.013 1.00 19.71 111 CYS B N 1
ATOM 5289 C CA . CYS B 1 13 ? -5.211 18.175 141.107 1.00 22.12 111 CYS B CA 1
ATOM 5290 C C . CYS B 1 13 ? -4.195 19.232 141.524 1.00 25.99 111 CYS B C 1
ATOM 5291 O O . CYS B 1 13 ? -4.387 20.426 141.294 1.00 26.20 111 CYS B O 1
ATOM 5294 N N . THR B 1 14 ? -3.108 18.777 142.137 1.00 28.89 112 THR B N 1
ATOM 5295 C CA . THR B 1 14 ? -2.061 19.672 142.607 1.00 27.72 112 THR B CA 1
ATOM 5296 C C . THR B 1 14 ? -1.222 20.167 141.436 1.00 29.02 112 THR B C 1
ATOM 5297 O O . THR B 1 14 ? -0.738 19.372 140.631 1.00 29.26 112 THR B O 1
ATOM 5301 N N . GLY B 1 15 ? -1.061 21.481 141.334 1.00 28.41 113 GLY B N 1
ATOM 5302 C CA . GLY B 1 15 ? -0.218 22.057 140.303 1.00 31.93 113 GLY B CA 1
ATOM 5303 C C . GLY B 1 15 ? 1.248 21.940 140.674 1.00 32.49 113 GLY B C 1
ATOM 5304 O O . GLY B 1 15 ? 1.637 21.063 141.447 1.00 32.75 113 GLY B O 1
ATOM 5305 N N . GLN B 1 16 ? 2.073 22.823 140.123 1.00 29.41 114 GLN B N 1
ATOM 5306 C CA . GLN B 1 16 ? 3.487 22.827 140.470 1.00 29.46 114 GLN B CA 1
ATOM 5307 C C . GLN B 1 16 ? 3.680 23.505 141.822 1.00 27.17 114 GLN B C 1
ATOM 5308 O O . GLN B 1 16 ? 2.929 24.412 142.185 1.00 21.92 114 GLN B O 1
ATOM 5314 N N . VAL B 1 17 ? 4.683 23.053 142.569 1.00 23.87 115 VAL B N 1
ATOM 5315 C CA . VAL B 1 17 ? 4.892 23.529 143.931 1.00 19.95 115 VAL B CA 1
ATOM 5316 C C . VAL B 1 17 ? 6.141 24.402 144.046 1.00 20.56 115 VAL B C 1
ATOM 5317 O O . VAL B 1 17 ? 6.623 24.673 145.147 1.00 18.74 115 VAL B O 1
ATOM 5321 N N . ALA B 1 18 ? 6.656 24.841 142.903 1.00 20.03 116 ALA B N 1
ATOM 5322 C CA . ALA B 1 18 ? 7.828 25.709 142.871 1.00 22.61 116 ALA B CA 1
ATOM 5323 C C . ALA B 1 18 ? 7.752 26.662 141.684 1.00 27.63 116 ALA B C 1
ATOM 5324 O O . ALA B 1 18 ? 7.051 26.389 140.708 1.00 32.09 116 ALA B O 1
ATOM 5326 N N . ASP B 1 19 ? 8.480 27.773 141.779 1.00 25.90 117 ASP B N 1
ATOM 5327 C CA . ASP B 1 19 ? 8.542 28.777 140.718 1.00 23.31 117 ASP B CA 1
ATOM 5328 C C . ASP B 1 19 ? 7.158 29.275 140.323 1.00 25.13 117 ASP B C 1
ATOM 5329 O O . ASP B 1 19 ? 6.876 29.494 139.145 1.00 29.98 117 ASP B O 1
ATOM 5334 N N . ILE B 1 20 ? 6.303 29.456 141.323 1.00 25.89 118 ILE B N 1
ATOM 5335 C CA . ILE B 1 20 ? 4.933 29.899 141.106 1.00 21.22 118 ILE B CA 1
ATOM 5336 C C . ILE B 1 20 ? 4.393 30.492 142.404 1.00 20.96 118 ILE B C 1
ATOM 5337 O O . ILE B 1 20 ? 4.844 30.132 143.491 1.00 20.43 118 ILE B O 1
ATOM 5342 N N . ASN B 1 21 ? 3.443 31.414 142.293 1.00 25.39 119 ASN B N 1
ATOM 5343 C CA . ASN B 1 21 ? 2.848 32.033 143.473 1.00 30.68 119 ASN B CA 1
ATOM 5344 C C . ASN B 1 21 ? 1.638 31.265 143.985 1.00 32.69 119 ASN B C 1
ATOM 5345 O O . ASN B 1 21 ? 0.997 30.524 143.239 1.00 34.27 119 ASN B O 1
ATOM 5350 N N . LEU B 1 22 ? 1.335 31.447 145.265 1.00 33.43 120 LEU B N 1
ATOM 5351 C CA . LEU B 1 22 ? 0.131 30.882 145.859 1.00 32.13 120 LEU B CA 1
ATOM 5352 C C . LEU B 1 22 ? -1.038 31.855 145.698 1.00 34.03 120 LEU B C 1
ATOM 5353 O O . LEU B 1 22 ? -0.877 33.065 145.858 1.00 32.68 120 LEU B O 1
ATOM 5358 N N . MET B 1 23 ? -2.213 31.318 145.382 1.00 37.92 121 MET B N 1
ATOM 5359 C CA . MET B 1 23 ? -3.384 32.136 145.073 1.00 41.56 121 MET B CA 1
ATOM 5360 C C . MET B 1 23 ? -4.229 32.399 146.318 1.00 39.49 121 MET B C 1
ATOM 5361 O O . MET B 1 23 ? -4.484 31.490 147.107 1.00 36.30 121 MET B O 1
ATOM 5366 N N . GLY B 1 24 ? -4.660 33.645 146.489 1.00 41.27 122 GLY B N 1
ATOM 5367 C CA . GLY B 1 24 ? -5.566 33.989 147.570 1.00 38.77 122 GLY B CA 1
ATOM 5368 C C . GLY B 1 24 ? -5.253 35.289 148.292 1.00 36.86 122 GLY B C 1
ATOM 5369 O O . GLY B 1 24 ? -6.081 36.200 148.328 1.00 38.94 122 GLY B O 1
ATOM 5370 N N . TYR B 1 25 ? -4.059 35.376 148.871 1.00 32.07 123 TYR B N 1
ATOM 5371 C CA . TYR B 1 25 ? -3.682 36.536 149.677 1.00 31.38 123 TYR B CA 1
ATOM 5372 C C . TYR B 1 25 ? -3.227 37.729 148.840 1.00 33.42 123 TYR B C 1
ATOM 5373 O O . TYR B 1 25 ? -3.154 38.851 149.341 1.00 32.61 123 TYR B O 1
ATOM 5382 N N . GLY B 1 26 ? -2.926 37.482 147.569 1.00 35.34 124 GLY B N 1
ATOM 5383 C CA . GLY B 1 26 ? -2.398 38.506 146.684 1.00 36.74 124 GLY B CA 1
ATOM 5384 C C . GLY B 1 26 ? -1.133 39.176 147.185 1.00 42.67 124 GLY B C 1
ATOM 5385 O O . GLY B 1 26 ? -0.914 40.363 146.942 1.00 41.99 124 GLY B O 1
ATOM 5386 N N . LYS B 1 27 ? -0.295 38.418 147.885 1.00 50.52 125 LYS B N 1
ATOM 5387 C CA . LYS B 1 27 ? 0.987 38.935 148.348 1.00 53.62 125 LYS B CA 1
ATOM 5388 C C . LYS B 1 27 ? 2.058 38.756 147.283 1.00 55.42 125 LYS B C 1
ATOM 5389 O O . LYS B 1 27 ? 2.065 37.762 146.556 1.00 54.56 125 LYS B O 1
ATOM 5395 N N . SER B 1 28 ? 2.959 39.728 147.198 1.00 59.34 126 SER B N 1
ATOM 5396 C CA . SER B 1 28 ? 3.971 39.761 146.149 1.00 59.93 126 SER B CA 1
ATOM 5397 C C . SER B 1 28 ? 4.932 38.577 146.229 1.00 54.19 126 SER B C 1
ATOM 5398 O O . SER B 1 28 ? 5.121 37.852 145.251 1.00 51.70 126 SER B O 1
ATOM 5401 N N . GLY B 1 29 ? 5.531 38.381 147.400 1.00 47.38 127 GLY B N 1
ATOM 5402 C CA . GLY B 1 29 ? 6.574 37.385 147.556 1.00 41.62 127 GLY B CA 1
ATOM 5403 C C . GLY B 1 29 ? 6.132 36.025 148.063 1.00 38.55 127 GLY B C 1
ATOM 5404 O O . GLY B 1 29 ? 6.971 35.211 148.446 1.00 40.03 127 GLY B O 1
ATOM 5405 N N . GLN B 1 30 ? 4.827 35.767 148.073 1.00 34.98 128 GLN B N 1
ATOM 5406 C CA . GLN B 1 30 ? 4.335 34.486 148.570 1.00 31.36 128 GLN B CA 1
ATOM 5407 C C . GLN B 1 30 ? 4.410 33.416 147.487 1.00 31.77 128 GLN B C 1
ATOM 5408 O O . GLN B 1 30 ? 3.389 32.993 146.946 1.00 28.92 128 GLN B O 1
ATOM 5414 N N . ASN B 1 31 ? 5.626 32.982 147.175 1.00 34.04 129 ASN B N 1
ATOM 5415 C CA . ASN B 1 31 ? 5.830 31.933 146.186 1.00 32.02 129 ASN B CA 1
ATOM 5416 C C . ASN B 1 31 ? 5.817 30.548 146.821 1.00 28.85 129 ASN B C 1
ATOM 5417 O O . ASN B 1 31 ? 6.113 30.395 148.006 1.00 28.19 129 ASN B O 1
ATOM 5422 N N . ALA B 1 32 ? 5.477 29.539 146.027 1.00 27.14 130 ALA B N 1
ATOM 5423 C CA . ALA B 1 32 ? 5.493 28.166 146.507 1.00 23.39 130 ALA B CA 1
ATOM 5424 C C . ALA B 1 32 ? 6.929 27.667 146.577 1.00 24.58 130 ALA B C 1
ATOM 5425 O O . ALA B 1 32 ? 7.697 27.826 145.629 1.00 26.05 130 ALA B O 1
ATOM 5427 N N . GLN B 1 33 ? 7.287 27.058 147.701 1.00 18.20 131 GLN B N 1
ATOM 5428 C CA . GLN B 1 33 ? 8.634 26.536 147.883 1.00 19.74 131 GLN B CA 1
ATOM 5429 C C . GLN B 1 33 ? 8.599 25.071 148.296 1.00 21.41 131 GLN B C 1
ATOM 5430 O O . GLN B 1 33 ? 9.585 24.536 148.804 1.00 20.04 131 GLN B O 1
ATOM 5436 N N . GLY B 1 34 ? 7.462 24.424 148.057 1.00 22.20 132 GLY B N 1
ATOM 5437 C CA . GLY B 1 34 ? 7.283 23.031 148.422 1.00 19.47 132 GLY B CA 1
ATOM 5438 C C . GLY B 1 34 ? 5.846 22.657 148.735 1.00 20.29 132 GLY B C 1
ATOM 5439 O O . GLY B 1 34 ? 4.915 23.351 148.328 1.00 23.61 132 GLY B O 1
ATOM 5440 N N . ILE B 1 35 ? 5.661 21.556 149.459 1.00 19.17 133 ILE B N 1
ATOM 5441 C CA . ILE B 1 35 ? 4.324 21.020 149.693 1.00 18.48 133 ILE B CA 1
ATOM 5442 C C . ILE B 1 35 ? 4.140 20.490 151.118 1.00 18.84 133 ILE B C 1
ATOM 5443 O O . ILE B 1 35 ? 5.007 19.798 151.656 1.00 20.24 133 ILE B O 1
ATOM 5448 N N . LEU B 1 36 ? 3.010 20.841 151.730 1.00 17.35 134 LEU B N 1
ATOM 5449 C CA . LEU B 1 36 ? 2.638 20.317 153.041 1.00 18.23 134 LEU B CA 1
ATOM 5450 C C . LEU B 1 36 ? 1.645 19.168 152.889 1.00 24.13 134 LEU B C 1
ATOM 5451 O O . LEU B 1 36 ? 1.737 18.154 153.581 1.00 26.98 134 LEU B O 1
ATOM 5456 N N . THR B 1 37 ? 0.691 19.341 151.982 1.00 24.01 135 THR B N 1
ATOM 5457 C CA . THR B 1 37 ? -0.242 18.276 151.639 1.00 21.38 135 THR B CA 1
ATOM 5458 C C . THR B 1 37 ? -0.760 18.476 150.224 1.00 18.20 135 THR B C 1
ATOM 5459 O O . THR B 1 37 ? -0.651 19.563 149.659 1.00 20.03 135 THR B O 1
ATOM 5463 N N . ARG B 1 38 ? -1.324 17.417 149.657 1.00 17.93 136 ARG B N 1
ATOM 5464 C CA . ARG B 1 38 ? -1.813 17.450 148.286 1.00 20.54 136 ARG B CA 1
ATOM 5465 C C . ARG B 1 38 ? -3.176 18.127 148.161 1.00 21.93 136 ARG B C 1
ATOM 5466 O O . ARG B 1 38 ? -3.919 18.245 149.136 1.00 23.95 136 ARG B O 1
ATOM 5474 N N . LEU B 1 39 ? -3.486 18.579 146.950 1.00 21.07 137 LEU B N 1
ATOM 5475 C CA . LEU B 1 39 ? -4.792 19.152 146.646 1.00 17.09 137 LEU B CA 1
ATOM 5476 C C . LEU B 1 39 ? -5.586 18.180 145.779 1.00 17.59 137 LEU B C 1
ATOM 5477 O O . LEU B 1 39 ? -5.086 17.691 144.766 1.00 14.66 137 LEU B O 1
ATOM 5482 N N . TYR B 1 40 ? -6.826 17.908 146.171 1.00 20.27 138 TYR B N 1
ATOM 5483 C CA . TYR B 1 40 ? -7.644 16.934 145.457 1.00 20.90 138 TYR B CA 1
ATOM 5484 C C . TYR B 1 40 ? -8.913 17.533 144.866 1.00 24.21 138 TYR B C 1
ATOM 5485 O O . TYR B 1 40 ? -9.467 18.503 145.389 1.00 23.32 138 TYR B O 1
ATOM 5494 N N . SER B 1 41 ? -9.360 16.942 143.764 1.00 22.00 139 SER B N 1
ATOM 5495 C CA . SER B 1 41 ? -10.696 17.195 143.250 1.00 19.38 139 SER B CA 1
ATOM 5496 C C . SER B 1 41 ? -11.589 16.045 143.696 1.00 16.63 139 SER B C 1
ATOM 5497 O O . SER B 1 41 ? -11.248 14.879 143.508 1.00 17.91 139 SER B O 1
ATOM 5500 N N . ARG B 1 42 ? -12.733 16.368 144.284 1.00 17.65 140 ARG B N 1
ATOM 5501 C CA . ARG B 1 42 ? -13.606 15.328 144.808 1.00 21.46 140 ARG B CA 1
ATOM 5502 C C . ARG B 1 42 ? -15.000 15.427 144.196 1.00 20.64 140 ARG B C 1
ATOM 5503 O O . ARG B 1 42 ? -15.736 16.385 144.441 1.00 18.41 140 ARG B O 1
ATOM 5511 N N . ALA B 1 43 ? -15.353 14.423 143.399 1.00 15.38 141 ALA B N 1
ATOM 5512 C CA . ALA B 1 43 ? -16.590 14.452 142.628 1.00 17.26 141 ALA B CA 1
ATOM 5513 C C . ALA B 1 43 ? -17.626 13.481 143.179 1.00 18.21 141 ALA B C 1
ATOM 5514 O O . ALA B 1 43 ? -17.291 12.390 143.641 1.00 16.21 141 ALA B O 1
ATOM 5516 N N . PHE B 1 44 ? -18.888 13.896 143.131 1.00 18.96 142 PHE B N 1
ATOM 5517 C CA . PHE B 1 44 ? -19.994 13.063 143.586 1.00 21.74 142 PHE B CA 1
ATOM 5518 C C . PHE B 1 44 ? -21.092 13.019 142.528 1.00 22.89 142 PHE B C 1
ATOM 5519 O O . PHE B 1 44 ? -21.630 14.057 142.142 1.00 25.34 142 PHE B O 1
ATOM 5527 N N . ILE B 1 45 ? -21.415 11.821 142.052 1.00 21.44 143 ILE B N 1
ATOM 5528 C CA . ILE B 1 45 ? -22.422 11.678 141.007 1.00 20.35 143 ILE B CA 1
ATOM 5529 C C . ILE B 1 45 ? -23.651 10.912 141.480 1.00 22.16 143 ILE B C 1
ATOM 5530 O O . ILE B 1 45 ? -23.560 9.758 141.899 1.00 19.52 143 ILE B O 1
ATOM 5535 N N . MET B 1 46 ? -24.800 11.575 141.409 1.00 23.44 144 MET B N 1
ATOM 5536 C CA . MET B 1 46 ? -26.083 10.949 141.699 1.00 20.80 144 MET B CA 1
ATOM 5537 C C . MET B 1 46 ? -26.868 10.790 140.403 1.00 23.59 144 MET B C 1
ATOM 5538 O O . MET B 1 46 ? -26.759 11.619 139.500 1.00 24.65 144 MET B O 1
ATOM 5543 N N . ALA B 1 47 ? -27.652 9.722 140.311 1.00 24.39 145 ALA B N 1
ATOM 5544 C CA . ALA B 1 47 ? -28.494 9.495 139.143 1.00 25.13 145 ALA B CA 1
ATOM 5545 C C . ALA B 1 47 ? -29.810 8.833 139.527 1.00 28.42 145 ALA B C 1
ATOM 5546 O O . ALA B 1 47 ? -29.906 8.164 140.558 1.00 31.47 145 ALA B O 1
ATOM 5548 N N . GLU B 1 48 ? -30.827 9.030 138.694 1.00 30.97 146 GLU B N 1
ATOM 5549 C CA . GLU B 1 48 ? -32.098 8.338 138.875 1.00 36.55 146 GLU B CA 1
ATOM 5550 C C . GLU B 1 48 ? -31.869 6.839 138.685 1.00 40.43 146 GLU B C 1
ATOM 5551 O O . GLU B 1 48 ? -30.894 6.444 138.046 1.00 37.09 146 GLU B O 1
ATOM 5557 N N . PRO B 1 49 ? -32.750 6.003 139.263 1.00 46.12 147 PRO B N 1
ATOM 5558 C CA . PRO B 1 49 ? -32.676 4.543 139.151 1.00 45.67 147 PRO B CA 1
ATOM 5559 C C . PRO B 1 49 ? -32.346 4.019 137.754 1.00 44.86 147 PRO B C 1
ATOM 5560 O O . PRO B 1 49 ? -31.578 3.060 137.641 1.00 45.58 147 PRO B O 1
ATOM 5564 N N . ASP B 1 50 ? -32.903 4.643 136.719 1.00 44.00 148 ASP B N 1
ATOM 5565 C CA . ASP B 1 50 ? -32.680 4.207 135.344 1.00 46.43 148 ASP B CA 1
ATOM 5566 C C . ASP B 1 50 ? -31.370 4.737 134.768 1.00 45.98 148 ASP B C 1
ATOM 5567 O O . ASP B 1 50 ? -30.967 4.351 133.667 1.00 47.47 148 ASP B O 1
ATOM 5572 N N . GLY B 1 51 ? -30.706 5.617 135.513 1.00 42.72 149 GLY B N 1
ATOM 5573 C CA . GLY B 1 51 ? -29.441 6.182 135.076 1.00 37.14 149 GLY B CA 1
ATOM 5574 C C . GLY B 1 51 ? -29.575 7.548 134.430 1.00 37.60 149 GLY B C 1
ATOM 5575 O O . GLY B 1 51 ? -28.582 8.132 133.992 1.00 36.28 149 GLY B O 1
ATOM 5576 N N . SER B 1 52 ? -30.800 8.061 134.371 1.00 41.88 150 SER B N 1
ATOM 5577 C CA . SER B 1 52 ? -31.053 9.361 133.758 1.00 45.49 150 SER B CA 1
ATOM 5578 C C . SER B 1 52 ? -30.965 10.496 134.774 1.00 46.59 150 SER B C 1
ATOM 5579 O O . SER B 1 52 ? -30.897 10.256 135.979 1.00 44.87 150 SER B O 1
ATOM 5582 N N . ASN B 1 53 ? -30.967 11.729 134.268 1.00 48.92 151 ASN B N 1
ATOM 5583 C CA . ASN B 1 53 ? -30.983 12.934 135.099 1.00 51.26 151 ASN B CA 1
ATOM 5584 C C . ASN B 1 53 ? -29.864 12.961 136.130 1.00 43.01 151 ASN B C 1
ATOM 5585 O O . ASN B 1 53 ? -30.114 13.132 137.323 1.00 42.52 151 ASN B O 1
ATOM 5590 N N . ARG B 1 54 ? -28.632 12.784 135.670 1.00 36.52 152 ARG B N 1
ATOM 5591 C CA . ARG B 1 54 ? -27.496 12.755 136.578 1.00 31.99 152 ARG B CA 1
ATOM 5592 C C . ARG B 1 54 ? -27.119 14.151 137.050 1.00 32.72 152 ARG B C 1
ATOM 5593 O O . ARG B 1 54 ? -27.346 15.139 136.354 1.00 31.43 152 ARG B O 1
ATOM 5601 N N . THR B 1 55 ? -26.540 14.218 138.243 1.00 32.38 153 THR B N 1
ATOM 5602 C CA . THR B 1 55 ? -26.039 15.471 138.788 1.00 31.94 153 THR B CA 1
ATOM 5603 C C . THR B 1 55 ? -24.625 15.272 139.321 1.00 29.34 153 THR B C 1
ATOM 5604 O O . THR B 1 55 ? -24.318 14.243 139.925 1.00 27.68 153 THR B O 1
ATOM 5608 N N . VAL B 1 56 ? -23.767 16.259 139.090 1.00 25.22 154 VAL B N 1
ATOM 5609 C CA . VAL B 1 56 ? -22.392 16.200 139.562 1.00 21.87 154 VAL B CA 1
ATOM 5610 C C . VAL B 1 56 ? -22.053 17.377 140.462 1.00 18.12 154 VAL B C 1
ATOM 5611 O O . VAL B 1 56 ? -22.187 18.533 140.065 1.00 19.29 154 VAL B O 1
ATOM 5615 N N . PHE B 1 57 ? -21.613 17.073 141.676 1.00 18.87 155 PHE B N 1
ATOM 5616 C CA . PHE B 1 57 ? -21.065 18.090 142.561 1.00 19.73 155 PHE B CA 1
ATOM 5617 C C . PHE B 1 57 ? -19.583 17.816 142.777 1.00 21.95 155 PHE B C 1
ATOM 5618 O O . PHE B 1 57 ? -19.195 16.717 143.181 1.00 20.51 155 PHE B O 1
ATOM 5626 N N . VAL B 1 58 ? -18.752 18.812 142.496 1.00 15.13 156 VAL B N 1
ATOM 5627 C CA . VAL B 1 58 ? -17.314 18.648 142.647 1.00 22.18 156 VAL B CA 1
ATOM 5628 C C . VAL B 1 58 ? -16.736 19.682 143.603 1.00 18.62 156 VAL B C 1
ATOM 5629 O O . VAL B 1 58 ? -16.843 20.885 143.368 1.00 14.26 156 VAL B O 1
ATOM 5633 N N . SER B 1 59 ? -16.133 19.203 144.686 1.00 14.64 157 SER B N 1
ATOM 5634 C CA . SER B 1 59 ? -15.436 20.074 145.621 1.00 15.76 157 SER B CA 1
ATOM 5635 C C . SER B 1 59 ? -13.942 19.989 145.343 1.00 18.78 157 SER B C 1
ATOM 5636 O O . SER B 1 59 ? -13.343 18.916 145.429 1.00 16.72 157 SER B O 1
ATOM 5639 N N . ILE B 1 60 ? -13.347 21.128 145.005 1.00 21.30 158 ILE B N 1
ATOM 5640 C CA . ILE B 1 60 ? -11.966 21.163 144.546 1.00 18.69 158 ILE B CA 1
ATOM 5641 C C . ILE B 1 60 ? -11.081 21.953 145.498 1.00 18.68 158 ILE B C 1
ATOM 5642 O O . ILE B 1 60 ? -11.385 23.099 145.831 1.00 17.04 158 ILE B O 1
ATOM 5647 N N . ASP B 1 61 ? -9.987 21.335 145.935 1.00 23.33 159 ASP B N 1
ATOM 5648 C CA . ASP B 1 61 ? -9.000 22.020 146.763 1.00 25.34 159 ASP B CA 1
ATOM 5649 C C . ASP B 1 61 ? -8.315 23.119 145.960 1.00 20.38 159 ASP B C 1
ATOM 5650 O O . ASP B 1 61 ? -7.228 22.930 145.415 1.00 17.41 159 ASP B O 1
ATOM 5655 N N . ILE B 1 62 ? -8.968 24.272 145.897 1.00 18.57 160 ILE B N 1
ATOM 5656 C CA . ILE B 1 62 ? -8.503 25.378 145.078 1.00 16.58 160 ILE B CA 1
ATOM 5657 C C . ILE B 1 62 ? -9.067 26.672 145.650 1.00 14.89 160 ILE B C 1
ATOM 5658 O O . ILE B 1 62 ? -10.096 26.657 146.328 1.00 18.00 160 ILE B O 1
ATOM 5663 N N . GLY B 1 63 ? -8.389 27.786 145.403 1.00 17.40 161 GLY B N 1
ATOM 5664 C CA . GLY B 1 63 ? -8.827 29.059 145.945 1.00 15.80 161 GLY B CA 1
ATOM 5665 C C . GLY B 1 63 ? -10.148 29.482 145.340 1.00 20.10 161 GLY B C 1
ATOM 5666 O O . GLY B 1 63 ? -11.074 29.876 146.050 1.00 19.44 161 GLY B O 1
ATOM 5667 N N . MET B 1 64 ? -10.238 29.378 144.017 1.00 26.02 162 MET B N 1
ATOM 5668 C CA . MET B 1 64 ? -11.441 29.755 143.281 1.00 21.52 162 MET B CA 1
ATOM 5669 C C . MET B 1 64 ? -11.585 28.872 142.051 1.00 27.10 162 MET B C 1
ATOM 5670 O O . MET B 1 64 ? -10.590 28.439 141.471 1.00 34.62 162 MET B O 1
ATOM 5675 N N . VAL B 1 65 ? -12.821 28.604 141.650 1.00 25.82 163 VAL B N 1
ATOM 5676 C CA . VAL B 1 65 ? -13.068 28.009 140.345 1.00 24.19 163 VAL B CA 1
ATOM 5677 C C . VAL B 1 65 ? -13.235 29.135 139.333 1.00 24.42 163 VAL B C 1
ATOM 5678 O O . VAL B 1 65 ? -14.073 30.017 139.511 1.00 26.32 163 VAL B O 1
ATOM 5682 N N . SER B 1 66 ? -12.428 29.109 138.280 1.00 23.29 164 SER B N 1
ATOM 5683 C CA . SER B 1 66 ? -12.446 30.178 137.294 1.00 22.83 164 SER B CA 1
ATOM 5684 C C . SER B 1 66 ? -13.309 29.824 136.090 1.00 28.54 164 SER B C 1
ATOM 5685 O O . SER B 1 66 ? -13.561 28.649 135.819 1.00 28.83 164 SER B O 1
ATOM 5688 N N . GLN B 1 67 ? -13.765 30.855 135.385 1.00 29.45 165 GLN B N 1
ATOM 5689 C CA . GLN B 1 67 ? -14.539 30.693 134.161 1.00 30.98 165 GLN B CA 1
ATOM 5690 C C . GLN B 1 67 ? -13.817 29.813 133.150 1.00 32.71 165 GLN B C 1
ATOM 5691 O O . GLN B 1 67 ? -14.404 28.897 132.574 1.00 35.28 165 GLN B O 1
ATOM 5697 N N . ARG B 1 68 ? -12.537 30.104 132.943 1.00 29.09 166 ARG B N 1
ATOM 5698 C CA . ARG B 1 68 ? -11.722 29.386 131.973 1.00 28.16 166 ARG B CA 1
ATOM 5699 C C . ARG B 1 68 ? -11.581 27.917 132.364 1.00 26.55 166 ARG B C 1
ATOM 5700 O O . ARG B 1 68 ? -11.584 27.033 131.509 1.00 28.49 166 ARG B O 1
ATOM 5708 N N . LEU B 1 69 ? -11.455 27.669 133.664 1.00 25.18 167 LEU B N 1
ATOM 5709 C CA . LEU B 1 69 ? -11.336 26.311 134.183 1.00 24.24 167 LEU B CA 1
ATOM 5710 C C . LEU B 1 69 ? -12.603 25.502 133.928 1.00 26.99 167 LEU B C 1
ATOM 5711 O O . LEU B 1 69 ? -12.542 24.374 133.444 1.00 26.85 167 LEU B O 1
ATOM 5716 N N . ARG B 1 70 ? -13.749 26.090 134.255 1.00 30.49 168 ARG B N 1
ATOM 5717 C CA . ARG B 1 70 ? -15.037 25.420 134.096 1.00 27.59 168 ARG B CA 1
ATOM 5718 C C . ARG B 1 70 ? -15.351 25.099 132.639 1.00 28.85 168 ARG B C 1
ATOM 5719 O O . ARG B 1 70 ? -15.805 23.998 132.323 1.00 27.96 168 ARG B O 1
ATOM 5727 N N . LEU B 1 71 ? -15.100 26.060 131.755 1.00 29.36 169 LEU B N 1
ATOM 5728 C CA . LEU B 1 71 ? -15.416 25.896 130.342 1.00 30.06 169 LEU B CA 1
ATOM 5729 C C . LEU B 1 71 ? -14.563 24.794 129.729 1.00 30.10 169 LEU B C 1
ATOM 5730 O O . LEU B 1 71 ? -15.046 23.994 128.928 1.00 30.92 169 LEU B O 1
ATOM 5735 N N . GLU B 1 72 ? -13.293 24.760 130.114 1.00 30.49 170 GLU B N 1
ATOM 5736 C CA . GLU B 1 72 ? -12.382 23.721 129.660 1.00 29.40 170 GLU B CA 1
ATOM 5737 C C . GLU B 1 72 ? -12.840 22.342 130.127 1.00 27.44 170 GLU B C 1
ATOM 5738 O O . GLU B 1 72 ? -12.905 21.401 129.337 1.00 28.86 170 GLU B O 1
ATOM 5744 N N . VAL B 1 73 ? -13.155 22.231 131.414 1.00 22.72 171 VAL B N 1
ATOM 5745 C CA . VAL B 1 73 ? -13.652 20.982 131.983 1.00 23.43 171 VAL B CA 1
ATOM 5746 C C . VAL B 1 73 ? -14.933 20.502 131.300 1.00 27.00 171 VAL B C 1
ATOM 5747 O O . VAL B 1 73 ? -15.044 19.336 130.920 1.00 27.32 171 VAL B O 1
ATOM 5751 N N . LEU B 1 74 ? -15.889 21.410 131.132 1.00 28.76 172 LEU B N 1
ATOM 5752 C CA . LEU B 1 74 ? -17.175 21.068 130.531 1.00 27.77 172 LEU B CA 1
ATOM 5753 C C . LEU B 1 74 ? -17.032 20.632 129.076 1.00 31.70 172 LEU B C 1
ATOM 5754 O O . LEU B 1 74 ? -17.751 19.747 128.609 1.00 28.89 172 LEU B O 1
ATOM 5759 N N . ASN B 1 75 ? -16.097 21.256 128.366 1.00 35.05 173 ASN B N 1
ATOM 5760 C CA . ASN B 1 75 ? -15.843 20.929 126.968 1.00 37.48 173 ASN B CA 1
ATOM 5761 C C . ASN B 1 75 ? -15.315 19.505 126.822 1.00 38.35 173 ASN B C 1
ATOM 5762 O O . ASN B 1 75 ? -15.744 18.759 125.941 1.00 40.00 173 ASN B O 1
ATOM 5767 N N . ARG B 1 76 ? -14.384 19.135 127.695 1.00 36.88 174 ARG B N 1
ATOM 5768 C CA . ARG B 1 76 ? -13.775 17.811 127.659 1.00 35.53 174 ARG B CA 1
ATOM 5769 C C . ARG B 1 76 ? -14.746 16.741 128.146 1.00 30.09 174 ARG B C 1
ATOM 5770 O O . ARG B 1 76 ? -14.699 15.598 127.693 1.00 31.24 174 ARG B O 1
ATOM 5778 N N . LEU B 1 77 ? -15.625 17.116 129.071 1.00 29.24 175 LEU B N 1
ATOM 5779 C CA . LEU B 1 77 ? -16.693 16.225 129.512 1.00 27.72 175 LEU B CA 1
ATOM 5780 C C . LEU B 1 77 ? -17.621 15.895 128.353 1.00 31.98 175 LEU B C 1
ATOM 5781 O O . LEU B 1 77 ? -18.049 14.751 128.193 1.00 37.06 175 LEU B O 1
ATOM 5786 N N . GLN B 1 78 ? -17.923 16.906 127.544 1.00 32.78 176 GLN B N 1
ATOM 5787 C CA . GLN B 1 78 ? -18.778 16.733 126.376 1.00 36.58 176 GLN B CA 1
ATOM 5788 C C . GLN B 1 78 ? -18.127 15.799 125.363 1.00 36.66 176 GLN B C 1
ATOM 5789 O O . GLN B 1 78 ? -18.783 14.928 124.797 1.00 35.66 176 GLN B O 1
ATOM 5795 N N . SER B 1 79 ? -16.835 15.999 125.129 1.00 37.02 177 SER B N 1
ATOM 5796 C CA . SER B 1 79 ? -16.077 15.152 124.218 1.00 40.10 177 SER B CA 1
ATOM 5797 C C . SER B 1 79 ? -16.153 13.677 124.607 1.00 40.48 177 SER B C 1
ATOM 5798 O O . SER B 1 79 ? -16.305 12.808 123.750 1.00 44.66 177 SER B O 1
ATOM 5801 N N . LYS B 1 80 ? -16.054 13.404 125.905 1.00 37.83 178 LYS B N 1
ATOM 5802 C CA . LYS B 1 80 ? -15.996 12.031 126.396 1.00 36.97 178 LYS B CA 1
ATOM 5803 C C . LYS B 1 80 ? -17.367 11.442 126.738 1.00 36.78 178 LYS B C 1
ATOM 5804 O O . LYS B 1 80 ? -17.596 10.249 126.541 1.00 38.64 178 LYS B O 1
ATOM 5810 N N . TYR B 1 81 ? -18.277 12.272 127.239 1.00 34.45 179 TYR B N 1
ATOM 5811 C CA . TYR B 1 81 ? -19.558 11.773 127.743 1.00 32.38 179 TYR B CA 1
ATOM 5812 C C . TYR B 1 81 ? -20.763 12.297 126.964 1.00 35.11 179 TYR B C 1
ATOM 5813 O O . TYR B 1 81 ? -21.894 11.873 127.204 1.00 38.81 179 TYR B O 1
ATOM 5822 N N . GLY B 1 82 ? -20.522 13.213 126.032 1.00 32.55 180 GLY B N 1
ATOM 5823 C CA . GLY B 1 82 ? -21.591 13.784 125.234 1.00 31.68 180 GLY B CA 1
ATOM 5824 C C . GLY B 1 82 ? -22.509 14.690 126.032 1.00 33.92 180 GLY B C 1
ATOM 5825 O O . GLY B 1 82 ? -22.074 15.698 126.589 1.00 31.17 180 GLY B O 1
ATOM 5826 N N . SER B 1 83 ? -23.787 14.330 126.080 1.00 34.96 181 SER B N 1
ATOM 5827 C CA . SER B 1 83 ? -24.798 15.142 126.748 1.00 31.70 181 SER B CA 1
ATOM 5828 C C . SER B 1 83 ? -25.035 14.690 128.185 1.00 30.67 181 SER B C 1
ATOM 5829 O O . SER B 1 83 ? -25.916 15.209 128.866 1.00 34.20 181 SER B O 1
ATOM 5832 N N . LEU B 1 84 ? -24.256 13.711 128.636 1.00 28.24 182 LEU B N 1
ATOM 5833 C CA . LEU B 1 84 ? -24.445 13.127 129.960 1.00 29.28 182 LEU B CA 1
ATOM 5834 C C . LEU B 1 84 ? -24.210 14.141 131.081 1.00 29.72 182 LEU B C 1
ATOM 5835 O O . LEU B 1 84 ? -25.033 14.278 131.986 1.00 33.83 182 LEU B O 1
ATOM 5840 N N . TYR B 1 85 ? -23.087 14.848 131.016 1.00 28.96 183 TYR B N 1
ATOM 5841 C CA . TYR B 1 85 ? -22.747 15.842 132.029 1.00 29.27 183 TYR B CA 1
ATOM 5842 C C . TYR B 1 85 ? -22.599 17.209 131.378 1.00 28.99 183 TYR B C 1
ATOM 5843 O O . TYR B 1 85 ? -21.635 17.463 130.657 1.00 29.92 183 TYR B O 1
ATOM 5852 N N . ARG B 1 86 ? -23.558 18.089 131.648 1.00 27.83 184 ARG B N 1
ATOM 5853 C CA . ARG B 1 86 ? -23.647 19.369 130.958 1.00 28.29 184 ARG B CA 1
ATOM 5854 C C . ARG B 1 86 ? -23.380 20.540 131.895 1.00 30.46 184 ARG B C 1
ATOM 5855 O O . ARG B 1 86 ? -23.080 20.352 133.075 1.00 33.83 184 ARG B O 1
ATOM 5863 N N . ARG B 1 87 ? -23.496 21.753 131.365 1.00 26.30 185 ARG B N 1
ATOM 5864 C CA . ARG B 1 87 ? -23.301 22.961 132.158 1.00 26.23 185 ARG B CA 1
ATOM 5865 C C . ARG B 1 87 ? -24.351 23.111 133.258 1.00 27.54 185 ARG B C 1
ATOM 5866 O O . ARG B 1 87 ? -24.107 23.779 134.262 1.00 29.24 185 ARG B O 1
ATOM 5874 N N . ASP B 1 88 ? -25.512 22.488 133.071 1.00 25.75 186 ASP B N 1
ATOM 5875 C CA . ASP B 1 88 ? -26.626 22.680 133.995 1.00 27.24 186 ASP B CA 1
ATOM 5876 C C . ASP B 1 88 ? -26.609 21.702 135.172 1.00 26.27 186 ASP B C 1
ATOM 5877 O O . ASP B 1 88 ? -27.073 22.033 136.264 1.00 27.74 186 ASP B O 1
ATOM 5882 N N . ASN B 1 89 ? -26.077 20.503 134.959 1.00 24.05 187 ASN B N 1
ATOM 5883 C CA . ASN B 1 89 ? -26.080 19.488 136.008 1.00 23.39 187 ASN B CA 1
ATOM 5884 C C . ASN B 1 89 ? -24.691 19.216 136.584 1.00 25.33 187 ASN B C 1
ATOM 5885 O O . ASN B 1 89 ? -24.472 18.190 137.226 1.00 25.53 187 ASN B O 1
ATOM 5890 N N . VAL B 1 90 ? -23.756 20.133 136.352 1.00 26.31 188 VAL B N 1
ATOM 5891 C CA . VAL B 1 90 ? -22.417 20.021 136.924 1.00 22.31 188 VAL B CA 1
ATOM 5892 C C . VAL B 1 90 ? -22.023 21.278 137.694 1.00 21.59 188 VAL B C 1
ATOM 5893 O O . VAL B 1 90 ? -21.960 22.368 137.125 1.00 21.89 188 VAL B O 1
ATOM 5897 N N . ILE B 1 91 ? -21.762 21.116 138.988 1.00 20.84 189 ILE B N 1
ATOM 5898 C CA . ILE B 1 91 ? -21.271 22.213 139.819 1.00 20.18 189 ILE B CA 1
ATOM 5899 C C . ILE B 1 91 ? -19.804 22.011 140.181 1.00 24.62 189 ILE B C 1
ATOM 5900 O O . ILE B 1 91 ? -19.429 20.972 140.725 1.00 26.98 189 ILE B O 1
ATOM 5905 N N . LEU B 1 92 ? -18.977 23.006 139.875 1.00 25.55 190 LEU B N 1
ATOM 5906 C CA . LEU B 1 92 ? -17.569 22.981 140.259 1.00 18.35 190 LEU B CA 1
ATOM 5907 C C . LEU B 1 92 ? -17.310 23.989 141.374 1.00 16.81 190 LEU B C 1
ATOM 5908 O O . LEU B 1 92 ? -17.382 25.198 141.153 1.00 16.63 190 LEU B O 1
ATOM 5913 N N . SER B 1 93 ? -17.006 23.489 142.568 1.00 14.53 191 SER B N 1
ATOM 5914 C CA . SER B 1 93 ? -16.855 24.352 143.737 1.00 15.49 191 SER B CA 1
ATOM 5915 C C . SER B 1 93 ? -15.449 24.301 144.333 1.00 16.91 191 SER B C 1
ATOM 5916 O O . SER B 1 93 ? -14.871 23.229 144.500 1.00 18.48 191 SER B O 1
ATOM 5919 N N . GLY B 1 94 ? -14.909 25.472 144.656 1.00 17.47 192 GLY B N 1
ATOM 5920 C CA . GLY B 1 94 ? -13.602 25.573 145.280 1.00 19.10 192 GLY B CA 1
ATOM 5921 C C . GLY B 1 94 ? -13.690 25.661 146.792 1.00 21.95 192 GLY B C 1
ATOM 5922 O O . GLY B 1 94 ? -14.546 26.361 147.329 1.00 23.18 192 GLY B O 1
ATOM 5923 N N . THR B 1 95 ? -12.798 24.954 147.480 1.00 16.30 193 THR B N 1
ATOM 5924 C CA . THR B 1 95 ? -12.775 24.959 148.939 1.00 15.73 193 THR B CA 1
ATOM 5925 C C . THR B 1 95 ? -12.325 26.304 149.503 1.00 18.79 193 THR B C 1
ATOM 5926 O O . THR B 1 95 ? -12.582 26.599 150.670 1.00 20.01 193 THR B O 1
ATOM 5930 N N . HIS B 1 96 ? -11.627 27.080 148.672 1.00 17.18 194 HIS B N 1
ATOM 5931 C CA . HIS B 1 96 ? -11.136 28.428 148.988 1.00 21.89 194 HIS B CA 1
ATOM 5932 C C . HIS B 1 96 ? -9.872 28.412 149.845 1.00 17.44 194 HIS B C 1
ATOM 5933 O O . HIS B 1 96 ? -9.611 29.354 150.593 1.00 25.23 194 HIS B O 1
ATOM 5940 N N . THR B 1 97 ? -9.089 27.344 149.740 1.00 17.26 195 THR B N 1
ATOM 5941 C CA . THR B 1 97 ? -7.770 27.324 150.361 1.00 21.28 195 THR B CA 1
ATOM 5942 C C . THR B 1 97 ? -6.911 28.429 149.762 1.00 24.54 195 THR B C 1
ATOM 5943 O O . THR B 1 97 ? -6.944 28.668 148.556 1.00 28.31 195 THR B O 1
ATOM 5947 N N . HIS B 1 98 ? -6.157 29.115 150.612 1.00 20.00 196 HIS B N 1
ATOM 5948 C CA . HIS B 1 98 ? -5.299 30.199 150.153 1.00 21.01 196 HIS B CA 1
ATOM 5949 C C . HIS B 1 98 ? -3.858 29.735 149.977 1.00 23.07 196 HIS B C 1
ATOM 5950 O O . HIS B 1 98 ? -2.935 30.550 149.952 1.00 20.67 196 HIS B O 1
ATOM 5957 N N . SER B 1 99 ? -3.671 28.425 149.851 1.00 22.72 197 SER B N 1
ATOM 5958 C CA . SER B 1 99 ? -2.333 27.857 149.720 1.00 25.32 197 SER B CA 1
ATOM 5959 C C . SER B 1 99 ? -2.196 26.963 148.493 1.00 21.52 197 SER B C 1
ATOM 5960 O O . SER B 1 99 ? -1.478 25.964 148.520 1.00 23.66 197 SER B O 1
ATOM 5963 N N . GLY B 1 100 ? -2.890 27.321 147.419 1.00 20.21 198 GLY B N 1
ATOM 5964 C CA . GLY B 1 100 ? -2.760 26.599 146.168 1.00 20.47 198 GLY B CA 1
ATOM 5965 C C . GLY B 1 100 ? -2.059 27.439 145.122 1.00 21.51 198 GLY B C 1
ATOM 5966 O O . GLY B 1 100 ? -2.109 28.666 145.181 1.00 22.77 198 GLY B O 1
ATOM 5967 N N . PRO B 1 101 ? -1.397 26.783 144.156 1.00 31.70 199 PRO B N 1
ATOM 5968 C CA . PRO B 1 101 ? -0.689 27.485 143.079 1.00 28.67 199 PRO B CA 1
ATOM 5969 C C . PRO B 1 101 ? -1.634 28.299 142.195 1.00 29.32 199 PRO B C 1
ATOM 5970 O O . PRO B 1 101 ? -2.737 27.848 141.885 1.00 30.36 199 PRO B O 1
ATOM 5974 N N . ALA B 1 102 ? -1.193 29.487 141.793 1.00 34.10 200 ALA B N 1
ATOM 5975 C CA . ALA B 1 102 ? -2.014 30.391 140.993 1.00 37.99 200 ALA B CA 1
ATOM 5976 C C . ALA B 1 102 ? -1.818 30.173 139.497 1.00 41.60 200 ALA B C 1
ATOM 5977 O O . ALA B 1 102 ? -1.121 29.250 139.078 1.00 42.60 200 ALA B O 1
ATOM 5979 N N . GLY B 1 103 ? -2.444 31.032 138.698 1.00 44.64 201 GLY B N 1
ATOM 5980 C CA . GLY B 1 103 ? -2.260 31.022 137.258 1.00 48.94 201 GLY B CA 1
ATOM 5981 C C . GLY B 1 103 ? -3.189 30.087 136.510 1.00 48.80 201 GLY B C 1
ATOM 5982 O O . GLY B 1 103 ? -2.743 29.268 135.706 1.00 47.94 201 GLY B O 1
ATOM 5983 N N . TYR B 1 104 ? -4.487 30.214 136.770 1.00 49.07 202 TYR B N 1
ATOM 5984 C CA . TYR B 1 104 ? -5.489 29.419 136.068 1.00 49.26 202 TYR B CA 1
ATOM 5985 C C . TYR B 1 104 ? -6.712 30.267 135.728 1.00 49.74 202 TYR B C 1
ATOM 5986 O O . TYR B 1 104 ? -7.822 29.749 135.589 1.00 46.18 202 TYR B O 1
ATOM 5995 N N . PHE B 1 105 ? -6.497 31.572 135.592 1.00 54.87 203 PHE B N 1
ATOM 5996 C CA . PHE B 1 105 ? -7.570 32.507 135.269 1.00 60.02 203 PHE B CA 1
ATOM 5997 C C . PHE B 1 105 ? -7.378 33.096 133.876 1.00 62.24 203 PHE B C 1
ATOM 5998 O O . PHE B 1 105 ? -6.266 33.107 133.347 1.00 64.25 203 PHE B O 1
ATOM 6006 N N . GLN B 1 106 ? -8.461 33.589 133.284 1.00 63.06 204 GLN B N 1
ATOM 6007 C CA . GLN B 1 106 ? -8.381 34.244 131.982 1.00 62.46 204 GLN B CA 1
ATOM 6008 C C . GLN B 1 106 ? -8.601 35.755 132.084 1.00 64.13 204 GLN B C 1
ATOM 6009 O O . GLN B 1 106 ? -8.050 36.520 131.293 1.00 68.01 204 GLN B O 1
ATOM 6015 N N . TYR B 1 107 ? -9.401 36.182 133.058 1.00 61.08 205 TYR B N 1
ATOM 6016 C CA . TYR B 1 107 ? -9.677 37.603 133.243 1.00 61.59 205 TYR B CA 1
ATOM 6017 C C . TYR B 1 107 ? -8.476 38.313 133.867 1.00 62.94 205 TYR B C 1
ATOM 6018 O O . TYR B 1 107 ? -7.829 37.781 134.769 1.00 63.04 205 TYR B O 1
ATOM 6027 N N . THR B 1 108 ? -8.204 39.522 133.384 1.00 63.41 206 THR B N 1
ATOM 6028 C CA . THR B 1 108 ? -6.934 40.210 133.619 1.00 63.81 206 THR B CA 1
ATOM 6029 C C . THR B 1 108 ? -6.579 40.441 135.091 1.00 65.53 206 THR B C 1
ATOM 6030 O O . THR B 1 108 ? -5.411 40.323 135.468 1.00 65.21 206 THR B O 1
ATOM 6034 N N . VAL B 1 109 ? -7.572 40.767 135.915 1.00 67.94 207 VAL B N 1
ATOM 6035 C CA . VAL B 1 109 ? -7.333 41.041 137.334 1.00 68.50 207 VAL B CA 1
ATOM 6036 C C . VAL B 1 109 ? -6.615 39.894 138.041 1.00 64.99 207 VAL B C 1
ATOM 6037 O O . VAL B 1 109 ? -5.634 40.108 138.755 1.00 63.69 207 VAL B O 1
ATOM 6041 N N . PHE B 1 110 ? -7.095 38.675 137.825 1.00 63.67 208 PHE B N 1
ATOM 6042 C CA . PHE B 1 110 ? -6.531 37.511 138.496 1.00 65.70 208 PHE B CA 1
ATOM 6043 C C . PHE B 1 110 ? -5.254 37.030 137.811 1.00 67.70 208 PHE B C 1
ATOM 6044 O O . PHE B 1 110 ? -4.463 36.299 138.406 1.00 68.95 208 PHE B O 1
ATOM 6052 N N . VAL B 1 111 ? -5.058 37.440 136.561 1.00 67.35 209 VAL B N 1
ATOM 6053 C CA . VAL B 1 111 ? -3.836 37.110 135.836 1.00 65.35 209 VAL B CA 1
ATOM 6054 C C . VAL B 1 111 ? -2.694 37.983 136.347 1.00 70.26 209 VAL B C 1
ATOM 6055 O O . VAL B 1 111 ? -1.552 37.533 136.454 1.00 73.07 209 VAL B O 1
ATOM 6059 N N . ILE B 1 112 ? -3.017 39.230 136.682 1.00 70.87 210 ILE B N 1
ATOM 6060 C CA . ILE B 1 112 ? -2.049 40.145 137.277 1.00 68.59 210 ILE B CA 1
ATOM 6061 C C . ILE B 1 112 ? -1.633 39.636 138.655 1.00 70.23 210 ILE B C 1
ATOM 6062 O O . ILE B 1 112 ? -0.445 39.603 138.984 1.00 73.27 210 ILE B O 1
ATOM 6067 N N . ALA B 1 113 ? -2.622 39.238 139.451 1.00 68.86 211 ALA B N 1
ATOM 6068 C CA . ALA B 1 113 ? -2.380 38.658 140.769 1.00 69.14 211 ALA B CA 1
ATOM 6069 C C . ALA B 1 113 ? -1.513 37.406 140.665 1.00 72.11 211 ALA B C 1
ATOM 6070 O O . ALA B 1 113 ? -0.559 37.234 141.422 1.00 75.38 211 ALA B O 1
ATOM 6072 N N . SER B 1 114 ? -1.857 36.536 139.721 1.00 70.99 212 SER B N 1
ATOM 6073 C CA . SER B 1 114 ? -1.113 35.301 139.494 1.00 68.87 212 SER B CA 1
ATOM 6074 C C . SER B 1 114 ? 0.255 35.562 138.866 1.00 68.34 212 SER B C 1
ATOM 6075 O O . SER B 1 114 ? 1.094 34.662 138.804 1.00 69.82 212 SER B O 1
ATOM 6078 N N . GLU B 1 115 ? 0.456 36.790 138.392 1.00 67.40 213 GLU B N 1
ATOM 6079 C CA . GLU B 1 115 ? 1.671 37.186 137.680 1.00 66.03 213 GLU B CA 1
ATOM 6080 C C . GLU B 1 115 ? 1.866 36.352 136.418 1.00 61.82 213 GLU B C 1
ATOM 6081 O O . GLU B 1 115 ? 2.992 36.029 136.042 1.00 59.23 213 GLU B O 1
ATOM 6087 N N . GLY B 1 116 ? 0.759 36.005 135.770 1.00 60.03 214 GLY B N 1
ATOM 6088 C CA . GLY B 1 116 ? 0.807 35.274 134.520 1.00 58.01 214 GLY B CA 1
ATOM 6089 C C . GLY B 1 116 ? -0.113 34.069 134.518 1.00 55.31 214 GLY B C 1
ATOM 6090 O O . GLY B 1 116 ? -0.897 33.867 135.445 1.00 52.08 214 GLY B O 1
ATOM 6091 N N . PHE B 1 117 ? -0.008 33.262 133.468 1.00 54.87 215 PHE B N 1
ATOM 6092 C CA . PHE B 1 117 ? -0.813 32.054 133.342 1.00 47.74 215 PHE B CA 1
ATOM 6093 C C . PHE B 1 117 ? 0.091 30.831 133.246 1.00 43.51 215 PHE B C 1
ATOM 6094 O O . PHE B 1 117 ? 1.013 30.792 132.432 1.00 45.39 215 PHE B O 1
ATOM 6102 N N . SER B 1 118 ? -0.177 29.837 134.085 1.00 37.76 216 SER B N 1
ATOM 6103 C CA . SER B 1 118 ? 0.622 28.621 134.107 1.00 33.26 216 SER B CA 1
ATOM 6104 C C . SER B 1 118 ? -0.135 27.467 133.459 1.00 34.25 216 SER B C 1
ATOM 6105 O O . SER B 1 118 ? -1.018 26.873 134.078 1.00 39.49 216 SER B O 1
ATOM 6108 N N . ASN B 1 119 ? 0.215 27.157 132.212 1.00 32.30 217 ASN B N 1
ATOM 6109 C CA . ASN B 1 119 ? -0.440 26.080 131.476 1.00 35.19 217 ASN B CA 1
ATOM 6110 C C . ASN B 1 119 ? -0.306 24.739 132.192 1.00 33.88 217 ASN B C 1
ATOM 6111 O O . ASN B 1 119 ? -1.274 23.990 132.291 1.00 34.02 217 ASN B O 1
ATOM 6116 N N . GLN B 1 120 ? 0.891 24.450 132.694 1.00 34.65 218 GLN B N 1
ATOM 6117 C CA . GLN B 1 120 ? 1.146 23.221 133.445 1.00 41.05 218 GLN B CA 1
ATOM 6118 C C . GLN B 1 120 ? 0.166 23.053 134.600 1.00 39.87 218 GLN B C 1
ATOM 6119 O O . GLN B 1 120 ? -0.539 22.047 134.688 1.00 39.21 218 GLN B O 1
ATOM 6125 N N . THR B 1 121 ? 0.147 24.039 135.491 1.00 37.53 219 THR B N 1
ATOM 6126 C CA . THR B 1 121 ? -0.752 24.044 136.639 1.00 35.01 219 THR B CA 1
ATOM 6127 C C . THR B 1 121 ? -2.216 23.944 136.209 1.00 34.25 219 THR B C 1
ATOM 6128 O O . THR B 1 121 ? -2.990 23.176 136.781 1.00 33.70 219 THR B O 1
ATOM 6132 N N . PHE B 1 122 ? -2.584 24.723 135.197 1.00 33.16 220 PHE B N 1
ATOM 6133 C CA . PHE B 1 122 ? -3.949 24.728 134.685 1.00 30.73 220 PHE B CA 1
ATOM 6134 C C . PHE B 1 122 ? -4.371 23.351 134.171 1.00 32.92 220 PHE B C 1
ATOM 6135 O O . PHE B 1 122 ? -5.452 22.865 134.499 1.00 32.72 220 PHE B O 1
ATOM 6143 N N . GLN B 1 123 ? -3.513 22.726 133.372 1.00 34.24 221 GLN B N 1
ATOM 6144 C CA . GLN B 1 123 ? -3.834 21.432 132.779 1.00 35.74 221 GLN B CA 1
ATOM 6145 C C . GLN B 1 123 ? -3.938 20.344 133.841 1.00 40.90 221 GLN B C 1
ATOM 6146 O O . GLN B 1 123 ? -4.805 19.475 133.763 1.00 42.21 221 GLN B O 1
ATOM 6152 N N . HIS B 1 124 ? -3.048 20.395 134.828 1.00 43.81 222 HIS B N 1
ATOM 6153 C CA . HIS B 1 124 ? -3.047 19.418 135.910 1.00 43.12 222 HIS B CA 1
ATOM 6154 C C . HIS B 1 124 ? -4.347 19.506 136.701 1.00 37.32 222 HIS B C 1
ATOM 6155 O O . HIS B 1 124 ? -4.892 18.490 137.130 1.00 35.02 222 HIS B O 1
ATOM 6162 N N . MET B 1 125 ? -4.838 20.728 136.882 1.00 35.70 223 MET B N 1
ATOM 6163 C CA . MET B 1 125 ? -6.111 20.959 137.554 1.00 34.23 223 MET B CA 1
ATOM 6164 C C . MET B 1 125 ? -7.258 20.354 136.759 1.00 30.10 223 MET B C 1
ATOM 6165 O O . MET B 1 125 ? -8.137 19.703 137.319 1.00 32.93 223 MET B O 1
ATOM 6170 N N . VAL B 1 126 ? -7.242 20.579 135.449 1.00 25.02 224 VAL B N 1
ATOM 6171 C CA . VAL B 1 126 ? -8.296 20.093 134.569 1.00 26.31 224 VAL B CA 1
ATOM 6172 C C . VAL B 1 126 ? -8.358 18.570 134.563 1.00 30.82 224 VAL B C 1
ATOM 6173 O O . VAL B 1 126 ? -9.429 17.986 134.740 1.00 30.25 224 VAL B O 1
ATOM 6177 N N . THR B 1 127 ? -7.208 17.928 134.376 1.00 32.05 225 THR B N 1
ATOM 6178 C CA . THR B 1 127 ? -7.156 16.470 134.339 1.00 29.31 225 THR B CA 1
ATOM 6179 C C . THR B 1 127 ? -7.527 15.874 135.691 1.00 24.92 225 THR B C 1
ATOM 6180 O O . THR B 1 127 ? -8.139 14.809 135.761 1.00 24.42 225 THR B O 1
ATOM 6184 N N . GLY B 1 128 ? -7.164 16.572 136.762 1.00 20.77 226 GLY B N 1
ATOM 6185 C CA . GLY B 1 128 ? -7.501 16.135 138.104 1.00 19.93 226 GLY B CA 1
ATOM 6186 C C . GLY B 1 128 ? -8.998 16.142 138.335 1.00 25.95 226 GLY B C 1
ATOM 6187 O O . GLY B 1 128 ? -9.559 15.184 138.865 1.00 31.29 226 GLY B O 1
ATOM 6188 N N . ILE B 1 129 ? -9.644 17.232 137.935 1.00 25.33 227 ILE B N 1
ATOM 6189 C CA . ILE B 1 129 ? -11.091 17.357 138.055 1.00 25.89 227 ILE B CA 1
ATOM 6190 C C . ILE B 1 129 ? -11.802 16.311 137.199 1.00 27.35 227 ILE B C 1
ATOM 6191 O O . ILE B 1 129 ? -12.764 15.683 137.640 1.00 26.33 227 ILE B O 1
ATOM 6196 N N . LEU B 1 130 ? -11.317 16.121 135.976 1.00 29.57 228 LEU B N 1
ATOM 6197 C CA . LEU B 1 130 ? -11.902 15.140 135.068 1.00 26.90 228 LEU B CA 1
ATOM 6198 C C . LEU B 1 130 ? -11.712 13.706 135.555 1.00 29.46 228 LEU B C 1
ATOM 6199 O O . LEU B 1 130 ? -12.624 12.887 135.449 1.00 33.84 228 LEU B O 1
ATOM 6204 N N . LYS B 1 131 ? -10.533 13.407 136.095 1.00 26.53 229 LYS B N 1
ATOM 6205 C CA . LYS B 1 131 ? -10.236 12.057 136.566 1.00 25.88 229 LYS B CA 1
ATOM 6206 C C . LYS B 1 131 ? -11.136 11.681 137.736 1.00 22.96 229 LYS B C 1
ATOM 6207 O O . LYS B 1 131 ? -11.634 10.558 137.808 1.00 20.70 229 LYS B O 1
ATOM 6213 N N . SER B 1 132 ? -11.345 12.628 138.647 1.00 23.68 230 SER B N 1
ATOM 6214 C CA . SER B 1 132 ? -12.209 12.403 139.800 1.00 24.27 230 SER B CA 1
ATOM 6215 C C . SER B 1 132 ? -13.626 12.083 139.338 1.00 25.72 230 SER B C 1
ATOM 6216 O O . SER B 1 132 ? -14.293 11.218 139.904 1.00 25.95 230 SER B O 1
ATOM 6219 N N . ILE B 1 133 ? -14.076 12.789 138.306 1.00 25.82 231 ILE B N 1
ATOM 6220 C CA . ILE B 1 133 ? -15.389 12.546 137.723 1.00 26.01 231 ILE B CA 1
ATOM 6221 C C . ILE B 1 133 ? -15.434 11.172 137.053 1.00 27.09 231 ILE B C 1
ATOM 6222 O O . ILE B 1 133 ? -16.413 10.440 137.196 1.00 28.94 231 ILE B O 1
ATOM 6227 N N . ASP B 1 134 ? -14.367 10.820 136.338 1.00 28.80 232 ASP B N 1
ATOM 6228 C CA . ASP B 1 13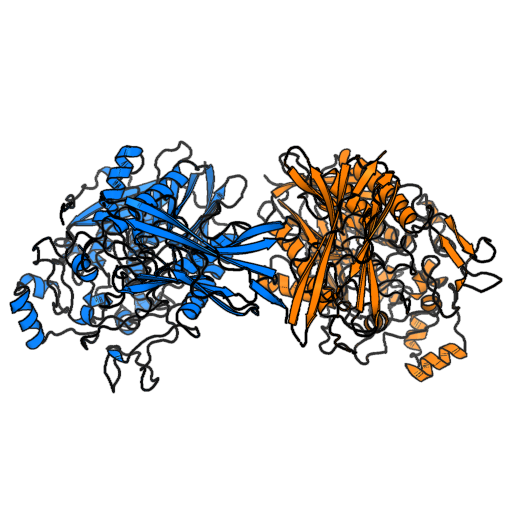4 ? -14.285 9.523 135.665 1.00 30.98 232 ASP B CA 1
ATOM 6229 C C . ASP B 1 134 ? -14.318 8.370 136.663 1.00 27.12 232 ASP B C 1
ATOM 6230 O O . ASP B 1 134 ? -14.917 7.329 136.395 1.00 26.12 232 ASP B O 1
ATOM 6235 N N . ILE B 1 135 ? -13.668 8.559 137.808 1.00 24.26 233 ILE B N 1
ATOM 6236 C CA . ILE B 1 135 ? -13.668 7.548 138.860 1.00 19.91 233 ILE B CA 1
ATOM 6237 C C . ILE B 1 135 ? -15.081 7.346 139.393 1.00 23.41 233 ILE B C 1
ATOM 6238 O O . ILE B 1 135 ? -15.557 6.216 139.507 1.00 26.69 233 ILE B O 1
ATOM 6243 N N . ALA B 1 136 ? -15.749 8.453 139.705 1.00 20.67 234 ALA B N 1
ATOM 6244 C CA . ALA B 1 136 ? -17.121 8.420 140.197 1.00 22.30 234 ALA B CA 1
ATOM 6245 C C . ALA B 1 136 ? -18.064 7.815 139.164 1.00 25.57 234 ALA B C 1
ATOM 6246 O O . ALA B 1 136 ? -18.958 7.042 139.504 1.00 25.46 234 ALA B O 1
ATOM 6248 N N . HIS B 1 137 ? -17.851 8.175 137.902 1.00 28.39 235 HIS B N 1
ATOM 6249 C CA . HIS B 1 137 ? -18.668 7.683 136.800 1.00 27.60 235 HIS B CA 1
ATOM 6250 C C . HIS B 1 137 ? -18.588 6.166 136.644 1.00 29.91 235 HIS B C 1
ATOM 6251 O O . HIS B 1 137 ? -19.606 5.500 136.460 1.00 33.62 235 HIS B O 1
ATOM 6258 N N . THR B 1 138 ? -17.376 5.624 136.720 1.00 25.95 236 THR B N 1
ATOM 6259 C CA . THR B 1 138 ? -17.165 4.202 136.473 1.00 24.45 236 THR B CA 1
ATOM 6260 C C . THR B 1 138 ? -17.330 3.360 137.734 1.00 25.06 236 THR B C 1
ATOM 6261 O O . THR B 1 138 ? -17.168 2.140 137.699 1.00 29.77 236 THR B O 1
ATOM 6265 N N . ASN B 1 139 ? -17.680 4.007 138.841 1.00 22.53 237 ASN B N 1
ATOM 6266 C CA . ASN B 1 139 ? -17.855 3.314 140.113 1.00 24.40 237 ASN B CA 1
ATOM 6267 C C . ASN B 1 139 ? -19.193 3.645 140.761 1.00 25.24 237 ASN B C 1
ATOM 6268 O O . ASN B 1 139 ? -19.276 3.790 141.981 1.00 27.49 237 ASN B O 1
ATOM 6273 N N . MET B 1 140 ? -20.239 3.767 139.951 1.00 28.61 238 MET B N 1
ATOM 6274 C CA . MET B 1 140 ? -21.562 4.065 140.489 1.00 28.24 238 MET B CA 1
ATOM 6275 C C . MET B 1 140 ? -22.206 2.813 141.064 1.00 31.08 238 MET B C 1
ATOM 6276 O O . MET B 1 140 ? -22.018 1.709 140.553 1.00 30.99 238 MET B O 1
ATOM 6281 N N . LYS B 1 141 ? -22.977 3.002 142.129 1.00 32.63 239 LYS B N 1
ATOM 6282 C CA . LYS B 1 141 ? -23.569 1.894 142.860 1.00 32.72 239 LYS B CA 1
ATOM 6283 C C . LYS B 1 141 ? -24.977 2.255 143.306 1.00 32.69 239 LYS B C 1
ATOM 6284 O O . LYS B 1 141 ? -25.267 3.425 143.560 1.00 29.90 239 LYS B O 1
ATOM 6290 N N . PRO B 1 142 ? -25.863 1.254 143.397 1.00 32.19 240 PRO B N 1
ATOM 6291 C CA . PRO B 1 142 ? -27.163 1.491 144.028 1.00 29.65 240 PRO B CA 1
ATOM 6292 C C . PRO B 1 142 ? -26.953 1.848 145.494 1.00 29.79 240 PRO B C 1
ATOM 6293 O O . PRO B 1 142 ? -26.197 1.160 146.181 1.00 29.59 240 PRO B O 1
ATOM 6297 N N . GLY B 1 143 ? -27.593 2.910 145.968 1.00 29.72 241 GLY B N 1
ATOM 6298 C CA . GLY B 1 143 ? -27.383 3.340 147.336 1.00 30.16 241 GLY B CA 1
ATOM 6299 C C . GLY B 1 143 ? -28.401 4.329 147.859 1.00 31.44 241 GLY B C 1
ATOM 6300 O O . GLY B 1 143 ? -29.406 4.617 147.210 1.00 34.86 241 GLY B O 1
ATOM 6301 N N . LYS B 1 144 ? -28.130 4.850 149.050 1.00 28.72 242 LYS B N 1
ATOM 6302 C CA . LYS B 1 144 ? -29.021 5.796 149.703 1.00 27.00 242 LYS B CA 1
ATOM 6303 C C . LYS B 1 144 ? -28.271 7.055 150.121 1.00 25.57 242 LYS B C 1
ATOM 6304 O O . LYS B 1 144 ? -27.049 7.043 150.264 1.00 23.81 242 LYS B O 1
ATOM 6310 N N . ILE B 1 145 ? -29.011 8.141 150.315 1.00 23.50 243 ILE B N 1
ATOM 6311 C CA . ILE B 1 145 ? -28.428 9.383 150.801 1.00 18.89 243 ILE B CA 1
ATOM 6312 C C . ILE B 1 145 ? -29.103 9.807 152.099 1.00 23.69 243 ILE B C 1
ATOM 6313 O O . ILE B 1 145 ? -30.329 9.836 152.189 1.00 29.45 243 ILE B O 1
ATOM 6318 N N . PHE B 1 146 ? -28.298 10.136 153.102 1.00 25.26 244 PHE B N 1
ATOM 6319 C CA . PHE B 1 146 ? -28.822 10.610 154.374 1.00 22.08 244 PHE B CA 1
ATOM 6320 C C . PHE B 1 146 ? -28.272 11.999 154.670 1.00 25.37 244 PHE B C 1
ATOM 6321 O O . PHE B 1 146 ? -27.217 12.374 154.161 1.00 25.27 244 PHE B O 1
ATOM 6329 N N . ILE B 1 147 ? -28.988 12.760 155.490 1.00 27.62 245 ILE B N 1
ATOM 6330 C CA . ILE B 1 147 ? -28.586 14.128 155.793 1.00 24.90 245 ILE B CA 1
ATOM 6331 C C . ILE B 1 147 ? -28.694 14.416 157.290 1.00 23.05 245 ILE B C 1
ATOM 6332 O O . ILE B 1 147 ? -29.579 13.903 157.978 1.00 25.34 245 ILE B O 1
ATOM 6337 N N . ASN B 1 148 ? -27.768 15.219 157.797 1.00 21.09 246 ASN B N 1
ATOM 6338 C CA . ASN B 1 148 ? -27.765 15.585 159.204 1.00 21.03 246 ASN B CA 1
ATOM 6339 C C . ASN B 1 148 ? -27.225 16.997 159.394 1.00 19.09 246 ASN B C 1
ATOM 6340 O O . ASN B 1 148 ? -26.426 17.480 158.591 1.00 17.62 246 ASN B O 1
ATOM 6345 N N . LYS B 1 149 ? -27.666 17.654 160.460 1.00 20.99 247 LYS B N 1
ATOM 6346 C CA . LYS B 1 149 ? -27.258 19.025 160.738 1.00 19.67 247 LYS B CA 1
ATOM 6347 C C . LYS B 1 149 ? -26.880 19.177 162.206 1.00 21.01 247 LYS B C 1
ATOM 6348 O O . LYS B 1 149 ? -27.473 18.542 163.080 1.00 20.61 247 LYS B O 1
ATOM 6354 N N . GLY B 1 150 ? -25.888 20.022 162.470 1.00 23.15 248 GLY B N 1
ATOM 6355 C CA . GLY B 1 150 ? -25.457 20.295 163.828 1.00 14.48 248 GLY B CA 1
ATOM 6356 C C . GLY B 1 150 ? -24.540 21.498 163.878 1.00 19.13 248 GLY B C 1
ATOM 6357 O O . GLY B 1 150 ? -23.953 21.879 162.866 1.00 21.96 248 GLY B O 1
ATOM 6358 N N . ASN B 1 151 ? -24.410 22.096 165.058 1.00 19.27 249 ASN B N 1
ATOM 6359 C CA . ASN B 1 151 ? -23.567 23.273 165.230 1.00 21.62 249 ASN B CA 1
ATOM 6360 C C . ASN B 1 151 ? -22.114 22.927 165.535 1.00 25.16 249 ASN B C 1
ATOM 6361 O O . ASN B 1 151 ? -21.827 21.922 166.184 1.00 24.93 249 ASN B O 1
ATOM 6366 N N . VAL B 1 152 ? -21.205 23.768 165.050 1.00 29.04 250 VAL B N 1
ATOM 6367 C CA . VAL B 1 152 ? -19.785 23.640 165.357 1.00 26.39 250 VAL B CA 1
ATOM 6368 C C . VAL B 1 152 ? -19.318 24.856 166.152 1.00 27.06 250 VAL B C 1
ATOM 6369 O O . VAL B 1 152 ? -19.354 25.985 165.658 1.00 28.82 250 VAL B O 1
ATOM 6373 N N . ASP B 1 153 ? -18.869 24.621 167.381 1.00 24.59 251 ASP B N 1
ATOM 6374 C CA . ASP B 1 153 ? -18.533 25.712 168.292 1.00 24.07 251 ASP B CA 1
ATOM 6375 C C . ASP B 1 153 ? -17.044 26.051 168.301 1.00 21.79 251 ASP B C 1
ATOM 6376 O O . ASP B 1 153 ? -16.195 25.174 168.151 1.00 18.50 251 ASP B O 1
ATOM 6381 N N . GLY B 1 154 ? -16.743 27.338 168.460 1.00 22.76 252 GLY B N 1
ATOM 6382 C CA . GLY B 1 154 ? -15.393 27.795 168.743 1.00 23.31 252 GLY B CA 1
ATOM 6383 C C . GLY B 1 154 ? -14.368 27.729 167.624 1.00 22.50 252 GLY B C 1
ATOM 6384 O O . GLY B 1 154 ? -13.167 27.704 167.888 1.00 24.28 252 GLY B O 1
ATOM 6385 N N . VAL B 1 155 ? -14.824 27.706 166.377 1.00 22.37 253 VAL B N 1
ATOM 6386 C CA . VAL B 1 155 ? -13.904 27.635 165.248 1.00 19.11 253 VAL B CA 1
ATOM 6387 C C . VAL B 1 155 ? -14.024 28.832 164.315 1.00 19.52 253 VAL B C 1
ATOM 6388 O O . VAL B 1 155 ? -13.328 28.907 163.303 1.00 20.84 253 VAL B O 1
ATOM 6392 N N . GLN B 1 156 ? -14.889 29.780 164.656 1.00 20.85 254 GLN B N 1
ATOM 6393 C CA . GLN B 1 156 ? -15.125 30.904 163.761 1.00 25.38 254 GLN B CA 1
ATOM 6394 C C . GLN B 1 156 ? -15.454 32.214 164.469 1.00 25.55 254 GLN B C 1
ATOM 6395 O O . GLN B 1 156 ? -16.104 32.228 165.514 1.00 27.55 254 GLN B O 1
ATOM 6401 N N . ILE B 1 157 ? -14.984 33.315 163.888 1.00 22.73 255 ILE B N 1
ATOM 6402 C CA . ILE B 1 157 ? -15.409 34.650 164.292 1.00 22.76 255 ILE B CA 1
ATOM 6403 C C . ILE B 1 157 ? -15.812 35.435 163.051 1.00 20.42 255 ILE B C 1
ATOM 6404 O O . ILE B 1 157 ? -15.430 35.078 161.936 1.00 18.04 255 ILE B O 1
ATOM 6409 N N . ASN B 1 158 ? -16.579 36.503 163.244 1.00 19.05 256 ASN B N 1
ATOM 6410 C CA . ASN B 1 158 ? -16.916 37.399 162.145 1.00 16.47 256 ASN B CA 1
ATOM 6411 C C . ASN B 1 158 ? -15.833 38.462 162.012 1.00 18.66 256 ASN B C 1
ATOM 6412 O O . ASN B 1 158 ? -15.553 39.192 162.963 1.00 23.85 256 ASN B O 1
ATOM 6417 N N . ARG B 1 159 ? -15.222 38.548 160.835 1.00 14.65 257 ARG B N 1
ATOM 6418 C CA . ARG B 1 159 ? -14.093 39.451 160.636 1.00 14.24 257 ARG B CA 1
ATOM 6419 C C . ARG B 1 159 ? -14.561 40.841 160.215 1.00 14.47 257 ARG B C 1
ATOM 6420 O O . ARG B 1 159 ? -13.751 41.732 159.959 1.00 13.54 257 ARG B O 1
ATOM 6428 N N . SER B 1 160 ? -15.876 41.014 160.148 1.00 14.34 258 SER B N 1
ATOM 6429 C CA . SER B 1 160 ? -16.476 42.328 159.946 1.00 17.43 258 SER B CA 1
ATOM 6430 C C . SER B 1 160 ? -17.742 42.450 160.791 1.00 23.73 258 SER B C 1
ATOM 6431 O O . SER B 1 160 ? -18.836 42.614 160.252 1.00 28.86 258 SER B O 1
ATOM 6434 N N . PRO B 1 161 ? -17.592 42.373 162.125 1.00 25.53 259 PRO B N 1
ATOM 6435 C CA . PRO B 1 161 ? -18.740 42.272 163.036 1.00 27.10 259 PRO B CA 1
ATOM 6436 C C . PRO B 1 161 ? -19.613 43.524 163.085 1.00 27.09 259 PRO B C 1
ATOM 6437 O O . PRO B 1 161 ? -20.824 43.412 163.278 1.00 29.65 259 PRO B O 1
ATOM 6441 N N . TYR B 1 162 ? -19.007 44.695 162.920 1.00 23.17 260 TYR B N 1
ATOM 6442 C CA . TYR B 1 162 ? -19.752 45.946 162.987 1.00 21.91 260 TYR B CA 1
ATOM 6443 C C . TYR B 1 162 ? -20.615 46.128 161.740 1.00 21.21 260 TYR B C 1
ATOM 6444 O O . TYR B 1 162 ? -21.664 46.769 161.790 1.00 23.98 260 TYR B O 1
ATOM 6453 N N . SER B 1 163 ? -20.173 45.553 160.625 1.00 20.12 261 SER B N 1
ATOM 6454 C CA . SER B 1 163 ? -20.948 45.583 159.388 1.00 17.66 261 SER B CA 1
ATOM 6455 C C . SER B 1 163 ? -22.154 44.652 159.488 1.00 21.56 261 SER B C 1
ATOM 6456 O O . SER B 1 163 ? -23.222 44.946 158.952 1.00 21.88 261 SER B O 1
ATOM 6459 N N . TYR B 1 164 ? -21.975 43.532 160.182 1.00 17.59 262 TYR B N 1
ATOM 6460 C CA . TYR B 1 164 ? -23.073 42.611 160.444 1.00 17.16 262 TYR B CA 1
ATOM 6461 C C . TYR B 1 164 ? -24.169 43.318 161.237 1.00 19.53 262 TYR B C 1
ATOM 6462 O O . TYR B 1 164 ? -25.358 43.098 161.011 1.00 22.71 262 TYR B O 1
ATOM 6471 N N . LEU B 1 165 ? -23.753 44.180 162.158 1.00 18.86 263 LEU B N 1
ATOM 6472 C CA . LEU B 1 165 ? -24.682 44.900 163.020 1.00 19.81 263 LEU B CA 1
ATOM 6473 C C . LEU B 1 165 ? -25.488 45.948 162.255 1.00 23.98 263 LEU B C 1
ATOM 6474 O O . LEU B 1 165 ? -26.488 46.456 162.761 1.00 25.39 263 LEU B O 1
ATOM 6479 N N . GLN B 1 166 ? -25.049 46.275 161.043 1.00 25.77 264 GLN B N 1
ATOM 6480 C CA . GLN B 1 166 ? -25.770 47.229 160.204 1.00 22.55 264 GLN B CA 1
ATOM 6481 C C . GLN B 1 166 ? -27.071 46.627 159.683 1.00 24.64 264 GLN B C 1
ATOM 6482 O O . GLN B 1 166 ? -27.980 47.347 159.272 1.00 31.42 264 GLN B O 1
ATOM 6488 N N . ASN B 1 167 ? -27.147 45.301 159.692 1.00 21.33 265 ASN B N 1
ATOM 6489 C CA . ASN B 1 167 ? -28.364 44.600 159.307 1.00 18.55 265 ASN B CA 1
ATOM 6490 C C . ASN B 1 167 ? -29.469 44.895 160.315 1.00 19.31 265 ASN B C 1
ATOM 6491 O O . ASN B 1 167 ? -29.181 45.174 161.480 1.00 19.06 265 ASN B O 1
ATOM 6496 N N . PRO B 1 168 ? -30.737 44.850 159.868 1.00 20.99 266 PRO B N 1
ATOM 6497 C CA . PRO B 1 168 ? -31.870 45.171 160.746 1.00 20.91 266 PRO B CA 1
ATOM 6498 C C . PRO B 1 168 ? -31.878 44.352 162.033 1.00 23.79 266 PRO B C 1
ATOM 6499 O O . PRO B 1 168 ? -31.635 43.145 162.003 1.00 23.50 266 PRO B O 1
ATOM 6503 N N . GLN B 1 169 ? -32.143 45.023 163.149 1.00 29.09 267 GLN B N 1
ATOM 6504 C CA . GLN B 1 169 ? -32.173 44.386 164.461 1.00 35.57 267 GLN B CA 1
ATOM 6505 C C . GLN B 1 169 ? -33.149 43.213 164.497 1.00 33.62 267 GLN B C 1
ATOM 6506 O O . GLN B 1 169 ? -32.834 42.153 165.038 1.00 35.45 267 GLN B O 1
ATOM 6512 N N . SER B 1 170 ? -34.331 43.412 163.921 1.00 31.88 268 SER B N 1
ATOM 6513 C CA . SER B 1 170 ? -35.359 42.375 163.901 1.00 31.80 268 SER B CA 1
ATOM 6514 C C . SER B 1 170 ? -34.875 41.127 163.166 1.00 30.74 268 SER B C 1
ATOM 6515 O O . SER B 1 170 ? -35.213 40.004 163.543 1.00 33.32 268 SER B O 1
ATOM 6518 N N . GLU B 1 171 ? -34.082 41.331 162.119 1.00 25.18 269 GLU B N 1
ATOM 6519 C CA . GLU B 1 171 ? -33.482 40.221 161.388 1.00 25.69 269 GLU B CA 1
ATOM 6520 C C . GLU B 1 171 ? -32.412 39.539 162.232 1.00 25.99 269 GLU B C 1
ATOM 6521 O O . GLU B 1 171 ? -32.384 38.313 162.349 1.00 28.02 269 GLU B O 1
ATOM 6527 N N . ARG B 1 172 ? -31.529 40.347 162.814 1.00 23.49 270 ARG B N 1
ATOM 6528 C CA . ARG B 1 172 ? -30.435 39.842 163.638 1.00 23.35 270 ARG B CA 1
ATOM 6529 C C . ARG B 1 172 ? -30.946 39.079 164.857 1.00 28.47 270 ARG B C 1
ATOM 6530 O O . ARG B 1 172 ? -30.280 38.167 165.350 1.00 29.84 270 ARG B O 1
ATOM 6538 N N . ALA B 1 173 ? -32.128 39.455 165.337 1.00 27.15 271 ALA B N 1
ATOM 6539 C CA . ALA B 1 173 ? -32.740 38.800 166.491 1.00 27.29 271 ALA B CA 1
ATOM 6540 C C . ALA B 1 173 ? -33.158 37.366 166.175 1.00 23.58 271 ALA B C 1
ATOM 6541 O O . ALA B 1 173 ? -33.356 36.554 167.080 1.00 24.34 271 ALA B O 1
ATOM 6543 N N . ARG B 1 174 ? -33.283 37.059 164.888 1.00 20.07 272 ARG B N 1
ATOM 6544 C CA . ARG B 1 174 ? -33.733 35.743 164.443 1.00 17.25 272 ARG B CA 1
ATOM 6545 C C . ARG B 1 174 ? -32.607 34.717 164.426 1.00 23.86 272 ARG B C 1
ATOM 6546 O O . ARG B 1 174 ? -32.835 33.538 164.154 1.00 26.81 272 ARG B O 1
ATOM 6554 N N . TYR B 1 175 ? -31.391 35.170 164.714 1.00 26.63 273 TYR B N 1
ATOM 6555 C CA . TYR B 1 175 ? -30.231 34.285 164.734 1.00 26.23 273 TYR B CA 1
ATOM 6556 C C . TYR B 1 175 ? -29.476 34.416 166.054 1.00 27.13 273 TYR B C 1
ATOM 6557 O O . TYR B 1 175 ? -29.528 35.458 166.706 1.00 30.11 273 TYR B O 1
ATOM 6566 N N . SER B 1 176 ? -28.780 33.355 166.450 1.00 24.18 274 SER B N 1
ATOM 6567 C CA . SER B 1 176 ? -28.070 33.351 167.726 1.00 24.56 274 SER B CA 1
ATOM 6568 C C . SER B 1 176 ? -26.624 33.831 167.609 1.00 24.62 274 SER B C 1
ATOM 6569 O O . SER B 1 176 ? -25.988 34.130 168.618 1.00 29.33 274 SER B O 1
ATOM 6572 N N . SER B 1 177 ? -26.105 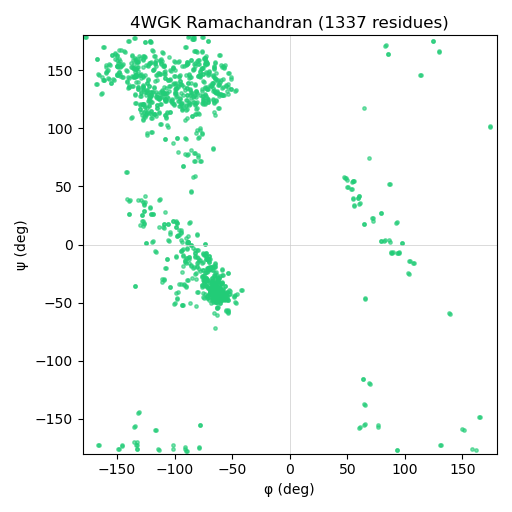33.903 166.387 1.00 22.88 275 SER B N 1
ATOM 6573 C CA . SER B 1 177 ? -24.711 34.292 166.178 1.00 24.71 275 SER B CA 1
ATOM 6574 C C . SER B 1 177 ? -24.516 35.068 164.878 1.00 27.56 275 SER B C 1
ATOM 6575 O O . SER B 1 177 ? -25.406 35.107 164.027 1.00 31.31 275 SER B O 1
ATOM 6578 N N . ASN B 1 178 ? -23.345 35.681 164.730 1.00 22.03 276 ASN B N 1
ATOM 6579 C CA . ASN B 1 178 ? -23.022 36.427 163.520 1.00 20.58 276 ASN B CA 1
ATOM 6580 C C . ASN B 1 178 ? -22.250 35.576 162.514 1.00 20.72 276 ASN B C 1
ATOM 6581 O O . ASN B 1 178 ? -21.728 36.085 161.520 1.00 17.36 276 ASN B O 1
ATOM 6586 N N . THR B 1 179 ? -22.183 34.277 162.788 1.00 16.44 277 THR B N 1
ATOM 6587 C CA . THR B 1 179 ? -21.656 33.309 161.836 1.00 13.77 277 THR B CA 1
ATOM 6588 C C . THR B 1 179 ? -22.574 32.096 161.798 1.00 15.87 277 THR B C 1
ATOM 6589 O O . THR B 1 179 ? -23.223 31.772 162.792 1.00 14.24 277 THR B O 1
ATOM 6593 N N . ASP B 1 180 ? -22.623 31.425 160.652 1.00 20.33 278 ASP B N 1
ATOM 6594 C CA . ASP B 1 180 ? -23.430 30.221 160.519 1.00 20.10 278 ASP B CA 1
ATOM 6595 C C . ASP B 1 180 ? -22.696 29.018 161.094 1.00 19.10 278 ASP B C 1
ATOM 6596 O O . ASP B 1 180 ? -21.843 28.422 160.438 1.00 12.06 278 ASP B O 1
ATOM 6601 N N . LYS B 1 181 ? -23.039 28.670 162.329 1.00 17.99 279 LYS B N 1
ATOM 6602 C CA . LYS B 1 181 ? -22.393 27.570 163.034 1.00 18.03 279 LYS B CA 1
ATOM 6603 C C . LYS B 1 181 ? -22.862 26.201 162.549 1.00 18.55 279 LYS B C 1
ATOM 6604 O O . LYS B 1 181 ? -22.224 25.185 162.829 1.00 18.35 279 LYS B O 1
ATOM 6610 N N . GLU B 1 182 ? -23.977 26.171 161.828 1.00 19.78 280 GLU B N 1
ATOM 6611 C CA . GLU B 1 182 ? -24.546 24.902 161.388 1.00 21.34 280 GLU B CA 1
ATOM 6612 C C . GLU B 1 182 ? -23.712 24.240 160.299 1.00 18.24 280 GLU B C 1
ATOM 6613 O O . GLU B 1 182 ? -23.424 24.842 159.267 1.00 15.01 280 GLU B O 1
ATOM 6619 N N . MET B 1 183 ? -23.313 22.998 160.549 1.00 19.71 281 MET B N 1
ATOM 6620 C CA . MET B 1 183 ? -22.695 22.176 159.521 1.00 21.15 281 MET B CA 1
ATOM 6621 C C . MET B 1 183 ? -23.743 21.229 158.949 1.00 24.01 281 MET B C 1
ATOM 6622 O O . MET B 1 183 ? -24.546 20.663 159.689 1.00 22.91 281 MET B O 1
ATOM 6627 N N . ILE B 1 184 ? -23.736 21.054 157.633 1.00 26.12 282 ILE B N 1
ATOM 6628 C CA . ILE B 1 184 ? -24.657 20.120 157.002 1.00 22.68 282 ILE B CA 1
ATOM 6629 C C . ILE B 1 184 ? -23.884 19.010 156.304 1.00 22.84 282 ILE B C 1
ATOM 6630 O O . ILE B 1 184 ? -23.179 19.246 155.323 1.00 24.62 282 ILE B O 1
ATOM 6635 N N . VAL B 1 185 ? -24.012 17.799 156.837 1.00 20.78 283 VAL B N 1
ATOM 6636 C CA . VAL B 1 185 ? -23.318 16.638 156.299 1.00 21.47 283 VAL B CA 1
ATOM 6637 C C . VAL B 1 185 ? -24.245 15.811 155.417 1.00 20.98 283 VAL B C 1
ATOM 6638 O O . VAL B 1 185 ? -25.366 15.494 155.807 1.00 20.37 283 VAL B O 1
ATOM 6642 N N . LEU B 1 186 ? -23.774 15.473 154.222 1.00 21.67 284 LEU B N 1
ATOM 6643 C CA . LEU B 1 186 ? -24.522 14.598 153.330 1.00 19.40 284 LEU B CA 1
ATOM 6644 C C . LEU B 1 186 ? -23.856 13.229 153.286 1.00 17.90 284 LEU B C 1
ATOM 6645 O O . LEU B 1 186 ? -22.734 13.095 152.804 1.00 14.81 284 LEU B O 1
ATOM 6650 N N . LYS B 1 187 ? -24.547 12.216 153.799 1.00 17.73 285 LYS B N 1
ATOM 6651 C CA . LYS B 1 187 ? -23.974 10.880 153.932 1.00 16.02 285 LYS B CA 1
ATOM 6652 C C . LYS B 1 187 ? -24.402 9.967 152.788 1.00 16.53 285 LYS B C 1
ATOM 6653 O O . LYS B 1 187 ? -25.576 9.922 152.421 1.00 30.37 285 LYS B O 1
ATOM 6659 N N . MET B 1 188 ? -23.444 9.233 152.231 1.00 16.68 286 MET B N 1
ATOM 6660 C CA . MET B 1 188 ? -23.717 8.360 151.094 1.00 19.16 286 MET B CA 1
ATOM 6661 C C . MET B 1 188 ? -23.229 6.939 151.344 1.00 22.34 286 MET B C 1
ATOM 6662 O O . MET B 1 188 ? -22.046 6.712 151.599 1.00 28.56 286 MET B O 1
ATOM 6667 N N . VAL B 1 189 ? -24.155 5.986 151.280 1.00 23.51 287 VAL B N 1
ATOM 6668 C CA . VAL B 1 189 ? -23.840 4.576 151.486 1.00 28.35 287 VAL B CA 1
ATOM 6669 C C . VAL B 1 189 ? -24.440 3.714 150.379 1.00 32.60 287 VAL B C 1
ATOM 6670 O O . VAL B 1 189 ? -25.398 4.120 149.721 1.00 33.92 287 VAL B O 1
ATOM 6674 N N . ASP B 1 190 ? -23.875 2.528 150.169 1.00 31.95 288 ASP B N 1
ATOM 6675 C CA . ASP B 1 190 ? -24.475 1.570 149.249 1.00 35.12 288 ASP B CA 1
ATOM 6676 C C . ASP B 1 190 ? -25.559 0.765 149.960 1.00 34.65 288 ASP B C 1
ATOM 6677 O O . ASP B 1 190 ? -25.805 0.963 151.149 1.00 33.09 288 ASP B O 1
ATOM 6682 N N . LEU B 1 191 ? -26.210 -0.133 149.230 1.00 35.50 289 LEU B N 1
ATOM 6683 C CA . LEU B 1 191 ? -27.303 -0.915 149.794 1.00 34.46 289 LEU B CA 1
ATOM 6684 C C . LEU B 1 191 ? -26.808 -1.932 150.816 1.00 37.36 289 LEU B C 1
ATOM 6685 O O . LEU B 1 191 ? -27.579 -2.425 151.639 1.00 38.53 289 LEU B O 1
ATOM 6690 N N . ASN B 1 192 ? -25.518 -2.241 150.762 1.00 41.53 290 ASN B N 1
ATOM 6691 C CA . ASN B 1 192 ? -24.909 -3.129 151.744 1.00 46.64 290 ASN B CA 1
ATOM 6692 C C . ASN B 1 192 ? -24.590 -2.406 153.049 1.00 42.45 290 ASN B C 1
ATOM 6693 O O . ASN B 1 192 ? -24.142 -3.021 154.014 1.00 41.92 290 ASN B O 1
ATOM 6698 N N . GLY B 1 193 ? -24.821 -1.097 153.070 1.00 36.17 291 GLY B N 1
ATOM 6699 C CA . GLY B 1 193 ? -24.634 -0.312 154.276 1.00 32.15 291 GLY B CA 1
ATOM 6700 C C . GLY B 1 193 ? -23.213 0.182 154.452 1.00 31.59 291 GLY B C 1
ATOM 6701 O O . GLY B 1 193 ? -22.891 0.809 155.459 1.00 33.33 291 GLY B O 1
ATOM 6702 N N . ASP B 1 194 ? -22.360 -0.096 153.472 1.00 28.16 292 ASP B N 1
ATOM 6703 C CA . ASP B 1 194 ? -20.968 0.334 153.542 1.00 31.82 292 ASP B CA 1
ATOM 6704 C C . ASP B 1 194 ? -20.839 1.806 153.161 1.00 32.71 292 ASP B C 1
ATOM 6705 O O . ASP B 1 194 ? -21.673 2.344 152.434 1.00 32.18 292 ASP B O 1
ATOM 6710 N N . ASP B 1 195 ? -19.786 2.449 153.653 1.00 30.04 293 ASP B N 1
ATOM 6711 C CA . ASP B 1 195 ? -19.619 3.886 153.478 1.00 28.04 293 ASP B CA 1
ATOM 6712 C C . ASP B 1 195 ? -19.037 4.211 152.106 1.00 28.81 293 ASP B C 1
ATOM 6713 O O . ASP B 1 195 ? -17.995 3.677 151.722 1.00 30.13 293 ASP B O 1
ATOM 6718 N N . LEU B 1 196 ? -19.704 5.096 151.373 1.00 28.81 294 LEU B N 1
ATOM 6719 C CA . LEU B 1 196 ? -19.220 5.515 150.063 1.00 28.39 294 LEU B CA 1
ATOM 6720 C C . LEU B 1 196 ? -18.510 6.861 150.137 1.00 27.76 294 LEU B C 1
ATOM 6721 O O . LEU B 1 196 ? -17.397 7.013 149.634 1.00 33.75 294 LEU B O 1
ATOM 6726 N N . GLY B 1 197 ? -19.161 7.836 150.760 1.00 20.58 295 GLY B N 1
ATOM 6727 C CA . GLY B 1 197 ? -18.590 9.163 150.866 1.00 19.21 295 GLY B CA 1
ATOM 6728 C C . GLY B 1 197 ? -19.437 10.133 151.660 1.00 18.17 295 GLY B C 1
ATOM 6729 O O . GLY B 1 197 ? -20.515 9.783 152.136 1.00 19.97 295 GLY B O 1
ATOM 6730 N N . LEU B 1 198 ? -18.941 11.358 151.813 1.00 20.76 296 LEU B N 1
ATOM 6731 C CA . LEU B 1 198 ? -19.701 12.409 152.476 1.00 22.27 296 LEU B CA 1
ATOM 6732 C C . LEU B 1 198 ? -19.354 13.789 151.929 1.00 20.48 296 LEU B C 1
ATOM 6733 O O . LEU B 1 198 ? -18.252 14.015 151.437 1.00 17.99 296 LEU B O 1
ATOM 6738 N N . ILE B 1 199 ? -20.310 14.706 152.030 1.00 22.86 297 ILE B N 1
ATOM 6739 C CA . ILE B 1 199 ? -20.071 16.113 151.735 1.00 18.54 297 ILE B CA 1
ATOM 6740 C C . ILE B 1 199 ? -20.417 16.929 152.971 1.00 17.27 297 ILE B C 1
ATOM 6741 O O . ILE B 1 199 ? -21.438 16.686 153.614 1.00 24.36 297 ILE B O 1
ATOM 6746 N N . SER B 1 200 ? -19.573 17.896 153.306 1.00 16.81 298 SER B N 1
ATOM 6747 C CA . SER B 1 200 ? -19.804 18.712 154.490 1.00 18.31 298 SER B CA 1
ATOM 6748 C C . SER B 1 200 ? -19.770 20.199 154.161 1.00 17.87 298 SER B C 1
ATOM 6749 O O . SER B 1 200 ? -18.710 20.758 153.877 1.00 20.92 298 SER B O 1
ATOM 6752 N N . TRP B 1 201 ? -20.940 20.831 154.182 1.00 16.33 299 TRP B N 1
ATOM 6753 C CA . TRP B 1 201 ? -21.040 22.274 153.991 1.00 13.21 299 TRP B CA 1
ATOM 6754 C C . TRP B 1 201 ? -20.865 22.994 155.321 1.00 13.47 299 TRP B C 1
ATOM 6755 O O . TRP B 1 201 ? -21.524 22.661 156.305 1.00 17.66 299 TRP B O 1
ATOM 6766 N N . PHE B 1 202 ? -19.969 23.974 155.347 1.00 13.22 300 PHE B N 1
ATOM 6767 C CA . PHE B 1 202 ? -19.690 24.730 156.561 1.00 11.55 300 PHE B CA 1
ATOM 6768 C C . PHE B 1 202 ? -18.947 26.017 156.223 1.00 19.79 300 PHE B C 1
ATOM 6769 O O . PHE B 1 202 ? -17.943 25.995 155.508 1.00 11.20 300 PHE B O 1
ATOM 6777 N N . ALA B 1 203 ? -19.440 27.135 156.744 1.00 14.57 301 ALA B N 1
ATOM 6778 C CA . ALA B 1 203 ? -18.882 28.439 156.410 1.00 14.31 301 ALA B CA 1
ATOM 6779 C C . ALA B 1 203 ? -17.636 28.750 157.235 1.00 13.46 301 ALA B C 1
ATOM 6780 O O . ALA B 1 203 ? -17.718 28.940 158.447 1.00 11.36 301 ALA B O 1
ATOM 6782 N N . ILE B 1 204 ? -16.489 28.799 156.562 1.00 11.09 302 ILE B N 1
ATOM 6783 C CA . ILE B 1 204 ? -15.227 29.179 157.192 1.00 20.87 302 ILE B CA 1
ATOM 6784 C C . ILE B 1 204 ? -14.155 29.437 156.135 1.00 15.28 302 ILE B C 1
ATOM 6785 O O . ILE B 1 204 ? -14.054 28.712 155.145 1.00 17.78 302 ILE B O 1
ATOM 6790 N N . HIS B 1 205 ? -13.377 30.496 156.331 1.00 14.66 303 HIS B N 1
ATOM 6791 C CA . HIS B 1 205 ? -12.240 30.778 155.458 1.00 14.17 303 HIS B CA 1
ATOM 6792 C C . HIS B 1 205 ? -11.092 29.819 155.733 1.00 17.92 303 HIS B C 1
ATOM 6793 O O . HIS B 1 205 ? -10.601 29.745 156.856 1.00 16.26 303 HIS B O 1
ATOM 6800 N N . PRO B 1 206 ? -10.663 29.069 154.709 1.00 18.20 304 PRO B N 1
ATOM 6801 C CA . PRO B 1 206 ? -9.464 28.245 154.883 1.00 18.13 304 PRO B CA 1
ATOM 6802 C C . PRO B 1 206 ? -8.207 29.099 154.794 1.00 20.25 304 PRO B C 1
ATOM 6803 O O . PRO B 1 206 ? -7.472 29.018 153.810 1.00 25.10 304 PRO B O 1
ATOM 6807 N N . VAL B 1 207 ? -7.971 29.913 155.818 1.00 19.60 305 VAL B N 1
ATOM 6808 C CA . VAL B 1 207 ? -6.826 30.814 155.829 1.00 18.18 305 VAL B CA 1
ATOM 6809 C C . VAL B 1 207 ? -6.005 30.663 157.106 1.00 18.51 305 VAL B C 1
ATOM 6810 O O . VAL B 1 207 ? -5.233 31.553 157.466 1.00 20.45 305 VAL B O 1
ATOM 6814 N N . SER B 1 208 ? -6.169 29.529 157.783 1.00 18.47 306 SER B N 1
ATOM 6815 C CA . SER B 1 208 ? -5.406 29.246 158.996 1.00 22.48 306 SER B CA 1
ATOM 6816 C C . SER B 1 208 ? -3.915 29.268 158.687 1.00 23.09 306 SER B C 1
ATOM 6817 O O . SER B 1 208 ? -3.101 29.644 159.528 1.00 23.86 306 SER B O 1
ATOM 6820 N N . MET B 1 209 ? -3.566 28.858 157.472 1.00 19.47 307 MET B N 1
ATOM 6821 C CA . MET B 1 209 ? -2.219 29.058 156.963 1.00 14.10 307 MET B CA 1
ATOM 6822 C C . MET B 1 209 ? -2.130 30.457 156.361 1.00 19.26 307 MET B C 1
ATOM 6823 O O . MET B 1 209 ? -2.730 30.731 155.320 1.00 21.34 307 MET B O 1
ATOM 6828 N N . ASN B 1 210 ? -1.388 31.345 157.016 1.00 19.48 308 ASN B N 1
ATOM 6829 C CA . ASN B 1 210 ? -1.363 32.745 156.610 1.00 23.34 308 ASN B CA 1
ATOM 6830 C C . ASN B 1 210 ? -0.462 32.981 155.400 1.00 23.60 308 ASN B C 1
ATOM 6831 O O . ASN B 1 210 ? 0.053 32.032 154.809 1.00 24.43 308 ASN B O 1
ATOM 6836 N N . ASN B 1 211 ? -0.279 34.246 155.030 1.00 23.51 309 ASN B N 1
ATOM 6837 C CA . ASN B 1 211 ? 0.439 34.582 153.803 1.00 23.16 309 ASN B CA 1
ATOM 6838 C C . ASN B 1 211 ? 1.962 34.534 153.938 1.00 22.16 309 ASN B C 1
ATOM 6839 O O . ASN B 1 211 ? 2.682 34.952 153.031 1.00 25.29 309 ASN B O 1
ATOM 6844 N N . SER B 1 212 ? 2.445 34.031 155.070 1.00 22.94 310 SER B N 1
ATOM 6845 C CA . SER B 1 212 ? 3.872 33.781 155.251 1.00 24.04 310 SER B CA 1
ATOM 6846 C C . SER B 1 212 ? 4.247 32.396 154.738 1.00 23.86 310 SER B C 1
ATOM 6847 O O . SER B 1 212 ? 5.425 32.065 154.614 1.00 30.53 310 SER B O 1
ATOM 6850 N N . ASN B 1 213 ? 3.233 31.591 154.441 1.00 18.62 311 ASN B N 1
ATOM 6851 C CA . ASN B 1 213 ? 3.444 30.207 154.041 1.00 18.81 311 ASN B CA 1
ATOM 6852 C C . ASN B 1 213 ? 3.899 30.077 152.595 1.00 20.52 311 ASN B C 1
ATOM 6853 O O . ASN B 1 213 ? 3.480 30.842 151.728 1.00 21.15 311 ASN B O 1
ATOM 6858 N N . HIS B 1 214 ? 4.763 29.101 152.347 1.00 23.39 312 HIS B N 1
ATOM 6859 C CA . HIS B 1 214 ? 5.255 28.834 151.006 1.00 22.62 312 HIS B CA 1
ATOM 6860 C C . HIS B 1 214 ? 4.991 27.379 150.633 1.00 18.17 312 HIS B C 1
ATOM 6861 O O . HIS B 1 214 ? 5.352 26.930 149.547 1.00 19.00 312 HIS B O 1
ATOM 6868 N N . LEU B 1 215 ? 4.354 26.654 151.547 1.00 15.53 313 LEU B N 1
ATOM 6869 C CA . LEU B 1 215 ? 4.026 25.248 151.335 1.00 18.23 313 LEU B CA 1
ATOM 6870 C C . LEU B 1 215 ? 2.609 25.070 150.813 1.00 19.89 313 LEU B C 1
ATOM 6871 O O . LEU B 1 215 ? 1.652 25.535 151.430 1.00 22.24 313 LEU B O 1
ATOM 6876 N N . VAL B 1 216 ? 2.479 24.388 149.679 1.00 19.44 314 VAL B N 1
ATOM 6877 C CA . VAL B 1 216 ? 1.170 24.052 149.126 1.00 15.96 314 VAL B CA 1
ATOM 6878 C C . VAL B 1 216 ? 0.392 23.167 150.095 1.00 13.57 314 VAL B C 1
ATOM 6879 O O . VAL B 1 216 ? 0.909 22.157 150.572 1.00 13.87 314 VAL B O 1
ATOM 6883 N N . ASN B 1 217 ? -0.850 23.549 150.379 1.00 13.16 315 ASN B N 1
ATOM 6884 C CA . ASN B 1 217 ? -1.708 22.773 151.269 1.00 13.01 315 ASN B CA 1
ATOM 6885 C C . ASN B 1 217 ? -3.179 23.131 151.094 1.00 14.64 315 ASN B C 1
ATOM 6886 O O . ASN B 1 217 ? -3.517 24.105 150.421 1.00 17.15 315 ASN B O 1
ATOM 6891 N N . SER B 1 218 ? -4.051 22.335 151.706 1.00 12.96 316 SER B N 1
ATOM 6892 C CA . SER B 1 218 ? -5.491 22.518 151.566 1.00 13.91 316 SER B CA 1
ATOM 6893 C C . SER B 1 218 ? -6.119 23.159 152.803 1.00 16.96 316 SER B C 1
ATOM 6894 O O . SER B 1 218 ? -7.342 23.219 152.926 1.00 15.41 316 SER B O 1
ATOM 6897 N N . ASP B 1 219 ? -5.265 23.623 153.713 1.00 23.93 317 ASP B N 1
ATOM 6898 C CA . ASP B 1 219 ? -5.675 24.377 154.900 1.00 22.98 317 ASP B CA 1
ATOM 6899 C C . ASP B 1 219 ? -6.624 23.589 155.812 1.00 22.77 317 ASP B C 1
ATOM 6900 O O . ASP B 1 219 ? -6.654 22.359 155.775 1.00 22.92 317 ASP B O 1
ATOM 6905 N N . ASN B 1 220 ? -7.391 24.308 156.630 1.00 21.21 318 ASN B N 1
ATOM 6906 C CA . ASN B 1 220 ? -8.189 23.692 157.691 1.00 18.50 318 ASN B CA 1
ATOM 6907 C C . ASN B 1 220 ? -9.262 22.725 157.192 1.00 15.97 318 ASN B C 1
ATOM 6908 O O . ASN B 1 220 ? -9.387 21.616 157.713 1.00 19.16 318 ASN B O 1
ATOM 6913 N N . VAL B 1 221 ? -10.040 23.137 156.196 1.00 11.72 319 VAL B N 1
ATOM 6914 C CA . VAL B 1 221 ? -11.084 22.266 155.660 1.00 12.86 319 VAL B CA 1
ATOM 6915 C C . VAL B 1 221 ? -10.457 21.073 154.948 1.00 13.90 319 VAL B C 1
ATOM 6916 O O . VAL B 1 221 ? -11.040 19.989 154.901 1.00 13.68 319 VAL B O 1
ATOM 6920 N N . GLY B 1 222 ? -9.260 21.279 154.409 1.00 12.66 320 GLY B N 1
ATOM 6921 C CA . GLY B 1 222 ? -8.510 20.209 153.783 1.00 12.19 320 GLY B CA 1
ATOM 6922 C C . GLY B 1 222 ? -8.049 19.202 154.813 1.00 12.54 320 GLY B C 1
ATOM 6923 O O . GLY B 1 222 ? -8.070 17.996 154.571 1.00 13.42 320 GLY B O 1
ATOM 6924 N N . TYR B 1 223 ? -7.626 19.700 155.969 1.00 12.61 321 TYR B N 1
ATOM 6925 C CA . TYR B 1 223 ? -7.181 18.830 157.048 1.00 18.07 321 TYR B CA 1
ATOM 6926 C C . TYR B 1 223 ? -8.353 18.039 157.616 1.00 18.62 321 TYR B C 1
ATOM 6927 O O . TYR B 1 223 ? -8.202 16.881 158.009 1.00 19.73 321 TYR B O 1
ATOM 6936 N N . ALA B 1 224 ? -9.523 18.670 157.647 1.00 12.82 322 ALA B N 1
ATOM 6937 C CA . ALA B 1 224 ? -10.733 18.019 158.133 1.00 13.03 322 ALA B CA 1
ATOM 6938 C C . ALA B 1 224 ? -11.127 16.875 157.205 1.00 15.04 322 ALA B C 1
ATOM 6939 O O . ALA B 1 224 ? -11.486 15.788 157.657 1.00 16.78 322 ALA B O 1
ATOM 6941 N N . SER B 1 225 ? -11.056 17.134 155.904 1.00 14.50 323 SER B N 1
ATOM 6942 C CA . SER B 1 225 ? -11.285 16.107 154.896 1.00 13.06 323 SER B CA 1
ATOM 6943 C C . SER B 1 225 ? -10.259 14.987 155.024 1.00 16.66 323 SER B C 1
ATOM 6944 O O . SER B 1 225 ? -10.584 13.807 154.890 1.00 18.82 323 SER B O 1
ATOM 6947 N N . TYR B 1 226 ? -9.020 15.380 155.300 1.00 19.15 324 TYR B N 1
ATOM 6948 C CA . TYR B 1 226 ? -7.903 14.454 155.453 1.00 20.09 324 TYR B CA 1
ATOM 6949 C C . TYR B 1 226 ? -8.138 13.465 156.592 1.00 19.61 324 TYR B C 1
ATOM 6950 O O . TYR B 1 226 ? -7.920 12.263 156.433 1.00 20.29 324 TYR B O 1
ATOM 6959 N N . LEU B 1 227 ? -8.592 13.974 157.733 1.00 17.02 325 LEU B N 1
ATOM 6960 C CA . LEU B 1 227 ? -8.850 13.136 158.900 1.00 20.13 325 LEU B CA 1
ATOM 6961 C C . LEU B 1 227 ? -10.028 12.193 158.674 1.00 25.79 325 LEU B C 1
ATOM 6962 O O . LEU B 1 227 ? -9.980 11.026 159.065 1.00 32.07 325 LEU B O 1
ATOM 6967 N N . LEU B 1 228 ? -11.089 12.707 158.058 1.00 24.49 326 LEU B N 1
ATOM 6968 C CA . LEU B 1 228 ? -12.265 11.898 157.751 1.00 25.11 326 LEU B CA 1
ATOM 6969 C C . LEU B 1 228 ? -11.929 10.713 156.851 1.00 23.92 326 LEU B C 1
ATOM 6970 O O . LEU B 1 228 ? -12.369 9.590 157.100 1.00 26.93 326 LEU B O 1
ATOM 6975 N N . GLU B 1 229 ? -11.156 10.970 155.801 1.00 21.17 327 GLU B N 1
ATOM 6976 C CA . GLU B 1 229 ? -10.794 9.925 154.852 1.00 19.09 327 GLU B CA 1
ATOM 6977 C C . GLU B 1 229 ? -9.857 8.901 155.477 1.00 18.86 327 GLU B C 1
ATOM 6978 O O . GLU B 1 229 ? -10.013 7.701 155.268 1.00 24.59 327 GLU B O 1
ATOM 6984 N N . GLN B 1 230 ? -8.891 9.375 156.253 1.00 16.17 328 GLN B N 1
ATOM 6985 C CA . GLN B 1 230 ? -7.926 8.481 156.878 1.00 22.61 328 GLN B CA 1
ATOM 6986 C C . GLN B 1 230 ? -8.576 7.581 157.922 1.00 31.63 328 GLN B C 1
ATOM 6987 O O . GLN B 1 230 ? -8.124 6.457 158.144 1.00 36.84 328 GLN B O 1
ATOM 6993 N N . GLU B 1 231 ? -9.634 8.070 158.563 1.00 36.28 329 GLU B N 1
ATOM 6994 C CA . GLU B 1 231 ? -10.350 7.262 159.543 1.00 35.29 329 GLU B CA 1
ATOM 6995 C C . GLU B 1 231 ? -11.149 6.158 158.864 1.00 28.09 329 GLU B C 1
ATOM 6996 O O . GLU B 1 231 ? -11.154 5.015 159.315 1.00 28.63 329 GLU B O 1
ATOM 7002 N N . LYS B 1 232 ? -11.835 6.511 157.783 1.00 23.54 330 LYS B N 1
ATOM 7003 C CA . LYS B 1 232 ? -12.637 5.543 157.044 1.00 21.63 330 LYS B CA 1
ATOM 7004 C C . LYS B 1 232 ? -11.785 4.606 156.196 1.00 26.33 330 LYS B C 1
ATOM 7005 O O . LYS B 1 232 ? -12.014 3.396 156.182 1.00 28.11 330 LYS B O 1
ATOM 7011 N N . ASN B 1 233 ? -10.811 5.165 155.484 1.00 24.97 331 ASN B N 1
ATOM 7012 C CA . ASN B 1 233 ? -9.942 4.364 154.629 1.00 25.58 331 ASN B CA 1
ATOM 7013 C C . ASN B 1 233 ? -8.820 3.721 155.430 1.00 28.04 331 ASN B C 1
ATOM 7014 O O . ASN B 1 233 ? -7.641 3.960 155.170 1.00 30.27 331 ASN B O 1
ATOM 7019 N N . LYS B 1 234 ? -9.205 2.912 156.412 1.00 29.39 332 LYS B N 1
ATOM 7020 C CA . LYS B 1 234 ? -8.262 2.204 157.269 1.00 34.08 332 LYS B CA 1
ATOM 7021 C C . LYS B 1 234 ? -7.261 1.386 156.459 1.00 31.92 332 LYS B C 1
ATOM 7022 O O . LYS B 1 234 ? -7.645 0.612 155.583 1.00 34.03 332 LYS B O 1
ATOM 7028 N N . GLY B 1 235 ? -5.977 1.559 156.756 1.00 29.37 333 GLY B N 1
ATOM 7029 C CA . GLY B 1 235 ? -4.936 0.815 156.071 1.00 29.71 333 GLY B CA 1
ATOM 7030 C C . GLY B 1 235 ? -4.440 1.472 154.795 1.00 30.12 333 GLY B C 1
ATOM 7031 O O . GLY B 1 235 ? -3.485 1.000 154.179 1.00 32.94 333 GLY B O 1
ATOM 7032 N N . TYR B 1 236 ? -5.087 2.561 154.395 1.00 29.90 334 TYR B N 1
ATOM 7033 C CA . TYR B 1 236 ? -4.699 3.278 153.183 1.00 32.88 334 TYR B CA 1
ATOM 7034 C C . TYR B 1 236 ? -3.851 4.512 153.480 1.00 36.79 334 TYR B C 1
ATOM 7035 O O . TYR B 1 236 ? -4.046 5.189 154.490 1.00 41.26 334 TYR B O 1
ATOM 7044 N N . LEU B 1 237 ? -2.910 4.796 152.586 1.00 33.63 335 LEU B N 1
ATOM 7045 C CA . LEU B 1 237 ? -2.105 6.008 152.672 1.00 30.80 335 LEU B CA 1
ATOM 7046 C C . LEU B 1 237 ? -2.950 7.219 152.287 1.00 28.42 335 LEU B C 1
ATOM 7047 O O . LEU B 1 237 ? -3.948 7.073 151.583 1.00 29.29 335 LEU B O 1
ATOM 7052 N N . PRO B 1 238 ? -2.562 8.415 152.762 1.00 28.51 336 PRO B N 1
ATOM 7053 C CA . PRO B 1 238 ? -3.253 9.654 152.390 1.00 26.64 336 PRO B CA 1
ATOM 7054 C C . PRO B 1 238 ? -3.414 9.810 150.880 1.00 26.04 336 PRO B C 1
ATOM 7055 O O . PRO B 1 238 ? -2.465 9.577 150.133 1.00 25.29 336 PRO B O 1
ATOM 7059 N N . GLY B 1 239 ? -4.612 10.188 150.448 1.00 22.76 337 GLY B N 1
ATOM 7060 C CA . GLY B 1 239 ? -4.904 10.339 149.035 1.00 19.14 337 GLY B CA 1
ATOM 7061 C C . GLY B 1 239 ? -5.380 9.055 148.386 1.00 21.52 337 GLY B C 1
ATOM 7062 O O . GLY B 1 239 ? -5.800 9.055 147.229 1.00 25.60 337 GLY B O 1
ATOM 7063 N N . GLN B 1 240 ? -5.318 7.958 149.134 1.00 21.16 338 GLN B N 1
ATOM 7064 C CA . GLN B 1 240 ? -5.792 6.668 148.644 1.00 22.37 338 GLN B CA 1
ATOM 7065 C C . GLN B 1 240 ? -6.947 6.159 149.499 1.00 22.33 338 GLN B C 1
ATOM 7066 O O . GLN B 1 240 ? -7.148 6.623 150.621 1.00 21.96 338 GLN B O 1
ATOM 7072 N N . GLY B 1 241 ? -7.703 5.205 148.964 1.00 22.62 339 GLY B N 1
ATOM 7073 C CA . GLY B 1 241 ? -8.855 4.664 149.664 1.00 21.78 339 GLY B CA 1
ATOM 7074 C C . GLY B 1 241 ? -10.169 4.992 148.978 1.00 21.22 339 GLY B C 1
ATOM 7075 O O . GLY B 1 241 ? -10.315 6.062 148.388 1.00 19.85 339 GLY B O 1
ATOM 7076 N N . PRO B 1 242 ? -11.137 4.067 149.055 1.00 22.34 340 PRO B N 1
ATOM 7077 C CA . PRO B 1 242 ? -12.426 4.191 148.363 1.00 21.17 340 PRO B CA 1
ATOM 7078 C C . PRO B 1 242 ? -13.312 5.314 148.907 1.00 23.80 340 PRO B C 1
ATOM 7079 O O . PRO B 1 242 ? -13.971 5.994 148.122 1.00 30.28 340 PRO B O 1
ATOM 7083 N N . PHE B 1 243 ? -13.334 5.498 150.223 1.00 17.55 341 PHE B N 1
ATOM 7084 C CA . PHE B 1 243 ? -14.167 6.527 150.840 1.00 16.97 341 PHE B CA 1
ATOM 7085 C C . PHE B 1 243 ? -13.683 7.926 150.467 1.00 23.46 341 PHE B C 1
ATOM 7086 O O . PHE B 1 243 ? -12.490 8.223 150.550 1.00 23.95 341 PHE B O 1
ATOM 7094 N N . VAL B 1 244 ? -14.613 8.781 150.056 1.00 19.37 342 VAL B N 1
ATOM 7095 C CA . VAL B 1 244 ? -14.274 10.144 149.664 1.00 17.08 342 VAL B CA 1
ATOM 7096 C C . VAL B 1 244 ? -15.014 11.150 150.537 1.00 20.70 342 VAL B C 1
ATOM 7097 O O . VAL B 1 244 ? -16.239 11.145 150.596 1.00 22.70 342 VAL B O 1
ATOM 7101 N N . ALA B 1 245 ? -14.267 12.023 151.203 1.00 22.40 343 ALA B N 1
ATOM 7102 C CA . ALA B 1 245 ? -14.869 12.987 152.115 1.00 21.20 343 ALA B CA 1
ATOM 7103 C C . ALA B 1 245 ? -14.470 14.408 151.743 1.00 25.81 343 ALA B C 1
ATOM 7104 O O . ALA B 1 245 ? -13.311 14.797 151.884 1.00 28.77 343 ALA B O 1
ATOM 7106 N N . ALA B 1 246 ? -15.442 15.179 151.268 1.00 24.49 344 ALA B N 1
ATOM 7107 C CA . ALA B 1 246 ? -15.181 16.538 150.814 1.00 20.47 344 ALA B CA 1
ATOM 7108 C C . ALA B 1 246 ? -15.878 17.575 151.680 1.00 20.81 344 ALA B C 1
ATOM 7109 O O . ALA B 1 246 ? -17.086 17.508 151.895 1.00 23.98 344 ALA B O 1
ATOM 7111 N N . PHE B 1 247 ? -15.107 18.534 152.177 1.00 18.32 345 PHE B N 1
ATOM 7112 C CA . PHE B 1 247 ? -15.684 19.724 152.778 1.00 14.51 345 PHE B CA 1
ATOM 7113 C C . PHE B 1 247 ? -15.992 20.725 151.680 1.00 18.41 345 PHE B C 1
ATOM 7114 O O . PHE B 1 247 ? -15.129 21.051 150.867 1.00 28.23 345 PHE B O 1
ATOM 7122 N N . ALA B 1 248 ? -17.230 21.200 151.650 1.00 15.13 346 ALA B N 1
ATOM 7123 C CA . ALA B 1 248 ? -17.647 22.142 150.626 1.00 15.59 346 ALA B CA 1
ATOM 7124 C C . ALA B 1 248 ? -17.728 23.546 151.205 1.00 17.82 346 ALA B C 1
ATOM 7125 O O . ALA B 1 248 ? -18.227 23.739 152.314 1.00 19.62 346 ALA B O 1
ATOM 7127 N N . SER B 1 249 ? -17.222 24.523 150.459 1.00 15.75 347 SER B N 1
ATOM 7128 C CA . SER B 1 249 ? -17.285 25.915 150.883 1.00 13.69 347 SER B CA 1
ATOM 7129 C C . SER B 1 249 ? -18.729 26.388 150.923 1.00 16.02 347 SER B C 1
ATOM 7130 O O . SER B 1 249 ? -19.578 25.884 150.187 1.00 18.31 347 SER B O 1
ATOM 7133 N N . SER B 1 250 ? -18.998 27.363 151.782 1.00 14.96 348 SER B N 1
ATOM 7134 C CA . SER B 1 250 ? -20.346 27.879 151.956 1.00 13.89 348 SER B CA 1
ATOM 7135 C C . SER B 1 250 ? -20.328 29.400 151.914 1.00 14.49 348 SER B C 1
ATOM 7136 O O . SER B 1 250 ? -19.544 29.994 151.173 1.00 12.76 348 SER B O 1
ATOM 7139 N N . ASN B 1 251 ? -21.189 30.031 152.704 1.00 15.94 349 ASN B N 1
ATOM 7140 C CA . ASN B 1 251 ? -21.168 31.484 152.816 1.00 20.94 349 ASN B CA 1
ATOM 7141 C C . ASN B 1 251 ? -20.115 31.935 153.831 1.00 19.19 349 ASN B C 1
ATOM 7142 O O . ASN B 1 251 ? -20.431 32.283 154.970 1.00 15.35 349 ASN B O 1
ATOM 7147 N N . LEU B 1 252 ? -18.859 31.935 153.395 1.00 15.27 350 LEU B N 1
ATOM 7148 C CA . LEU B 1 252 ? -17.733 32.186 154.284 1.00 15.69 350 LEU B CA 1
ATOM 7149 C C . LEU B 1 252 ? -17.229 33.628 154.238 1.00 19.46 350 LEU B C 1
ATOM 7150 O O . LEU B 1 252 ? -16.210 33.948 154.850 1.00 22.24 350 LEU B O 1
ATOM 7155 N N . GLY B 1 253 ? -17.955 34.485 153.526 1.00 17.53 351 GLY B N 1
ATOM 7156 C CA . GLY B 1 253 ? -17.494 35.824 153.192 1.00 17.14 351 GLY B CA 1
ATOM 7157 C C . GLY B 1 253 ? -16.875 36.642 154.310 1.00 17.98 351 GLY B C 1
ATOM 7158 O O . GLY B 1 253 ? -15.854 37.297 154.112 1.00 17.16 351 GLY B O 1
ATOM 7159 N N . ASP B 1 254 ? -17.486 36.599 155.488 1.00 19.22 352 ASP B N 1
ATOM 7160 C CA . ASP B 1 254 ? -17.002 37.375 156.624 1.00 18.61 352 ASP B CA 1
ATOM 7161 C C . ASP B 1 254 ? -16.640 36.480 157.806 1.00 18.78 352 ASP B C 1
ATOM 7162 O O . ASP B 1 254 ? -16.672 36.914 158.956 1.00 14.81 352 ASP B O 1
ATOM 7167 N N . VAL B 1 255 ? -16.284 35.232 157.514 1.00 11.63 353 VAL B N 1
ATOM 7168 C CA . VAL B 1 255 ? -16.010 34.251 158.558 1.00 16.88 353 VAL B CA 1
ATOM 7169 C C . VAL B 1 255 ? -14.535 33.845 158.595 1.00 21.65 353 VAL B C 1
ATOM 7170 O O . VAL B 1 255 ? -13.994 33.343 157.610 1.00 23.59 353 VAL B O 1
ATOM 7174 N N . SER B 1 256 ? -13.894 34.064 159.740 1.00 21.97 354 SER B N 1
ATOM 7175 C CA . SER B 1 256 ? -12.475 33.760 159.913 1.00 16.84 354 SER B CA 1
ATOM 7176 C C . SER B 1 256 ? -12.239 32.610 160.892 1.00 19.31 354 SER B C 1
ATOM 7177 O O . SER B 1 256 ? -12.994 32.445 161.848 1.00 26.41 354 SER B O 1
ATOM 7180 N N . PRO B 1 257 ? -11.185 31.812 160.652 1.00 16.77 355 PRO B N 1
ATOM 7181 C CA . PRO B 1 257 ? -10.787 30.723 161.549 1.00 16.52 355 PRO B CA 1
ATOM 7182 C C . PRO B 1 257 ? -9.809 31.177 162.629 1.00 16.46 355 PRO B C 1
ATOM 7183 O O . PRO B 1 257 ? -9.435 30.389 163.499 1.00 12.90 355 PRO B O 1
ATOM 7187 N N . ASN B 1 258 ? -9.404 32.440 162.568 1.00 16.64 356 ASN B N 1
ATOM 7188 C CA . ASN B 1 258 ? -8.421 32.977 163.501 1.00 17.84 356 ASN B CA 1
ATOM 7189 C C . ASN B 1 258 ? -9.123 33.525 164.737 1.00 18.97 356 ASN B C 1
ATOM 7190 O O . ASN B 1 258 ? -9.277 34.737 164.902 1.00 13.74 356 ASN B O 1
ATOM 7195 N N . ILE B 1 259 ? -9.532 32.611 165.612 1.00 17.50 357 ILE B N 1
ATOM 7196 C CA . ILE B 1 259 ? -10.507 32.908 166.655 1.00 18.15 357 ILE B CA 1
ATOM 7197 C C . ILE B 1 259 ? -9.978 33.735 167.825 1.00 21.40 357 ILE B C 1
ATOM 7198 O O . ILE B 1 259 ? -10.759 34.178 168.666 1.00 29.54 357 ILE B O 1
ATOM 7203 N N . LEU B 1 260 ? -8.668 33.946 167.892 1.00 18.49 358 LEU B N 1
ATOM 7204 C CA . LEU B 1 260 ? -8.116 34.814 168.929 1.00 20.03 358 LEU B CA 1
ATOM 7205 C C . LEU B 1 260 ? -8.461 36.274 168.659 1.00 21.06 358 LEU B C 1
ATOM 7206 O O . LEU B 1 260 ? -8.302 37.132 169.527 1.00 25.28 358 LEU B O 1
ATOM 7211 N N . GLY B 1 261 ? -8.939 36.548 167.450 1.00 21.15 359 GLY B N 1
ATOM 7212 C CA . GLY B 1 261 ? -9.372 37.883 167.088 1.00 19.92 359 GLY B CA 1
ATOM 7213 C C . GLY B 1 261 ? -8.242 38.786 166.635 1.00 19.95 359 GLY B C 1
ATOM 7214 O O . GLY B 1 261 ? -7.067 38.435 166.754 1.00 22.85 359 GLY B O 1
ATOM 7215 N N . PRO B 1 262 ? -8.596 39.970 166.118 1.00 21.74 360 PRO B N 1
ATOM 7216 C CA . PRO B 1 262 ? -7.633 40.931 165.573 1.00 23.07 360 PRO B CA 1
ATOM 7217 C C . PRO B 1 262 ? -6.854 41.667 166.660 1.00 26.81 360 PRO B C 1
ATOM 7218 O O . PRO B 1 262 ? -7.443 42.311 167.531 1.00 31.27 360 PRO B O 1
ATOM 7222 N N . ARG B 1 263 ? -5.531 41.561 166.604 1.00 26.95 361 ARG B N 1
ATOM 7223 C CA . ARG B 1 263 ? -4.660 42.247 167.549 1.00 27.50 361 ARG B CA 1
ATOM 7224 C C . ARG B 1 263 ? -3.538 42.964 166.808 1.00 28.12 361 ARG B C 1
ATOM 7225 O O . ARG B 1 263 ? -3.113 42.522 165.741 1.00 29.55 361 ARG B O 1
ATOM 7233 N N . CYS B 1 264 ? -3.066 44.073 167.368 1.00 23.65 362 CYS B N 1
ATOM 7234 C CA . CYS B 1 264 ? -1.915 44.762 166.803 1.00 25.06 362 CYS B CA 1
ATOM 7235 C C . CYS B 1 264 ? -0.659 43.982 167.171 1.00 26.67 362 CYS B C 1
ATOM 7236 O O . CYS B 1 264 ? -0.377 43.777 168.349 1.00 26.81 362 CYS B O 1
ATOM 7239 N N . ILE B 1 265 ? 0.098 43.557 166.166 1.00 26.38 363 ILE B N 1
ATOM 7240 C CA . ILE B 1 265 ? 1.258 42.702 166.398 1.00 28.98 363 ILE B CA 1
ATOM 7241 C C . ILE B 1 265 ? 2.338 43.385 167.239 1.00 28.77 363 ILE B C 1
ATOM 7242 O O . ILE B 1 265 ? 3.069 42.719 167.972 1.00 30.98 363 ILE B O 1
ATOM 7247 N N . ASN B 1 266 ? 2.434 44.707 167.141 1.00 26.83 364 ASN B N 1
ATOM 7248 C CA . ASN B 1 266 ? 3.466 45.447 167.864 1.00 30.56 364 ASN B CA 1
ATOM 7249 C C . ASN B 1 266 ? 3.143 45.684 169.337 1.00 30.88 364 ASN B C 1
ATOM 7250 O O . ASN B 1 266 ? 4.022 45.581 170.191 1.00 36.42 364 ASN B O 1
ATOM 7255 N N . THR B 1 267 ? 1.888 46.003 169.636 1.00 26.81 365 THR B N 1
ATOM 7256 C CA . THR B 1 267 ? 1.511 46.355 171.000 1.00 25.76 365 THR B CA 1
ATOM 7257 C C . THR B 1 267 ? 0.697 45.256 171.676 1.00 26.97 365 THR B C 1
ATOM 7258 O O . THR B 1 267 ? 0.611 45.204 172.904 1.00 29.10 365 THR B O 1
ATOM 7262 N N . GLY B 1 268 ? 0.102 44.379 170.873 1.00 25.62 366 GLY B N 1
ATOM 7263 C CA . GLY B 1 268 ? -0.734 43.311 171.393 1.00 20.92 366 GLY B CA 1
ATOM 7264 C C . GLY B 1 268 ? -2.129 43.777 171.765 1.00 25.91 366 GLY B C 1
ATOM 7265 O O . GLY B 1 268 ? -2.943 43.001 172.263 1.00 22.94 366 GLY B O 1
ATOM 7266 N N . GLU B 1 269 ? -2.406 45.052 171.516 1.00 26.49 367 GLU B N 1
ATOM 7267 C CA . GLU B 1 269 ? -3.710 45.625 171.824 1.00 23.58 367 GLU B CA 1
ATOM 7268 C C . GLU B 1 269 ? -4.751 45.122 170.836 1.00 24.43 367 GLU B C 1
ATOM 7269 O O . GLU B 1 269 ? -4.416 44.696 169.731 1.00 26.61 367 GLU B O 1
ATOM 7275 N N . SER B 1 270 ? -6.015 45.171 171.239 1.00 22.35 368 SER B N 1
ATOM 7276 C CA . SER B 1 270 ? -7.107 44.781 170.361 1.00 22.61 368 SER B CA 1
ATOM 7277 C C . SER B 1 270 ? -7.356 45.840 169.293 1.00 25.55 368 SER B C 1
ATOM 7278 O O . SER B 1 270 ? -7.473 47.026 169.602 1.00 26.39 368 SER B O 1
ATOM 7281 N N . CYS B 1 271 ? -7.416 45.413 168.036 1.00 25.54 369 CYS B N 1
ATOM 7282 C CA . CYS B 1 271 ? -7.795 46.309 166.951 1.00 23.95 369 CYS B CA 1
ATOM 7283 C C . CYS B 1 271 ? -9.135 45.873 166.371 1.00 26.02 369 CYS B C 1
ATOM 7284 O O . CYS B 1 271 ? -9.349 45.920 165.160 1.00 26.89 369 CYS B O 1
ATOM 7287 N N . ASP B 1 272 ? -10.033 45.444 167.252 1.00 26.03 370 ASP B N 1
ATOM 7288 C CA . ASP B 1 272 ? -11.387 45.081 166.858 1.00 28.42 370 ASP B CA 1
ATOM 7289 C C . ASP B 1 272 ? -12.232 46.345 166.705 1.00 29.92 370 ASP B C 1
ATOM 7290 O O . ASP B 1 272 ? -13.056 46.670 167.563 1.00 29.78 370 ASP B O 1
ATOM 7295 N N . ASN B 1 273 ? -12.013 47.059 165.606 1.00 28.86 371 ASN B N 1
ATOM 7296 C CA . ASN B 1 273 ? -12.732 48.294 165.332 1.00 28.25 371 ASN B CA 1
ATOM 7297 C C . ASN B 1 273 ? -13.207 48.358 163.884 1.00 25.76 371 ASN B C 1
ATOM 7298 O O . ASN B 1 273 ? -12.940 47.453 163.094 1.00 28.65 371 ASN B O 1
ATOM 7303 N N . ALA B 1 274 ? -13.914 49.430 163.543 1.00 23.50 372 ALA B N 1
ATOM 7304 C CA . ALA B 1 274 ? -14.540 49.552 162.232 1.00 22.60 372 ALA B CA 1
ATOM 7305 C C . ALA B 1 274 ? -13.526 49.638 161.098 1.00 23.30 372 ALA B C 1
ATOM 7306 O O . ALA B 1 274 ? -13.821 49.254 159.967 1.00 23.44 372 ALA B O 1
ATOM 7308 N N . ASN B 1 275 ? -12.332 50.134 161.403 1.00 27.64 373 ASN B N 1
ATOM 7309 C CA . ASN B 1 275 ? -11.308 50.325 160.382 1.00 27.31 373 ASN B CA 1
ATOM 7310 C C . ASN B 1 275 ? -10.286 49.191 160.346 1.00 25.05 373 ASN B C 1
ATOM 7311 O O . ASN B 1 275 ? -9.483 49.106 159.414 1.00 16.86 373 ASN B O 1
ATOM 7316 N N . SER B 1 276 ? -10.328 48.327 161.359 1.00 23.29 374 SER B N 1
ATOM 7317 C CA . SER B 1 276 ? -9.314 47.292 161.564 1.00 21.41 374 SER B CA 1
ATOM 7318 C C . SER B 1 276 ? -7.912 47.884 161.472 1.00 21.96 374 SER B C 1
ATOM 7319 O O . SER B 1 276 ? -7.092 47.447 160.666 1.00 21.29 374 SER B O 1
ATOM 7322 N N . THR B 1 277 ? -7.645 48.882 162.306 1.00 23.47 375 THR B N 1
ATOM 7323 C CA . THR B 1 277 ? -6.397 49.619 162.220 1.00 25.60 375 THR B CA 1
ATOM 7324 C C . THR B 1 277 ? -5.749 49.794 163.587 1.00 26.61 375 THR B C 1
ATOM 7325 O O . THR B 1 277 ? -6.403 49.669 164.625 1.00 27.27 375 THR B O 1
ATOM 7329 N N . CYS B 1 278 ? -4.451 50.070 163.573 1.00 25.33 376 CYS B N 1
ATOM 7330 C CA . CYS B 1 278 ? -3.694 50.269 164.800 1.00 24.47 376 CYS B CA 1
ATOM 7331 C C . CYS B 1 278 ? -3.141 51.688 164.868 1.00 26.03 376 CYS B C 1
ATOM 7332 O O . CYS B 1 278 ? -2.710 52.236 163.851 1.00 29.02 376 CYS B O 1
ATOM 7335 N N . PRO B 1 279 ? -3.157 52.289 166.068 1.00 26.32 377 PRO B N 1
ATOM 7336 C CA . PRO B 1 279 ? -2.650 53.646 166.303 1.00 26.24 377 PRO B CA 1
ATOM 7337 C C . PRO B 1 279 ? -1.193 53.805 165.871 1.00 28.41 377 PRO B C 1
ATOM 7338 O O . PRO B 1 279 ? -0.807 54.867 165.387 1.00 30.78 377 PRO B O 1
ATOM 7342 N N . ILE B 1 280 ? -0.400 52.754 166.053 1.00 28.75 378 ILE B N 1
ATOM 7343 C CA . ILE B 1 280 ? 0.983 52.749 165.594 1.00 33.96 378 ILE B CA 1
ATOM 7344 C C . ILE B 1 280 ? 1.213 51.693 164.520 1.00 38.30 378 ILE B C 1
ATOM 7345 O O . ILE B 1 280 ? 1.186 50.495 164.799 1.00 45.89 378 ILE B O 1
ATOM 7350 N N . GLY B 1 281 ? 1.445 52.142 163.291 1.00 34.32 379 GLY B N 1
ATOM 7351 C CA . GLY B 1 281 ? 1.745 51.237 162.196 1.00 32.78 379 GLY B CA 1
ATOM 7352 C C . GLY B 1 281 ? 0.598 51.084 161.217 1.00 34.33 379 GLY B C 1
ATOM 7353 O O . GLY B 1 281 ? 0.781 50.606 160.098 1.00 37.49 379 GLY B O 1
ATOM 7354 N N . GLY B 1 282 ? -0.591 51.499 161.643 1.00 33.12 380 GLY B N 1
ATOM 7355 C CA . GLY B 1 282 ? -1.765 51.459 160.792 1.00 31.41 380 GLY B CA 1
ATOM 7356 C C . GLY B 1 282 ? -2.376 50.078 160.636 1.00 31.60 380 GLY B C 1
ATOM 7357 O O . GLY B 1 282 ? -2.175 49.205 161.480 1.00 27.79 380 GLY B O 1
ATOM 7358 N N . PRO B 1 283 ? -3.122 49.874 159.540 1.00 36.14 381 PRO B N 1
ATOM 7359 C CA . PRO B 1 283 ? -3.910 48.664 159.271 1.00 33.44 381 PRO B CA 1
ATOM 7360 C C . PRO B 1 283 ? -3.071 47.403 159.092 1.00 32.04 381 PRO B C 1
ATOM 7361 O O . PRO B 1 283 ? -3.517 46.317 159.463 1.00 34.83 381 PRO B O 1
ATOM 7365 N N . SER B 1 284 ? -1.878 47.546 158.525 1.00 31.18 382 SER B N 1
ATOM 7366 C CA . SER B 1 284 ? -1.016 46.401 158.234 1.00 29.74 382 SER B CA 1
ATOM 7367 C C . SER B 1 284 ? -0.549 45.685 159.498 1.00 26.74 382 SER B C 1
ATOM 7368 O O . SER B 1 284 ? -0.068 44.553 159.440 1.00 27.52 382 SER B O 1
ATOM 7371 N N . MET B 1 285 ? -0.693 46.349 160.638 1.00 24.21 383 MET B N 1
ATOM 7372 C CA . MET B 1 285 ? -0.269 45.785 161.912 1.00 26.77 383 MET B CA 1
ATOM 7373 C C . MET B 1 285 ? -1.410 45.022 162.578 1.00 26.18 383 MET B C 1
ATOM 7374 O O . MET B 1 285 ? -1.201 44.283 163.540 1.00 28.71 383 MET B O 1
ATOM 7379 N N . CYS B 1 286 ? -2.619 45.215 162.059 1.00 21.38 384 CYS B N 1
ATOM 7380 C CA . CYS B 1 286 ? -3.819 44.609 162.620 1.00 16.90 384 CYS B CA 1
ATOM 7381 C C . CYS B 1 286 ? -4.077 43.237 161.997 1.00 19.30 384 CYS B C 1
ATOM 7382 O O . CYS B 1 286 ? -4.455 43.131 160.831 1.00 18.38 384 CYS B O 1
ATOM 7385 N N . ILE B 1 287 ? -3.861 42.188 162.782 1.00 17.76 385 ILE B N 1
ATOM 7386 C CA . ILE B 1 287 ? -3.927 40.820 162.280 1.00 17.39 385 ILE B CA 1
ATOM 7387 C C . ILE B 1 287 ? -4.580 39.890 163.305 1.00 19.37 385 ILE B C 1
ATOM 7388 O O . ILE B 1 287 ? -4.348 40.021 164.508 1.00 23.87 385 ILE B O 1
ATOM 7393 N N . ALA B 1 288 ? -5.408 38.965 162.826 1.00 17.63 386 ALA B N 1
ATOM 7394 C CA . ALA B 1 288 ? -6.026 37.968 163.692 1.00 19.76 386 ALA B CA 1
ATOM 7395 C C . ALA B 1 288 ? -5.266 36.646 163.627 1.00 21.40 386 ALA B C 1
ATOM 7396 O O . ALA B 1 288 ? -4.925 36.170 162.545 1.00 17.39 386 ALA B O 1
ATOM 7398 N N . LYS B 1 289 ? -5.009 36.055 164.789 1.00 25.88 387 LYS B N 1
ATOM 7399 C CA . LYS B 1 289 ? -4.214 34.833 164.865 1.00 31.36 387 LYS B CA 1
ATOM 7400 C C . LYS B 1 289 ? -5.031 33.613 165.277 1.00 33.64 387 LYS B C 1
ATOM 7401 O O . LYS B 1 289 ? -6.096 33.736 165.882 1.00 37.50 387 LYS B O 1
ATOM 7407 N N . GLY B 1 290 ? -4.517 32.434 164.942 1.00 29.96 388 GLY B N 1
ATOM 7408 C CA . GLY B 1 290 ? -5.169 31.183 165.282 1.00 25.80 388 GLY B CA 1
ATOM 7409 C C . GLY B 1 290 ? -4.871 30.709 166.690 1.00 26.20 388 GLY B C 1
ATOM 7410 O O . GLY B 1 290 ? -4.082 31.326 167.404 1.00 27.14 388 GLY B O 1
ATOM 7411 N N . PRO B 1 291 ? -5.494 29.591 167.092 1.00 26.20 389 PRO B N 1
ATOM 7412 C CA . PRO B 1 291 ? -5.423 29.060 168.458 1.00 22.43 389 PRO B CA 1
ATOM 7413 C C . PRO B 1 291 ? -4.129 28.313 168.786 1.00 25.05 389 PRO B C 1
ATOM 7414 O O . PRO B 1 291 ? -3.869 28.058 169.961 1.00 30.56 389 PRO B O 1
ATOM 7418 N N . GLY B 1 292 ? -3.334 27.968 167.779 1.00 21.86 390 GLY B N 1
ATOM 7419 C CA . GLY B 1 292 ? -2.177 27.118 168.002 1.00 27.80 390 GLY B CA 1
ATOM 7420 C C . GLY B 1 292 ? -0.891 27.853 168.338 1.00 29.79 390 GLY B C 1
ATOM 7421 O O . GLY B 1 292 ? -0.870 29.079 168.442 1.00 30.69 390 GLY B O 1
ATOM 7422 N N . GLN B 1 293 ? 0.190 27.095 168.507 1.00 29.80 391 GLN B N 1
ATOM 7423 C CA . GLN B 1 293 ? 1.498 27.678 168.784 1.00 32.50 391 GLN B CA 1
ATOM 7424 C C . GLN B 1 293 ? 2.074 28.278 167.512 1.00 30.69 391 GLN B C 1
ATOM 7425 O O . GLN B 1 293 ? 2.891 29.197 167.555 1.00 33.79 391 GLN B O 1
ATOM 7431 N N . ASP B 1 294 ? 1.653 27.734 166.376 1.00 28.26 392 ASP B N 1
ATOM 7432 C CA . ASP B 1 294 ? 1.987 28.317 165.087 1.00 25.53 392 ASP B CA 1
ATOM 7433 C C . ASP B 1 294 ? 0.824 28.121 164.124 1.00 22.10 392 ASP B C 1
ATOM 7434 O O . ASP B 1 294 ? -0.236 27.630 164.507 1.00 20.99 392 ASP B O 1
ATOM 7439 N N . MET B 1 295 ? 1.040 28.490 162.870 1.00 23.44 393 MET B N 1
ATOM 7440 C CA . MET B 1 295 ? 0.006 28.413 161.850 1.00 26.98 393 MET B CA 1
ATOM 7441 C C . MET B 1 295 ? -0.344 26.974 161.474 1.00 25.00 393 MET B C 1
ATOM 7442 O O . MET B 1 295 ? -1.495 26.677 161.156 1.00 22.96 393 MET B O 1
ATOM 7447 N N . PHE B 1 296 ? 0.644 26.085 161.519 1.00 20.88 394 PHE B N 1
ATOM 7448 C CA . PHE B 1 296 ? 0.405 24.668 161.277 1.00 16.78 394 PHE B CA 1
ATOM 7449 C C . PHE B 1 296 ? -0.519 24.099 162.348 1.00 17.71 394 PHE B C 1
ATOM 7450 O O . PHE B 1 296 ? -1.457 23.357 162.053 1.00 17.65 394 PHE B O 1
ATOM 7458 N N . ASP B 1 297 ? -0.241 24.469 163.593 1.00 16.80 395 ASP B N 1
ATOM 7459 C CA . ASP B 1 297 ? -0.994 23.993 164.745 1.00 17.69 395 ASP B CA 1
ATOM 7460 C C . ASP B 1 297 ? -2.407 24.562 164.739 1.00 23.32 395 ASP B C 1
ATOM 7461 O O . ASP B 1 297 ? -3.373 23.855 165.028 1.00 25.61 395 ASP B O 1
ATOM 7466 N N . SER B 1 298 ? -2.514 25.847 164.415 1.00 22.57 396 SER B N 1
ATOM 7467 C CA . SER B 1 298 ? -3.808 26.506 164.281 1.00 20.49 396 SER B CA 1
ATOM 7468 C C . SER B 1 298 ? -4.668 25.802 163.234 1.00 21.02 396 SER B C 1
ATOM 7469 O O . SER B 1 298 ? -5.851 25.546 163.459 1.00 22.96 396 SER B O 1
ATOM 7472 N N . THR B 1 299 ? -4.058 25.498 162.091 1.00 19.59 397 THR B N 1
ATOM 7473 C CA . THR B 1 299 ? -4.735 24.809 160.998 1.00 18.67 397 THR B CA 1
ATOM 7474 C C . THR B 1 299 ? -5.296 23.459 161.430 1.00 21.05 397 THR B C 1
ATOM 7475 O O . THR B 1 299 ? -6.420 23.101 161.081 1.00 20.74 397 THR B O 1
ATOM 7479 N N . GLN B 1 300 ? -4.514 22.717 162.203 1.00 23.53 398 GLN B N 1
ATOM 7480 C CA . GLN B 1 300 ? -4.921 21.381 162.616 1.00 19.42 398 GLN B CA 1
ATOM 7481 C C . GLN B 1 300 ? -5.971 21.424 163.721 1.00 15.32 398 GLN B C 1
ATOM 7482 O O . GLN B 1 300 ? -6.862 20.579 163.761 1.00 16.90 398 GLN B O 1
ATOM 7488 N N . ILE B 1 301 ? -5.871 22.409 164.609 1.00 16.33 399 ILE B N 1
ATOM 7489 C CA . ILE B 1 301 ? -6.849 22.569 165.681 1.00 16.20 399 ILE B CA 1
ATOM 7490 C C . ILE B 1 301 ? -8.227 22.881 165.109 1.00 18.75 399 ILE B C 1
ATOM 7491 O O . ILE B 1 301 ? -9.224 22.268 165.492 1.00 20.18 399 ILE B O 1
ATOM 7496 N N . ILE B 1 302 ? -8.274 23.828 164.178 1.00 19.19 400 ILE B N 1
ATOM 7497 C CA . ILE B 1 302 ? -9.521 24.188 163.521 1.00 17.16 400 ILE B CA 1
ATOM 7498 C C . ILE B 1 302 ? -10.014 23.026 162.666 1.00 17.67 400 ILE B C 1
ATOM 7499 O O . ILE B 1 302 ? -11.194 22.676 162.695 1.00 23.13 400 ILE B O 1
ATOM 7504 N N . GLY B 1 303 ? -9.099 22.428 161.912 1.00 15.01 401 GLY B N 1
ATOM 7505 C CA . GLY B 1 303 ? -9.432 21.309 161.052 1.00 17.01 401 GLY B CA 1
ATOM 7506 C C . GLY B 1 303 ? -9.958 20.092 161.790 1.00 19.33 401 GLY B C 1
ATOM 7507 O O . GLY B 1 303 ? -10.895 19.441 161.328 1.00 23.74 401 GLY B O 1
ATOM 7508 N N . ARG B 1 304 ? -9.362 19.782 162.937 1.00 18.15 402 ARG B N 1
ATOM 7509 C CA . ARG B 1 304 ? -9.773 18.617 163.714 1.00 21.22 402 ARG B CA 1
ATOM 7510 C C . ARG B 1 304 ? -11.160 18.815 164.314 1.00 20.94 402 ARG B C 1
ATOM 7511 O O . ARG B 1 304 ? -11.973 17.890 164.347 1.00 18.78 402 ARG B O 1
ATOM 7519 N N . ALA B 1 305 ? -11.419 20.028 164.792 1.00 20.69 403 ALA B N 1
ATOM 7520 C CA . ALA B 1 305 ? -12.708 20.362 165.380 1.00 21.87 403 ALA B CA 1
ATOM 7521 C C . ALA B 1 305 ? -13.837 20.170 164.370 1.00 26.22 403 ALA B C 1
ATOM 7522 O O . ALA B 1 305 ? -14.870 19.583 164.689 1.00 34.06 403 ALA B O 1
ATOM 7524 N N . MET B 1 306 ? -13.631 20.656 163.150 1.00 23.54 404 MET B N 1
ATOM 7525 C CA . MET B 1 306 ? -14.616 20.483 162.088 1.00 22.71 404 MET B CA 1
ATOM 7526 C C . MET B 1 306 ? -14.775 19.011 161.733 1.00 26.56 404 MET B C 1
ATOM 7527 O O . MET B 1 306 ? -15.886 18.536 161.502 1.00 32.91 404 MET B O 1
ATOM 7532 N N . TYR B 1 307 ? -13.655 18.296 161.690 1.00 24.38 405 TYR B N 1
ATOM 7533 C CA . TYR B 1 307 ? -13.663 16.861 161.430 1.00 24.20 405 TYR B CA 1
ATOM 7534 C C . TYR B 1 307 ? -14.482 16.113 162.475 1.00 27.20 405 TYR B C 1
ATOM 7535 O O . TYR B 1 307 ? -15.233 15.194 162.147 1.00 28.52 405 TYR B O 1
ATOM 7544 N N . GLN B 1 308 ? -14.328 16.519 163.732 1.00 25.79 406 GLN B N 1
ATOM 7545 C CA . GLN B 1 308 ? -14.991 15.855 164.849 1.00 19.25 406 GLN B CA 1
ATOM 7546 C C . GLN B 1 308 ? -16.508 15.947 164.736 1.00 19.38 406 GLN B C 1
ATOM 7547 O O . GLN B 1 308 ? -17.210 14.954 164.923 1.00 21.90 406 GLN B O 1
ATOM 7553 N N . ARG B 1 309 ? -17.013 17.136 164.425 1.00 22.24 407 ARG B N 1
ATOM 7554 C CA . ARG B 1 309 ? -18.450 17.325 164.260 1.00 25.31 407 ARG B CA 1
ATOM 7555 C C . ARG B 1 309 ? -18.964 16.651 162.992 1.00 26.70 407 ARG B C 1
ATOM 7556 O O . ARG B 1 309 ? -20.065 16.102 162.977 1.00 28.83 407 ARG B O 1
ATOM 7564 N N . ALA B 1 310 ? -18.164 16.696 161.931 1.00 24.21 408 ALA B N 1
ATOM 7565 C CA . ALA B 1 310 ? -18.531 16.043 160.681 1.00 22.61 408 ALA B CA 1
ATOM 7566 C C . ALA B 1 310 ? -18.662 14.543 160.891 1.00 24.77 408 ALA B C 1
ATOM 7567 O O . ALA B 1 310 ? -19.559 13.905 160.342 1.00 27.76 408 ALA B O 1
ATOM 7569 N N . LYS B 1 311 ? -17.763 13.989 161.697 1.00 21.20 409 LYS B N 1
ATOM 7570 C CA . LYS B 1 311 ? -17.776 12.565 162.005 1.00 19.35 409 LYS B CA 1
ATOM 7571 C C . LYS B 1 311 ? -18.991 12.186 162.849 1.00 21.01 409 LYS B C 1
ATOM 7572 O O . LYS B 1 311 ? -19.654 11.182 162.588 1.00 19.98 409 LYS B O 1
ATOM 7578 N N . GLU B 1 312 ? -19.270 12.996 163.865 1.00 23.03 410 GLU B N 1
ATOM 7579 C CA . GLU B 1 312 ? -20.402 12.766 164.757 1.00 22.41 410 GLU B CA 1
ATOM 7580 C C . GLU B 1 312 ? -21.734 12.829 164.009 1.00 24.84 410 GLU B C 1
ATOM 7581 O O . GLU B 1 312 ? -22.600 11.974 164.193 1.00 16.81 410 GLU B O 1
ATOM 7587 N N . LEU B 1 313 ? -21.892 13.848 163.170 1.00 24.88 411 LEU B N 1
ATOM 7588 C CA . LEU B 1 313 ? -23.110 14.014 162.383 1.00 24.30 411 LEU B CA 1
ATOM 7589 C C . LEU B 1 313 ? -23.274 12.898 161.355 1.00 23.89 411 LEU B C 1
ATOM 7590 O O . LEU B 1 313 ? -24.389 12.457 161.078 1.00 27.21 411 LEU B O 1
ATOM 7595 N N . TYR B 1 314 ? -22.158 12.453 160.786 1.00 23.59 412 TYR B N 1
ATOM 7596 C CA . TYR B 1 314 ? -22.169 11.360 159.818 1.00 24.13 412 TYR B CA 1
ATOM 7597 C C . TYR B 1 314 ? -22.671 10.069 160.451 1.00 27.77 412 TYR B C 1
ATOM 7598 O O . TYR B 1 314 ? -23.532 9.388 159.894 1.00 30.91 412 TYR B O 1
ATOM 7607 N N . ALA B 1 315 ? -22.118 9.743 161.614 1.00 25.14 413 ALA B N 1
ATOM 7608 C CA . ALA B 1 315 ? -22.463 8.519 162.330 1.00 23.98 413 ALA B CA 1
ATOM 7609 C C . ALA B 1 315 ? -23.941 8.459 162.700 1.00 24.96 413 ALA B C 1
ATOM 7610 O O . ALA B 1 315 ? -24.564 7.404 162.606 1.00 24.94 413 ALA B O 1
ATOM 7612 N N . SER B 1 316 ? -24.493 9.590 163.129 1.00 25.41 414 SER B N 1
ATOM 7613 C CA . SER B 1 316 ? -25.857 9.619 163.645 1.00 23.05 414 SER B CA 1
ATOM 7614 C C . SER B 1 316 ? -26.887 10.061 162.609 1.00 23.69 414 SER B C 1
ATOM 7615 O O . SER B 1 316 ? -28.049 10.283 162.947 1.00 33.12 414 SER B O 1
ATOM 7618 N N . ALA B 1 317 ? -26.467 10.202 161.356 1.00 24.17 415 ALA B N 1
ATOM 7619 C CA . ALA B 1 317 ? -27.395 10.574 160.289 1.00 24.13 415 ALA B CA 1
ATOM 7620 C C . ALA B 1 317 ? -28.438 9.478 160.094 1.00 28.09 415 ALA B C 1
ATOM 7621 O O . ALA B 1 317 ? -28.096 8.303 159.971 1.00 32.15 415 ALA B O 1
ATOM 7623 N N . SER B 1 318 ? -29.710 9.864 160.060 1.00 29.78 416 SER B N 1
ATOM 7624 C CA . SER B 1 318 ? -30.790 8.891 159.949 1.00 30.73 416 SER B CA 1
ATOM 7625 C C . SER B 1 318 ? -31.846 9.293 158.923 1.00 35.39 416 SER B C 1
ATOM 7626 O O . SER B 1 318 ? -32.422 8.437 158.251 1.00 38.29 416 SER B O 1
ATOM 7629 N N . GLN B 1 319 ? -32.111 10.591 158.823 1.00 36.22 417 GLN B N 1
ATOM 7630 C CA . GLN B 1 319 ? -33.084 11.098 157.859 1.00 34.03 417 GLN B CA 1
ATOM 7631 C C . GLN B 1 319 ? -32.618 10.870 156.427 1.00 28.31 417 GLN B C 1
ATOM 7632 O O . GLN B 1 319 ? -31.627 11.453 155.988 1.00 28.08 417 GLN B O 1
ATOM 7638 N N . GLU B 1 320 ? -33.340 10.020 155.704 1.00 24.65 418 GLU B N 1
ATOM 7639 C CA . GLU B 1 320 ? -32.997 9.703 154.323 1.00 22.64 418 GLU B CA 1
ATOM 7640 C C . GLU B 1 320 ? -33.431 10.818 153.378 1.00 24.81 418 GLU B C 1
ATOM 7641 O O . GLU B 1 320 ? -34.451 11.474 153.597 1.00 24.74 418 GLU B O 1
ATOM 7647 N N . VAL B 1 321 ? -32.643 11.029 152.329 1.00 24.98 419 VAL B N 1
ATOM 7648 C CA . VAL B 1 321 ? -32.982 11.989 151.292 1.00 26.24 419 VAL B CA 1
ATOM 7649 C C . VAL B 1 321 ? -33.534 11.257 150.077 1.00 32.45 419 VAL B C 1
ATOM 7650 O O . VAL B 1 321 ? -32.869 10.391 149.507 1.00 37.35 419 VAL B O 1
ATOM 7654 N N . THR B 1 322 ? -34.757 11.604 149.689 1.00 33.81 420 THR B N 1
ATOM 7655 C CA . THR B 1 322 ? -35.422 10.958 148.564 1.00 30.88 420 THR B CA 1
ATOM 7656 C C . THR B 1 322 ? -36.125 11.991 147.692 1.00 30.18 420 THR B C 1
ATOM 7657 O O . THR B 1 322 ? -36.380 13.113 148.125 1.00 31.69 420 THR B O 1
ATOM 7661 N N . GLY B 1 323 ? -36.448 11.600 146.465 1.00 28.20 421 GLY B N 1
ATOM 7662 C CA . GLY B 1 323 ? -37.097 12.492 145.525 1.00 28.92 421 GLY B CA 1
ATOM 7663 C C . GLY B 1 323 ? -36.324 12.605 144.227 1.00 30.46 421 GLY B C 1
ATOM 7664 O O . GLY B 1 323 ? -35.222 12.070 144.105 1.00 28.33 421 GLY B O 1
ATOM 7665 N N . PRO B 1 324 ? -36.890 13.326 143.250 1.00 30.83 422 PRO B N 1
ATOM 7666 C CA . PRO B 1 324 ? -36.275 13.431 141.922 1.00 31.71 422 PRO B CA 1
ATOM 7667 C C . PRO B 1 324 ? -35.025 14.303 141.912 1.00 31.76 422 PRO B C 1
ATOM 7668 O O . PRO B 1 324 ? -34.846 15.153 142.787 1.00 24.22 422 PRO B O 1
ATOM 7672 N N . LEU B 1 325 ? -34.162 14.080 140.927 1.00 31.07 423 LEU B N 1
ATOM 7673 C CA . LEU B 1 325 ? -33.012 14.945 140.707 1.00 27.13 423 LEU B CA 1
ATOM 7674 C C . LEU B 1 325 ? -33.374 15.982 139.661 1.00 28.82 423 LEU B C 1
ATOM 7675 O O . LEU B 1 325 ? -34.059 15.676 138.684 1.00 38.40 423 LEU B O 1
ATOM 7680 N N . ALA B 1 326 ? -32.918 17.210 139.864 1.00 23.82 424 ALA B N 1
ATOM 7681 C CA . ALA B 1 326 ? -33.212 18.283 138.927 1.00 24.05 424 ALA B CA 1
ATOM 7682 C C . ALA B 1 326 ? -32.094 19.311 138.910 1.00 23.22 424 ALA B C 1
ATOM 7683 O O . ALA B 1 326 ? -31.267 19.362 139.819 1.00 22.40 424 ALA B O 1
ATOM 7685 N N . SER B 1 327 ? -32.080 20.135 137.871 1.00 25.74 425 SER B N 1
ATOM 7686 C CA . SER B 1 327 ? -31.033 21.128 137.709 1.00 27.51 425 SER B CA 1
ATOM 7687 C C . SER B 1 327 ? -31.498 22.279 136.829 1.00 27.34 425 SER B C 1
ATOM 7688 O O . SER B 1 327 ? -32.232 22.081 135.861 1.00 32.61 425 SER B O 1
ATOM 7691 N N . ALA B 1 328 ? -31.069 23.486 137.182 1.00 22.62 426 ALA B N 1
ATOM 7692 C CA . ALA B 1 328 ? -31.362 24.673 136.392 1.00 25.01 426 ALA B CA 1
ATOM 7693 C C . ALA B 1 328 ? -30.132 25.567 136.347 1.00 25.60 426 ALA B C 1
ATOM 7694 O O . ALA B 1 328 ? -29.481 25.782 137.364 1.00 21.54 426 ALA B O 1
ATOM 7696 N N . HIS B 1 329 ? -29.820 26.087 135.166 1.00 26.22 427 HIS B N 1
ATOM 7697 C CA . HIS B 1 329 ? -28.638 26.922 134.984 1.00 25.24 427 HIS B CA 1
ATOM 7698 C C . HIS B 1 329 ? -28.952 28.123 134.102 1.00 26.29 427 HIS B C 1
ATOM 7699 O O . HIS B 1 329 ? -29.847 28.069 133.260 1.00 23.76 427 HIS B O 1
ATOM 7706 N N . GLN B 1 330 ? -28.209 29.207 134.298 1.00 27.12 428 GLN B N 1
ATOM 7707 C CA . GLN B 1 330 ? -28.371 30.398 133.479 1.00 31.27 428 GLN B CA 1
ATOM 7708 C C . GLN B 1 330 ? -27.109 31.246 133.441 1.00 32.46 428 GLN B C 1
ATOM 7709 O O . GLN B 1 330 ? -26.426 31.414 134.451 1.00 30.45 428 GLN B O 1
ATOM 7715 N N . TRP B 1 331 ? -26.798 31.769 132.261 1.00 34.15 429 TRP B N 1
ATOM 7716 C CA . TRP B 1 331 ? -25.767 32.788 132.139 1.00 31.93 429 TRP B CA 1
ATOM 7717 C C . TRP B 1 331 ? -26.431 34.146 132.314 1.00 30.89 429 TRP B C 1
ATOM 7718 O O . TRP B 1 331 ? -27.487 34.401 131.738 1.00 32.06 429 TRP B O 1
ATOM 7729 N N . VAL B 1 332 ? -25.817 35.013 133.111 1.00 29.82 430 VAL B N 1
ATOM 7730 C CA . VAL B 1 332 ? -26.431 36.293 133.444 1.00 31.66 430 VAL B CA 1
ATOM 7731 C C . VAL B 1 332 ? -25.445 37.446 133.319 1.00 31.91 430 VAL B C 1
ATOM 7732 O O . VAL B 1 332 ? -24.338 37.390 133.852 1.00 33.59 430 VAL B O 1
ATOM 7736 N N . ASP B 1 333 ? -25.852 38.491 132.606 1.00 30.57 431 ASP B N 1
ATOM 7737 C CA . ASP B 1 333 ? -25.083 39.723 132.563 1.00 28.24 431 ASP B CA 1
ATOM 7738 C C . ASP B 1 333 ? -25.309 40.468 133.875 1.00 28.00 431 ASP B C 1
ATOM 7739 O O . ASP B 1 333 ? -26.282 41.208 134.018 1.00 33.30 431 ASP B O 1
ATOM 7744 N N . MET B 1 334 ? -24.400 40.278 134.828 1.00 23.95 432 MET B N 1
ATOM 7745 C CA . MET B 1 334 ? -24.549 40.849 136.164 1.00 23.97 432 MET B CA 1
ATOM 7746 C C . MET B 1 334 ? -24.298 42.352 136.165 1.00 25.10 432 MET B C 1
ATOM 7747 O O . MET B 1 334 ? -24.369 43.007 137.203 1.00 23.01 432 MET B O 1
ATOM 7752 N N . THR B 1 335 ? -23.995 42.887 134.990 1.00 29.15 433 THR B N 1
ATOM 7753 C CA . THR B 1 335 ? -23.763 44.310 134.815 1.00 30.45 433 THR B CA 1
ATOM 7754 C C . THR B 1 335 ? -25.084 45.035 134.535 1.00 32.93 433 THR B C 1
ATOM 7755 O O . THR B 1 335 ? -25.197 46.249 134.715 1.00 32.45 433 THR B O 1
ATOM 7759 N N . ASP B 1 336 ? -26.111 44.267 134.184 1.00 33.23 434 ASP B N 1
ATOM 7760 C CA . ASP B 1 336 ? -27.340 44.841 133.642 1.00 33.65 434 ASP B CA 1
ATOM 7761 C C . ASP B 1 336 ? -28.600 44.179 134.195 1.00 32.81 434 ASP B C 1
ATOM 7762 O O . ASP B 1 336 ? -29.571 43.973 133.469 1.00 38.25 434 ASP B O 1
ATOM 7767 N N . VAL B 1 337 ? -28.578 43.839 135.478 1.00 27.68 435 VAL B N 1
ATOM 7768 C CA . VAL B 1 337 ? -29.735 43.222 136.115 1.00 24.10 435 VAL B CA 1
ATOM 7769 C C . VAL B 1 337 ? -30.619 44.268 136.786 1.00 27.81 435 VAL B C 1
ATOM 7770 O O . VAL B 1 337 ? -30.165 45.011 137.655 1.00 29.28 435 VAL B O 1
ATOM 7774 N N . THR B 1 338 ? -31.882 44.322 136.373 1.00 24.03 436 THR B N 1
ATOM 7775 C CA . THR B 1 338 ? -32.856 45.211 136.994 1.00 24.23 436 THR B CA 1
ATOM 7776 C C . THR B 1 338 ? -33.384 44.584 138.278 1.00 24.76 436 THR B C 1
ATOM 7777 O O . THR B 1 338 ? -34.002 43.519 138.251 1.00 23.50 436 THR B O 1
ATOM 7781 N N . VAL B 1 339 ? -33.144 45.249 139.403 1.00 25.13 437 VAL B N 1
ATOM 7782 C CA . VAL B 1 339 ? -33.502 44.691 140.699 1.00 24.79 437 VAL B CA 1
ATOM 7783 C C . VAL B 1 339 ? -34.661 45.440 141.350 1.00 26.27 437 VAL B C 1
ATOM 7784 O O . VAL B 1 339 ? -34.648 46.666 141.450 1.00 25.01 437 VAL B O 1
ATOM 7788 N N . TRP B 1 340 ? -35.666 44.690 141.791 1.00 27.38 438 TRP B N 1
ATOM 7789 C CA . TRP B 1 340 ? -36.833 45.273 142.441 1.00 25.41 438 TRP B CA 1
ATOM 7790 C C . TRP B 1 340 ? -36.718 45.244 143.961 1.00 29.22 438 TRP B C 1
ATOM 7791 O O . TRP B 1 340 ? -36.607 44.177 144.564 1.00 31.93 438 TRP B O 1
ATOM 7802 N N . LEU B 1 341 ? -36.732 46.426 144.570 1.00 29.93 439 LEU B N 1
ATOM 7803 C CA . LEU B 1 341 ? -36.691 46.536 146.021 1.00 33.43 439 LEU B CA 1
ATOM 7804 C C . LEU B 1 341 ? -38.109 46.621 146.574 1.00 44.96 439 LEU B C 1
ATOM 7805 O O . LEU B 1 341 ? -38.364 46.288 147.729 1.00 50.69 439 LEU B O 1
ATOM 7810 N N . ASN B 1 342 ? -39.027 47.064 145.721 1.00 50.80 440 ASN B N 1
ATOM 7811 C CA . ASN B 1 342 ? -40.437 47.211 146.063 1.00 49.84 440 ASN B CA 1
ATOM 7812 C C . ASN B 1 342 ? -41.305 46.664 144.942 1.00 48.87 440 ASN B C 1
ATOM 7813 O O . ASN B 1 342 ? -40.812 46.019 144.014 1.00 51.57 440 ASN B O 1
ATOM 7818 N N . SER B 1 343 ? -42.603 46.929 145.025 1.00 43.97 441 SER B N 1
ATOM 7819 C CA . SER B 1 343 ? -43.479 46.790 143.871 1.00 40.19 441 SER B CA 1
ATOM 7820 C C . SER B 1 343 ? -43.369 48.039 143.000 1.00 39.67 441 SER B C 1
ATOM 7821 O O . SER B 1 343 ? -43.539 47.976 141.784 1.00 27.07 441 SER B O 1
ATOM 7824 N N . THR B 1 344 ? -43.073 49.169 143.635 1.00 36.67 442 THR B N 1
ATOM 7825 C CA . THR B 1 344 ? -43.019 50.451 142.942 1.00 40.62 442 THR B CA 1
ATOM 7826 C C . THR B 1 344 ? -41.599 50.980 142.739 1.00 44.21 442 THR B C 1
ATOM 7827 O O . THR B 1 344 ? -41.388 51.920 141.972 1.00 44.52 442 THR B O 1
ATOM 7831 N N . HIS B 1 345 ? -40.628 50.371 143.411 1.00 47.19 443 HIS B N 1
ATOM 7832 C CA . HIS B 1 345 ? -39.284 50.937 143.470 1.00 45.29 443 HIS B CA 1
ATOM 7833 C C . HIS B 1 345 ? -38.249 49.915 142.997 1.00 36.82 443 HIS B C 1
ATOM 7834 O O . HIS B 1 345 ? -38.222 48.782 143.476 1.00 37.06 443 HIS B O 1
ATOM 7841 N N . ALA B 1 346 ? -37.398 50.317 142.057 1.00 30.66 444 ALA B N 1
ATOM 7842 C CA . ALA B 1 346 ? -36.387 49.416 141.504 1.00 26.55 444 ALA B CA 1
ATOM 7843 C C . ALA B 1 346 ? -35.024 50.081 141.363 1.00 28.30 444 ALA B C 1
ATOM 7844 O O . ALA B 1 346 ? -34.923 51.306 141.318 1.00 30.56 444 ALA B O 1
ATOM 7846 N N . SER B 1 347 ? -33.977 49.264 141.289 1.00 27.15 445 SER B N 1
ATOM 7847 C CA . SER B 1 347 ? -32.641 49.767 140.996 1.00 26.04 445 SER B CA 1
ATOM 7848 C C . SER B 1 347 ? -31.923 48.893 139.971 1.00 27.32 445 SER B C 1
ATOM 7849 O O . SER B 1 347 ? -32.558 48.174 139.200 1.00 27.22 445 SER B O 1
ATOM 7852 N N . LYS B 1 348 ? -30.595 48.950 139.974 1.00 31.10 446 LYS B N 1
ATOM 7853 C CA . LYS B 1 348 ? -29.809 48.332 138.914 1.00 31.67 446 LYS B CA 1
ATOM 7854 C C . LYS B 1 348 ? -28.440 47.873 139.409 1.00 33.29 446 LYS B C 1
ATOM 7855 O O . LYS B 1 348 ? -27.840 48.508 140.278 1.00 38.27 446 LYS B O 1
ATOM 7861 N N . THR B 1 349 ? -27.948 46.768 138.856 1.00 31.27 447 THR B N 1
ATOM 7862 C CA . THR B 1 349 ? -26.582 46.334 139.118 1.00 31.71 447 THR B CA 1
ATOM 7863 C C . THR B 1 349 ? -25.618 47.120 138.229 1.00 34.44 447 THR B C 1
ATOM 7864 O O . THR B 1 349 ? -26.040 47.786 137.281 1.00 29.15 447 THR B O 1
ATOM 7868 N N . CYS B 1 350 ? -24.328 47.043 138.537 1.00 22.46 448 CYS B N 1
ATOM 7869 C CA . CYS B 1 350 ? -23.344 47.921 137.916 1.00 23.03 448 CYS B CA 1
ATOM 7870 C C . CYS B 1 350 ? -22.270 47.168 137.144 1.00 28.14 448 CYS B C 1
ATOM 7871 O O . CYS B 1 350 ? -22.145 45.949 137.256 1.00 27.38 448 CYS B O 1
ATOM 7874 N N . LYS B 1 351 ? -21.499 47.909 136.354 1.00 30.91 449 LYS B N 1
ATOM 7875 C CA . LYS B 1 351 ? -20.272 47.381 135.779 1.00 31.53 449 LYS B CA 1
ATOM 7876 C C . LYS B 1 351 ? -19.295 47.129 136.921 1.00 25.39 449 LYS B C 1
ATOM 7877 O O . LYS B 1 351 ? -19.205 47.936 137.846 1.00 26.04 449 LYS B O 1
ATOM 7883 N N . PRO B 1 352 ? -18.568 46.001 136.870 1.00 23.65 450 PRO B N 1
ATOM 7884 C CA . PRO B 1 352 ? -17.746 45.572 138.009 1.00 25.19 450 PRO B CA 1
ATOM 7885 C C . PRO B 1 352 ? -16.689 46.601 138.406 1.00 32.12 450 PRO B C 1
ATOM 7886 O O . PRO B 1 352 ? -16.000 47.155 137.549 1.00 36.48 450 PRO B O 1
ATOM 7890 N N . ALA B 1 353 ? -16.578 46.853 139.706 1.00 29.80 451 ALA B N 1
ATOM 7891 C CA . ALA B 1 353 ? -15.590 47.788 140.230 1.00 25.84 451 ALA B CA 1
ATOM 7892 C C . ALA B 1 353 ? -15.214 47.429 141.662 1.00 25.95 451 ALA B C 1
ATOM 7893 O O . ALA B 1 353 ? -16.064 47.017 142.450 1.00 24.63 451 ALA B O 1
ATOM 7895 N N . LEU B 1 354 ? -13.937 47.594 141.988 1.00 26.44 452 LEU B N 1
ATOM 7896 C CA . LEU B 1 354 ? -13.447 47.346 143.338 1.00 27.98 452 LEU B CA 1
ATOM 7897 C C . LEU B 1 354 ? -13.274 48.652 144.106 1.00 31.89 452 LEU B C 1
ATOM 7898 O O . LEU B 1 354 ? -12.801 49.647 143.557 1.00 34.92 452 LEU B O 1
ATOM 7903 N N . GLY B 1 355 ? -13.663 48.644 145.377 1.00 31.64 453 GLY B N 1
ATOM 7904 C CA . GLY B 1 355 ? -13.563 49.829 146.209 1.00 31.35 453 GLY B CA 1
ATOM 7905 C C . GLY B 1 355 ? -12.178 50.019 146.793 1.00 33.19 453 GLY B C 1
ATOM 7906 O O . GLY B 1 355 ? -11.349 49.112 146.744 1.00 34.04 453 GLY B O 1
ATOM 7907 N N . TYR B 1 356 ? -11.930 51.211 147.330 1.00 33.93 454 TYR B N 1
ATOM 7908 C CA . TYR B 1 356 ? -10.673 51.535 148.002 1.00 33.70 454 TYR B CA 1
ATOM 7909 C C . TYR B 1 356 ? -10.255 50.469 149.011 1.00 28.28 454 TYR B C 1
ATOM 7910 O O . TYR B 1 356 ? -9.090 50.077 149.066 1.00 27.20 454 TYR B O 1
ATOM 7919 N N . SER B 1 357 ? -11.216 50.006 149.803 1.00 23.32 455 SER B N 1
ATOM 7920 C CA . SER B 1 357 ? -10.938 49.082 150.899 1.00 21.81 455 SER B CA 1
ATOM 7921 C C . SER B 1 357 ? -10.537 47.683 150.433 1.00 23.03 455 SER B C 1
ATOM 7922 O O . SER B 1 357 ? -10.109 46.861 151.242 1.00 26.15 455 SER B O 1
ATOM 7925 N N . PHE B 1 358 ? -10.681 47.407 149.140 1.00 21.14 456 PHE B N 1
ATOM 7926 C CA . PHE B 1 358 ? -10.196 46.148 148.581 1.00 19.33 456 PHE B CA 1
ATOM 7927 C C . PHE B 1 358 ? -8.688 46.017 148.783 1.00 26.19 456 PHE B C 1
ATOM 7928 O O . PHE B 1 358 ? -8.180 44.933 149.068 1.00 31.24 456 PHE B O 1
ATOM 7936 N N . ALA B 1 359 ? -7.980 47.133 148.636 1.00 23.32 457 ALA B N 1
ATOM 7937 C CA . ALA B 1 359 ? -6.528 47.158 148.781 1.00 20.68 457 ALA B CA 1
ATOM 7938 C C . ALA B 1 359 ? -6.090 47.019 150.239 1.00 25.42 457 ALA B C 1
ATOM 7939 O O . ALA B 1 359 ? -4.901 46.885 150.527 1.00 20.67 457 ALA B O 1
ATOM 7941 N N . ALA B 1 360 ? -7.051 47.054 151.156 1.00 23.31 458 ALA B N 1
ATOM 7942 C CA . ALA B 1 360 ? -6.747 46.990 152.580 1.00 23.79 458 ALA B CA 1
ATOM 7943 C C . ALA B 1 360 ? -6.620 45.554 153.070 1.00 23.61 458 ALA B C 1
ATOM 7944 O O . ALA B 1 360 ? -6.040 45.301 154.126 1.00 24.85 458 ALA B O 1
ATOM 7946 N N . GLY B 1 361 ? -7.149 44.614 152.295 1.00 22.20 459 GLY B N 1
ATOM 7947 C CA . GLY B 1 361 ? -7.174 43.225 152.712 1.00 17.87 459 GLY B CA 1
ATOM 7948 C C . GLY B 1 361 ? -8.055 43.038 153.934 1.00 19.38 459 GLY B C 1
ATOM 7949 O O . GLY B 1 361 ? -8.986 43.813 154.163 1.00 17.49 459 GLY B O 1
ATOM 7950 N N . THR B 1 362 ? -7.770 42.001 154.714 1.00 18.87 460 THR B N 1
ATOM 7951 C CA . THR B 1 362 ? -8.522 41.715 155.930 1.00 16.81 460 THR B CA 1
ATOM 7952 C C . THR B 1 362 ? -7.579 41.428 157.088 1.00 23.60 460 THR B C 1
ATOM 7953 O O . THR B 1 362 ? -6.359 41.535 156.948 1.00 21.26 460 THR B O 1
ATOM 7957 N N . ILE B 1 363 ? -8.148 41.067 158.234 1.00 24.01 461 ILE B N 1
ATOM 7958 C CA . ILE B 1 363 ? -7.353 40.683 159.394 1.00 20.17 461 ILE B CA 1
ATOM 7959 C C . ILE B 1 363 ? -6.764 39.282 159.237 1.00 21.71 461 ILE B C 1
ATOM 7960 O O . ILE B 1 363 ? -5.947 38.851 160.052 1.00 23.77 461 ILE B O 1
ATOM 7965 N N . ASP B 1 364 ? -7.179 38.579 158.186 1.00 19.33 462 ASP B N 1
ATOM 7966 C CA . ASP B 1 364 ? -6.632 37.263 157.871 1.00 16.93 462 ASP B CA 1
ATOM 7967 C C . ASP B 1 364 ? -5.500 37.386 156.858 1.00 19.35 462 ASP B C 1
ATOM 7968 O O . ASP B 1 364 ? -4.835 36.403 156.526 1.00 21.15 462 ASP B O 1
ATOM 7973 N N . GLY B 1 365 ? -5.296 38.603 156.367 1.00 19.99 463 GLY B N 1
ATOM 7974 C CA . GLY B 1 365 ? -4.289 38.875 155.359 1.00 16.65 463 GLY B CA 1
ATOM 7975 C C . GLY B 1 365 ? -4.399 40.315 154.902 1.00 18.43 463 GLY B C 1
ATOM 7976 O O . GLY B 1 365 ? -5.278 40.660 154.112 1.00 17.50 463 GLY B O 1
ATOM 7977 N N . VAL B 1 366 ? -3.503 41.157 155.403 1.00 20.11 464 VAL B N 1
ATOM 7978 C CA . VAL B 1 366 ? -3.586 42.592 155.168 1.00 21.94 464 VAL B CA 1
ATOM 7979 C C . VAL B 1 366 ? -2.964 42.994 153.836 1.00 21.12 464 VAL B C 1
ATOM 7980 O O . VAL B 1 366 ? -2.056 42.331 153.332 1.00 26.29 464 VAL B O 1
ATOM 7984 N N . GLY B 1 367 ? -3.472 44.079 153.261 1.00 21.01 465 GLY B N 1
ATOM 7985 C CA . GLY B 1 367 ? -2.885 44.647 152.064 1.00 24.02 465 GLY B CA 1
ATOM 7986 C C . GLY B 1 367 ? -1.584 45.338 152.425 1.00 34.26 465 GLY B C 1
ATOM 7987 O O . GLY B 1 367 ? -1.344 45.658 153.589 1.00 39.19 465 GLY B O 1
ATOM 7988 N N . GLY B 1 368 ? -0.736 45.564 151.429 1.00 37.50 466 GLY B N 1
ATOM 7989 C CA . GLY B 1 368 ? 0.570 46.147 151.673 1.00 42.39 466 GLY B CA 1
ATOM 7990 C C . GLY B 1 368 ? 0.625 47.663 151.630 1.00 45.80 466 GLY B C 1
ATOM 7991 O O . GLY B 1 368 ? 1.616 48.258 152.044 1.00 44.12 466 GLY B O 1
ATOM 7992 N N . LEU B 1 369 ? -0.441 48.292 151.145 1.00 47.05 467 LEU B N 1
ATOM 7993 C CA . LEU B 1 369 ? -0.386 49.707 150.790 1.00 43.20 467 LEU B CA 1
ATOM 7994 C C . LEU B 1 369 ? -1.004 50.637 151.834 1.00 45.49 467 LEU B C 1
ATOM 7995 O O . LEU B 1 369 ? -1.367 51.770 151.516 1.00 51.96 467 LEU B O 1
ATOM 8000 N N . ASN B 1 370 ? -1.134 50.148 153.066 1.00 41.25 468 ASN B N 1
ATOM 8001 C CA . ASN B 1 370 ? -1.595 50.955 154.197 1.00 40.51 468 ASN B CA 1
ATOM 8002 C C . ASN B 1 370 ? -3.033 51.455 154.046 1.00 40.48 468 ASN B C 1
ATOM 8003 O O . ASN B 1 370 ? -3.448 52.389 154.735 1.00 39.59 468 ASN B O 1
ATOM 8008 N N . PHE B 1 371 ? -3.785 50.836 153.140 1.00 37.64 469 PHE B N 1
ATOM 8009 C CA . PHE B 1 371 ? -5.211 51.113 153.007 1.00 34.70 469 PHE B CA 1
ATOM 8010 C C . PHE B 1 371 ? -5.970 50.566 154.208 1.00 32.05 469 PHE B C 1
ATOM 8011 O O . PHE B 1 371 ? -5.593 49.539 154.769 1.00 31.06 469 PHE B O 1
ATOM 8019 N N . THR B 1 372 ? -7.038 51.251 154.600 1.00 31.97 470 THR B N 1
ATOM 8020 C CA . THR B 1 372 ? -7.865 50.794 155.712 1.00 29.52 470 THR B CA 1
ATOM 8021 C C . THR B 1 372 ? -9.258 50.394 155.245 1.00 30.50 470 THR B C 1
ATOM 8022 O O . THR B 1 372 ? -9.794 50.963 154.296 1.00 34.40 470 THR B O 1
ATOM 8026 N N . GLN B 1 373 ? -9.838 49.408 155.919 1.00 30.82 471 GLN B N 1
ATOM 8027 C CA . GLN B 1 373 ? -11.210 48.997 155.652 1.00 30.65 471 GLN B CA 1
ATOM 8028 C C . GLN B 1 373 ? -12.204 50.055 156.122 1.00 29.81 471 GLN B C 1
ATOM 8029 O O . GLN B 1 373 ? -11.955 50.764 157.096 1.00 30.00 471 GLN B O 1
ATOM 8035 N N . GLY B 1 374 ? -13.332 50.157 155.427 1.00 29.51 472 GLY B N 1
ATOM 8036 C CA . GLY B 1 374 ? -14.385 51.072 155.827 1.00 31.78 472 GLY B CA 1
ATOM 8037 C C . GLY B 1 374 ? -14.295 52.433 155.167 1.00 33.34 472 GLY B C 1
ATOM 8038 O O . GLY B 1 374 ? -14.888 53.403 155.638 1.00 31.73 472 GLY B O 1
ATOM 8039 N N . LYS B 1 375 ? -13.548 52.509 154.073 1.00 36.92 473 LYS B N 1
ATOM 8040 C CA . LYS B 1 375 ? -13.403 53.759 153.342 1.00 38.96 473 LYS B CA 1
ATOM 8041 C C . LYS B 1 375 ? -14.607 54.019 152.449 1.00 33.62 473 LYS B C 1
ATOM 8042 O O . LYS B 1 375 ? -14.843 53.293 151.484 1.00 32.19 473 LYS B O 1
ATOM 8048 N N . THR B 1 376 ? -15.370 55.056 152.779 1.00 30.31 474 THR B N 1
ATOM 8049 C CA . THR B 1 376 ? -16.540 55.416 151.992 1.00 33.58 474 THR B CA 1
ATOM 8050 C C . THR B 1 376 ? -16.275 56.657 151.146 1.00 41.44 474 THR B C 1
ATOM 8051 O O . THR B 1 376 ? -17.166 57.153 150.457 1.00 44.04 474 THR B O 1
ATOM 8055 N N . GLU B 1 377 ? -15.042 57.152 151.207 1.00 46.87 475 GLU B N 1
ATOM 8056 C CA . GLU B 1 377 ? -14.636 58.334 150.452 1.00 51.02 475 GLU B CA 1
ATOM 8057 C C . GLU B 1 377 ? -13.262 58.111 149.834 1.00 49.03 475 GLU B C 1
ATOM 8058 O O . GLU B 1 377 ? -12.407 57.452 150.425 1.00 49.90 475 GLU B O 1
ATOM 8064 N N . GLY B 1 378 ? -13.051 58.658 148.642 1.00 48.11 476 GLY B N 1
ATOM 8065 C CA . GLY B 1 378 ? -11.759 58.572 147.988 1.00 50.23 476 GLY B CA 1
ATOM 8066 C C . GLY B 1 378 ? -10.841 59.709 148.396 1.00 54.61 476 GLY B C 1
ATOM 8067 O O . GLY B 1 378 ? -11.216 60.569 149.192 1.00 60.46 476 GLY B O 1
ATOM 8068 N N . ASP B 1 379 ? -9.630 59.710 147.851 1.00 52.27 477 ASP B N 1
ATOM 8069 C CA . ASP B 1 379 ? -8.702 60.812 148.057 1.00 58.13 477 ASP B CA 1
ATOM 8070 C C . ASP B 1 379 ? -8.118 61.259 146.717 1.00 58.54 477 ASP B C 1
ATOM 8071 O O . ASP B 1 379 ? -8.054 60.466 145.778 1.00 57.84 477 ASP B O 1
ATOM 8076 N N . PRO B 1 380 ? -7.717 62.539 146.617 1.00 57.10 478 PRO B N 1
ATOM 8077 C CA . PRO B 1 380 ? -7.264 63.075 145.328 1.00 56.24 478 PRO B CA 1
ATOM 8078 C C . PRO B 1 380 ? -6.038 62.357 144.779 1.00 57.68 478 PRO B C 1
ATOM 8079 O O . PRO B 1 380 ? -5.861 62.288 143.565 1.00 60.34 478 PRO B O 1
ATOM 8083 N N . PHE B 1 381 ? -5.208 61.829 145.669 1.00 57.97 479 PHE B N 1
ATOM 8084 C CA . PHE B 1 381 ? -3.996 61.134 145.262 1.00 61.01 479 PHE B CA 1
ATOM 8085 C C . PHE B 1 381 ? -4.271 59.846 144.487 1.00 57.28 479 PHE B C 1
ATOM 8086 O O . PHE B 1 381 ? -3.834 59.696 143.346 1.00 56.02 479 PHE B O 1
ATOM 8094 N N . TRP B 1 382 ? -4.987 58.915 145.111 1.00 54.02 480 TRP B N 1
ATOM 8095 C CA . TRP B 1 382 ? -5.237 57.616 144.492 1.00 53.09 480 TRP B CA 1
ATOM 8096 C C . TRP B 1 382 ? -6.267 57.706 143.372 1.00 50.31 480 TRP B C 1
ATOM 8097 O O . TRP B 1 382 ? -6.217 56.928 142.418 1.00 50.50 480 TRP B O 1
ATOM 8108 N N . ASP B 1 383 ? -7.204 58.642 143.493 1.00 44.68 481 ASP B N 1
ATOM 8109 C CA . ASP B 1 383 ? -8.131 58.914 142.401 1.00 45.85 481 ASP B CA 1
ATOM 8110 C C . ASP B 1 383 ? -7.348 59.326 141.161 1.00 45.59 481 ASP B C 1
ATOM 8111 O O . ASP B 1 383 ? -7.668 58.916 140.047 1.00 43.65 481 ASP B O 1
ATOM 8116 N N . THR B 1 384 ? -6.307 60.128 141.369 1.00 50.06 482 THR B N 1
ATOM 8117 C CA . THR B 1 384 ? -5.446 60.582 140.281 1.00 54.32 482 THR B CA 1
ATOM 8118 C C . THR B 1 384 ? -4.709 59.428 139.601 1.00 53.80 482 THR B C 1
ATOM 8119 O O . THR B 1 384 ? -4.801 59.272 138.384 1.00 54.52 482 THR B O 1
ATOM 8123 N N . ILE B 1 385 ? -3.984 58.626 140.382 1.00 51.81 483 ILE B N 1
ATOM 8124 C CA . ILE B 1 385 ? -3.243 57.485 139.839 1.00 55.75 483 ILE B CA 1
ATOM 8125 C C . ILE B 1 385 ? -4.141 56.559 139.034 1.00 56.61 483 ILE B C 1
ATOM 8126 O O . ILE B 1 385 ? -3.784 56.126 137.936 1.00 58.06 483 ILE B O 1
ATOM 8131 N N . ARG B 1 386 ? -5.313 56.269 139.587 1.00 53.64 484 ARG B N 1
ATOM 8132 C CA . ARG B 1 386 ? -6.292 55.427 138.919 1.00 54.55 484 ARG B CA 1
ATOM 8133 C C . ARG B 1 386 ? -6.708 56.063 137.595 1.00 60.05 484 ARG B C 1
ATOM 8134 O O . ARG B 1 386 ? -6.806 55.383 136.573 1.00 65.57 484 ARG B O 1
ATOM 8142 N N . ASP B 1 387 ? -6.947 57.371 137.621 1.00 58.09 485 ASP B N 1
ATOM 8143 C CA . ASP B 1 387 ? -7.284 58.114 136.413 1.00 63.39 485 ASP B CA 1
ATOM 8144 C C . ASP B 1 387 ? -6.118 58.124 135.424 1.00 70.17 485 ASP B C 1
ATOM 8145 O O . ASP B 1 387 ? -6.299 57.851 134.237 1.00 70.75 485 ASP B O 1
ATOM 8150 N N . GLN B 1 388 ? -4.926 58.444 135.920 1.00 74.41 486 GLN B N 1
ATOM 8151 C CA . GLN B 1 388 ? -3.748 58.600 135.069 1.00 78.60 486 GLN B CA 1
ATOM 8152 C C . GLN B 1 388 ? -3.338 57.303 134.372 1.00 76.89 486 GLN B C 1
ATOM 8153 O O . GLN B 1 388 ? -2.915 57.320 133.217 1.00 76.98 486 GLN B O 1
ATOM 8159 N N . ILE B 1 389 ? -3.461 56.181 135.075 1.00 75.40 487 ILE B N 1
ATOM 8160 C CA . ILE B 1 389 ? -2.978 54.904 134.555 1.00 73.65 487 ILE B CA 1
ATOM 8161 C C . ILE B 1 389 ? -4.053 54.105 133.822 1.00 73.93 487 ILE B C 1
ATOM 8162 O O . ILE B 1 389 ? -3.851 53.675 132.685 1.00 78.04 487 ILE B O 1
ATOM 8167 N N . LEU B 1 390 ? -5.197 53.913 134.470 1.00 70.95 488 LEU B N 1
ATOM 8168 C CA . LEU B 1 390 ? -6.244 53.056 133.925 1.00 71.65 488 LEU B CA 1
ATOM 8169 C C . LEU B 1 390 ? -7.280 53.845 133.136 1.00 74.25 488 LEU B C 1
ATOM 8170 O O . LEU B 1 390 ? -7.832 53.353 132.152 1.00 76.88 488 LEU B O 1
ATOM 8175 N N . GLY B 1 391 ? -7.546 55.068 133.579 1.00 73.26 489 GLY B N 1
ATOM 8176 C CA . GLY B 1 391 ? -8.571 55.891 132.968 1.00 70.75 489 GLY B CA 1
ATOM 8177 C C . GLY B 1 391 ? -9.509 56.438 134.022 1.00 67.45 489 GLY B C 1
ATOM 8178 O O . GLY B 1 391 ? -9.511 55.973 135.161 1.00 67.25 489 GLY B O 1
ATOM 8179 N N . LYS B 1 392 ? -10.313 57.425 133.646 1.00 65.41 490 LYS B N 1
ATOM 8180 C CA . LYS B 1 392 ? -11.253 58.020 134.584 1.00 62.45 490 LYS B CA 1
ATOM 8181 C C . LYS B 1 392 ? -12.611 57.340 134.481 1.00 63.23 490 LYS B C 1
ATOM 8182 O O . LYS B 1 392 ? -13.229 57.340 133.416 1.00 66.35 490 LYS B O 1
ATOM 8188 N N . PRO B 1 393 ? -13.069 56.744 135.591 1.00 60.11 491 PRO B N 1
ATOM 8189 C CA . PRO B 1 393 ? -14.382 56.098 135.678 1.00 58.51 491 PRO B CA 1
ATOM 8190 C C . PRO B 1 393 ? -15.496 57.056 135.295 1.00 61.57 491 PRO B C 1
ATOM 8191 O O . PRO B 1 393 ? -15.476 58.212 135.719 1.00 63.77 491 PRO B O 1
ATOM 8195 N N . SER B 1 394 ? -16.450 56.581 134.502 1.00 59.24 492 SER B N 1
ATOM 8196 C CA . SER B 1 394 ? -17.604 57.386 134.131 1.00 52.36 492 SER B CA 1
ATOM 8197 C C . SER B 1 394 ? -18.402 57.786 135.365 1.00 48.64 492 SER B C 1
ATOM 8198 O O . SER B 1 394 ? -18.238 57.204 136.435 1.00 45.75 492 SER B O 1
ATOM 8201 N N . GLU B 1 395 ? -19.266 58.782 135.214 1.00 51.49 493 GLU B N 1
ATOM 8202 C CA . GLU B 1 395 ? -20.084 59.234 136.328 1.00 53.25 493 GLU B CA 1
ATOM 8203 C C . GLU B 1 395 ? -21.184 58.219 136.613 1.00 51.51 493 GLU B C 1
ATOM 8204 O O . GLU B 1 395 ? -21.688 58.131 137.733 1.00 51.22 493 GLU B O 1
ATOM 8210 N N . GLU B 1 396 ? -21.542 57.448 135.592 1.00 51.31 494 GLU B N 1
ATOM 8211 C CA . GLU B 1 396 ? -22.553 56.409 135.730 1.00 50.51 494 GLU B CA 1
ATOM 8212 C C . GLU B 1 396 ? -22.094 55.322 136.698 1.00 46.06 494 GLU B C 1
ATOM 8213 O O . GLU B 1 396 ? -22.841 54.917 137.586 1.00 45.04 494 GLU B O 1
ATOM 8219 N N . ILE B 1 397 ? -20.858 54.861 136.527 1.00 43.85 495 ILE B N 1
ATOM 8220 C CA . ILE B 1 397 ? -20.333 53.763 137.333 1.00 42.33 495 ILE B CA 1
ATOM 8221 C C . ILE B 1 397 ? -20.006 54.224 138.755 1.00 44.76 495 ILE B C 1
ATOM 8222 O O . ILE B 1 397 ? -20.088 53.441 139.700 1.00 44.40 495 ILE B O 1
ATOM 8227 N N . LYS B 1 398 ? -19.647 55.495 138.907 1.00 48.36 496 LYS B N 1
ATOM 8228 C CA . LYS B 1 398 ? -19.378 56.058 140.226 1.00 45.65 496 LYS B CA 1
ATOM 8229 C C . LYS B 1 398 ? -20.671 56.179 141.021 1.00 45.05 496 LYS B C 1
ATOM 8230 O O . LYS B 1 398 ? -20.715 55.860 142.209 1.00 43.82 496 LYS B O 1
ATOM 8236 N N . GLU B 1 399 ? -21.724 56.634 140.351 1.00 44.92 497 GLU B N 1
ATOM 8237 C CA . GLU B 1 399 ? -23.021 56.830 140.988 1.00 44.83 497 GLU B CA 1
ATOM 8238 C C . GLU B 1 399 ? -23.694 55.497 141.283 1.00 40.39 497 GLU B C 1
ATOM 8239 O O . GLU B 1 399 ? -24.377 55.344 142.296 1.00 41.41 497 GLU B O 1
ATOM 8245 N N . CYS B 1 400 ? -23.493 54.535 140.391 1.00 34.18 498 CYS B N 1
ATOM 8246 C CA . CYS B 1 400 ? -24.093 53.218 140.540 1.00 27.78 498 CYS B CA 1
ATOM 8247 C C . CYS B 1 400 ? -23.505 52.475 141.736 1.00 31.31 498 CYS B C 1
ATOM 8248 O O . CYS B 1 400 ? -24.195 51.694 142.390 1.00 35.36 498 CYS B O 1
ATOM 8251 N N . HIS B 1 401 ? -22.234 52.734 142.027 1.00 31.12 499 HIS B N 1
ATOM 8252 C CA . HIS B 1 401 ? -21.517 51.987 143.056 1.00 25.28 499 HIS B CA 1
ATOM 8253 C C . HIS B 1 401 ? -21.557 52.621 144.444 1.00 27.63 499 HIS B C 1
ATOM 8254 O O . HIS B 1 401 ? -21.147 51.988 145.415 1.00 29.03 499 HIS B O 1
ATOM 8261 N N . LYS B 1 402 ? -22.046 53.857 144.539 1.00 28.22 500 LYS B N 1
ATOM 8262 C CA . LYS B 1 402 ? -22.099 54.570 145.818 1.00 30.52 500 LYS B CA 1
ATOM 8263 C C . LYS B 1 402 ? -22.755 53.741 146.921 1.00 30.91 500 LYS B C 1
ATOM 8264 O O . LYS B 1 402 ? -23.697 52.992 146.660 1.00 33.52 500 LYS B O 1
ATOM 8270 N N . PRO B 1 403 ? -22.257 53.871 148.163 1.00 26.45 501 PRO B N 1
ATOM 8271 C CA . PRO B 1 403 ? -21.197 54.792 148.592 1.00 26.55 501 PRO B CA 1
ATOM 8272 C C . PRO B 1 403 ? -19.772 54.256 148.429 1.00 29.98 501 PRO B C 1
ATOM 8273 O O . PRO B 1 403 ? -18.861 54.769 149.079 1.00 33.46 501 PRO B O 1
ATOM 8277 N N . LYS B 1 404 ? -19.584 53.242 147.591 1.00 28.21 502 LYS B N 1
ATOM 8278 C CA . LYS B 1 404 ? -18.251 52.702 147.338 1.00 25.74 502 LYS B CA 1
ATOM 8279 C C . LYS B 1 404 ? -17.393 53.659 146.515 1.00 25.93 502 LYS B C 1
ATOM 8280 O O . LYS B 1 404 ? -17.774 54.043 145.411 1.00 30.82 502 LYS B O 1
ATOM 8286 N N . PRO B 1 405 ? -16.226 54.046 147.052 1.00 25.42 503 PRO B N 1
ATOM 8287 C CA . PRO B 1 405 ? -15.260 54.826 146.270 1.00 27.29 503 PRO B CA 1
ATOM 8288 C C . PRO B 1 405 ? -14.422 53.912 145.380 1.00 24.79 503 PRO B C 1
ATOM 8289 O O . PRO B 1 405 ? -13.729 53.026 145.880 1.00 26.90 503 PRO B O 1
ATOM 8293 N N . ILE B 1 406 ? -14.488 54.126 144.071 1.00 23.23 504 ILE B N 1
ATOM 8294 C CA . ILE B 1 406 ? -13.875 53.205 143.121 1.00 28.02 504 ILE B CA 1
ATOM 8295 C C . ILE B 1 406 ? -12.357 53.345 143.056 1.00 28.91 504 ILE B C 1
ATOM 8296 O O . ILE B 1 406 ? -11.826 54.431 142.814 1.00 26.64 504 ILE B O 1
ATOM 8301 N N . LEU B 1 407 ? -11.668 52.229 143.275 1.00 29.37 505 LEU B N 1
ATOM 8302 C CA . LEU B 1 407 ? -10.223 52.163 143.112 1.00 32.20 505 LEU B CA 1
ATOM 8303 C C . LEU B 1 407 ? -9.889 51.566 141.750 1.00 37.05 505 LEU B C 1
ATOM 8304 O O . LEU B 1 407 ? -9.042 52.084 141.022 1.00 37.19 505 LEU B O 1
ATOM 8309 N N . LEU B 1 408 ? -10.566 50.474 141.410 1.00 37.36 506 LEU B N 1
ATOM 8310 C CA . LEU B 1 408 ? -10.393 49.834 140.112 1.00 34.37 506 LEU B CA 1
ATOM 8311 C C . LEU B 1 408 ? -11.738 49.675 139.418 1.00 34.60 506 LEU B C 1
ATOM 8312 O O . LEU B 1 408 ? -12.602 48.939 139.891 1.00 34.03 506 LEU B O 1
ATOM 8317 N N . HIS B 1 409 ? -11.912 50.365 138.296 1.00 38.68 507 HIS B N 1
ATOM 8318 C CA . HIS B 1 409 ? -13.141 50.257 137.518 1.00 44.17 507 HIS B CA 1
ATOM 8319 C C . HIS B 1 409 ? -12.979 49.185 136.441 1.00 47.04 507 HIS B C 1
ATOM 8320 O O . HIS B 1 409 ? -12.960 49.477 135.245 1.00 48.13 507 HIS B O 1
ATOM 8327 N N . THR B 1 410 ? -12.870 47.938 136.892 1.00 48.50 508 THR B N 1
ATOM 8328 C CA . THR B 1 410 ? -12.580 46.792 136.032 1.00 52.07 508 THR B CA 1
ATOM 8329 C C . THR B 1 410 ? -13.600 46.598 134.910 1.00 56.17 508 THR B C 1
ATOM 8330 O O . THR B 1 410 ? -13.284 46.027 133.864 1.00 57.67 508 THR B O 1
ATOM 8334 N N . GLY B 1 411 ? -14.824 47.063 135.137 1.00 57.66 509 GLY B N 1
ATOM 8335 C CA . GLY B 1 411 ? -15.880 46.960 134.146 1.00 59.62 509 GLY B CA 1
ATOM 8336 C C . GLY B 1 411 ? -15.623 47.796 132.909 1.00 63.59 509 GLY B C 1
ATOM 8337 O O . GLY B 1 411 ? -16.224 47.569 131.859 1.00 65.82 509 GLY B O 1
ATOM 8338 N N . GLU B 1 412 ? -14.723 48.767 133.033 1.00 63.92 510 GLU B N 1
ATOM 8339 C CA . GLU B 1 412 ? -14.391 49.652 131.925 1.00 64.00 510 GLU B CA 1
ATOM 8340 C C . GLU B 1 412 ? -12.918 49.529 131.539 1.00 63.60 510 GLU B C 1
ATOM 8341 O O . GLU B 1 412 ? -12.324 50.463 131.000 1.00 63.55 510 GLU B O 1
ATOM 8347 N N . LEU B 1 413 ? -12.341 48.364 131.819 1.00 63.49 511 LEU B N 1
ATOM 8348 C CA . LEU B 1 413 ? -10.958 48.059 131.459 1.00 63.33 511 LEU B CA 1
ATOM 8349 C C . LEU B 1 413 ? -10.889 46.726 130.717 1.00 62.42 511 LEU B C 1
ATOM 8350 O O . LEU B 1 413 ? -11.178 45.677 131.294 1.00 61.37 511 LEU B O 1
ATOM 8355 N N . SER B 1 414 ? -10.509 46.762 129.442 1.00 64.26 512 SER B N 1
ATOM 8356 C CA . SER B 1 414 ? -10.620 45.576 128.595 1.00 66.07 512 SER B CA 1
ATOM 8357 C C . SER B 1 414 ? -9.330 45.188 127.865 1.00 70.46 512 SER B C 1
ATOM 8358 O O . SER B 1 414 ? -9.366 44.399 126.920 1.00 73.39 512 SER B O 1
ATOM 8361 N N . LYS B 1 415 ? -8.198 45.736 128.297 1.00 71.24 513 LYS B N 1
ATOM 8362 C CA . LYS B 1 415 ? -6.907 45.398 127.696 1.00 76.30 513 LYS B CA 1
ATOM 8363 C C . LYS B 1 415 ? -5.991 44.705 128.701 1.00 76.97 513 LYS B C 1
ATOM 8364 O O . LYS B 1 415 ? -5.821 45.186 129.820 1.00 75.71 513 LYS B O 1
ATOM 8370 N N . PRO B 1 416 ? -5.394 43.566 128.304 1.00 78.44 514 PRO B N 1
ATOM 8371 C CA . PRO B 1 416 ? -5.556 42.898 127.004 1.00 80.33 514 PRO B CA 1
ATOM 8372 C C . PRO B 1 416 ? -6.909 42.204 126.867 1.00 80.09 514 PRO B C 1
ATOM 8373 O O . PRO B 1 416 ? -7.452 42.105 125.767 1.00 82.08 514 PRO B O 1
ATOM 8377 N N . HIS B 1 417 ? -7.433 41.726 127.989 1.00 77.41 515 HIS B N 1
ATOM 8378 C CA . HIS B 1 417 ? -8.761 41.137 128.044 1.00 74.50 515 HIS B CA 1
ATOM 8379 C C . HIS B 1 417 ? -9.545 41.831 129.154 1.00 73.14 515 HIS B C 1
ATOM 8380 O O . HIS B 1 417 ? -8.944 42.499 129.996 1.00 75.46 515 HIS B O 1
ATOM 8387 N N . PRO B 1 418 ? -10.886 41.710 129.139 1.00 68.61 516 PRO B N 1
ATOM 8388 C CA . PRO B 1 418 ? -11.712 42.232 130.234 1.00 65.15 516 PRO B CA 1
ATOM 8389 C C . PRO B 1 418 ? -11.167 41.846 131.609 1.00 59.66 516 PRO B C 1
ATOM 8390 O O . PRO B 1 418 ? -10.824 40.685 131.834 1.00 59.37 516 PRO B O 1
ATOM 8394 N N . TRP B 1 419 ? -11.087 42.817 132.512 1.00 53.91 517 TRP B N 1
ATOM 8395 C CA . TRP B 1 419 ? -10.470 42.601 133.814 1.00 52.22 517 TRP B CA 1
ATOM 8396 C C . TRP B 1 419 ? -11.352 41.763 134.733 1.00 52.45 517 TRP B C 1
ATOM 8397 O O . TRP B 1 419 ? -10.866 40.865 135.422 1.00 51.37 517 TRP B O 1
ATOM 8408 N N . HIS B 1 420 ? -12.649 42.049 134.735 1.00 53.09 518 HIS B N 1
ATOM 8409 C CA . HIS B 1 420 ? -13.597 41.262 135.512 1.00 49.96 518 HIS B CA 1
ATOM 8410 C C . HIS B 1 420 ? -14.689 40.702 134.609 1.00 45.92 518 HIS B C 1
ATOM 8411 O O . HIS B 1 420 ? -14.998 41.285 133.569 1.00 48.60 518 HIS B O 1
ATOM 8418 N N . PRO B 1 421 ? -15.289 39.570 135.010 1.00 39.21 519 PRO B N 1
ATOM 8419 C CA . PRO B 1 421 ? -16.342 38.974 134.183 1.00 36.91 519 PRO B CA 1
ATOM 8420 C C . PRO B 1 421 ? -17.641 39.770 134.215 1.00 36.60 519 PRO B C 1
ATOM 8421 O O . PRO B 1 421 ? -17.969 40.392 135.226 1.00 33.90 519 PRO B O 1
ATOM 8425 N N . ASP B 1 422 ? -18.365 39.752 133.101 1.00 37.32 520 ASP B N 1
ATOM 8426 C CA . ASP B 1 422 ? -19.701 40.325 133.041 1.00 34.16 520 ASP B CA 1
ATOM 8427 C C . ASP B 1 422 ? -20.731 39.207 133.048 1.00 28.80 520 ASP B C 1
ATOM 8428 O O . ASP B 1 422 ? -21.803 39.336 133.637 1.00 28.84 520 ASP B O 1
ATOM 8433 N N . ILE B 1 423 ? -20.391 38.107 132.384 1.00 26.64 521 ILE B N 1
ATOM 8434 C CA . ILE B 1 423 ? -21.279 36.955 132.298 1.00 24.79 521 ILE B CA 1
ATOM 8435 C C . ILE B 1 423 ? -21.011 35.993 133.447 1.00 27.77 521 ILE B C 1
ATOM 8436 O O . ILE B 1 423 ? -19.909 35.458 133.579 1.00 31.71 521 ILE B O 1
ATOM 8441 N N . VAL B 1 424 ? -22.028 35.769 134.273 1.00 25.94 522 VAL B N 1
ATOM 8442 C CA . VAL B 1 424 ? -21.875 34.948 135.467 1.00 23.33 522 VAL B CA 1
ATOM 8443 C C . VAL B 1 424 ? -22.866 33.786 135.481 1.00 24.92 522 VAL B C 1
ATOM 8444 O O . VAL B 1 424 ? -24.022 33.939 135.084 1.00 25.10 522 VAL B O 1
ATOM 8448 N N . ASP B 1 425 ? -22.406 32.628 135.946 1.00 24.34 523 ASP B N 1
ATOM 8449 C CA . ASP B 1 425 ? -23.265 31.459 136.088 1.00 22.62 523 ASP B CA 1
ATOM 8450 C C . ASP B 1 425 ? -24.087 31.521 137.368 1.00 21.20 523 ASP B C 1
ATOM 8451 O O . ASP B 1 425 ? -23.560 31.797 138.445 1.00 20.72 523 ASP B O 1
ATOM 8456 N N . VAL B 1 426 ? -25.384 31.269 137.239 1.00 19.95 524 VAL B N 1
ATOM 8457 C CA . VAL B 1 426 ? -26.230 30.982 138.388 1.00 17.60 524 VAL B CA 1
ATOM 8458 C C . VAL B 1 426 ? -26.890 29.632 138.144 1.00 17.58 524 VAL B C 1
ATOM 8459 O O . VAL B 1 426 ? -27.385 29.363 137.050 1.00 18.59 524 VAL B O 1
ATOM 8463 N N . GLN B 1 427 ? -26.869 28.764 139.148 1.00 16.89 525 GLN B N 1
ATOM 8464 C CA . GLN B 1 427 ? -27.421 27.433 138.969 1.00 15.94 525 GLN B CA 1
ATOM 8465 C C . GLN B 1 427 ? -27.799 26.770 140.287 1.00 24.96 525 GLN B C 1
ATOM 8466 O O . GLN B 1 427 ? -27.208 27.040 141.332 1.00 25.84 525 GLN B O 1
ATOM 8472 N N . ILE B 1 428 ? -28.814 25.916 140.223 1.00 20.83 526 ILE B N 1
ATOM 8473 C CA . ILE B 1 428 ? -29.244 25.128 141.367 1.00 18.28 526 ILE B CA 1
ATOM 8474 C C . ILE B 1 428 ? -29.308 23.657 140.973 1.00 20.85 526 ILE B C 1
ATOM 8475 O O . ILE B 1 428 ? -29.767 23.320 139.883 1.00 16.25 526 ILE B O 1
ATOM 8480 N N . ILE B 1 429 ? -28.827 22.789 141.855 1.00 19.21 527 ILE B N 1
ATOM 8481 C CA . ILE B 1 429 ? -28.988 21.353 141.678 1.00 19.92 527 ILE B CA 1
ATOM 8482 C C . ILE B 1 429 ? -29.747 20.803 142.875 1.00 23.75 527 ILE B C 1
ATOM 8483 O O . ILE B 1 429 ? -29.386 21.068 144.021 1.00 25.17 527 ILE B O 1
ATOM 8488 N N . THR B 1 430 ? -30.805 20.045 142.614 1.00 16.31 528 THR B N 1
ATOM 8489 C CA . THR B 1 430 ? -31.595 19.487 143.700 1.00 17.29 528 THR B CA 1
ATOM 8490 C C . THR B 1 430 ? -31.445 17.975 143.775 1.00 18.15 528 THR B C 1
ATOM 8491 O O . THR B 1 430 ? -31.623 17.270 142.784 1.00 24.32 528 THR B O 1
ATOM 8495 N N . LEU B 1 431 ? -31.097 17.492 144.962 1.00 17.02 529 LEU B N 1
ATOM 8496 C CA . LEU B 1 431 ? -31.125 16.069 145.258 1.00 19.82 529 LEU B CA 1
ATOM 8497 C C . LEU B 1 431 ? -32.279 15.802 146.210 1.00 23.99 529 LEU B C 1
ATOM 8498 O O . LEU B 1 431 ? -32.117 15.888 147.425 1.00 28.08 529 LEU B O 1
ATOM 8503 N N . GLY B 1 432 ? -33.446 15.495 145.653 1.00 24.66 530 GLY B N 1
ATOM 8504 C CA . GLY B 1 432 ? -34.634 15.277 146.456 1.00 23.01 530 GLY B CA 1
ATOM 8505 C C . GLY B 1 432 ? -35.033 16.535 147.203 1.00 23.42 530 GLY B C 1
ATOM 8506 O O . GLY B 1 432 ? -35.383 17.544 146.592 1.00 26.04 530 GLY B O 1
ATOM 8507 N N .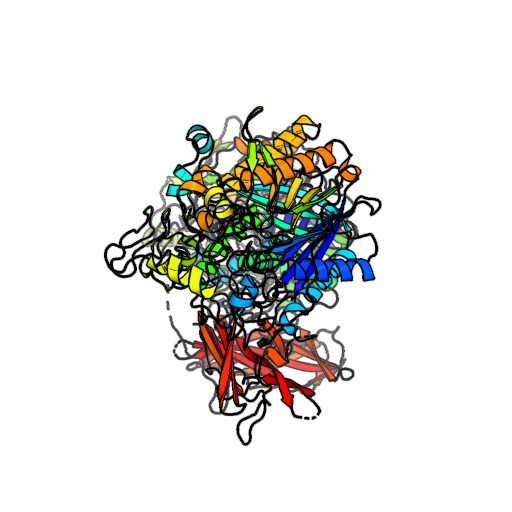 SER B 1 433 ? -34.972 16.476 148.529 1.00 21.97 531 SER B N 1
ATOM 8508 C CA . SER B 1 433 ? -35.346 17.609 149.370 1.00 25.59 531 SER B CA 1
ATOM 8509 C C . SER B 1 433 ? -34.163 18.541 149.642 1.00 26.72 531 SER B C 1
ATOM 8510 O O . SER B 1 433 ? -34.292 19.528 150.366 1.00 25.73 531 SER B O 1
ATOM 8513 N N . LEU B 1 434 ? -33.011 18.223 149.058 1.00 26.74 532 LEU B N 1
ATOM 8514 C CA . LEU B 1 434 ? -31.812 19.038 149.229 1.00 20.64 532 LEU B CA 1
ATOM 8515 C C . LEU B 1 434 ? -31.549 19.903 148.005 1.00 22.50 532 LEU B C 1
ATOM 8516 O O . LEU B 1 434 ? -31.423 19.397 146.892 1.00 26.81 532 LEU B O 1
ATOM 8521 N N . ALA B 1 435 ? -31.456 21.211 148.216 1.00 17.88 533 ALA B N 1
ATOM 8522 C CA . ALA B 1 435 ? -31.158 22.130 147.128 1.00 17.90 533 ALA B CA 1
ATOM 8523 C C . ALA B 1 435 ? -29.779 22.754 147.314 1.00 20.68 533 ALA B C 1
ATOM 8524 O O . ALA B 1 435 ? -29.450 23.260 148.387 1.00 20.61 533 ALA B O 1
ATOM 8526 N N . ILE B 1 436 ? -28.981 22.715 146.253 1.00 16.60 534 ILE B N 1
ATOM 8527 C CA . ILE B 1 436 ? -27.634 23.262 146.278 1.00 14.25 534 ILE B CA 1
ATOM 8528 C C . ILE B 1 436 ? -27.543 24.465 145.357 1.00 14.15 534 ILE B C 1
ATOM 8529 O O . ILE B 1 436 ? -27.663 24.334 144.141 1.00 18.38 534 ILE B O 1
ATOM 8534 N N . THR B 1 437 ? -27.338 25.641 145.939 1.00 13.77 535 THR B N 1
ATOM 8535 C CA . THR B 1 437 ? -27.192 26.854 145.148 1.00 15.74 535 THR B CA 1
ATOM 8536 C C . THR B 1 437 ? -25.722 27.129 144.867 1.00 16.74 535 THR B C 1
ATOM 8537 O O . THR B 1 437 ? -24.934 27.367 145.783 1.00 16.58 535 THR B O 1
ATOM 8541 N N . ALA B 1 438 ? -25.358 27.081 143.591 1.00 19.80 536 ALA B N 1
ATOM 8542 C CA . ALA B 1 438 ? -23.988 27.348 143.179 1.00 14.38 536 ALA B CA 1
ATOM 8543 C C . ALA B 1 438 ? -23.718 28.846 143.169 1.00 22.81 536 ALA B C 1
ATOM 8544 O O . ALA B 1 438 ? -24.070 29.544 142.217 1.00 21.10 536 ALA B O 1
ATOM 8546 N N . ILE B 1 439 ? -23.094 29.338 144.233 1.00 20.70 537 ILE B N 1
ATOM 8547 C CA . ILE B 1 439 ? -22.777 30.754 144.338 1.00 22.88 537 ILE B CA 1
ATOM 8548 C C . ILE B 1 439 ? -21.408 31.015 143.718 1.00 21.90 537 ILE B C 1
ATOM 8549 O O . ILE B 1 439 ? -20.436 30.326 144.031 1.00 25.09 537 ILE B O 1
ATOM 8554 N N . PRO B 1 440 ? -21.340 31.999 142.809 1.00 19.84 538 PRO B N 1
ATOM 8555 C CA . PRO B 1 440 ? -20.127 32.338 142.060 1.00 20.99 538 PRO B CA 1
ATOM 8556 C C . PRO B 1 440 ? -19.218 33.301 142.812 1.00 22.61 538 PRO B C 1
ATOM 8557 O O . PRO B 1 440 ? -18.729 34.267 142.224 1.00 20.23 538 PRO B O 1
ATOM 8561 N N . GLY B 1 441 ? -18.991 33.037 144.093 1.00 14.45 539 GLY B N 1
ATOM 8562 C CA . GLY B 1 441 ? -18.185 33.925 144.907 1.00 14.34 539 GLY B CA 1
ATOM 8563 C C . GLY B 1 441 ? -18.317 33.671 146.392 1.00 17.95 539 GLY B C 1
ATOM 8564 O O . GLY B 1 441 ? -18.546 32.543 146.824 1.00 21.23 539 GLY B O 1
ATOM 8565 N N . GLU B 1 442 ? -18.182 34.734 147.176 1.00 19.57 540 GLU B N 1
ATOM 8566 C CA . GLU B 1 442 ? -18.141 34.612 148.626 1.00 18.97 540 GLU B CA 1
ATOM 8567 C C . GLU B 1 442 ? -19.272 35.381 149.302 1.00 20.60 540 GLU B C 1
ATOM 8568 O O . GLU B 1 442 ? -19.176 36.590 149.515 1.00 24.37 540 GLU B O 1
ATOM 8574 N N . PHE B 1 443 ? -20.343 34.668 149.630 1.00 18.08 541 PHE B N 1
ATOM 8575 C CA . PHE B 1 443 ? -21.457 35.244 150.372 1.00 14.54 541 PHE B CA 1
ATOM 8576 C C . PHE B 1 443 ? -21.090 35.458 151.835 1.00 17.83 541 PHE B C 1
ATOM 8577 O O . PHE B 1 443 ? -20.498 34.584 152.465 1.00 19.43 541 PHE B O 1
ATOM 8585 N N . THR B 1 444 ? -21.435 36.623 152.372 1.00 15.25 542 THR B N 1
ATOM 8586 C CA . THR B 1 444 ? -21.281 36.866 153.801 1.00 16.99 542 THR B CA 1
ATOM 8587 C C . THR B 1 444 ? -22.314 36.060 154.583 1.00 18.55 542 THR B C 1
ATOM 8588 O O . THR B 1 444 ? -23.170 35.397 153.996 1.00 15.35 542 THR B O 1
ATOM 8592 N N . THR B 1 445 ? -22.218 36.112 155.908 1.00 21.79 543 THR B N 1
ATOM 8593 C CA . THR B 1 445 ? -23.118 35.367 156.780 1.00 20.01 543 THR B CA 1
ATOM 8594 C C . THR B 1 445 ? -24.592 35.678 156.515 1.00 19.39 543 THR B C 1
ATOM 8595 O O . THR B 1 445 ? -25.381 34.781 156.212 1.00 16.47 543 THR B O 1
ATOM 8599 N N . MET B 1 446 ? -24.955 36.953 156.620 1.00 21.32 544 MET B N 1
ATOM 8600 C CA . MET B 1 446 ? -26.347 37.364 156.466 1.00 22.56 544 MET B CA 1
ATOM 8601 C C . MET B 1 446 ? -26.823 37.260 155.017 1.00 23.72 544 MET B C 1
ATOM 8602 O O . MET B 1 446 ? -28.006 37.029 154.760 1.00 23.48 544 MET B O 1
ATOM 8607 N N . SER B 1 447 ? -25.900 37.441 154.077 1.00 21.82 545 SER B N 1
ATOM 8608 C CA . SER B 1 447 ? -26.212 37.301 152.658 1.00 16.38 545 SER B CA 1
ATOM 8609 C C . SER B 1 447 ? -26.679 35.888 152.334 1.00 16.71 545 SER B C 1
ATOM 8610 O O . SER B 1 447 ? -27.658 35.700 151.614 1.00 20.75 545 SER B O 1
ATOM 8613 N N . GLY B 1 448 ? -25.970 34.900 152.870 1.00 16.67 546 GLY B N 1
ATOM 8614 C CA . GLY B 1 448 ? -26.304 33.506 152.645 1.00 14.66 546 GLY B CA 1
ATOM 8615 C C . GLY B 1 448 ? -27.609 33.120 153.310 1.00 15.11 546 GLY B C 1
ATOM 8616 O O . GLY B 1 448 ? -28.386 32.340 152.765 1.00 17.17 546 GLY B O 1
ATOM 8617 N N . ARG B 1 449 ? -27.839 33.664 154.501 1.00 17.78 547 ARG B N 1
ATOM 8618 C CA . ARG B 1 449 ? -29.088 33.453 155.227 1.00 16.66 547 ARG B CA 1
ATOM 8619 C C . ARG B 1 449 ? -30.289 33.952 154.431 1.00 20.07 547 ARG B C 1
ATOM 8620 O O . ARG B 1 449 ? -31.299 33.258 154.314 1.00 23.57 547 ARG B O 1
ATOM 8628 N N . ARG B 1 450 ? -30.172 35.159 153.887 1.00 18.04 548 ARG B N 1
ATOM 8629 C CA . ARG B 1 450 ? -31.260 35.765 153.127 1.00 20.47 548 ARG B CA 1
ATOM 8630 C C . ARG B 1 450 ? -31.590 34.967 151.868 1.00 23.91 548 ARG B C 1
ATOM 8631 O O . ARG B 1 450 ? -32.760 34.719 151.581 1.00 27.23 548 ARG B O 1
ATOM 8639 N N . LEU B 1 451 ? -30.565 34.567 151.121 1.00 22.80 549 LEU B N 1
ATOM 8640 C CA . LEU B 1 451 ? -30.782 33.830 149.878 1.00 20.62 549 LEU B CA 1
ATOM 8641 C C . LEU B 1 451 ? -31.326 32.427 150.151 1.00 18.92 549 LEU B C 1
ATOM 8642 O O . LEU B 1 451 ? -32.213 31.955 149.441 1.00 20.27 549 LEU B O 1
ATOM 8647 N N . ARG B 1 452 ? -30.788 31.768 151.175 1.00 16.82 550 ARG B N 1
ATOM 8648 C CA . ARG B 1 452 ? -31.258 30.446 151.587 1.00 18.30 550 ARG B CA 1
ATOM 8649 C C . ARG B 1 452 ? -32.758 30.436 151.847 1.00 21.79 550 ARG B C 1
ATOM 8650 O O . ARG B 1 452 ? -33.508 29.667 151.242 1.00 20.68 550 ARG B O 1
ATOM 8658 N N . GLU B 1 453 ? -33.181 31.304 152.758 1.00 22.54 551 GLU B N 1
ATOM 8659 C CA . GLU B 1 453 ? -34.567 31.365 153.194 1.00 20.35 551 GLU B CA 1
ATOM 8660 C C . GLU B 1 453 ? -35.486 31.817 152.066 1.00 21.59 551 GLU B C 1
ATOM 8661 O O . GLU B 1 453 ? -36.624 31.357 151.966 1.00 24.06 551 GLU B O 1
ATOM 8667 N N . ALA B 1 454 ? -34.988 32.709 151.214 1.00 24.11 552 ALA B N 1
ATOM 8668 C CA . ALA B 1 454 ? -35.758 33.186 150.070 1.00 26.47 552 ALA B CA 1
ATOM 8669 C C . ALA B 1 454 ? -35.979 32.071 149.055 1.00 24.31 552 ALA B C 1
ATOM 8670 O O . ALA B 1 454 ? -37.073 31.919 148.512 1.00 26.29 552 ALA B O 1
ATOM 8672 N N . VAL B 1 455 ? -34.931 31.294 148.802 1.00 21.38 553 VAL B N 1
ATOM 8673 C CA . VAL B 1 455 ? -35.015 30.177 147.869 1.00 18.95 553 VAL B CA 1
ATOM 8674 C C . VAL B 1 455 ? -35.896 29.066 148.441 1.00 16.80 553 VAL B C 1
ATOM 8675 O O . VAL B 1 455 ? -36.692 28.461 147.722 1.00 16.70 553 VAL B O 1
ATOM 8679 N N . GLN B 1 456 ? -35.762 28.816 149.740 1.00 14.87 554 GLN B N 1
ATOM 8680 C CA . GLN B 1 456 ? -36.613 27.851 150.424 1.00 17.84 554 GLN B CA 1
ATOM 8681 C C . GLN B 1 456 ? -38.080 28.245 150.301 1.00 21.62 554 GLN B C 1
ATOM 8682 O O . GLN B 1 456 ? -38.931 27.415 149.978 1.00 23.96 554 GLN B O 1
ATOM 8688 N N . ALA B 1 457 ? -38.363 29.518 150.558 1.00 22.51 555 ALA B N 1
ATOM 8689 C CA . ALA B 1 457 ? -39.718 30.050 150.467 1.00 23.31 555 ALA B CA 1
ATOM 8690 C C . ALA B 1 457 ? -40.279 29.897 149.057 1.00 21.05 555 ALA B C 1
ATOM 8691 O O . ALA B 1 457 ? -41.452 29.569 148.880 1.00 24.59 555 ALA B O 1
ATOM 8693 N N . GLU B 1 458 ? -39.433 30.144 148.060 1.00 20.89 556 GLU B N 1
ATOM 8694 C CA . GLU B 1 458 ? -39.826 30.009 146.662 1.00 18.46 556 GLU B CA 1
ATOM 8695 C C . GLU B 1 458 ? -40.263 28.586 146.338 1.00 20.81 556 GLU B C 1
ATOM 8696 O O . GLU B 1 458 ? -41.323 28.374 145.749 1.00 20.57 556 GLU B O 1
ATOM 8702 N N . PHE B 1 459 ? -39.429 27.619 146.714 1.00 20.07 557 PHE B N 1
ATOM 8703 C CA . PHE B 1 459 ? -39.754 26.207 146.551 1.00 22.36 557 PHE B CA 1
ATOM 8704 C C . PHE B 1 459 ? -41.087 25.867 147.210 1.00 24.23 557 PHE B C 1
ATOM 8705 O O . PHE B 1 459 ? -41.894 25.123 146.655 1.00 25.07 557 PHE B O 1
ATOM 8713 N N . ALA B 1 460 ? -41.312 26.429 148.394 1.00 26.17 558 ALA B N 1
ATOM 8714 C CA . ALA B 1 460 ? -42.524 26.170 149.163 1.00 25.92 558 ALA B CA 1
ATOM 8715 C C . ALA B 1 460 ? -43.763 26.697 148.451 1.00 28.50 558 ALA B C 1
ATOM 8716 O O . ALA B 1 460 ? -44.788 26.019 148.384 1.00 33.44 558 ALA B O 1
ATOM 8718 N N . SER B 1 461 ? -43.660 27.911 147.920 1.00 23.40 559 SER B N 1
ATOM 8719 C CA . SER B 1 461 ? -44.753 28.528 147.176 1.00 20.71 559 SER B CA 1
ATOM 8720 C C . SER B 1 461 ? -45.186 27.703 145.966 1.00 22.11 559 SER B C 1
ATOM 8721 O O . SER B 1 461 ? -46.300 27.863 145.470 1.00 25.04 559 SER B O 1
ATOM 8724 N N . HIS B 1 462 ? -44.306 26.827 145.489 1.00 20.42 560 HIS B N 1
ATOM 8725 C CA . HIS B 1 462 ? -44.606 26.029 144.305 1.00 23.01 560 HIS B CA 1
ATOM 8726 C C . HIS B 1 462 ? -44.541 24.523 144.556 1.00 23.31 560 HIS B C 1
ATOM 8727 O O . HIS B 1 462 ? -44.184 23.751 143.666 1.00 21.75 560 HIS B O 1
ATOM 8734 N N . GLY B 1 463 ? -44.890 24.114 145.772 1.00 22.72 561 GLY B N 1
ATOM 8735 C CA . GLY B 1 463 ? -45.163 22.717 146.061 1.00 20.60 561 GLY B CA 1
ATOM 8736 C C . GLY B 1 463 ? -44.022 21.869 146.589 1.00 21.26 561 GLY B C 1
ATOM 8737 O O . GLY B 1 463 ? -44.236 20.724 146.983 1.00 22.94 561 GLY B O 1
ATOM 8738 N N . MET B 1 464 ? -42.813 22.417 146.606 1.00 21.18 562 MET B N 1
ATOM 8739 C CA . MET B 1 464 ? -41.671 21.682 147.137 1.00 23.52 562 MET B CA 1
ATOM 8740 C C . MET B 1 464 ? -41.404 22.094 148.579 1.00 24.53 562 MET B C 1
ATOM 8741 O O . MET B 1 464 ? -40.671 23.046 148.847 1.00 20.50 562 MET B O 1
ATOM 8746 N N . GLN B 1 465 ? -42.010 21.351 149.500 1.00 29.44 563 GLN B N 1
ATOM 8747 C CA . GLN B 1 465 ? -42.022 21.693 150.917 1.00 33.89 563 GLN B CA 1
ATOM 8748 C C . GLN B 1 465 ? -40.755 21.265 151.652 1.00 34.75 563 GLN B C 1
ATOM 8749 O O . GLN B 1 465 ? -40.084 20.313 151.252 1.00 35.32 563 GLN B O 1
ATOM 8755 N N . ASN B 1 466 ? -40.452 21.979 152.735 1.00 35.22 564 ASN B N 1
ATOM 8756 C CA . ASN B 1 466 ? -39.358 21.640 153.644 1.00 33.87 564 ASN B CA 1
ATOM 8757 C C . ASN B 1 466 ? -38.032 21.375 152.938 1.00 30.69 564 ASN B C 1
ATOM 8758 O O . ASN B 1 466 ? -37.374 20.366 153.187 1.00 33.49 564 ASN B O 1
ATOM 8763 N N . MET B 1 467 ? -37.643 22.286 152.054 1.00 26.87 565 MET B N 1
ATOM 8764 C CA . MET B 1 467 ? -36.384 22.155 151.336 1.00 25.37 565 MET B CA 1
ATOM 8765 C C . MET B 1 467 ? -35.217 22.621 152.196 1.00 25.28 565 MET B C 1
ATOM 8766 O O . MET B 1 467 ? -35.255 23.708 152.771 1.00 26.37 565 MET B O 1
ATOM 8771 N N . THR B 1 468 ? -34.182 21.792 152.283 1.00 20.27 566 THR B N 1
ATOM 8772 C CA . THR B 1 468 ? -32.926 22.213 152.882 1.00 15.28 566 THR B CA 1
ATOM 8773 C C . THR B 1 468 ? -32.045 22.804 151.794 1.00 14.75 566 THR B C 1
ATOM 8774 O O . THR B 1 468 ? -31.641 22.111 150.862 1.00 19.50 566 THR B O 1
ATOM 8778 N N . VAL B 1 469 ? -31.756 24.092 151.914 1.00 20.33 567 VAL B N 1
ATOM 8779 C CA . VAL B 1 469 ? -30.959 24.787 150.915 1.00 18.73 567 VAL B CA 1
ATOM 8780 C C . VAL B 1 469 ? -29.585 25.121 151.478 1.00 16.28 567 VAL B C 1
ATOM 8781 O O . VAL B 1 469 ? -29.470 25.662 152.576 1.00 15.69 567 VAL B O 1
ATOM 8785 N N . VAL B 1 470 ? -28.542 24.785 150.731 1.00 16.13 568 VAL B N 1
ATOM 8786 C CA . VAL B 1 470 ? -27.189 25.112 151.151 1.00 17.23 568 VAL B CA 1
ATOM 8787 C C . VAL B 1 470 ? -26.552 26.093 150.183 1.00 22.67 568 VAL B C 1
ATOM 8788 O O . VAL B 1 470 ? -26.834 26.075 148.985 1.00 26.70 568 VAL B O 1
ATOM 8792 N N . ILE B 1 471 ? -25.713 26.970 150.719 1.00 22.18 569 ILE B N 1
ATOM 8793 C CA . ILE B 1 471 ? -24.902 27.838 149.886 1.00 17.84 569 ILE B CA 1
ATOM 8794 C C . ILE B 1 471 ? -23.615 27.115 149.535 1.00 15.32 569 ILE B C 1
ATOM 8795 O O . ILE B 1 471 ? -22.860 26.717 150.417 1.00 18.76 569 ILE B O 1
ATOM 8800 N N . SER B 1 472 ? -23.381 26.917 148.244 1.00 19.19 570 SER B N 1
ATOM 8801 C CA . SER B 1 472 ? -22.118 26.351 147.797 1.00 20.67 570 SER B CA 1
ATOM 8802 C C . SER B 1 472 ? -21.276 27.483 147.223 1.00 18.80 570 SER B C 1
ATOM 8803 O O . SER B 1 472 ? -21.624 28.076 146.203 1.00 18.09 570 SER B O 1
ATOM 8806 N N . GLY B 1 473 ? -20.168 27.783 147.890 1.00 16.95 571 GLY B N 1
ATOM 8807 C CA . GLY B 1 473 ? -19.384 28.960 147.572 1.00 13.45 571 GLY B CA 1
ATOM 8808 C C . GLY B 1 473 ? -18.324 28.731 146.518 1.00 13.97 571 GLY B C 1
ATOM 8809 O O . GLY B 1 473 ? -17.893 27.601 146.294 1.00 15.40 571 GLY B O 1
ATOM 8810 N N . LEU B 1 474 ? -17.919 29.818 145.865 1.00 14.90 572 LEU B N 1
ATOM 8811 C CA . LEU B 1 474 ? -16.825 29.804 144.897 1.00 18.26 572 LEU B CA 1
ATOM 8812 C C . LEU B 1 474 ? -17.046 28.793 143.781 1.00 19.39 572 LEU B C 1
ATOM 8813 O O . LEU B 1 474 ? -16.202 27.934 143.523 1.00 24.06 572 LEU B O 1
ATOM 8818 N N . CYS B 1 475 ? -18.191 28.915 143.119 1.00 16.63 573 CYS B N 1
ATOM 8819 C CA . CYS B 1 475 ? -18.571 27.993 142.062 1.00 18.44 573 CYS B CA 1
ATOM 8820 C C . CYS B 1 475 ? -18.385 28.604 140.677 1.00 20.92 573 CYS B C 1
ATOM 8821 O O . CYS B 1 475 ? -18.620 29.796 140.480 1.00 24.71 573 CYS B O 1
ATOM 8824 N N . ASN B 1 476 ? -17.936 27.783 139.733 1.00 24.72 574 ASN B N 1
ATOM 8825 C CA . ASN B 1 476 ? -18.045 28.080 138.302 1.00 26.54 574 ASN B CA 1
ATOM 8826 C C . ASN B 1 476 ? -17.238 29.280 137.796 1.00 24.84 574 ASN B C 1
ATOM 8827 O O . ASN B 1 476 ? -16.562 29.193 136.770 1.00 25.95 574 ASN B O 1
ATOM 8832 N N . VAL B 1 477 ? -17.311 30.397 138.512 1.00 22.11 575 VAL B N 1
ATOM 8833 C CA . VAL B 1 477 ? -16.631 31.621 138.104 1.00 21.38 575 VAL B CA 1
ATOM 8834 C C . VAL B 1 477 ? -16.507 32.543 139.314 1.00 23.81 575 VAL B C 1
ATOM 8835 O O . VAL B 1 477 ? -17.422 32.627 140.133 1.00 30.15 575 VAL B O 1
ATOM 8839 N N . TYR B 1 478 ? -15.374 33.228 139.435 1.00 21.19 576 TYR B N 1
ATOM 8840 C CA . TYR B 1 478 ? -15.128 34.044 140.616 1.00 18.88 576 TYR B CA 1
ATOM 8841 C C . TYR B 1 478 ? -15.478 35.512 140.398 1.00 20.44 576 TYR B C 1
ATOM 8842 O O . TYR B 1 478 ? -14.962 36.160 139.488 1.00 24.54 576 TYR B O 1
ATOM 8851 N N . THR B 1 479 ? -16.357 36.026 141.252 1.00 16.68 577 THR B N 1
ATOM 8852 C CA . THR B 1 479 ? -16.822 37.404 141.162 1.00 22.42 577 THR B CA 1
ATOM 8853 C C . THR B 1 479 ? -16.659 38.110 142.502 1.00 24.02 577 THR B C 1
ATOM 8854 O O . THR B 1 479 ? -17.378 39.066 142.803 1.00 20.16 577 THR B O 1
ATOM 8858 N N . HIS B 1 480 ? -15.713 37.614 143.298 1.00 24.86 578 HIS B N 1
ATOM 8859 C CA . HIS B 1 480 ? -15.391 38.159 144.616 1.00 21.01 578 HIS B CA 1
ATOM 8860 C C . HIS B 1 480 ? -16.539 38.008 145.613 1.00 17.72 578 HIS B C 1
ATOM 8861 O O . HIS B 1 480 ? -17.185 36.964 145.671 1.00 17.54 578 HIS B O 1
ATOM 8868 N N . TYR B 1 481 ? -16.788 39.053 146.395 1.00 17.80 579 TYR B N 1
ATOM 8869 C CA . TYR B 1 481 ? -17.667 38.947 147.558 1.00 18.63 579 TYR B CA 1
ATOM 8870 C C . TYR B 1 481 ? -19.082 39.474 147.332 1.00 20.51 579 TYR B C 1
ATOM 8871 O O . TYR B 1 481 ? -19.329 40.281 146.435 1.00 25.69 579 TYR B O 1
ATOM 8880 N N . ILE B 1 482 ? -20.010 38.994 148.155 1.00 15.79 580 ILE B N 1
ATOM 8881 C CA . ILE B 1 482 ? -21.384 39.480 148.142 1.00 18.01 580 ILE B CA 1
ATOM 8882 C C . ILE B 1 482 ? -21.831 39.842 149.558 1.00 20.12 580 ILE B C 1
ATOM 8883 O O . ILE B 1 482 ? -21.886 38.984 150.439 1.00 23.33 580 ILE B O 1
ATOM 8888 N N . THR B 1 483 ? -22.131 41.119 149.775 1.00 18.42 581 THR B N 1
ATOM 8889 C CA . THR B 1 483 ? -22.598 41.595 151.074 1.00 16.11 581 THR B CA 1
ATOM 8890 C C . THR B 1 483 ? -24.059 42.016 150.978 1.00 17.17 581 THR B C 1
ATOM 8891 O O . THR B 1 483 ? -24.592 42.175 149.881 1.00 18.05 581 THR B O 1
ATOM 8895 N N . THR B 1 484 ? -24.709 42.190 152.123 1.00 18.08 582 THR B N 1
ATOM 8896 C CA . THR B 1 484 ? -26.059 42.740 152.134 1.00 20.86 582 THR B CA 1
ATOM 8897 C C . THR B 1 484 ? -25.986 44.231 151.829 1.00 22.35 582 THR B C 1
ATOM 8898 O O . THR B 1 484 ? -24.924 44.842 151.957 1.00 17.78 582 THR B O 1
ATOM 8902 N N . TYR B 1 485 ? -27.112 44.805 151.414 1.00 23.05 583 TYR B N 1
ATOM 8903 C CA . TYR B 1 485 ? -27.197 46.235 151.133 1.00 22.63 583 TYR B CA 1
ATOM 8904 C C . TYR B 1 485 ? -26.701 47.058 152.322 1.00 25.57 583 TYR B C 1
ATOM 8905 O O . TYR B 1 485 ? -25.974 48.037 152.155 1.00 24.58 583 TYR B O 1
ATOM 8914 N N . GLU B 1 486 ? -27.097 46.643 153.520 1.00 28.63 584 GLU B N 1
ATOM 8915 C CA . GLU B 1 486 ? -26.722 47.334 154.747 1.00 17.31 584 GLU B CA 1
ATOM 8916 C C . GLU B 1 486 ? -25.227 47.196 155.019 1.00 21.81 584 GLU B C 1
ATOM 8917 O O . GLU B 1 486 ? -24.566 48.156 155.414 1.00 26.04 584 GLU B O 1
ATOM 8923 N N . GLU B 1 487 ? -24.701 45.994 154.811 1.00 16.19 585 GLU B N 1
ATOM 8924 C CA . GLU B 1 487 ? -23.274 45.738 154.976 1.00 17.37 585 GLU B CA 1
ATOM 8925 C C . GLU B 1 487 ? -22.443 46.509 153.953 1.00 18.02 585 GLU B C 1
ATOM 8926 O O . GLU B 1 487 ? -21.335 46.957 154.247 1.00 19.43 585 GLU B O 1
ATOM 8932 N N . TYR B 1 488 ? -22.994 46.660 152.752 1.00 20.28 586 TYR B N 1
ATOM 8933 C CA . TYR B 1 488 ? -22.309 47.325 151.648 1.00 16.45 586 TYR B CA 1
ATOM 8934 C C . TYR B 1 488 ? -22.009 48.784 151.971 1.00 18.85 586 TYR B C 1
ATOM 8935 O O . TYR B 1 488 ? -21.015 49.342 151.506 1.00 17.50 586 TYR B O 1
ATOM 8944 N N . GLN B 1 489 ? -22.879 49.393 152.770 1.00 23.48 587 GLN B N 1
ATOM 8945 C CA . GLN B 1 489 ? -22.754 50.800 153.128 1.00 22.69 587 GLN B CA 1
ATOM 8946 C C . GLN B 1 489 ? -21.466 51.085 153.897 1.00 24.21 587 GLN B C 1
ATOM 8947 O O . GLN B 1 489 ? -20.848 52.133 153.713 1.00 29.70 587 GLN B O 1
ATOM 8953 N N . ALA B 1 490 ? -21.065 50.145 154.751 1.00 23.33 588 ALA B N 1
ATOM 8954 C CA . ALA B 1 490 ? -19.910 50.331 155.629 1.00 21.57 588 ALA B CA 1
ATOM 8955 C C . ALA B 1 490 ? -18.590 50.280 154.864 1.00 22.47 588 ALA B C 1
ATOM 8956 O O . ALA B 1 490 ? -17.582 50.821 155.319 1.00 27.67 588 ALA B O 1
ATOM 8958 N N . GLN B 1 491 ? -18.611 49.617 153.713 1.00 19.23 589 GLN B N 1
ATOM 8959 C CA . GLN B 1 491 ? -17.466 49.556 152.805 1.00 19.32 589 GLN B CA 1
ATOM 8960 C C . GLN B 1 491 ? -16.197 48.948 153.400 1.00 23.72 589 GLN B C 1
ATOM 8961 O O . GLN B 1 491 ? -15.093 49.433 153.148 1.00 22.33 589 GLN B O 1
ATOM 8967 N N . ARG B 1 492 ? -16.354 47.885 154.182 1.00 26.05 590 ARG B N 1
ATOM 8968 C CA . ARG B 1 492 ? -15.212 47.062 154.559 1.00 22.96 590 ARG B CA 1
ATOM 8969 C C . ARG B 1 492 ? -14.823 46.195 153.365 1.00 22.24 590 ARG B C 1
ATOM 8970 O O . ARG B 1 492 ? -15.472 46.259 152.320 1.00 24.21 590 ARG B O 1
ATOM 8978 N N . TYR B 1 493 ? -13.767 45.399 153.523 1.00 18.21 591 TYR B N 1
ATOM 8979 C CA . TYR B 1 493 ? -13.194 44.619 152.422 1.00 17.26 591 TYR B CA 1
ATOM 8980 C C . TYR B 1 493 ? -14.225 43.850 151.594 1.00 19.68 591 TYR B C 1
ATOM 8981 O O . TYR B 1 493 ? -14.213 43.917 150.364 1.00 19.00 591 TYR B O 1
ATOM 8990 N N . GLU B 1 494 ? -15.104 43.116 152.267 1.00 20.19 592 GLU B N 1
ATOM 8991 C CA . GLU B 1 494 ? -16.104 42.308 151.576 1.00 17.23 592 GLU B CA 1
ATOM 8992 C C . GLU B 1 494 ? -17.077 43.193 150.804 1.00 24.78 592 GLU B C 1
ATOM 8993 O O . GLU B 1 494 ? -17.495 42.855 149.695 1.00 24.58 592 GLU B O 1
ATOM 8999 N N . ALA B 1 495 ? -17.424 44.331 151.395 1.00 25.28 593 ALA B N 1
ATOM 9000 C CA . ALA B 1 495 ? -18.338 45.279 150.771 1.00 21.76 593 ALA B CA 1
ATOM 9001 C C . ALA B 1 495 ? -17.678 45.969 149.582 1.00 22.82 593 ALA B C 1
ATOM 9002 O O . ALA B 1 495 ? -18.322 46.228 148.565 1.00 23.97 593 ALA B O 1
ATOM 9004 N N . ALA B 1 496 ? -16.390 46.266 149.719 1.00 23.22 594 ALA B N 1
ATOM 9005 C CA . ALA B 1 496 ? -15.631 46.878 148.635 1.00 21.87 594 ALA B CA 1
ATOM 9006 C C . ALA B 1 496 ? -15.387 45.873 147.516 1.00 22.57 594 ALA B C 1
ATOM 9007 O O . ALA B 1 496 ? -15.120 46.255 146.377 1.00 17.56 594 ALA B O 1
ATOM 9009 N N . SER B 1 497 ? -15.487 44.589 147.846 1.00 21.05 595 SER B N 1
ATOM 9010 C CA . SER B 1 497 ? -15.282 43.529 146.866 1.00 17.96 595 SER B CA 1
ATOM 9011 C C . SER B 1 497 ? -16.614 43.011 146.340 1.00 20.48 595 SER B C 1
ATOM 9012 O O . SER B 1 497 ? -16.680 41.947 145.727 1.00 21.74 595 SER B O 1
ATOM 9015 N N . THR B 1 498 ? -17.676 43.769 146.585 1.00 15.97 596 THR B N 1
ATOM 9016 C CA . THR B 1 498 ? -18.969 43.470 145.990 1.00 17.08 596 THR B CA 1
ATOM 9017 C C . THR B 1 498 ? -19.027 44.227 144.671 1.00 20.59 596 THR B C 1
ATOM 9018 O O . THR B 1 498 ? -19.463 45.376 144.617 1.00 26.21 596 THR B O 1
ATOM 9022 N N . ILE B 1 499 ? -18.581 43.568 143.607 1.00 18.28 597 ILE B N 1
ATOM 9023 C CA . ILE B 1 499 ? -18.191 44.263 142.386 1.00 19.80 597 ILE B CA 1
ATOM 9024 C C . ILE B 1 499 ? -19.355 44.768 141.535 1.00 21.10 597 ILE B C 1
ATOM 9025 O O . ILE B 1 499 ? -19.177 45.678 140.733 1.00 24.23 597 ILE B O 1
ATOM 9030 N N . TYR B 1 500 ? -20.540 44.194 141.700 1.00 17.64 598 TYR B N 1
ATOM 9031 C CA . TYR B 1 500 ? -21.678 44.631 140.896 1.00 24.21 598 TYR B CA 1
ATOM 9032 C C . TYR B 1 500 ? -22.564 45.628 141.639 1.00 22.27 598 TYR B C 1
ATOM 9033 O O . TYR B 1 500 ? -23.716 45.843 141.267 1.00 23.48 598 TYR B O 1
ATOM 9042 N N . GLY B 1 501 ? -22.020 46.243 142.683 1.00 23.03 599 GLY B N 1
ATOM 9043 C CA . GLY B 1 501 ? -22.733 47.286 143.398 1.00 24.64 599 GLY B CA 1
ATOM 9044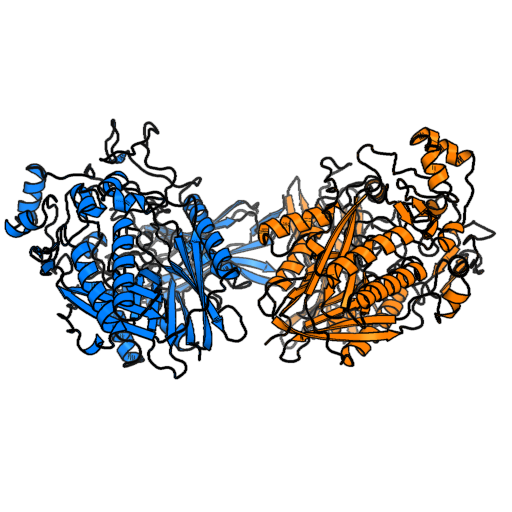 C C . GLY B 1 501 ? -23.532 46.816 144.601 1.00 22.65 599 GLY B C 1
ATOM 9045 O O . GLY B 1 501 ? -23.505 45.636 144.955 1.00 17.90 599 GLY B O 1
ATOM 9046 N N . PRO B 1 502 ? -24.255 47.748 145.238 1.00 26.02 600 PRO B N 1
ATOM 9047 C CA . PRO B 1 502 ? -25.010 47.514 146.476 1.00 28.95 600 PRO B CA 1
ATOM 9048 C C . PRO B 1 502 ? -26.171 46.533 146.329 1.00 30.85 600 PRO B C 1
ATOM 9049 O O . PRO B 1 502 ? -26.640 45.995 147.331 1.00 35.44 600 PRO B O 1
ATOM 9053 N N . HIS B 1 503 ? -26.624 46.303 145.103 1.00 28.44 601 HIS B N 1
ATOM 9054 C CA . HIS B 1 503 ? -27.798 45.470 144.882 1.00 27.97 601 HIS B CA 1
ATOM 9055 C C . HIS B 1 503 ? -27.427 44.101 144.326 1.00 28.78 601 HIS B C 1
ATOM 9056 O O . HIS B 1 503 ? -28.271 43.394 143.775 1.00 27.66 601 HIS B O 1
ATOM 9063 N N . THR B 1 504 ? -26.157 43.738 144.472 1.00 26.09 602 THR B N 1
ATOM 9064 C CA . THR B 1 504 ? -25.659 42.456 143.990 1.00 22.10 602 THR B CA 1
ATOM 9065 C C . THR B 1 504 ? -26.384 41.288 144.655 1.00 20.57 602 THR B C 1
ATOM 9066 O O . THR B 1 504 ? -26.741 40.315 143.992 1.00 23.54 602 THR B O 1
ATOM 9070 N N . LEU B 1 505 ? -26.606 41.393 145.963 1.00 16.83 603 LEU B N 1
ATOM 9071 C CA . LEU B 1 505 ? -27.281 40.334 146.708 1.00 15.88 603 LEU B CA 1
ATOM 9072 C C . LEU B 1 505 ? -28.739 40.193 146.293 1.00 15.60 603 LEU B C 1
ATOM 9073 O O . LEU B 1 505 ? -29.207 39.089 146.013 1.00 16.82 603 LEU B O 1
ATOM 9078 N N . SER B 1 506 ? -29.453 41.315 146.261 1.00 16.46 604 SER B N 1
ATOM 9079 C CA . SER B 1 506 ? -30.858 41.325 145.868 1.00 18.32 604 SER B CA 1
ATOM 9080 C C . SER B 1 506 ? -31.046 40.785 144.453 1.00 17.19 604 SER B C 1
ATOM 9081 O O . SER B 1 506 ? -32.067 40.166 144.148 1.00 17.47 604 SER B O 1
ATOM 9084 N N . ALA B 1 507 ? -30.059 41.022 143.594 1.00 17.39 605 ALA B N 1
ATOM 9085 C CA . ALA B 1 507 ? -30.085 40.497 142.233 1.00 16.14 605 ALA B CA 1
ATOM 9086 C C . ALA B 1 507 ? -29.984 38.976 142.241 1.00 17.24 605 ALA B C 1
ATOM 9087 O O . ALA B 1 507 ? -30.743 38.291 141.556 1.00 15.81 605 ALA B O 1
ATOM 9089 N N . TYR B 1 508 ? -29.044 38.455 143.026 1.00 16.90 606 TYR B N 1
ATOM 9090 C CA . TYR B 1 508 ? -28.834 37.013 143.129 1.00 15.53 606 TYR B CA 1
ATOM 9091 C C . TYR B 1 508 ? -30.039 36.317 143.740 1.00 19.56 606 TYR B C 1
ATOM 9092 O O . TYR B 1 508 ? -30.448 35.253 143.276 1.00 24.54 606 TYR B O 1
ATOM 9101 N N . ILE B 1 509 ? -30.598 36.915 144.788 1.00 18.59 607 ILE B N 1
ATOM 9102 C CA . ILE B 1 509 ? -31.794 36.375 145.419 1.00 20.45 607 ILE B CA 1
ATOM 9103 C C . ILE B 1 509 ? -32.908 36.271 144.387 1.00 23.70 607 ILE B C 1
ATOM 9104 O O . ILE B 1 509 ? -33.589 35.252 144.294 1.00 25.95 607 ILE B O 1
ATOM 9109 N N . GLN B 1 510 ? -33.065 37.327 143.597 1.00 23.92 608 GLN B N 1
ATOM 9110 C CA . GLN B 1 510 ? -34.036 37.349 142.512 1.00 23.96 608 GLN B CA 1
ATOM 9111 C C . GLN B 1 510 ? -33.750 36.263 141.476 1.00 23.03 608 GLN B C 1
ATOM 9112 O O . GLN B 1 510 ? -34.648 35.522 141.077 1.00 20.33 608 GLN B O 1
ATOM 9118 N N . LEU B 1 511 ? -32.493 36.174 141.052 1.00 24.38 609 LEU B N 1
ATOM 9119 C CA . LEU B 1 511 ? -32.085 35.206 140.039 1.00 24.29 609 LEU B CA 1
ATOM 9120 C C . LEU B 1 511 ? -32.244 33.760 140.496 1.00 26.32 609 LEU B C 1
ATOM 9121 O O . LEU B 1 511 ? -32.719 32.914 139.739 1.00 30.62 609 LEU B O 1
ATOM 9126 N N . PHE B 1 512 ? -31.841 33.475 141.731 1.00 21.36 610 PHE B N 1
ATOM 9127 C CA . PHE B 1 512 ? -31.905 32.114 142.250 1.00 18.28 610 PHE B CA 1
ATOM 9128 C C . PHE B 1 512 ? -33.339 31.715 142.594 1.00 21.40 610 PHE B C 1
ATOM 9129 O O . PHE B 1 512 ? -33.706 30.546 142.474 1.00 25.88 610 PHE B O 1
ATOM 9137 N N . ARG B 1 513 ? -34.143 32.685 143.024 1.00 18.13 611 ARG B N 1
ATOM 9138 C CA . ARG B 1 513 ? -35.578 32.474 143.202 1.00 15.41 611 ARG B CA 1
ATOM 9139 C C . ARG B 1 513 ? -36.229 31.982 141.916 1.00 17.74 611 ARG B C 1
ATOM 9140 O O . ARG B 1 513 ? -37.011 31.033 141.928 1.00 16.03 611 ARG B O 1
ATOM 9148 N N . ASN B 1 514 ? -35.896 32.637 140.809 1.00 16.13 612 ASN B N 1
ATOM 9149 C CA . ASN B 1 514 ? -36.454 32.285 139.510 1.00 21.96 612 ASN B CA 1
ATOM 9150 C C . ASN B 1 514 ? -36.082 30.859 139.118 1.00 22.68 612 ASN B C 1
ATOM 9151 O O . ASN B 1 514 ? -36.921 30.093 138.645 1.00 27.54 612 ASN B O 1
ATOM 9156 N N . LEU B 1 515 ? -34.816 30.516 139.322 1.00 21.74 613 LEU B N 1
ATOM 9157 C CA . LEU B 1 515 ? -34.325 29.162 139.085 1.00 24.26 613 LEU B CA 1
ATOM 9158 C C . LEU B 1 515 ? -35.097 28.125 139.897 1.00 24.75 613 LEU B C 1
ATOM 9159 O O . LEU B 1 515 ? -35.522 27.101 139.362 1.00 25.87 613 LEU B O 1
ATOM 9164 N N . ALA B 1 516 ? -35.277 28.400 141.187 1.00 23.09 614 ALA B N 1
ATOM 9165 C CA . ALA B 1 516 ? -36.017 27.506 142.073 1.00 22.58 614 ALA B CA 1
ATOM 9166 C C . ALA B 1 516 ? -37.449 27.329 141.582 1.00 22.90 614 ALA B C 1
ATOM 9167 O O . ALA B 1 516 ? -37.987 26.223 141.590 1.00 28.01 614 ALA B O 1
ATOM 9169 N N . LYS B 1 517 ? -38.053 28.431 141.152 1.00 21.99 615 LYS B N 1
ATOM 9170 C CA . LYS B 1 517 ? -39.402 28.415 140.606 1.00 20.85 615 LYS B CA 1
ATOM 9171 C C . LYS B 1 517 ? -39.460 27.573 139.333 1.00 23.14 615 LYS B C 1
ATOM 9172 O O . LYS B 1 517 ? -40.406 26.814 139.124 1.00 24.22 615 LYS B O 1
ATOM 9178 N N . ALA B 1 518 ? -38.436 27.706 138.494 1.00 20.94 616 ALA B N 1
ATOM 9179 C CA . ALA B 1 518 ? -38.351 26.949 137.249 1.00 19.07 616 ALA B CA 1
ATOM 9180 C C . ALA B 1 518 ? -38.234 25.450 137.505 1.00 19.14 616 ALA B C 1
ATOM 9181 O O . ALA B 1 518 ? -38.773 24.640 136.752 1.00 21.24 616 ALA B O 1
ATOM 9183 N N . ILE B 1 519 ? -37.522 25.087 138.567 1.00 19.27 617 ILE B N 1
ATOM 9184 C CA . ILE B 1 519 ? -37.352 23.684 138.929 1.00 24.32 617 ILE B CA 1
ATOM 9185 C C . ILE B 1 519 ? -38.652 23.114 139.487 1.00 26.85 617 ILE B C 1
ATOM 9186 O O . ILE B 1 519 ? -39.082 22.023 139.106 1.00 24.53 617 ILE B O 1
ATOM 9191 N N . ALA B 1 520 ? -39.278 23.871 140.382 1.00 24.76 618 ALA B N 1
ATOM 9192 C CA . ALA B 1 520 ? -40.504 23.438 141.039 1.00 22.57 618 ALA B CA 1
ATOM 9193 C C . ALA B 1 520 ? -41.680 23.331 140.066 1.00 24.70 618 ALA B C 1
ATOM 9194 O O . ALA B 1 520 ? -42.472 22.395 140.149 1.00 19.17 618 ALA B O 1
ATOM 9196 N N . THR B 1 521 ? -41.796 24.289 139.150 1.00 27.07 619 THR B N 1
ATOM 9197 C CA . THR B 1 521 ? -42.894 24.289 138.185 1.00 27.37 619 THR B CA 1
ATOM 9198 C C . THR B 1 521 ? -42.580 23.442 136.956 1.00 29.59 619 THR B C 1
ATOM 9199 O O . THR B 1 521 ? -43.398 23.351 136.038 1.00 30.21 619 THR B O 1
ATOM 9203 N N . ASP B 1 522 ? -41.388 22.848 136.940 1.00 31.18 620 ASP B N 1
ATOM 9204 C CA . ASP B 1 522 ? -40.951 21.988 135.842 1.00 31.73 620 ASP B CA 1
ATOM 9205 C C . ASP B 1 522 ? -40.922 22.759 134.524 1.00 32.61 620 ASP B C 1
ATOM 9206 O O . ASP B 1 522 ? -41.334 22.249 133.483 1.00 35.76 620 ASP B O 1
ATOM 9211 N N . THR B 1 523 ? -40.434 23.993 134.581 1.00 31.64 621 THR B N 1
ATOM 9212 C CA . THR B 1 523 ? -40.349 24.846 133.401 1.00 30.03 621 THR B CA 1
ATOM 9213 C C . THR B 1 523 ? -38.931 25.362 133.203 1.00 30.28 621 THR B C 1
ATOM 9214 O O . THR B 1 523 ? -38.730 26.501 132.785 1.00 28.92 621 THR B O 1
ATOM 9218 N N . VAL B 1 524 ? -37.952 24.513 133.504 1.00 31.01 622 VAL B N 1
ATOM 9219 C CA . VAL B 1 524 ? -36.546 24.879 133.382 1.00 31.16 622 VAL B CA 1
ATOM 9220 C C . VAL B 1 524 ? -36.198 25.170 131.923 1.00 30.78 622 VAL B C 1
ATOM 9221 O O . VAL B 1 524 ? -35.347 26.012 131.628 1.00 28.75 622 VAL B O 1
ATOM 9225 N N . ALA B 1 525 ? -36.896 24.501 131.012 1.00 29.77 623 ALA B N 1
ATOM 9226 C CA . ALA B 1 525 ? -36.691 24.709 129.584 1.00 30.73 623 ALA B CA 1
ATOM 9227 C C . ALA B 1 525 ? -37.130 26.104 129.143 1.00 34.21 623 ALA B C 1
ATOM 9228 O O . ALA B 1 525 ? -36.678 26.607 128.115 1.00 38.31 623 ALA B O 1
ATOM 9230 N N . ASN B 1 526 ? -38.006 26.729 129.925 1.00 32.85 624 ASN B N 1
ATOM 9231 C CA . ASN B 1 526 ? -38.517 28.053 129.586 1.00 31.70 624 ASN B CA 1
ATOM 9232 C C . ASN B 1 526 ? -37.555 29.166 129.999 1.00 31.45 624 ASN B C 1
ATOM 9233 O O . ASN B 1 526 ? -37.729 30.324 129.617 1.00 34.19 624 ASN B O 1
ATOM 9238 N N . LEU B 1 527 ? -36.534 28.810 130.772 1.00 33.96 625 LEU B N 1
ATOM 9239 C CA . LEU B 1 527 ? -35.485 29.760 131.129 1.00 36.74 625 LEU B CA 1
ATOM 9240 C C . LEU B 1 527 ? -34.658 30.123 129.904 1.00 40.11 625 LEU B C 1
ATOM 9241 O O . LEU B 1 527 ? -34.295 29.251 129.114 1.00 41.85 625 LEU B O 1
ATOM 9246 N N . SER B 1 528 ? -34.356 31.406 129.746 1.00 38.08 626 SER B N 1
ATOM 9247 C CA . SER B 1 528 ? -33.480 31.834 128.665 1.00 40.91 626 SER B CA 1
ATOM 9248 C C . SER B 1 528 ? -32.053 31.388 128.958 1.00 40.23 626 SER B C 1
ATOM 9249 O O . SER B 1 528 ? -31.573 31.537 130.080 1.00 40.01 626 SER B O 1
ATOM 9252 N N . ARG B 1 529 ? -31.393 30.823 127.951 1.00 41.29 627 ARG B N 1
ATOM 9253 C CA . ARG B 1 529 ? -30.016 30.348 128.085 1.00 42.28 627 ARG B CA 1
ATOM 9254 C C . ARG B 1 529 ? -29.079 31.425 128.635 1.00 40.05 627 ARG B C 1
ATOM 9255 O O . ARG B 1 529 ? -28.192 31.138 129.440 1.00 42.03 627 ARG B O 1
ATOM 9263 N N . GLY B 1 530 ? -29.284 32.663 128.198 1.00 34.72 628 GLY B N 1
ATOM 9264 C CA . GLY B 1 530 ? -28.410 33.757 128.575 1.00 29.90 628 GLY B CA 1
ATOM 9265 C C . GLY B 1 530 ? -27.200 33.860 127.666 1.00 31.58 628 GLY B C 1
ATOM 9266 O O . GLY B 1 530 ? -26.885 32.918 126.940 1.00 35.00 628 GLY B O 1
ATOM 9267 N N . PRO B 1 531 ? -26.513 35.010 127.703 1.00 29.78 629 PRO B N 1
ATOM 9268 C CA . PRO B 1 531 ? -25.344 35.258 126.853 1.00 30.71 629 PRO B CA 1
ATOM 9269 C C . PRO B 1 531 ? -24.181 34.327 127.173 1.00 32.56 629 PRO B C 1
ATOM 9270 O O . PRO B 1 531 ? -23.822 34.173 128.336 1.00 34.04 629 PRO B O 1
ATOM 9274 N N . GLU B 1 532 ? -23.601 33.718 126.146 1.00 33.71 630 GLU B N 1
ATOM 9275 C CA . GLU B 1 532 ? -22.477 32.814 126.340 1.00 39.54 630 GLU B CA 1
ATOM 9276 C C . GLU B 1 532 ? -21.224 33.598 126.718 1.00 40.28 630 GLU B C 1
ATOM 9277 O O . GLU B 1 532 ? -20.912 34.613 126.096 1.00 41.02 630 GLU B O 1
ATOM 9283 N N . PRO B 1 533 ? -20.505 33.130 127.750 1.00 42.80 631 PRO B N 1
ATOM 9284 C CA . PRO B 1 533 ? -19.261 33.757 128.208 1.00 43.89 631 PRO B CA 1
ATOM 9285 C C . PRO B 1 533 ? -18.102 33.487 127.254 1.00 44.99 631 PRO B C 1
ATOM 9286 O O . PRO B 1 533 ? -18.124 32.489 126.533 1.00 40.25 631 PRO B O 1
ATOM 9290 N N . PRO B 1 534 ? -17.090 34.369 127.253 1.00 52.03 632 PRO B N 1
ATOM 9291 C CA . PRO B 1 534 ? -15.972 34.259 126.313 1.00 56.25 632 PRO B CA 1
ATOM 9292 C C . PRO B 1 534 ? -14.862 33.330 126.797 1.00 58.84 632 PRO B C 1
ATOM 9293 O O . PRO B 1 534 ? -14.746 33.061 127.994 1.00 55.15 632 PRO B O 1
ATOM 9297 N N . PHE B 1 535 ? -14.058 32.845 125.857 1.00 62.83 633 PHE B N 1
ATOM 9298 C CA . PHE B 1 535 ? -12.873 32.059 126.171 1.00 63.64 633 PHE B CA 1
ATOM 9299 C C . PHE B 1 535 ? -11.666 32.730 125.526 1.00 64.40 633 PHE B C 1
ATOM 9300 O O . PHE B 1 535 ? -11.385 32.516 124.346 1.00 64.61 633 PHE B O 1
ATOM 9308 N N . PHE B 1 536 ? -10.958 33.547 126.302 1.00 65.41 634 PHE B N 1
ATOM 9309 C CA . PHE B 1 536 ? -9.847 34.333 125.769 1.00 68.68 634 PHE B CA 1
ATOM 9310 C C . PHE B 1 536 ? -8.675 33.468 125.314 1.00 70.22 634 PHE B C 1
ATOM 9311 O O . PHE B 1 536 ? -8.252 32.544 126.006 1.00 67.13 634 PHE B O 1
ATOM 9319 N N . LYS B 1 537 ? -8.162 33.801 124.134 1.00 72.51 635 LYS B N 1
ATOM 9320 C CA . LYS B 1 537 ? -7.129 33.018 123.465 1.00 72.68 635 LYS B CA 1
ATOM 9321 C C . LYS B 1 537 ? -5.690 33.353 123.862 1.00 73.72 635 LYS B C 1
ATOM 9322 O O . LYS B 1 537 ? -4.914 32.456 124.191 1.00 71.83 635 LYS B O 1
ATOM 9328 N N . GLN B 1 538 ? -5.332 34.634 123.834 1.00 76.97 636 GLN B N 1
ATOM 9329 C CA . GLN B 1 538 ? -3.948 35.033 124.088 1.00 76.05 636 GLN B CA 1
ATOM 9330 C C . GLN B 1 538 ? -3.746 35.570 125.500 1.00 74.75 636 GLN B C 1
ATOM 9331 O O . GLN B 1 538 ? -3.817 36.778 125.731 1.00 76.94 636 GLN B O 1
ATOM 9337 N N . LEU B 1 539 ? -3.482 34.670 126.440 1.00 71.04 637 LEU B N 1
ATOM 9338 C CA . LEU B 1 539 ? -3.184 35.068 127.810 1.00 66.73 637 LEU B CA 1
ATOM 9339 C C . LEU B 1 539 ? -1.715 35.454 127.946 1.00 68.66 637 LEU B C 1
ATOM 9340 O O . LEU B 1 539 ? -0.860 34.945 127.220 1.00 69.84 637 LEU B O 1
ATOM 9345 N N . ILE B 1 540 ? -1.424 36.357 128.876 1.00 67.70 638 ILE B N 1
ATOM 9346 C CA . ILE B 1 540 ? -0.059 36.833 129.070 1.00 63.86 638 ILE B CA 1
ATOM 9347 C C . ILE B 1 540 ? 0.695 35.979 130.090 1.00 58.82 638 ILE B C 1
ATOM 9348 O O . ILE B 1 540 ? 0.164 35.004 130.620 1.00 55.57 638 ILE B O 1
ATOM 9353 N N . PRO B 1 545 ? 12.471 31.639 132.352 1.00 48.46 643 PRO B N 1
ATOM 9354 C CA . PRO B 1 545 ? 13.540 31.088 131.508 1.00 49.90 643 PRO B CA 1
ATOM 9355 C C . PRO B 1 545 ? 14.022 29.719 131.988 1.00 49.36 643 PRO B C 1
ATOM 9356 O O . PRO B 1 545 ? 14.063 29.459 133.192 1.00 50.95 643 PRO B O 1
ATOM 9360 N N . SER B 1 546 ? 14.389 28.860 131.043 1.00 47.32 644 SER B N 1
ATOM 9361 C CA . SER B 1 546 ? 14.801 27.491 131.342 1.00 48.13 644 SER B CA 1
ATOM 9362 C C . SER B 1 546 ? 16.138 27.396 132.071 1.00 43.28 644 SER B C 1
ATOM 9363 O O . SER B 1 546 ? 17.094 28.091 131.732 1.00 45.93 644 SER B O 1
ATOM 9366 N N . ILE B 1 547 ? 16.194 26.519 133.069 1.00 35.49 645 ILE B N 1
ATOM 9367 C CA . ILE B 1 547 ? 17.418 26.282 133.831 1.00 33.11 645 ILE B CA 1
ATOM 9368 C C . ILE B 1 547 ? 17.721 24.787 133.901 1.00 29.58 645 ILE B C 1
ATOM 9369 O O . ILE B 1 547 ? 16.849 23.983 134.228 1.00 33.13 645 ILE B O 1
ATOM 9374 N N . VAL B 1 548 ? 18.960 24.420 133.590 1.00 23.95 646 VAL B N 1
ATOM 9375 C CA . VAL B 1 548 ? 19.400 23.036 133.716 1.00 21.28 646 VAL B CA 1
ATOM 9376 C C . VAL B 1 548 ? 19.827 22.747 135.149 1.00 20.62 646 VAL B C 1
ATOM 9377 O O . VAL B 1 548 ? 20.705 23.420 135.686 1.00 21.30 646 VAL B O 1
ATOM 9381 N N . ASP B 1 549 ? 19.204 21.749 135.766 1.00 19.92 647 ASP B N 1
ATOM 9382 C CA . ASP B 1 549 ? 19.544 21.384 137.135 1.00 19.36 647 ASP B CA 1
ATOM 9383 C C . ASP B 1 549 ? 20.955 20.815 137.209 1.00 25.71 647 ASP B C 1
ATOM 9384 O O . ASP B 1 549 ? 21.412 20.134 136.292 1.00 24.35 647 ASP B O 1
ATOM 9389 N N . ARG B 1 550 ? 21.645 21.105 138.305 1.00 24.71 648 ARG B N 1
ATOM 9390 C CA . ARG B 1 550 ? 23.000 20.612 138.502 1.00 25.86 648 ARG B CA 1
ATOM 9391 C C . ARG B 1 550 ? 23.142 19.953 139.867 1.00 23.78 648 ARG B C 1
ATOM 9392 O O . ARG B 1 550 ? 22.507 20.366 140.836 1.00 25.28 648 ARG B O 1
ATOM 9400 N N . ALA B 1 551 ? 23.976 18.921 139.932 1.00 21.95 649 ALA B N 1
ATOM 9401 C CA . ALA B 1 551 ? 24.352 18.314 141.200 1.00 21.41 649 ALA B CA 1
ATOM 9402 C C . ALA B 1 551 ? 25.743 18.796 141.599 1.00 24.42 649 ALA B C 1
ATOM 9403 O O . ALA B 1 551 ? 26.541 19.161 140.735 1.00 22.95 649 ALA B O 1
ATOM 9405 N N . PRO B 1 552 ? 26.035 18.819 142.909 1.00 26.23 650 PRO B N 1
ATOM 9406 C CA . PRO B 1 552 ? 27.391 19.156 143.355 1.00 23.75 650 PRO B CA 1
ATOM 9407 C C . PRO B 1 552 ? 28.429 18.213 142.753 1.00 26.24 650 PRO B C 1
ATOM 9408 O O . PRO B 1 552 ? 28.101 17.069 142.436 1.00 24.72 650 PRO B O 1
ATOM 9412 N N . LYS B 1 553 ? 29.656 18.697 142.588 1.00 29.83 651 LYS B N 1
ATOM 9413 C CA . LYS B 1 553 ? 30.723 17.908 141.979 1.00 29.38 651 LYS B CA 1
ATOM 9414 C C . LYS B 1 553 ? 30.973 16.613 142.748 1.00 30.54 651 LYS B C 1
ATOM 9415 O O . LYS B 1 553 ? 31.148 16.627 143.966 1.00 29.84 651 LYS B O 1
ATOM 9421 N N . GLY B 1 554 ? 30.985 15.495 142.030 1.00 24.38 652 GLY B N 1
ATOM 9422 C CA . GLY B 1 554 ? 31.192 14.199 142.650 1.00 24.54 652 GLY B CA 1
ATOM 9423 C C . GLY B 1 554 ? 29.914 13.637 143.243 1.00 23.52 652 GLY B C 1
ATOM 9424 O O . GLY B 1 554 ? 29.917 12.575 143.863 1.00 25.18 652 GLY B O 1
ATOM 9425 N N . ARG B 1 555 ? 28.815 14.354 143.045 1.00 25.93 653 ARG B N 1
ATOM 9426 C CA . ARG B 1 555 ? 27.519 13.929 143.555 1.00 28.96 653 ARG B CA 1
ATOM 9427 C C . ARG B 1 555 ? 26.519 13.764 142.418 1.00 32.54 653 ARG B C 1
ATOM 9428 O O . ARG B 1 555 ? 26.815 14.082 141.267 1.00 31.38 653 ARG B O 1
ATOM 9436 N N . THR B 1 556 ? 25.333 13.268 142.749 1.00 20.53 654 THR B N 1
ATOM 9437 C CA . THR B 1 556 ? 24.259 13.147 141.773 1.00 28.90 654 THR B CA 1
ATOM 9438 C C . THR B 1 556 ? 22.919 13.428 142.441 1.00 24.80 654 THR B C 1
ATOM 9439 O O . THR B 1 556 ? 22.831 13.480 143.669 1.00 22.27 654 THR B O 1
ATOM 9443 N N . PHE B 1 557 ? 21.886 13.631 141.630 1.00 23.55 655 PHE B N 1
ATOM 9444 C CA . PHE B 1 557 ? 20.559 13.957 142.145 1.00 21.25 655 PHE B CA 1
ATOM 9445 C C . PHE B 1 557 ? 20.010 12.844 143.031 1.00 17.79 655 PHE B C 1
ATOM 9446 O O . PHE B 1 557 ? 19.983 11.678 142.639 1.00 22.68 655 PHE B O 1
ATOM 9454 N N . GLY B 1 558 ? 19.575 13.215 144.230 1.00 17.66 656 GLY B N 1
ATOM 9455 C CA . GLY B 1 558 ? 19.030 12.260 145.177 1.00 20.87 656 GLY B CA 1
ATOM 9456 C C . GLY B 1 558 ? 19.993 11.910 146.297 1.00 22.80 656 GLY B C 1
ATOM 9457 O O . GLY B 1 558 ? 19.590 11.342 147.312 1.00 27.88 656 GLY B O 1
ATOM 9458 N N . ASP B 1 559 ? 21.264 12.258 146.123 1.00 21.90 657 ASP B N 1
ATOM 9459 C CA . ASP B 1 559 ? 22.267 12.009 147.152 1.00 19.61 657 ASP B CA 1
ATOM 9460 C C . ASP B 1 559 ? 21.966 12.802 148.418 1.00 18.31 657 ASP B C 1
ATOM 9461 O O . ASP B 1 559 ? 21.509 13.940 148.355 1.00 20.96 657 ASP B O 1
ATOM 9466 N N . VAL B 1 560 ? 22.223 12.191 149.568 1.00 19.79 658 VAL B N 1
ATOM 9467 C CA . VAL B 1 560 ? 21.967 12.831 150.851 1.00 20.05 658 VAL B CA 1
ATOM 9468 C C . VAL B 1 560 ? 23.082 13.804 151.229 1.00 20.83 658 VAL B C 1
ATOM 9469 O O . VAL B 1 560 ? 24.249 13.422 151.313 1.00 24.08 658 VAL B O 1
ATOM 9473 N N . LEU B 1 561 ? 22.713 15.062 151.450 1.00 18.00 659 LEU B N 1
ATOM 9474 C CA . LEU B 1 561 ? 23.655 16.073 151.917 1.00 23.84 659 LEU B CA 1
ATOM 9475 C C . LEU B 1 561 ? 23.679 16.125 153.440 1.00 22.79 659 LEU B C 1
ATOM 9476 O O . LEU B 1 561 ? 24.726 16.342 154.050 1.00 21.73 659 LEU B O 1
ATOM 9481 N N . GLN B 1 562 ? 22.512 15.927 154.043 1.00 24.85 660 GLN B N 1
ATOM 9482 C CA . GLN B 1 562 ? 22.376 15.884 155.493 1.00 26.63 660 GLN B CA 1
ATOM 9483 C C . GLN B 1 562 ? 21.453 14.745 155.905 1.00 23.38 660 GLN B C 1
ATOM 9484 O O . GLN B 1 562 ? 20.246 14.802 155.670 1.00 21.52 660 GLN B O 1
ATOM 9490 N N . PRO B 1 563 ? 22.021 13.697 156.516 1.00 22.56 661 PRO B N 1
ATOM 9491 C CA . PRO B 1 563 ? 21.221 12.557 156.969 1.00 21.86 661 PRO B CA 1
ATOM 9492 C C . PRO B 1 563 ? 20.459 12.878 158.247 1.00 21.77 661 PRO B C 1
ATOM 9493 O O . PRO B 1 563 ? 20.750 13.881 158.900 1.00 23.86 661 PRO B O 1
ATOM 9497 N N . ALA B 1 564 ? 19.485 12.044 158.592 1.00 18.16 662 ALA B N 1
ATOM 9498 C CA . ALA B 1 564 ? 18.767 12.216 159.845 1.00 24.46 662 ALA B CA 1
ATOM 9499 C C . ALA B 1 564 ? 19.642 11.784 161.018 1.00 26.70 662 ALA B C 1
ATOM 9500 O O . ALA B 1 564 ? 20.613 11.050 160.837 1.00 28.40 662 ALA B O 1
ATOM 9502 N N . LYS B 1 565 ? 19.303 12.252 162.215 1.00 26.42 663 LYS B N 1
ATOM 9503 C CA . LYS B 1 565 ? 19.937 11.771 163.437 1.00 25.07 663 LYS B CA 1
ATOM 9504 C C . LYS B 1 565 ? 19.697 10.270 163.578 1.00 26.53 663 LYS B C 1
ATOM 9505 O O . LYS B 1 565 ? 18.720 9.748 163.041 1.00 26.37 663 LYS B O 1
ATOM 9511 N N . PRO B 1 566 ? 20.590 9.567 164.293 1.00 25.30 664 PRO B N 1
ATOM 9512 C CA . PRO B 1 566 ? 20.416 8.120 164.469 1.00 24.69 664 PRO B CA 1
ATOM 9513 C C . PRO B 1 566 ? 19.145 7.752 165.233 1.00 27.42 664 PRO B C 1
ATOM 9514 O O . PRO B 1 566 ? 18.549 6.708 164.961 1.00 24.95 664 PRO B O 1
ATOM 9518 N N . GLU B 1 567 ? 18.735 8.601 166.170 1.00 29.34 665 GLU B N 1
ATOM 9519 C CA . GLU B 1 567 ? 17.584 8.298 167.014 1.00 31.26 665 GLU B CA 1
ATOM 9520 C C . GLU B 1 567 ? 16.709 9.525 167.268 1.00 28.50 665 GLU B C 1
ATOM 9521 O O . GLU B 1 567 ? 17.206 10.645 167.393 1.00 28.57 665 GLU B O 1
ATOM 9527 N N . TYR B 1 568 ? 15.402 9.299 167.343 1.00 26.70 666 TYR B N 1
ATOM 9528 C CA . TYR B 1 568 ? 14.449 10.358 167.647 1.00 25.07 666 TYR B CA 1
ATOM 9529 C C . TYR B 1 568 ? 13.449 9.907 168.702 1.00 22.57 666 TYR B C 1
ATOM 9530 O O . TYR B 1 568 ? 13.155 8.719 168.826 1.00 22.08 666 TYR B O 1
ATOM 9539 N N . ARG B 1 569 ? 12.949 10.863 169.475 1.00 27.24 667 ARG B N 1
ATOM 9540 C CA . ARG B 1 569 ? 11.812 10.619 170.349 1.00 32.88 667 ARG B CA 1
ATOM 9541 C C . ARG B 1 569 ? 10.572 11.164 169.652 1.00 32.31 667 ARG B C 1
ATOM 9542 O O . ARG B 1 569 ? 10.670 12.114 168.875 1.00 30.89 667 ARG B O 1
ATOM 9550 N N . VAL B 1 570 ? 9.416 10.557 169.907 1.00 33.14 668 VAL B N 1
ATOM 9551 C CA . VAL B 1 570 ? 8.175 11.030 169.305 1.00 33.66 668 VAL B CA 1
ATOM 9552 C C . VAL B 1 570 ? 7.910 12.479 169.714 1.00 35.49 668 VAL B C 1
ATOM 9553 O O . VAL B 1 570 ? 8.180 12.876 170.849 1.00 38.61 668 VAL B O 1
ATOM 9557 N N . GLY B 1 571 ? 7.404 13.271 168.777 1.00 33.55 669 GLY B N 1
ATOM 9558 C CA . GLY B 1 571 ? 7.196 14.685 169.023 1.00 32.49 669 GLY B CA 1
ATOM 9559 C C . GLY B 1 571 ? 8.269 15.533 168.366 1.00 34.42 669 GLY B C 1
ATOM 9560 O O . GLY B 1 571 ? 8.052 16.710 168.076 1.00 40.31 669 GLY B O 1
ATOM 9561 N N . GLU B 1 572 ? 9.435 14.936 168.139 1.00 31.84 670 GLU B N 1
ATOM 9562 C CA . GLU B 1 572 ? 10.551 15.644 167.520 1.00 30.71 670 GLU B CA 1
ATOM 9563 C C . GLU B 1 572 ? 10.444 15.622 165.998 1.00 29.44 670 GLU B C 1
ATOM 9564 O O . GLU B 1 572 ? 9.536 15.007 165.442 1.00 29.04 670 GLU B O 1
ATOM 9570 N N . VAL B 1 573 ? 11.376 16.296 165.330 1.00 27.46 671 VAL B N 1
ATOM 9571 C CA . VAL B 1 573 ? 11.325 16.437 163.878 1.00 26.10 671 VAL B CA 1
ATOM 9572 C C . VAL B 1 573 ? 12.563 15.864 163.192 1.00 28.12 671 VAL B C 1
ATOM 9573 O O . VAL B 1 573 ? 13.675 16.357 163.379 1.00 28.29 671 VAL B O 1
ATOM 9577 N N . ALA B 1 574 ? 12.361 14.816 162.400 1.00 29.05 672 ALA B N 1
ATOM 9578 C CA . ALA B 1 574 ? 13.439 14.226 161.615 1.00 26.56 672 ALA B CA 1
ATOM 9579 C C . ALA B 1 574 ? 13.593 14.968 160.291 1.00 25.65 672 ALA B C 1
ATOM 9580 O O . ALA B 1 574 ? 12.616 15.197 159.581 1.00 28.35 672 ALA B O 1
ATOM 9582 N N . GLU B 1 575 ? 14.825 15.344 159.965 1.00 22.74 673 GLU B N 1
ATOM 9583 C CA . GLU B 1 575 ? 15.090 16.152 158.780 1.00 18.65 673 GLU B CA 1
ATOM 9584 C C . GLU B 1 575 ? 16.197 15.557 157.913 1.00 21.91 673 GLU B C 1
ATOM 9585 O O . GLU B 1 575 ? 17.286 15.260 158.402 1.00 28.40 673 GLU B O 1
ATOM 9591 N N . VAL B 1 576 ? 15.913 15.378 156.627 1.00 18.15 674 VAL B N 1
ATOM 9592 C CA . VAL B 1 576 ? 16.910 14.872 155.690 1.00 17.01 674 VAL B CA 1
ATOM 9593 C C . VAL B 1 576 ? 17.022 15.795 154.480 1.00 20.59 674 VAL B C 1
ATOM 9594 O O . VAL B 1 576 ? 16.010 16.211 153.916 1.00 16.34 674 VAL B O 1
ATOM 9598 N N . ILE B 1 577 ? 18.253 16.114 154.087 1.00 24.43 675 ILE B N 1
ATOM 9599 C CA . ILE B 1 577 ? 18.490 17.018 152.967 1.00 21.75 675 ILE B CA 1
ATOM 9600 C C . ILE B 1 577 ? 19.148 16.308 151.789 1.00 19.91 675 ILE B C 1
ATOM 9601 O O . ILE B 1 577 ? 20.195 15.679 151.936 1.00 20.90 675 ILE B O 1
ATOM 9606 N N . PHE B 1 578 ? 18.532 16.421 150.617 1.00 19.97 676 PHE B N 1
ATOM 9607 C CA . PHE B 1 578 ? 19.060 15.800 149.407 1.00 16.17 676 PHE B CA 1
ATOM 9608 C C . PHE B 1 578 ? 19.535 16.872 148.436 1.00 20.06 676 PHE B C 1
ATOM 9609 O O . PHE B 1 578 ? 19.052 18.004 148.475 1.00 22.72 676 PHE B O 1
ATOM 9617 N N . VAL B 1 579 ? 20.471 16.529 147.557 1.00 19.43 677 VAL B N 1
ATOM 9618 C CA . VAL B 1 579 ? 20.734 17.407 146.427 1.00 23.36 677 VAL B CA 1
ATOM 9619 C C . VAL B 1 579 ? 19.525 17.229 145.519 1.00 25.71 677 VAL B C 1
ATOM 9620 O O . VAL B 1 579 ? 19.109 16.106 145.219 1.00 24.85 677 VAL B O 1
ATOM 9624 N N . GLY B 1 580 ? 18.912 18.345 145.146 1.00 25.72 678 GLY B N 1
ATOM 9625 C CA . GLY B 1 580 ? 17.639 18.298 144.459 1.00 18.44 678 GLY B CA 1
ATOM 9626 C C . GLY B 1 580 ? 17.622 18.956 143.099 1.00 19.19 678 GLY B C 1
ATOM 9627 O O . GLY B 1 580 ? 18.603 19.557 142.662 1.00 21.10 678 GLY B O 1
ATOM 9628 N N . ALA B 1 581 ? 16.484 18.822 142.428 1.00 22.64 679 ALA B N 1
ATOM 9629 C CA . ALA B 1 581 ? 16.207 19.543 141.198 1.00 21.70 679 ALA B CA 1
ATOM 9630 C C . ALA B 1 581 ? 14.884 20.281 141.362 1.00 21.48 679 ALA B C 1
ATOM 9631 O O . ALA B 1 581 ? 14.202 20.112 142.373 1.00 22.17 679 ALA B O 1
ATOM 9633 N N . ASN B 1 582 ? 14.522 21.095 140.376 1.00 16.47 680 ASN B N 1
ATOM 9634 C CA . ASN B 1 582 ? 13.301 21.886 140.458 1.00 17.17 680 ASN B CA 1
ATOM 9635 C C . ASN B 1 582 ? 12.053 21.002 140.458 1.00 21.54 680 ASN B C 1
ATOM 9636 O O . ASN B 1 582 ? 11.842 20.219 139.532 1.00 25.69 680 ASN B O 1
ATOM 9641 N N . PRO B 1 583 ? 11.228 21.123 141.511 1.00 21.92 681 PRO B N 1
ATOM 9642 C CA . PRO B 1 583 ? 9.969 20.388 141.687 1.00 23.00 681 PRO B CA 1
ATOM 9643 C C . PRO B 1 583 ? 9.001 20.526 140.511 1.00 23.77 681 PRO B C 1
ATOM 9644 O O . PRO B 1 583 ? 8.160 19.651 140.310 1.00 27.67 681 PRO B O 1
ATOM 9648 N N . LYS B 1 584 ? 9.115 21.610 139.750 1.00 21.24 682 LYS B N 1
ATOM 9649 C CA . LYS B 1 584 ? 8.208 21.850 138.633 1.00 25.20 682 LYS B CA 1
ATOM 9650 C C . LYS B 1 584 ? 8.495 20.917 137.457 1.00 28.16 682 LYS B C 1
ATOM 9651 O O . LYS B 1 584 ? 7.695 20.817 136.526 1.00 28.87 682 LYS B O 1
ATOM 9657 N N . ASN B 1 585 ? 9.640 20.242 137.503 1.00 26.51 683 ASN B N 1
ATOM 9658 C CA . ASN B 1 585 ? 9.978 19.229 136.507 1.00 23.25 683 ASN B CA 1
ATOM 9659 C C . ASN B 1 585 ? 9.114 17.977 136.639 1.00 22.23 683 ASN B C 1
ATOM 9660 O O . ASN B 1 585 ? 8.975 17.204 135.691 1.00 18.62 683 ASN B O 1
ATOM 9665 N N . SER B 1 586 ? 8.534 17.787 137.819 1.00 26.03 684 SER B N 1
ATOM 9666 C CA . SER B 1 586 ? 7.755 16.590 138.115 1.00 31.19 684 SER B CA 1
ATOM 9667 C C . SER B 1 586 ? 6.285 16.739 137.730 1.00 41.32 684 SER B C 1
ATOM 9668 O O . SER B 1 586 ? 5.464 15.877 138.039 1.00 48.74 684 SER B O 1
ATOM 9671 N N . VAL B 1 587 ? 5.957 17.835 137.055 1.00 50.16 685 VAL B N 1
ATOM 9672 C CA . VAL B 1 587 ? 4.582 18.095 136.644 1.00 54.61 685 VAL B CA 1
ATOM 9673 C C . VAL B 1 587 ? 4.358 17.623 135.204 1.00 64.74 685 VAL B C 1
ATOM 9674 O O . VAL B 1 587 ? 5.271 17.680 134.378 1.00 64.93 685 VAL B O 1
ATOM 9678 N N . GLN B 1 588 ? 3.147 17.131 134.935 1.00 74.08 686 GLN B N 1
ATOM 9679 C CA . GLN B 1 588 ? 2.706 16.697 133.602 1.00 82.64 686 GLN B CA 1
ATOM 9680 C C . GLN B 1 588 ? 3.410 15.434 133.095 1.00 86.08 686 GLN B C 1
ATOM 9681 O O . GLN B 1 588 ? 4.265 15.511 132.210 1.00 85.62 686 GLN B O 1
ATOM 9687 N N . ASN B 1 589 ? 3.052 14.274 133.647 1.00 87.52 687 ASN B N 1
ATOM 9688 C CA . ASN B 1 589 ? 2.093 14.187 134.747 1.00 87.27 687 ASN B CA 1
ATOM 9689 C C . ASN B 1 589 ? 2.724 14.174 136.155 1.00 84.93 687 ASN B C 1
ATOM 9690 O O . ASN B 1 589 ? 2.314 14.988 136.983 1.00 84.16 687 ASN B O 1
ATOM 9695 N N . GLN B 1 590 ? 3.696 13.307 136.472 1.00 83.14 688 GLN B N 1
ATOM 9696 C CA . GLN B 1 590 ? 4.303 12.276 135.624 1.00 81.26 688 GLN B CA 1
ATOM 9697 C C . GLN B 1 590 ? 4.212 10.931 136.333 1.00 80.06 688 GLN B C 1
ATOM 9698 O O . GLN B 1 590 ? 5.185 10.172 136.335 1.00 82.45 688 GLN B O 1
ATOM 9704 N N . THR B 1 591 ? 3.059 10.663 136.952 1.00 73.04 689 THR B N 1
ATOM 9705 C CA . THR B 1 591 ? 2.822 9.509 137.840 1.00 65.10 689 THR B CA 1
ATOM 9706 C C . THR B 1 591 ? 3.577 9.800 139.126 1.00 56.37 689 THR B C 1
ATOM 9707 O O . THR B 1 591 ? 3.888 8.906 139.914 1.00 52.64 689 THR B O 1
ATOM 9711 N N . HIS B 1 592 ? 3.861 11.083 139.315 1.00 51.91 690 HIS B N 1
ATOM 9712 C CA . HIS B 1 592 ? 4.560 11.578 140.482 1.00 47.05 690 HIS B CA 1
ATOM 9713 C C . HIS B 1 592 ? 3.545 11.829 141.590 1.00 42.65 690 HIS B C 1
ATOM 9714 O O . HIS B 1 592 ? 3.106 12.959 141.810 1.00 41.34 690 HIS B O 1
ATOM 9721 N N . GLN B 1 593 ? 3.172 10.753 142.275 1.00 35.77 691 GLN B N 1
ATOM 9722 C CA . GLN B 1 593 ? 2.167 10.810 143.325 1.00 31.63 691 GLN B CA 1
ATOM 9723 C C . GLN B 1 593 ? 2.715 11.484 144.576 1.00 34.35 691 GLN B C 1
ATOM 9724 O O . GLN B 1 593 ? 1.964 12.086 145.343 1.00 35.12 691 GLN B O 1
ATOM 9730 N N . THR B 1 594 ? 4.024 11.376 144.783 1.00 19.58 692 THR B N 1
ATOM 9731 C CA . THR B 1 594 ? 4.649 11.963 145.962 1.00 20.04 692 THR B CA 1
ATOM 9732 C C . THR B 1 594 ? 6.100 12.390 145.717 1.00 22.49 692 THR B C 1
ATOM 9733 O O . THR B 1 594 ? 6.825 11.772 144.937 1.00 21.80 692 THR B O 1
ATOM 9737 N N . PHE B 1 595 ? 6.508 13.466 146.382 1.00 21.84 693 PHE B N 1
ATOM 9738 C CA . PHE B 1 595 ? 7.894 13.913 146.348 1.00 20.59 693 PHE B CA 1
ATOM 9739 C C . PHE B 1 595 ? 8.703 13.136 147.373 1.00 24.05 693 PHE B C 1
ATOM 9740 O O . PHE B 1 595 ? 9.931 13.082 147.306 1.00 17.73 693 PHE B O 1
ATOM 9748 N N . LEU B 1 596 ? 8.000 12.538 148.329 1.00 17.24 694 LEU B N 1
ATOM 9749 C CA . LEU B 1 596 ? 8.654 11.886 149.452 1.00 24.52 694 LEU B CA 1
ATOM 9750 C C . LEU B 1 596 ? 7.848 10.719 150.001 1.00 24.45 694 LEU B C 1
ATOM 9751 O O . LEU B 1 596 ? 6.626 10.676 149.872 1.00 24.36 694 LEU B O 1
ATOM 9756 N N . THR B 1 597 ? 8.546 9.771 150.616 1.00 17.90 695 THR B N 1
ATOM 9757 C CA . THR B 1 597 ? 7.895 8.758 151.432 1.00 18.18 695 THR B CA 1
ATOM 9758 C C . THR B 1 597 ? 8.636 8.608 152.752 1.00 18.20 695 THR B C 1
ATOM 9759 O O . THR B 1 597 ? 9.854 8.774 152.816 1.00 18.35 695 THR B O 1
ATOM 9763 N N . VAL B 1 598 ? 7.890 8.312 153.808 1.00 18.20 696 VAL B N 1
ATOM 9764 C CA . VAL B 1 598 ? 8.489 7.836 155.044 1.00 19.55 696 VAL B CA 1
ATOM 9765 C C . VAL B 1 598 ? 8.173 6.354 155.147 1.00 21.82 696 VAL B C 1
ATOM 9766 O O . VAL B 1 598 ? 7.017 5.953 155.020 1.00 29.27 696 VAL B O 1
ATOM 9770 N N . GLU B 1 599 ? 9.200 5.538 155.344 1.00 21.56 697 GLU B N 1
ATOM 9771 C CA . GLU B 1 599 ? 9.021 4.095 155.298 1.00 22.38 697 GLU B CA 1
ATOM 9772 C C . GLU B 1 599 ? 9.496 3.431 156.582 1.00 26.99 697 GLU B C 1
ATOM 9773 O O . GLU B 1 599 ? 10.522 3.806 157.147 1.00 29.16 697 GLU B O 1
ATOM 9779 N N . LYS B 1 600 ? 8.729 2.449 157.042 1.00 30.67 698 LYS B N 1
ATOM 9780 C CA . LYS B 1 600 ? 9.050 1.724 158.263 1.00 29.33 698 LYS B CA 1
ATOM 9781 C C . LYS B 1 600 ? 9.500 0.310 157.920 1.00 31.46 698 LYS B C 1
ATOM 9782 O O . LYS B 1 600 ? 8.885 -0.358 157.090 1.00 28.01 698 LYS B O 1
ATOM 9788 N N . TYR B 1 601 ? 10.575 -0.140 158.557 1.00 37.35 699 TYR B N 1
ATOM 9789 C CA . TYR B 1 601 ? 11.092 -1.481 158.312 1.00 37.09 699 TYR B CA 1
ATOM 9790 C C . TYR B 1 601 ? 10.343 -2.535 159.119 1.00 37.72 699 TYR B C 1
ATOM 9791 O O . TYR B 1 601 ? 10.184 -2.409 160.333 1.00 35.43 699 TYR B O 1
ATOM 9800 N N . GLU B 1 602 ? 9.878 -3.572 158.430 1.00 42.84 700 GLU B N 1
ATOM 9801 C CA . GLU B 1 602 ? 9.225 -4.703 159.077 1.00 51.63 700 GLU B CA 1
ATOM 9802 C C . GLU B 1 602 ? 10.143 -5.920 159.047 1.00 51.72 700 GLU B C 1
ATOM 9803 O O . GLU B 1 602 ? 10.385 -6.497 157.988 1.00 53.71 700 GLU B O 1
ATOM 9809 N N . ALA B 1 603 ? 10.659 -6.295 160.213 1.00 51.64 701 ALA B N 1
ATOM 9810 C CA . ALA B 1 603 ? 11.651 -7.362 160.318 1.00 54.52 701 ALA B CA 1
ATOM 9811 C C . ALA B 1 603 ? 11.097 -8.717 159.883 1.00 57.42 701 ALA B C 1
ATOM 9812 O O . ALA B 1 603 ? 11.798 -9.508 159.253 1.00 56.54 701 ALA B O 1
ATOM 9814 N N . THR B 1 604 ? 9.840 -8.976 160.231 1.00 60.37 702 THR B N 1
ATOM 9815 C CA . THR B 1 604 ? 9.185 -10.241 159.910 1.00 63.96 702 THR B CA 1
ATOM 9816 C C . THR B 1 604 ? 9.171 -10.532 158.410 1.00 65.66 702 THR B C 1
ATOM 9817 O O . THR B 1 604 ? 9.498 -11.639 157.982 1.00 72.67 702 THR B O 1
ATOM 9821 N N . SER B 1 605 ? 8.791 -9.536 157.617 1.00 58.71 703 SER B N 1
ATOM 9822 C CA . SER B 1 605 ? 8.720 -9.699 156.169 1.00 55.32 703 SER B CA 1
ATOM 9823 C C . SER B 1 605 ? 10.015 -9.275 155.481 1.00 55.29 703 SER B C 1
ATOM 9824 O O . SER B 1 605 ? 10.156 -9.435 154.267 1.00 52.06 703 SER B O 1
ATOM 9827 N N . THR B 1 606 ? 10.957 -8.756 156.269 1.00 57.14 704 THR B N 1
ATOM 9828 C CA . THR B 1 606 ? 12.209 -8.199 155.754 1.00 57.57 704 THR B CA 1
ATOM 9829 C C . THR B 1 606 ? 11.932 -7.243 154.595 1.00 55.21 704 THR B C 1
ATOM 9830 O O . THR B 1 606 ? 12.418 -7.432 153.479 1.00 59.39 704 THR B O 1
ATOM 9834 N N . SER B 1 607 ? 11.125 -6.224 154.869 1.00 45.16 705 SER B N 1
ATOM 9835 C CA . SER B 1 607 ? 10.733 -5.265 153.847 1.00 41.70 705 SER B CA 1
ATOM 9836 C C . SER B 1 607 ? 10.417 -3.898 154.440 1.00 43.06 705 SER B C 1
ATOM 9837 O O . SER B 1 607 ? 10.143 -3.775 155.634 1.00 49.93 705 SER B O 1
ATOM 9840 N N . TRP B 1 608 ? 10.459 -2.873 153.596 1.00 36.08 706 TRP B N 1
ATOM 9841 C CA . TRP B 1 608 ? 10.104 -1.521 154.005 1.00 28.67 706 TRP B CA 1
ATOM 9842 C C . TRP B 1 608 ? 8.656 -1.229 153.633 1.00 27.90 706 TRP B C 1
ATOM 9843 O O . TRP B 1 608 ? 8.210 -1.563 152.536 1.00 25.83 706 TRP B O 1
ATOM 9854 N N . GLN B 1 609 ? 7.921 -0.616 154.555 1.00 29.06 707 GLN B N 1
ATOM 9855 C CA . GLN B 1 609 ? 6.516 -0.307 154.326 1.00 32.03 707 GLN B CA 1
ATOM 9856 C C . GLN B 1 609 ? 6.260 1.189 154.452 1.00 31.76 707 GLN B C 1
ATOM 9857 O O . GLN B 1 609 ? 6.618 1.808 155.455 1.00 30.14 707 GLN B O 1
ATOM 9863 N N . ILE B 1 610 ? 5.650 1.768 153.421 1.00 29.60 708 ILE B N 1
ATOM 9864 C CA . ILE B 1 610 ? 5.365 3.198 153.405 1.00 25.34 708 ILE B CA 1
ATOM 9865 C C . ILE B 1 610 ? 4.331 3.567 154.464 1.00 27.63 708 ILE B C 1
ATOM 9866 O O . ILE B 1 610 ? 3.231 3.015 154.488 1.00 21.61 708 ILE B O 1
ATOM 9871 N N . VAL B 1 611 ? 4.687 4.507 155.334 1.00 27.28 709 VAL B N 1
ATOM 9872 C CA . VAL B 1 611 ? 3.784 4.953 156.388 1.00 24.66 709 VAL B CA 1
ATOM 9873 C C . VAL B 1 611 ? 3.322 6.387 156.127 1.00 26.22 709 VAL B C 1
ATOM 9874 O O . VAL B 1 611 ? 2.225 6.771 156.530 1.00 27.74 709 VAL B O 1
ATOM 9878 N N . CYS B 1 612 ? 4.166 7.178 155.467 1.00 18.81 710 CYS B N 1
ATOM 9879 C CA . CYS B 1 612 ? 3.796 8.537 155.076 1.00 18.08 710 CYS B CA 1
ATOM 9880 C C . CYS B 1 612 ? 4.146 8.844 153.622 1.00 17.87 710 CYS B C 1
ATOM 9881 O O . CYS B 1 612 ? 5.019 8.209 153.031 1.00 24.44 710 CYS B O 1
ATOM 9884 N N . ASN B 1 613 ? 3.449 9.824 153.057 1.00 17.50 711 ASN B N 1
ATOM 9885 C CA . ASN B 1 613 ? 3.812 10.413 151.771 1.00 22.42 711 ASN B CA 1
ATOM 9886 C C . ASN B 1 613 ? 3.753 11.932 151.903 1.00 20.09 711 ASN B C 1
ATOM 9887 O O . ASN B 1 613 ? 3.569 12.438 153.008 1.00 16.38 711 ASN B O 1
ATOM 9892 N N . ASP B 1 614 ? 3.906 12.669 150.806 1.00 16.56 712 ASP B N 1
ATOM 9893 C CA . ASP B 1 614 ? 3.914 14.126 150.927 1.00 19.77 712 ASP B CA 1
ATOM 9894 C C . ASP B 1 614 ? 2.513 14.676 151.199 1.00 21.04 712 ASP B C 1
ATOM 9895 O O . ASP B 1 614 ? 2.348 15.860 151.489 1.00 24.43 712 ASP B O 1
ATOM 9900 N N . ALA B 1 615 ? 1.510 13.810 151.097 1.00 19.46 713 ALA B N 1
ATOM 9901 C CA . ALA B 1 615 ? 0.137 14.194 151.399 1.00 20.58 713 ALA B CA 1
ATOM 9902 C C . ALA B 1 615 ? -0.108 14.143 152.907 1.00 22.60 713 ALA B C 1
ATOM 9903 O O . ALA B 1 615 ? -1.005 14.814 153.423 1.00 17.01 713 ALA B O 1
ATOM 9905 N N . SER B 1 616 ? 0.685 13.333 153.604 1.00 17.25 714 SER B N 1
ATOM 9906 C CA . SER B 1 616 ? 0.654 13.283 155.064 1.00 18.06 714 SER B CA 1
ATOM 9907 C C . SER B 1 616 ? 0.971 14.650 155.659 1.00 17.57 714 SER B C 1
ATOM 9908 O O . SER B 1 616 ? 1.968 15.276 155.298 1.00 15.87 714 SER B O 1
ATOM 9911 N N . TRP B 1 617 ? 0.118 15.112 156.567 1.00 19.41 715 TRP B N 1
ATOM 9912 C CA . TRP B 1 617 ? 0.314 16.408 157.204 1.00 22.87 715 TRP B CA 1
ATOM 9913 C C . TRP B 1 617 ? 1.495 16.397 158.173 1.00 24.37 715 TRP B C 1
ATOM 9914 O O . TRP B 1 617 ? 1.960 17.452 158.602 1.00 26.65 715 TRP B O 1
ATOM 9925 N N . GLU B 1 618 ? 1.978 15.204 158.509 1.00 28.03 716 GLU B N 1
ATOM 9926 C CA . GLU B 1 618 ? 3.124 15.066 159.403 1.00 30.55 716 GLU B CA 1
ATOM 9927 C C . GLU B 1 618 ? 4.431 15.336 158.672 1.00 25.86 716 GLU B C 1
ATOM 9928 O O . GLU B 1 618 ? 5.448 15.648 159.290 1.00 28.35 716 GLU B O 1
ATOM 9934 N N . THR B 1 619 ? 4.398 15.209 157.351 1.00 23.65 717 THR B N 1
ATOM 9935 C CA . THR B 1 619 ? 5.591 15.410 156.541 1.00 23.76 717 THR B CA 1
ATOM 9936 C C . THR B 1 619 ? 5.575 16.764 155.842 1.00 23.30 717 THR B C 1
ATOM 9937 O O . THR B 1 619 ? 4.516 17.292 155.505 1.00 22.09 717 THR B O 1
ATOM 9941 N N . ARG B 1 620 ? 6.762 17.322 155.632 1.00 23.50 718 ARG B N 1
ATOM 9942 C CA . ARG B 1 620 ? 6.904 18.574 154.905 1.00 23.15 718 ARG B CA 1
ATOM 9943 C C . ARG B 1 620 ? 8.016 18.464 153.874 1.00 20.72 718 ARG B C 1
ATOM 9944 O O . ARG B 1 620 ? 9.018 17.788 154.095 1.00 19.42 718 ARG B O 1
ATOM 9952 N N . PHE B 1 621 ? 7.827 19.135 152.745 1.00 21.78 719 PHE B N 1
ATOM 9953 C CA . PHE B 1 621 ? 8.810 19.121 151.675 1.00 18.96 719 PHE B CA 1
ATOM 9954 C C . PHE B 1 621 ? 9.195 20.542 151.290 1.00 20.63 719 PHE B C 1
ATOM 9955 O O . PHE B 1 621 ? 8.392 21.274 150.718 1.00 23.13 719 PHE B O 1
ATOM 9963 N N . TYR B 1 622 ? 10.423 20.928 151.619 1.00 20.72 720 TYR B N 1
ATOM 9964 C CA . TYR B 1 622 ? 10.938 22.240 151.253 1.00 17.74 720 TYR B CA 1
ATOM 9965 C C . TYR B 1 622 ? 11.941 22.120 150.114 1.00 19.93 720 TYR B C 1
ATOM 9966 O O . TYR B 1 622 ? 12.737 21.182 150.071 1.00 20.23 720 TYR B O 1
ATOM 9975 N N . TRP B 1 623 ? 11.895 23.075 149.193 1.00 15.54 721 TRP B N 1
ATOM 9976 C CA . TRP B 1 623 ? 12.876 23.153 148.121 1.00 16.16 721 TRP B CA 1
ATOM 9977 C C . TRP B 1 623 ? 13.580 24.503 148.170 1.00 17.88 721 TRP B C 1
ATOM 9978 O O . TRP B 1 623 ? 12.929 25.546 148.222 1.00 17.80 721 TRP B O 1
ATOM 9989 N N . HIS B 1 624 ? 14.909 24.484 148.161 1.00 18.51 722 HIS B N 1
ATOM 9990 C CA . HIS B 1 624 ? 15.677 25.723 148.217 1.00 21.92 722 HIS B CA 1
ATOM 9991 C C . HIS B 1 624 ? 16.593 25.854 147.006 1.00 22.34 722 HIS B C 1
ATOM 9992 O O . HIS B 1 624 ? 17.402 24.973 146.725 1.00 25.68 722 HIS B O 1
ATOM 9999 N N . LYS B 1 625 ? 16.453 26.967 146.294 1.00 20.55 723 LYS B N 1
ATOM 10000 C CA . LYS B 1 625 ? 17.211 27.217 145.075 1.00 21.88 723 LYS B CA 1
ATOM 10001 C C . LYS B 1 625 ? 18.607 27.766 145.371 1.00 23.53 723 LYS B C 1
ATOM 10002 O O . LYS B 1 625 ? 18.777 28.625 146.237 1.00 24.11 723 LYS B O 1
ATOM 10008 N N . GLY B 1 626 ? 19.602 27.260 144.648 1.00 18.56 724 GLY B N 1
ATOM 10009 C CA . GLY B 1 626 ? 20.973 27.711 144.806 1.00 15.59 724 GLY B CA 1
ATOM 10010 C C . GLY B 1 626 ? 21.531 28.361 143.557 1.00 18.57 724 GLY B C 1
ATOM 10011 O O . GLY B 1 626 ? 20.781 28.801 142.687 1.00 20.06 724 GLY B O 1
ATOM 10012 N N . LEU B 1 627 ? 22.856 28.417 143.468 1.00 19.89 725 LEU B N 1
ATOM 10013 C CA . LEU B 1 627 ? 23.525 29.073 142.352 1.00 22.56 725 LEU B CA 1
ATOM 10014 C C . LEU B 1 627 ? 23.720 28.141 141.159 1.00 28.84 725 LEU B C 1
ATOM 10015 O O . LEU B 1 627 ? 24.141 26.995 141.317 1.00 31.02 725 LEU B O 1
ATOM 10020 N N . LEU B 1 628 ? 23.397 28.650 139.971 1.00 26.51 726 LEU B N 1
ATOM 10021 C CA . LEU B 1 628 ? 23.685 27.977 138.705 1.00 22.65 726 LEU B CA 1
ATOM 10022 C C . LEU B 1 628 ? 23.157 26.548 138.617 1.00 25.16 726 LEU B C 1
ATOM 10023 O O . LEU B 1 628 ? 23.882 25.636 138.219 1.00 32.04 726 LEU B O 1
ATOM 10028 N N . GLY B 1 629 ? 21.895 26.358 138.986 1.00 28.17 727 GLY B N 1
ATOM 10029 C CA . GLY B 1 629 ? 21.247 25.066 138.845 1.00 17.27 727 GLY B CA 1
ATOM 10030 C C . GLY B 1 629 ? 21.272 24.183 140.078 1.00 22.88 727 GLY B C 1
ATOM 10031 O O . GLY B 1 629 ? 20.636 23.129 140.097 1.00 21.11 727 GLY B O 1
ATOM 10032 N N . LEU B 1 630 ? 22.008 24.599 141.105 1.00 21.21 728 LEU B N 1
ATOM 10033 C CA . LEU B 1 630 ? 22.028 23.867 142.370 1.00 19.33 728 LEU B CA 1
ATOM 10034 C C . LEU B 1 630 ? 20.760 24.104 143.173 1.00 21.66 728 LEU B C 1
ATOM 10035 O O . LEU B 1 630 ? 20.169 25.182 143.119 1.00 25.81 728 LEU B O 1
ATOM 10040 N N . SER B 1 631 ? 20.342 23.081 143.907 1.00 22.22 729 SER B N 1
ATOM 10041 C CA . SER B 1 631 ? 19.158 23.180 144.747 1.00 25.51 729 SER B CA 1
ATOM 10042 C C . SER B 1 631 ? 19.084 22.014 145.732 1.00 27.50 729 SER B C 1
ATOM 10043 O O . SER B 1 631 ? 19.510 20.900 145.427 1.00 24.56 729 SER B O 1
ATOM 10046 N N . ASN B 1 632 ? 18.541 22.282 146.915 1.00 28.69 730 ASN B N 1
ATOM 10047 C CA . ASN B 1 632 ? 18.359 21.252 147.929 1.00 26.43 730 ASN B CA 1
ATOM 10048 C C . ASN B 1 632 ? 16.888 20.891 148.074 1.00 25.18 730 ASN B C 1
ATOM 10049 O O . ASN B 1 632 ? 16.007 21.726 147.860 1.00 22.11 730 ASN B O 1
ATOM 10054 N N . ALA B 1 633 ? 16.630 19.640 148.434 1.00 25.24 731 ALA B N 1
ATOM 10055 C CA . ALA B 1 633 ? 15.282 19.193 148.745 1.00 22.52 731 ALA B CA 1
ATOM 10056 C C . ALA B 1 633 ? 15.255 18.687 150.177 1.00 23.68 731 ALA B C 1
ATOM 10057 O O . ALA B 1 633 ? 15.882 17.678 150.501 1.00 28.76 731 ALA B O 1
ATOM 10059 N N . THR B 1 634 ? 14.544 19.407 151.036 1.00 16.52 732 THR B N 1
ATOM 10060 C CA . THR B 1 634 ? 14.481 19.055 152.446 1.00 17.55 732 THR B CA 1
ATOM 10061 C C . THR B 1 634 ? 13.168 18.367 152.794 1.00 22.15 732 THR B C 1
ATOM 10062 O O . THR B 1 634 ? 12.088 18.893 152.527 1.00 14.01 732 THR B O 1
ATOM 10066 N N . VAL B 1 635 ? 13.269 17.180 153.379 1.00 17.09 733 VAL B N 1
ATOM 10067 C CA . VAL B 1 635 ? 12.092 16.493 153.885 1.00 18.69 733 VAL B CA 1
ATOM 10068 C C . VAL B 1 635 ? 12.084 16.523 155.407 1.00 22.52 733 VAL B C 1
ATOM 10069 O O . VAL B 1 635 ? 13.035 16.077 156.050 1.00 24.28 733 VAL B O 1
ATOM 10073 N N . GLU B 1 636 ? 11.007 17.052 155.977 1.00 22.01 734 GLU B N 1
ATOM 10074 C CA . GLU B 1 636 ? 10.845 17.078 157.423 1.00 21.83 734 GLU B CA 1
ATOM 10075 C C . GLU B 1 636 ? 9.754 16.103 157.836 1.00 20.73 734 GLU B C 1
ATOM 10076 O O . GLU B 1 636 ? 8.659 16.116 157.274 1.00 16.36 734 GLU B O 1
ATOM 10082 N N . TRP B 1 637 ? 10.052 15.253 158.812 1.00 22.83 735 TRP B N 1
ATOM 10083 C CA . TRP B 1 637 ? 9.033 14.378 159.373 1.00 21.55 735 TRP B CA 1
ATOM 10084 C C . TRP B 1 637 ? 8.735 14.772 160.809 1.00 23.56 735 TRP B C 1
ATOM 10085 O O . TRP B 1 637 ? 9.517 14.489 161.715 1.00 28.38 735 TRP B O 1
ATOM 10096 N N . HIS B 1 638 ? 7.604 15.438 161.011 1.00 23.19 736 HIS B N 1
ATOM 10097 C CA . HIS B 1 638 ? 7.171 15.792 162.352 1.00 27.75 736 HIS B CA 1
ATOM 10098 C C . HIS B 1 638 ? 6.523 14.580 163.008 1.00 29.82 736 HIS B C 1
ATOM 10099 O O . HIS B 1 638 ? 5.319 14.357 162.873 1.00 33.90 736 HIS B O 1
ATOM 10106 N N . ILE B 1 639 ? 7.339 13.801 163.711 1.00 26.39 737 ILE B N 1
ATOM 10107 C CA . ILE B 1 639 ? 6.902 12.537 164.289 1.00 28.22 737 ILE B CA 1
ATOM 10108 C C . ILE B 1 639 ? 5.797 12.749 165.313 1.00 31.46 737 ILE B C 1
ATOM 10109 O O . ILE B 1 639 ? 6.004 13.407 166.330 1.00 33.20 737 ILE B O 1
ATOM 10114 N N . PRO B 1 640 ? 4.612 12.185 165.042 1.00 32.62 738 PRO B N 1
ATOM 10115 C CA . PRO B 1 640 ? 3.461 12.319 165.940 1.00 35.35 738 PRO B CA 1
ATOM 10116 C C . PRO B 1 640 ? 3.638 11.506 167.216 1.00 42.76 738 PRO B C 1
ATOM 10117 O O . PRO B 1 640 ? 4.404 10.541 167.230 1.00 45.99 738 PRO B O 1
ATOM 10121 N N . ASP B 1 641 ? 2.944 11.902 168.278 1.00 45.61 739 ASP B N 1
ATOM 10122 C CA . ASP B 1 641 ? 2.988 11.176 169.542 1.00 47.12 739 ASP B CA 1
ATOM 10123 C C . ASP B 1 641 ? 2.435 9.765 169.377 1.00 45.36 739 ASP B C 1
ATOM 10124 O O . ASP B 1 641 ? 2.804 8.851 170.113 1.00 46.74 739 ASP B O 1
ATOM 10129 N N . THR B 1 642 ? 1.551 9.596 168.399 1.00 44.06 740 THR B N 1
ATOM 10130 C CA . THR B 1 642 ? 0.903 8.314 168.154 1.00 43.18 740 THR B CA 1
ATOM 10131 C C . THR B 1 642 ? 1.795 7.342 167.387 1.00 39.32 740 THR B C 1
ATOM 10132 O O . THR B 1 642 ? 1.480 6.157 167.281 1.00 35.80 740 THR B O 1
ATOM 10136 N N . ALA B 1 643 ? 2.898 7.847 166.844 1.00 40.13 741 ALA B N 1
ATOM 10137 C CA . ALA B 1 643 ? 3.802 7.013 166.060 1.00 42.87 741 ALA B CA 1
ATOM 10138 C C . ALA B 1 643 ? 4.396 5.895 166.907 1.00 48.87 741 ALA B C 1
ATOM 10139 O O . ALA B 1 643 ? 4.791 6.112 168.052 1.00 52.86 741 ALA B O 1
ATOM 10141 N N . GLN B 1 644 ? 4.458 4.698 166.335 1.00 49.52 742 GLN B N 1
ATOM 10142 C CA . GLN B 1 644 ? 5.024 3.551 167.029 1.00 49.27 742 GLN B CA 1
ATOM 10143 C C . GLN B 1 644 ? 6.528 3.489 166.792 1.00 45.68 742 GLN B C 1
ATOM 10144 O O . GLN B 1 644 ? 6.999 3.824 165.705 1.00 40.19 742 GLN B O 1
ATOM 10150 N N . PRO B 1 645 ? 7.290 3.085 167.820 1.00 49.75 743 PRO B N 1
ATOM 10151 C CA . PRO B 1 645 ? 8.740 2.916 167.684 1.00 49.31 743 PRO B CA 1
ATOM 10152 C C . PRO B 1 645 ? 9.091 1.947 166.558 1.00 44.10 743 PRO B C 1
ATOM 10153 O O . PRO B 1 645 ? 8.278 1.089 166.214 1.00 43.42 743 PRO B O 1
ATOM 10157 N N . GLY B 1 646 ? 10.286 2.083 165.992 1.00 37.82 744 GLY B N 1
ATOM 10158 C CA . GLY B 1 646 ? 10.684 1.259 164.866 1.00 34.87 744 GLY B CA 1
ATOM 10159 C C . GLY B 1 646 ? 11.851 1.837 164.092 1.00 32.98 744 GLY B C 1
ATOM 10160 O O . GLY B 1 646 ? 12.418 2.866 164.465 1.00 31.10 744 GLY B O 1
ATOM 10161 N N . ILE B 1 647 ? 12.216 1.156 163.013 1.00 30.39 745 ILE B N 1
ATOM 10162 C CA . ILE B 1 647 ? 13.281 1.617 162.138 1.00 24.06 745 ILE B CA 1
ATOM 10163 C C . ILE B 1 647 ? 12.673 2.317 160.928 1.00 22.85 745 ILE B C 1
ATOM 10164 O O . ILE B 1 647 ? 11.815 1.759 160.244 1.00 22.67 745 ILE B O 1
ATOM 10169 N N . TYR B 1 648 ? 13.115 3.541 160.667 1.00 24.77 746 TYR B N 1
ATOM 10170 C CA . TYR B 1 648 ? 12.519 4.346 159.611 1.00 24.34 746 TYR B CA 1
ATOM 10171 C C . TYR B 1 648 ? 13.564 4.861 158.630 1.00 27.52 746 TYR B C 1
ATOM 10172 O O . TYR B 1 648 ? 14.757 4.890 158.930 1.00 32.43 746 TYR B O 1
ATOM 10181 N N . ARG B 1 649 ? 13.102 5.264 157.453 1.00 23.61 747 ARG B N 1
ATOM 10182 C CA . ARG B 1 649 ? 13.959 5.922 156.480 1.00 22.30 747 ARG B CA 1
ATOM 10183 C C . ARG B 1 649 ? 13.125 6.902 155.668 1.00 19.44 747 ARG B C 1
ATOM 10184 O O . ARG B 1 649 ? 11.909 6.754 155.558 1.00 19.95 747 ARG B O 1
ATOM 10192 N N . ILE B 1 650 ? 13.784 7.902 155.098 1.00 19.15 748 ILE B N 1
ATOM 10193 C CA . ILE B 1 650 ? 13.089 8.922 154.328 1.00 21.44 748 ILE B CA 1
ATOM 10194 C C . ILE B 1 650 ? 13.582 8.927 152.888 1.00 21.64 748 ILE B C 1
ATOM 10195 O O . ILE B 1 650 ? 14.786 8.929 152.631 1.00 23.19 748 ILE B O 1
ATOM 10200 N N . ARG B 1 651 ? 12.642 8.920 151.950 1.00 20.05 749 ARG B N 1
ATOM 10201 C CA . ARG B 1 651 ? 12.985 8.876 150.537 1.00 20.22 749 ARG B CA 1
ATOM 10202 C C . ARG B 1 651 ? 12.515 10.121 149.796 1.00 23.64 749 ARG B C 1
ATOM 10203 O O . ARG B 1 651 ? 11.582 10.801 150.221 1.00 15.30 749 ARG B O 1
ATOM 10211 N N . TYR B 1 652 ? 13.177 10.408 148.681 1.00 23.82 750 TYR B N 1
ATOM 10212 C CA . TYR B 1 652 ? 12.906 11.605 147.899 1.00 21.54 750 TYR B CA 1
ATOM 10213 C C . TYR B 1 652 ? 12.757 11.237 146.429 1.00 24.10 750 TYR B C 1
ATOM 10214 O O . TYR B 1 652 ? 13.558 10.476 145.887 1.00 24.94 750 TYR B O 1
ATOM 10223 N N . PHE B 1 653 ? 11.718 11.765 145.791 1.00 23.59 751 PHE B N 1
ATOM 10224 C CA . PHE B 1 653 ? 11.446 11.459 144.392 1.00 20.41 751 PHE B CA 1
ATOM 10225 C C . PHE B 1 653 ? 11.277 12.749 143.597 1.00 19.17 751 PHE B C 1
ATOM 10226 O O . PHE B 1 653 ? 10.407 13.564 143.904 1.00 17.58 751 PHE B O 1
ATOM 10234 N N . GLY B 1 654 ? 12.116 12.936 142.584 1.00 18.31 752 GLY B N 1
ATOM 10235 C CA . GLY B 1 654 ? 12.091 14.155 141.798 1.00 19.06 752 GLY B CA 1
ATOM 10236 C C . GLY B 1 654 ? 12.497 13.969 140.350 1.00 20.92 752 GLY B C 1
ATOM 10237 O O . GLY B 1 654 ? 12.741 12.850 139.900 1.00 15.59 752 GLY B O 1
ATOM 10238 N N . HIS B 1 655 ? 12.573 15.080 139.623 1.00 21.77 753 HIS B N 1
ATOM 10239 C CA . HIS B 1 655 ? 12.960 15.066 138.218 1.00 23.19 753 HIS B CA 1
ATOM 10240 C C . HIS B 1 655 ? 13.951 16.181 137.900 1.00 25.98 753 HIS B C 1
ATOM 10241 O O . HIS B 1 655 ? 13.771 17.319 138.334 1.00 26.87 753 HIS B O 1
ATOM 10248 N N . ASN B 1 656 ? 14.989 15.852 137.135 1.00 24.59 754 ASN B N 1
ATOM 10249 C CA . ASN B 1 656 ? 15.982 16.843 136.736 1.00 25.46 754 ASN B CA 1
ATOM 10250 C C . ASN B 1 656 ? 15.877 17.174 135.249 1.00 25.83 754 ASN B C 1
ATOM 10251 O O . ASN B 1 656 ? 15.418 16.356 134.454 1.00 24.18 754 ASN B O 1
ATOM 10256 N N . ARG B 1 657 ? 16.301 18.380 134.883 1.00 25.23 755 ARG B N 1
ATOM 10257 C CA . ARG B 1 657 ? 16.192 18.855 133.507 1.00 24.59 755 ARG B CA 1
ATOM 10258 C C . ARG B 1 657 ? 17.559 18.963 132.827 1.00 29.88 755 ARG B C 1
ATOM 10259 O O . ARG B 1 657 ? 18.492 19.540 133.386 1.00 32.69 755 ARG B O 1
ATOM 10267 N N . LYS B 1 658 ? 17.672 18.407 131.623 1.00 31.00 756 LYS B N 1
ATOM 10268 C CA . LYS B 1 658 ? 18.919 18.463 130.860 1.00 32.53 756 LYS B CA 1
ATOM 10269 C C . LYS B 1 658 ? 18.739 19.230 129.557 1.00 41.79 756 LYS B C 1
ATOM 10270 O O . LYS B 1 658 ? 17.633 19.310 129.025 1.00 44.97 756 LYS B O 1
ATOM 10276 N N . GLN B 1 659 ? 19.833 19.785 129.043 1.00 45.82 757 GLN B N 1
ATOM 10277 C CA . GLN B 1 659 ? 19.815 20.473 127.756 1.00 49.55 757 GLN B CA 1
ATOM 10278 C C . GLN B 1 659 ? 21.227 20.639 127.205 1.00 53.43 757 GLN B C 1
ATOM 10279 O O . GLN B 1 659 ? 21.597 20.003 126.219 1.00 57.34 757 GLN B O 1
ATOM 10285 N N . ALA B 1 665 ? 15.925 19.619 125.227 1.00 43.28 763 ALA B N 1
ATOM 10286 C CA . ALA B 1 665 ? 15.597 19.691 126.645 1.00 43.55 763 ALA B CA 1
ATOM 10287 C C . ALA B 1 665 ? 14.897 18.420 127.114 1.00 44.11 763 ALA B C 1
ATOM 10288 O O . ALA B 1 665 ? 13.805 18.094 126.652 1.00 48.15 763 ALA B O 1
ATOM 10290 N N . VAL B 1 666 ? 15.532 17.707 128.038 1.00 39.89 764 VAL B N 1
ATOM 10291 C CA . VAL B 1 666 ? 15.031 16.411 128.483 1.00 36.78 764 VAL B CA 1
ATOM 10292 C C . VAL B 1 666 ? 14.909 16.365 130.004 1.00 35.30 764 VAL B C 1
ATOM 10293 O O . VAL B 1 666 ? 15.805 16.804 130.722 1.00 39.82 764 VAL B O 1
ATOM 10297 N N . ILE B 1 667 ? 13.789 15.836 130.488 1.00 31.68 765 ILE B N 1
ATOM 10298 C CA . ILE B 1 667 ? 13.563 15.672 131.920 1.00 26.77 765 ILE B CA 1
ATOM 10299 C C . ILE B 1 667 ? 13.621 14.202 132.334 1.00 27.15 765 ILE B C 1
ATOM 10300 O O . ILE B 1 667 ? 12.901 13.363 131.793 1.00 23.93 765 ILE B O 1
ATOM 10305 N N . LEU B 1 668 ? 14.477 13.904 133.308 1.00 30.47 766 LEU B N 1
ATOM 10306 C CA . LEU B 1 668 ? 14.679 12.539 133.785 1.00 30.17 766 LEU B CA 1
ATOM 10307 C C . LEU B 1 668 ? 14.247 12.400 135.237 1.00 28.42 766 LEU B C 1
ATOM 10308 O O . LEU B 1 668 ? 14.252 13.374 135.983 1.00 30.12 766 LEU B O 1
ATOM 10313 N N . SER B 1 669 ? 13.872 11.189 135.634 1.00 25.48 767 SER B N 1
ATOM 10314 C CA . SER B 1 669 ? 13.493 10.927 137.018 1.00 25.40 767 SER B CA 1
ATOM 10315 C C . SER B 1 669 ? 14.693 10.458 137.837 1.00 28.30 767 SER B C 1
ATOM 10316 O O . SER B 1 669 ? 15.647 9.896 137.298 1.00 28.99 767 SER B O 1
ATOM 10319 N N . PHE B 1 670 ? 14.638 10.696 139.143 1.00 24.66 768 PHE B N 1
ATOM 10320 C CA . PHE B 1 670 ? 15.656 10.196 140.058 1.00 21.55 768 PHE B CA 1
ATOM 10321 C C . PHE B 1 670 ? 15.064 9.989 141.447 1.00 21.34 768 PHE B C 1
ATOM 10322 O O . PHE B 1 670 ? 13.983 10.491 141.751 1.00 15.85 768 PHE B O 1
ATOM 10330 N N . GLU B 1 671 ? 15.776 9.245 142.286 1.00 21.66 769 GLU B N 1
ATOM 10331 C CA . GLU B 1 671 ? 15.322 8.999 143.648 1.00 22.81 769 GLU B CA 1
ATOM 10332 C C . GLU B 1 671 ? 16.469 9.100 144.647 1.00 24.36 769 GLU B C 1
ATOM 10333 O O . GLU B 1 671 ? 17.636 8.939 144.290 1.00 27.15 769 GLU B O 1
ATOM 10339 N N . GLY B 1 672 ? 16.125 9.376 145.899 1.00 22.80 770 GLY B N 1
ATOM 10340 C CA . GLY B 1 672 ? 17.096 9.404 146.975 1.00 17.75 770 GLY B CA 1
ATOM 10341 C C . GLY B 1 672 ? 16.575 8.661 148.187 1.00 21.81 770 GLY B C 1
ATOM 10342 O O . GLY B 1 672 ? 15.376 8.684 148.463 1.00 24.07 770 GLY B O 1
ATOM 10343 N N . THR B 1 673 ? 17.472 7.999 148.909 1.00 24.17 771 THR B N 1
ATOM 10344 C CA . THR B 1 673 ? 17.086 7.253 150.100 1.00 24.73 771 THR B CA 1
ATOM 10345 C C . THR B 1 673 ? 18.028 7.557 151.256 1.00 26.05 771 THR B C 1
ATOM 10346 O O . THR B 1 673 ? 19.238 7.359 151.156 1.00 28.72 771 THR B O 1
ATOM 10350 N N . SER B 1 674 ? 17.460 8.044 152.352 1.00 24.66 772 SER B N 1
ATOM 10351 C CA . SER B 1 674 ? 18.240 8.395 153.528 1.00 24.95 772 SER B CA 1
ATOM 10352 C C . SER B 1 674 ? 18.645 7.151 154.304 1.00 28.85 772 SER B C 1
ATOM 10353 O O . SER B 1 674 ? 17.944 6.142 154.262 1.00 39.23 772 SER B O 1
ATOM 10356 N N . PRO B 1 675 ? 19.792 7.215 155.000 1.00 22.51 773 PRO B N 1
ATOM 10357 C CA . PRO B 1 675 ? 20.190 6.154 155.931 1.00 24.36 773 PRO B CA 1
ATOM 10358 C C . PRO B 1 675 ? 19.096 5.861 156.955 1.00 29.04 773 PRO B C 1
ATOM 10359 O O . PRO B 1 675 ? 18.361 6.769 157.339 1.00 29.24 773 PRO B O 1
ATOM 10363 N N . ALA B 1 676 ? 18.992 4.609 157.386 1.00 31.39 774 ALA B N 1
ATOM 10364 C CA . ALA B 1 676 ? 17.989 4.218 158.369 1.00 29.30 774 ALA B CA 1
ATOM 10365 C C . ALA B 1 676 ? 18.242 4.874 159.724 1.00 27.95 774 ALA B C 1
ATOM 10366 O O . ALA B 1 676 ? 19.387 5.060 160.131 1.00 32.12 774 ALA B O 1
ATOM 10368 N N . PHE B 1 677 ? 17.161 5.230 160.410 1.00 26.43 775 PHE B N 1
ATOM 10369 C CA . PHE B 1 677 ? 17.241 5.791 161.753 1.00 24.94 775 PHE B CA 1
ATOM 10370 C C . PHE B 1 677 ? 16.111 5.215 162.600 1.00 26.46 775 PHE B C 1
ATOM 10371 O O . PHE B 1 677 ? 15.262 4.488 162.084 1.00 29.86 775 PHE B O 1
ATOM 10379 N N . GLU B 1 678 ? 16.089 5.538 163.890 1.00 27.11 776 GLU B N 1
ATOM 10380 C CA . GLU B 1 678 ? 15.160 4.876 164.803 1.00 30.19 776 GLU B CA 1
ATOM 10381 C C . GLU B 1 678 ? 14.347 5.857 165.647 1.00 31.74 776 GLU B C 1
ATOM 10382 O O . GLU B 1 678 ? 14.844 6.902 166.065 1.00 32.18 776 GLU B O 1
ATOM 10388 N N . VAL B 1 679 ? 13.085 5.506 165.879 1.00 33.65 777 VAL B N 1
ATOM 10389 C CA . VAL B 1 679 ? 12.198 6.282 166.740 1.00 30.40 777 VAL B CA 1
ATOM 10390 C C . VAL B 1 679 ? 11.842 5.572 168.049 1.00 29.16 777 VAL B C 1
ATOM 10391 O O . VAL B 1 679 ? 11.493 4.393 168.043 1.00 28.21 777 VAL B O 1
ATOM 10395 N N . VAL B 1 680 ? 11.959 6.283 169.168 1.00 29.55 778 VAL B N 1
ATOM 10396 C CA . VAL B 1 680 ? 11.615 5.724 170.473 1.00 34.77 778 VAL B CA 1
ATOM 10397 C C . VAL B 1 680 ? 10.508 6.554 171.127 1.00 42.78 778 VAL B C 1
ATOM 10398 O O . VAL B 1 680 ? 10.323 7.724 170.791 1.00 42.28 778 VAL B O 1
ATOM 10402 N N . THR B 1 681 ? 9.767 5.948 172.050 1.00 51.60 779 THR B N 1
ATOM 10403 C CA . THR B 1 681 ? 8.757 6.678 172.815 1.00 56.07 779 THR B CA 1
ATOM 10404 C C . THR B 1 681 ? 9.344 7.201 174.125 1.00 59.13 779 THR B C 1
ATOM 10405 O O . THR B 1 681 ? 9.006 8.295 174.579 1.00 59.58 779 THR B O 1
#

Nearest PDB structures (foldseek):
  4wgk-assembly1_A  TM=1.001E+00  e=0.000E+00  Homo sapiens
  4wgk-assembly2_B  TM=9.968E-01  e=0.000E+00  Homo sapiens
  2zxc-assembly1_A  TM=9.145E-01  e=2.351E-80  Pseudomonas aeruginosa
  2zws-assembly1_A  TM=9.175E-01  e=5.474E-78  Pseudomonas aeruginosa
  7s7q-assembly1_B  TM=3.638E-01  e=7.570E-03  Plasmodium falciparum 3D7

B-factor: mean 31.24, std 15.31, range [5.54, 104.52]

Organism: Homo sapiens (NCBI:txid9606)

InterPro domains:
  IPR006823 Neutral/alkaline nonlysosomal ceramidase [PTHR12670] (73-778)
  IPR031329 Neutral/alkaline non-lysosomal ceramidase, N-terminal [PF04734] (102-608)
  IPR031331 Neutral/alkaline non-lysosomal ceramidase, C-terminal [PF17048] (610-777)
  IPR038445 Neutral ceramidase, C-terminal domain superfamily [G3DSA:2.60.40.2300] (642-780)

CATH classification: 2.60.40.2300

Radius of gyration: 36.96 Å; Cα contacts (8 Å, |Δi|>4): 3635; chains: 2; bounding box: 78×102×96 Å

Foldseek 3Di:
DAKWKFKFKFFLAFFQAPFAFAALLDDPQAGFFALATWMKMKMWIADPVRPQIAIEIETLHQFQALQLLVVLQVVCCVVPNPRDHPWRYWYFYQRARQGTAAQYDFAQSCVSRVHHDPLSSVSNSVRNVRRVVRRVVDIAAWFKFKFKDFQPDQKDFQQVVLLVLDDPVLVVVDDHQFDRMKMKMFIDHPVRDGQEIEIEGAERQLLPASVDNHHDSFQQRVLQQVLQCVRQPPDFGSDGRYGYHYFHFQRLRMYRLRQAWAFQVPRHHQPDLFLFDPPPTNVRTAGHAPDPGSLRRRHVSNVSSSVVNVVRNVPTDGIFDDDKDKFKAKDQLQFFWFDPDPPDIDGWHQFFFFQQLQQRTNSHGHDPRGIFQDQDDDPVLQVVCCVPQRHDDPVRPVQAPSGHGNGRQSPGQVVHRNADRIDMWMWIDRHLEIETREQEHHHRVLSVLLQVLLQVLLVVLPRHNHGYTGGHSISHYQYADYALSSLNRGGNRNSSNTRHSCSSSRNSVVSSVNSNCGSVVNSVVDDRYDDTDNDDGDDDAFADDPPPDDWQEWPAFFDQEAEAQAKTKTKTWHFRSNLCSPPPPFFKFKWFADPVVRDIHTDHGSNPSQKIWGKDDDPRNTIMIMIMGRGHNPDDKGKMKMKGKGWGWDPVTDIDIDMYIHDIHIYDDD/DFFKWKFKFKFFLAFFQAPFAFADQLDDPQAGFFALATWMKIKMWIATPVRPQIAIEIETLHQFFAQQLLVLLQVVCCVVPNPRDHPWRYWYFYPNARQGTAAQYFFAQRCVSRVFHDPLSSVSNSVRNNVRVVRRVVGIAAWFKFKFKDFFPDQKDFQQVVLLVLPDPVLVVVDDHQFDRMKMKMFIDHPVRAGQEIEIEGAERQLLPASVDNHHDSFQQRLLQQVLQCVRQDPDFGSDHRYGYHYFHFQRLRMYRLRQAWAQQPPRHHQPDLFQFDPPPTNQRIAGHADDPGSLRSRNVSNVSSSVVNVVRNVPTDHIFDDDKDKFKAKDQLQFFWFDPDPPDIDGWHQFFFFQQLQQGTNSHGHDPNGTFQDQDDDPVLQVVQCVPQRHDDPVRPVQAPSGHGNGRQSPGQVVHRNADRIDMWMWIDRHLEIETREQEHHGRVLRVVLQVLLQVLLVVLPNHPHGYTGGHNINHHQYADYALSSLNRGGNRNSSNTGHSCSSSSSSVVSSVNSNCGSVVNSVVDDRYDDTDNDDDIGDDAFADFPPVDDFQEWPAFWDQEAEAQDKTKTKTWHFRSNLCTPPNPCPAQKFKWFADPVVRDIHTDHGSNDSQKIWGKADDPRNTIMIMIMGRGHPPDDKGKIKMKGKGWGAPPHDIDIDMYIHDIHIYDD

Sequence (1342 aa):
SGYHIGVGRADCTGQVADINLMGYGKSGQNAQGILTRLYSRAFIMAEPDGSNRTVFVSIDIGMVSQRLRLEVLNRLQSKYGSLYRRDNVILSGTHTHSGPAGYFQYTVFVIASEGFSNQTFQHHMVTGILKSIDIAHTNMKPGKIFINKGNVDGVQINRSPYSYLQNPQSERARYSSNTDKEMIVLKMVDLNGDDLGLISWFAIHPVSMNNSNHLVNSDNVGYASYLLEQEKNKGYLPGQGPFVAAFASSNLGDVSPNILGPRCINTGESCDNANSTCPIGGPSMCIAKGPGQDMFDSTQIIGRAMYQRAKELYASASQEVTGPLASAHQWVDMTDVTVWLNSTHASKTCKPALGYSFAAGTIDGVGGLNFTQGKTEGDPFWDTIRDQILGKPSEEIKECHKPKPILLHTGELSKPHPWHPDIVDVQIITLGSLAITAIPGEFTTMSGRRLREAVQAEFASHGMQNMTVVISGLCNVYTHYITTYEEYQAQRYEAASTIYGPHTLSAYIQLFRNLAKAIATDTVANLSRGPEPPFFKQIPSIVDRAPKGRTFGDVLQPAKPEYRVGEVAEVIFVGANPKNSVQTHQTFLTVEKYEATSTSWQIVCNDASWETRFYWHKGLLGLSNATVEWHIPDTAQPGIYRIRYFGHNRKQPAVILSFEGTSPAFEVVTIFSGYHIGVGRADCTGQVADINLMGYGKSGQNAQGILTRLYSRAFIMAEPDGSNRTVFVSIDIGMVSQRLRLEVLNRLQSKYGSLYRRDNVILSGTHTHSGPAGYFQYTVFVIASEGFSNQTFQHMVTGILKSIDIAHTNMKPGKIFINKGNVDGVQINRSPYSYLQNPQSERARYSSNTDKEMIVLKMVDLNGDDLGLISWFAIHPVSMNNSNHLVNSDNVGYASYLLEQEKNKGYLPGQGPFVAAFASSNLGDVSPNILGPRCINTGESCDNANSTCPIGGPSMCIAKGPGQDMFDSTQIIGRAMYQRAKELYASASQEVTGPLASAHQWVDMTDVTVWLNSTHASKTCKPALGYSFAAGTIDGVGGLNFTQGKTEGDPFWDTIRDQILGKPSEEIKECHKPKPILLHTGELSKPHPWHPDIVDVQIITLGSLAITAIPGEFTTMSGRRLREAVQAEFASHGMQNMTVVISGLCNVYTHYITTYEEYQAQRYEAASTIYGPHTLSAYIQLFRNLAKAIATDTVANLSRGPEPPFFKQLIPSIVDRAPKGRTFGDVLQPAKPEYRVGEVAEVIFVGANPKNSVQNQTHQTFLTVEKYEATSTSWQIVCNDASWETRFYWHKGLLGLSNATVEWHIPDTAQPGIYRIRYFGHNRKQAVILSFEGTSPAFEVVT

GO terms:
  GO:0005509 calcium ion binding (F, IDA)
  GO:0070062 extracellular exosome (C, IDA)
  GO:0005739 mitochondrion (C, IDA)
  GO:00057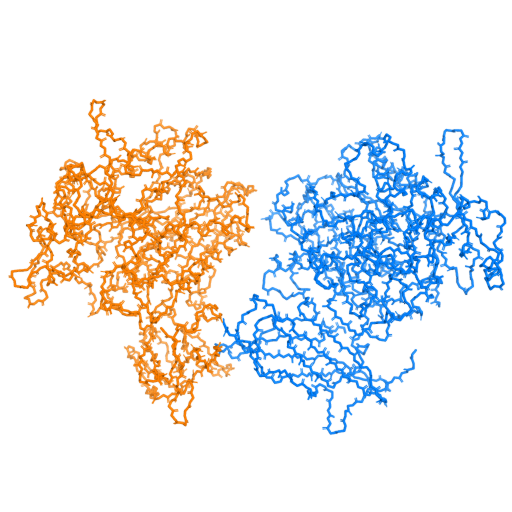94 Golgi apparatus (C, IDA)
  GO:0005886 plasma membrane (C, IDA)
  GO:0008270 zinc ion binding (F, IDA)
  GO:0017040 N-acylsphingosine amidohydrolase activity (F, IDA)
  GO:0046513 ceramide biosynthetic process (P, IDA)
  GO:0046514 ceramide catabolic process (P, IDA)
  GO:0006670 sphingosine metabolic process (P, IDA)
  GO:0006672 ceramide metabolic process (P, IDA)
  GO:0071345 cellular response to cytokine stimulus (P, IDA)
  GO:0000139 Golgi membrane (C, EXP)
  GO:0005886 plasma membrane (C, EXP)
  GO:0017040 N-acylsphingosine amidohydrolase activity (F, EXP)
  GO:0017040 N-acylsphingosine amidohydrolase activity (F, IMP)
  GO:2001234 negative regulation of apoptotic signaling pathway (P, IMP)
  GO:0046512 sphingosine biosynthetic process (P, IMP)
  GO:0046513 ceramide biosynthetic process (P, IMP)
  GO:0046514 ceramide catabolic process (P, IMP)

Solvent-accessible surface area: 50125 Å² total; per-residue (Å²): 151,24,8,50,2,2,19,1,24,3,31,2,2,3,12,2,0,38,21,19,6,13,21,37,54,80,94,56,3,55,2,63,0,0,1,3,14,0,24,0,8,0,0,0,3,0,28,60,118,23,48,92,43,2,0,3,0,2,0,4,2,2,11,0,3,2,33,0,2,26,30,0,22,81,69,0,119,103,140,27,36,89,63,3,97,78,29,0,0,0,0,0,0,7,1,0,11,0,2,0,1,2,0,7,14,9,12,19,10,40,100,44,8,120,29,83,20,90,87,0,3,59,33,2,0,47,2,0,27,105,0,0,31,58,0,47,100,80,46,101,66,0,86,0,39,15,29,88,13,89,1,104,51,3,16,40,11,8,4,27,86,6,12,89,98,2,58,117,82,20,56,69,147,52,127,30,48,3,20,75,81,0,14,0,1,31,0,11,22,118,107,47,82,58,21,0,0,1,0,4,4,1,2,1,0,2,6,0,59,34,73,6,52,3,0,0,4,0,0,8,4,18,0,2,32,22,1,8,53,58,67,6,116,90,108,38,8,26,78,16,96,6,3,0,1,4,3,6,8,1,0,0,4,0,0,0,10,54,100,13,20,121,3,93,75,82,40,90,61,2,64,52,59,70,10,34,5,110,121,48,17,11,45,53,1,53,6,125,12,40,20,176,73,46,38,47,6,0,60,72,2,0,121,32,0,17,65,61,0,45,72,10,7,76,75,16,92,124,63,2,80,34,102,8,33,18,1,19,18,20,13,52,0,13,96,13,72,0,144,78,87,110,119,87,34,38,88,0,1,105,0,0,0,0,2,0,54,21,4,11,11,4,9,20,22,20,65,116,107,17,37,8,24,63,63,129,35,39,114,136,66,36,70,54,20,39,145,129,49,24,146,3,39,125,134,6,45,113,31,0,111,43,6,16,6,15,40,4,3,19,63,19,62,169,107,44,47,30,3,0,55,21,0,1,0,0,0,3,2,1,9,44,1,0,2,0,0,0,0,0,1,0,2,0,0,0,0,7,51,0,48,62,23,0,72,56,17,0,39,91,64,64,48,107,132,6,29,9,3,1,0,0,1,0,0,2,11,2,10,9,1,3,0,101,43,5,0,58,30,0,6,32,4,2,0,0,1,1,1,0,9,16,2,3,37,0,0,30,57,21,0,93,62,0,0,94,5,14,24,54,127,63,59,102,132,30,77,139,22,65,119,8,55,85,30,173,178,143,110,76,69,37,11,130,29,42,210,83,122,79,23,5,47,34,60,86,72,16,133,112,60,7,121,50,47,74,58,0,60,0,25,0,0,0,1,17,2,46,19,12,52,171,138,28,124,26,7,0,5,0,9,24,50,44,23,29,57,68,44,77,91,82,66,0,13,1,2,1,15,58,0,33,0,65,22,134,105,29,148,167,7,66,6,55,0,21,0,28,2,50,4,40,115,127,18,82,20,9,57,4,47,0,46,2,38,2,38,6,62,106,147,145,53,69,77,75,87,27,103,4,58,3,76,63,9,22,1,7,25,108,126,106,21,11,44,1,1,16,1,24,5,43,2,1,5,14,2,0,70,21,18,7,13,23,31,56,67,96,58,4,52,1,59,0,0,2,3,14,0,21,0,8,0,0,0,2,0,33,53,117,18,45,87,44,2,0,2,0,3,0,5,2,2,11,1,3,2,24,0,2,34,44,0,20,89,93,1,115,98,112,33,34,88,51,2,93,96,30,0,0,0,0,0,0,7,1,0,13,0,3,0,1,3,1,5,2,10,6,18,9,5,90,44,10,119,17,51,22,84,61,0,6,50,28,2,0,49,2,0,16,126,0,0,24,42,0,48,68,78,35,91,27,0,71,0,36,11,30,90,14,91,1,105,54,3,18,41,10,8,4,33,90,7,14,93,102,2,58,139,86,29,61,82,151,49,120,28,49,4,20,68,84,0,14,0,0,32,0,12,16,87,132,52,88,54,14,0,0,0,0,5,4,2,2,0,0,3,6,0,56,36,74,7,52,2,0,0,4,0,0,9,4,18,0,2,26,22,0,8,52,51,61,4,157,91,108,38,8,27,80,16,95,5,4,0,1,4,3,6,8,1,0,0,4,0,0,0,9,54,115,12,20,124,1,94,66,73,41,67,65,1,67,55,58,64,9,39,6,110,120,44,15,12,37,46,1,48,5,119,12,40,18,176,74,35,37,46,5,0,61,72,1,0,119,33,0,17,67,63,0,68,69,10,6,76,75,14,92,117,68,1,86,34,101,6,32,19,0,18,17,17,14,53,0,16,95,12,77,1,146,74,95,108,126,98,42,36,93,0,1,95,0,0,0,0,1,0,53,16,6,10,10,5,8,17,21,18,60,110,93,5,30,5,22,56,59,136,38,48,115,133,68,36,66,50,20,38,140,130,45,25,151,3,40,110,131,6,62,112,32,0,103,42,6,17,6,16,40,5,2,20,58,21,70,169,70,25,51,29,3,0,56,20,0,1,0,0,0,2,1,1,7,40,1,0,0,0,0,0,0,0,1,0,2,0,0,0,0,7,52,0,49,66,20,0,75,51,13,0,40,90,62,60,47,108,130,6,21,10,3,0,0,0,1,0,0,2,10,2,8,9,2,5,0,104,44,5,0,60,32,0,9,32,4,2,0,0,0,1,2,0,9,18,1,4,40,0,0,29,64,20,0,93,66,0,0,94,4,14,24,52,129,62,49,107,131,30,79,128,17,63,127,7,54,83,21,171,133,40,119,167,76,95,32,12,131,30,41,210,85,111,78,32,4,42,29,68,77,72,16,140,114,97,10,143,22,49,73,60,0,58,0,28,0,2,0,2,17,4,64,6,4,10,76,95,4,51,25,132,8,8,0,1,0,3,21,62,58,77,138,70,102,36,71,92,45,57,6,14,1,3,1,14,50,0,30,0,67,21,134,125,31,151,167,12,70,7,55,0,20,0,30,4,52,4,41,113,129,18,109,71,22,63,6,39,0,3,2,12,2,17,11,32,81,153,62,30,28,27,36,30,65,4,57,4,75,64,4,84,2,60,114

Secondary structure (DSSP, 8-state):
--EEEEEEEEE----SEEEEEESS--TT-EEEEESS--EEEEEEEE-TTS-S-EEEEEESSS---HHHHHHHHHHHHHHHTTSS-SSSEEEEE---SSEE-----SHHHHHHHTS--HHHHHHHHHHHHHHHHHHHTT-EEEEEEEEEEE--SS-EES-HHHHTTS-HHHHTT-S-SS--EEEEEEEEETT--EEEEEEE------SS-TT--EE--HHHHHHHHHHHHHHSTTPPTT-SS-EEEEE--S-TTEES-TT-EEETTT--B--STT---TTTGGGGEEE--SSSSHHHHHHHHHHHHHHHHHHHHHT--EEE-S-EEEEEEEEETTS-EEESSSS-EEE--S--EEGGGGGEETTEE-SS---TT--S--HHHHHHHHHHT-PPPHHHHHHHTTPPEEE-GGG--SSS-SS-SEEEEEEEEETTEEEEE-SSEE-HHHHHHHHHHHHHHHHHTT--S-EEEEE-SBSS--BEE--HHHHHH--HHHHTBTT-TTHHHHHHHHHHHHHHHHHTT-GGGS---PPPP-----------PPTT--TT-EEEPPPSEEETTSEEEEEEE---GGGG------SEEEEEEETTTTEEEEEEETTSTTEEEEEEE-STT-EEEEEEEE--TTPPPEEEEEEEEEEEEE---EEEEEEEEPPPEEEEB-/--SEEEEEEEEE----SEEEEEESS--TT-EEEEESS--EEEEEEEE-TTS-S-EEEEEESSS---HHHHHHHHHHHHHHHTTSS-SSSEEEEE---S-EE-----SHHHHHHHTS--HHHHHHHHHHHHHHHHHHHHT-EEEEEEEEEEE--SS-EESSHHHHTTS-HHHHTT-S-SS--EEEEEEEEETT--EEEEEEE------SS-TT--EE--HHHHHHHHHHHHHHSTTPPTT-SS-EEEEEP-S-TTEES-TT-EEETTT--B--STT---TTT-GGGEEE--SSSSHHHHHHHHHHHHHHHHHHHHHT--EEE-S-EEEEEEEEETTS-EEESSSS-EEE--S--EEGGGGGEETTEE-SS---TT--S--HHHHHHHHHHT-PPPHHHHHHHTTPPEEE-GGG--SSS-SS-SEEEEEEEEETTEEEEE-SSEE-HHHHHHHHHHHHHHHHHTT--S-EEEEE-SBSS--BEE--HHHHHH--HHHHTBTT-TTHHHHHHHHHHHHHHHHHTT-GGGS---PPPP--S---------PPTT--TT-EEEPPPSEEETTSEEEEEEE---GGGG-S--S---SEEEEEEETTTTEEEEEEETTSTTEEEEEEE-STT-EEEEEEEE--TTPPPEEEEEEEEEEEEE--EEEEEEEEPPPEEEE-